Protein 2HAY (pdb70)

Foldseek 3Di:
DVVLVVQLVQLADAFQAFDQDADDPVQVVQLVVLLVPAAAVLQLPQKDKDKDPDLVLLVQQQVQFVFHNNLSVHFNIDIFIKGWWLPALPDVSVLVSCVVVPQDDCVRSVVVSVVRNCCCVPCPRPDRVVRQVRRLVSSVRSVPGRCSSVQKYKHKGPRGDFVSSQVSCVVVVVDPVVTMGTNTMGIHHHPDDDPDGDDDDDVVVVDDDD/DVVVVVLVVQLVQLADAFQAFAADADDPVQVVVLVVQLVPADAVLQLCQKDKDWPPDLVLLVQQQVFFVPRNNLSVHFNIDIWIKGWWPPALPDPSVLVSCVVVVQDPPCSSVVVSVVSNCCCVPCPRPDRVVRRVRRLVSSVSSVPTRCSSVQKYKHKGDRGDFVSSQVSCVVVVVDDSVTMGTSTMTIHHHPDDDDDRDDDDDVVVVDDDD/DVVVLVVQLVQLADAFQAFAQDADDPVQVVVLVVQLVPAAAVLQLCQKDKDWPPDLVLLVQFQVFFVPHNNLSVHFNIDIFIKGWFLPALPDPSNLVSCVVVPHDDCVRSVVVSVVSNCVPVPCPGPDRVVRQVRRLVSSVRSVVTRCSSVQKYKHKGDRGDFVSSQVSCCVVVVDVSVTMGTSTMTIHHHPDDDDDDDDDVVVVDDDD/DDVVVVVLVVQLVQLEDAFQAFAQDADDPVQVVVLVVQLVPFAAVLQLCQKDKDKPPDLVLLVQQQVFFPPHNNLSVHFNIDIWIKGWWLPALPDPSVLVSCVVVVNDDCVVSVVVSVVSNCCPVPCPRPPRVVVQVRRLVRSVSSVPTRQSSVQKYKHKGPRGDQVSSQVSCVVVVVDVSVTMGTSTMGIHHHPDDDPDGDDDDPPVVVDDDD

Structure (mmCIF, N/CA/C/O backbone):
data_2HAY
#
_entry.id   2HAY
#
_cell.length_a   60.205
_cell.length_b   91.874
_cell.length_c   175.693
_cell.angle_alpha   90.00
_cell.angle_beta   90.00
_cell.angle_gamma   90.00
#
_symmetry.space_group_name_H-M   'P 21 21 21'
#
loop_
_entity.id
_entity.type
_entity.pdbx_description
1 polymer 'Putative NAD(P)H-flavin oxidoreductase'
2 non-polymer 'SULFATE ION'
3 non-polymer 'FLAVIN MONONUCLEOTIDE'
4 water water
#
loop_
_atom_site.group_PDB
_atom_site.id
_atom_site.type_symbol
_atom_site.label_atom_id
_atom_site.label_alt_id
_atom_site.label_comp_id
_atom_site.label_asym_id
_atom_site.label_entity_id
_atom_site.label_seq_id
_atom_site.pdbx_PDB_ins_code
_atom_site.Cartn_x
_atom_site.Cartn_y
_atom_site.Cartn_z
_atom_site.occupancy
_atom_site.B_iso_or_equiv
_atom_site.auth_seq_id
_atom_site.auth_comp_id
_atom_site.auth_asym_id
_atom_site.auth_atom_id
_atom_site.pdbx_PDB_model_num
ATOM 1 N N . ILE A 1 8 ? 60.721 49.054 86.690 1.00 38.35 5 ILE A N 1
ATOM 2 C CA . ILE A 1 8 ? 60.011 48.198 85.681 1.00 38.68 5 ILE A CA 1
ATOM 3 C C . ILE A 1 8 ? 60.697 48.252 84.309 1.00 37.89 5 ILE A C 1
ATOM 4 O O . ILE A 1 8 ? 60.673 47.272 83.565 1.00 37.64 5 ILE A O 1
ATOM 9 N N . HIS A 1 9 ? 61.330 49.383 83.991 1.00 36.99 6 HIS A N 1
ATOM 10 C CA . HIS A 1 9 ? 62.065 49.535 82.733 1.00 36.48 6 HIS A CA 1
ATOM 11 C C . HIS A 1 9 ? 63.217 48.573 82.566 1.00 36.77 6 HIS A C 1
ATOM 12 O O . HIS A 1 9 ? 63.356 47.916 81.530 1.00 36.36 6 HIS A O 1
ATOM 19 N N . HIS A 1 10 ? 64.044 48.513 83.600 1.00 37.02 7 HIS A N 1
ATOM 20 C CA . HIS A 1 10 ? 65.216 47.682 83.616 1.00 37.87 7 HIS A CA 1
ATOM 21 C C . HIS A 1 10 ? 64.798 46.215 83.569 1.00 36.98 7 HIS A C 1
ATOM 22 O O . HIS A 1 10 ? 65.422 45.417 82.877 1.00 36.70 7 HIS A O 1
ATOM 29 N N . GLN A 1 11 ? 63.737 45.882 84.300 1.00 36.40 8 GLN A N 1
ATOM 30 C CA . GLN A 1 11 ? 63.152 44.541 84.298 1.00 35.93 8 GLN A CA 1
ATOM 31 C C . GLN A 1 11 ? 62.643 44.120 82.912 1.00 35.56 8 GLN A C 1
ATOM 32 O O . GLN A 1 11 ? 63.002 43.039 82.411 1.00 35.32 8 GLN A O 1
ATOM 38 N N . ILE A 1 12 ? 61.827 44.970 82.282 1.00 35.04 9 ILE A N 1
ATOM 39 C CA . ILE A 1 12 ? 61.359 44.694 80.922 1.00 34.38 9 ILE A CA 1
ATOM 40 C C . ILE A 1 12 ? 62.539 44.513 79.955 1.00 34.63 9 ILE A C 1
ATOM 41 O O . ILE A 1 12 ? 62.609 43.521 79.216 1.00 34.31 9 ILE A O 1
ATOM 46 N N . GLN A 1 13 ? 63.478 45.451 80.002 1.00 35.40 10 GLN A N 1
ATOM 47 C CA . GLN A 1 13 ? 64.671 45.429 79.154 1.00 36.91 10 GLN A CA 1
ATOM 48 C C . GLN A 1 13 ? 65.480 44.147 79.367 1.00 37.16 10 GLN A C 1
ATOM 49 O O . GLN A 1 13 ? 66.030 43.582 78.409 1.00 37.46 10 GLN A O 1
ATOM 55 N N . GLN A 1 14 ? 65.545 43.691 80.621 1.00 37.00 11 GLN A N 1
ATOM 56 C CA . GLN A 1 14 ? 66.200 42.444 80.954 1.00 37.60 11 GLN A CA 1
ATOM 57 C C . GLN A 1 14 ? 65.469 41.271 80.296 1.00 36.50 11 GLN A C 1
ATOM 58 O O . GLN A 1 14 ? 66.116 40.389 79.753 1.00 36.49 11 GLN A O 1
ATOM 64 N N . ALA A 1 15 ? 64.135 41.267 80.334 1.00 35.29 12 ALA A N 1
ATOM 65 C CA . ALA A 1 15 ? 63.355 40.203 79.700 1.00 34.97 12 ALA A CA 1
ATOM 66 C C . ALA A 1 15 ? 63.523 40.183 78.177 1.00 34.93 12 ALA A C 1
ATOM 67 O O . ALA A 1 15 ? 63.523 39.123 77.570 1.00 34.85 12 ALA A O 1
ATOM 69 N N . LEU A 1 16 ? 63.654 41.363 77.568 1.00 35.63 13 LEU A N 1
ATOM 70 C CA . LEU A 1 16 ? 63.760 41.488 76.104 1.00 35.92 13 LEU A CA 1
ATOM 71 C C . LEU A 1 16 ? 65.075 40.926 75.602 1.00 35.71 13 LEU A C 1
ATOM 72 O O . LEU A 1 16 ? 65.135 40.310 74.533 1.00 36.33 13 LEU A O 1
ATOM 77 N N . HIS A 1 17 ? 66.115 41.112 76.401 1.00 35.40 14 HIS A N 1
ATOM 78 C CA . HIS A 1 17 ? 67.445 40.603 76.074 1.00 35.92 14 HIS A CA 1
ATOM 79 C C . HIS A 1 17 ? 67.701 39.157 76.481 1.00 34.93 14 HIS A C 1
ATOM 80 O O . HIS A 1 17 ? 68.485 38.457 75.835 1.00 35.60 14 HIS A O 1
ATOM 87 N N . PHE A 1 18 ? 67.019 38.717 77.534 1.00 33.84 15 PHE A N 1
ATOM 88 C CA . PHE A 1 18 ? 66.982 37.307 77.930 1.00 32.09 15 PHE A CA 1
ATOM 89 C C . PHE A 1 18 ? 66.281 36.420 76.888 1.00 31.14 15 PHE A C 1
ATOM 90 O O . PHE A 1 18 ? 66.779 35.368 76.570 1.00 31.50 15 PHE A O 1
ATOM 98 N N . ARG A 1 19 ? 65.129 36.816 76.353 1.00 30.86 16 ARG A N 1
ATOM 99 C CA . ARG A 1 19 ? 64.447 35.928 75.407 1.00 30.43 16 ARG A CA 1
ATOM 100 C C . ARG A 1 19 ? 65.309 35.725 74.152 1.00 30.68 16 ARG A C 1
ATOM 101 O O . ARG A 1 19 ? 65.638 36.685 73.464 1.00 29.86 16 ARG A O 1
ATOM 109 N N . THR A 1 20 ? 65.656 34.468 73.884 1.00 30.48 17 THR A N 1
ATOM 110 C CA . THR A 1 20 ? 66.332 34.060 72.673 1.00 29.92 17 THR A CA 1
ATOM 111 C C . THR A 1 20 ? 65.674 32.753 72.181 1.00 29.50 17 THR A C 1
ATOM 112 O O . THR A 1 20 ? 65.009 32.042 72.957 1.00 28.65 17 THR A O 1
ATOM 116 N N . ALA A 1 21 ? 65.814 32.446 70.897 1.00 28.59 18 ALA A N 1
ATOM 117 C CA . ALA A 1 21 ? 65.275 31.192 70.382 1.00 29.17 18 ALA A CA 1
ATOM 118 C C . ALA A 1 21 ? 66.228 30.055 70.793 1.00 29.21 18 ALA A C 1
ATOM 119 O O . ALA A 1 21 ? 67.302 29.930 70.213 1.00 30.45 18 ALA A O 1
ATOM 121 N N . VAL A 1 22 ? 65.896 29.281 71.828 1.00 28.37 19 VAL A N 1
ATOM 122 C CA . VAL A 1 22 ? 66.804 28.203 72.219 1.00 27.73 19 VAL A CA 1
ATOM 123 C C . VAL A 1 22 ? 66.304 26.863 71.671 1.00 27.58 19 VAL A C 1
ATOM 124 O O . VAL A 1 22 ? 65.093 26.569 71.697 1.00 27.44 19 VAL A O 1
ATOM 128 N N A ARG A 1 23 ? 67.233 26.053 71.182 0.50 27.59 20 ARG A N 1
ATOM 129 N N B ARG A 1 23 ? 67.254 26.082 71.158 0.50 27.53 20 ARG A N 1
ATOM 130 C CA A ARG A 1 23 ? 66.869 24.787 70.556 0.50 27.55 20 ARG A CA 1
ATOM 131 C CA B ARG A 1 23 ? 66.992 24.788 70.523 0.50 27.49 20 ARG A CA 1
ATOM 132 C C A ARG A 1 23 ? 67.099 23.608 71.491 0.50 26.74 20 ARG A C 1
ATOM 133 C C B ARG A 1 23 ? 67.042 23.680 71.555 0.50 26.64 20 ARG A C 1
ATOM 134 O O A ARG A 1 23 ? 66.389 22.610 71.395 0.50 26.62 20 ARG A O 1
ATOM 135 O O B ARG A 1 23 ? 66.175 22.808 71.581 0.50 26.53 20 ARG A O 1
ATOM 150 N N . VAL A 1 24 ? 68.074 23.732 72.396 1.00 26.23 21 VAL A N 1
ATOM 151 C CA . VAL A 1 24 ? 68.419 22.651 73.318 1.00 25.62 21 VAL A CA 1
ATOM 152 C C . VAL A 1 24 ? 68.207 23.082 74.755 1.00 25.41 21 VAL A C 1
ATOM 153 O O . VAL A 1 24 ? 68.779 24.079 75.203 1.00 24.09 21 VAL A O 1
ATOM 157 N N . TYR A 1 25 ? 67.417 22.279 75.470 1.00 25.47 22 TYR A N 1
ATOM 158 C CA . TYR A 1 25 ? 67.032 22.532 76.854 1.00 25.18 22 TYR A CA 1
ATOM 159 C C . TYR A 1 25 ? 67.633 21.543 77.835 1.00 25.70 22 TYR A C 1
ATOM 160 O O . TYR A 1 25 ? 68.056 20.459 77.454 1.00 25.24 22 TYR A O 1
ATOM 169 N N . LYS A 1 26 ? 67.681 21.975 79.093 1.00 26.19 23 LYS A N 1
ATOM 170 C CA . LYS A 1 26 ? 67.933 21.156 80.266 1.00 26.96 23 LYS A CA 1
ATOM 171 C C . LYS A 1 26 ? 66.816 20.147 80.451 1.00 26.98 23 LYS A C 1
ATOM 172 O O . LYS A 1 26 ? 65.708 20.324 79.910 1.00 26.19 23 LYS A O 1
ATOM 178 N N . GLU A 1 27 ? 67.098 19.100 81.225 1.00 27.11 24 GLU A N 1
ATOM 179 C CA . GLU A 1 27 ? 66.069 18.143 81.628 1.00 29.11 24 GLU A CA 1
ATOM 180 C C . GLU A 1 27 ? 65.043 18.755 82.589 1.00 30.24 24 GLU A C 1
ATOM 181 O O . GLU A 1 27 ? 63.855 18.446 82.492 1.00 31.70 24 GLU A O 1
ATOM 187 N N . GLU A 1 28 ? 65.505 19.635 83.479 1.00 30.69 25 GLU A N 1
ATOM 188 C CA . GLU A 1 28 ? 64.656 20.425 84.395 1.00 31.43 25 GLU A CA 1
ATOM 189 C C . GLU A 1 28 ? 63.319 20.875 83.816 1.00 30.66 25 GLU A C 1
ATOM 190 O O . GLU A 1 28 ? 63.267 21.564 82.789 1.00 30.75 25 GLU A O 1
ATOM 196 N N A LYS A 1 29 ? 62.242 20.498 84.494 0.60 30.39 26 LYS A N 1
ATOM 197 N N B LYS A 1 29 ? 62.248 20.484 84.501 0.40 30.29 26 LYS A N 1
ATOM 198 C CA A LYS A 1 29 ? 60.897 20.796 84.041 0.60 29.93 26 LYS A CA 1
ATOM 199 C CA B LYS A 1 29 ? 60.885 20.792 84.099 0.40 29.72 26 LYS A CA 1
ATOM 200 C C A LYS A 1 29 ? 60.368 22.095 84.663 0.60 29.81 26 LYS A C 1
ATOM 201 C C B LYS A 1 29 ? 60.426 22.144 84.649 0.40 29.72 26 LYS A C 1
ATOM 202 O O A LYS A 1 29 ? 60.688 22.441 85.797 0.60 29.30 26 LYS A O 1
ATOM 203 O O B LYS A 1 29 ? 60.834 22.567 85.730 0.40 29.37 26 LYS A O 1
ATOM 214 N N . ILE A 1 30 ? 59.578 22.812 83.877 1.00 29.65 27 ILE A N 1
ATOM 215 C CA . ILE A 1 30 ? 58.899 24.020 84.297 1.00 29.92 27 ILE A CA 1
ATOM 216 C C . ILE A 1 30 ? 57.850 23.603 85.322 1.00 29.67 27 ILE A C 1
ATOM 217 O O . ILE A 1 30 ? 57.178 22.592 85.130 1.00 29.87 27 ILE A O 1
ATOM 222 N N . SER A 1 31 ? 57.712 24.360 86.403 1.00 29.53 28 SER A N 1
ATOM 223 C CA . SER A 1 31 ? 56.641 24.076 87.359 1.00 29.62 28 SER A CA 1
ATOM 224 C C . SER A 1 31 ? 55.264 24.228 86.725 1.00 30.22 28 SER A C 1
ATOM 225 O O . SER A 1 31 ? 55.083 24.982 85.772 1.00 30.15 28 SER A O 1
ATOM 228 N N . ASP A 1 32 ? 54.286 23.541 87.297 1.00 31.03 29 ASP A N 1
ATOM 229 C CA . ASP A 1 32 ? 52.882 23.613 86.888 1.00 31.09 29 ASP A CA 1
ATOM 230 C C . ASP A 1 32 ? 52.305 25.002 87.094 1.00 30.26 29 ASP A C 1
ATOM 231 O O . ASP A 1 32 ? 51.448 25.419 86.331 1.00 29.89 29 ASP A O 1
ATOM 236 N N A GLU A 1 33 ? 52.778 25.714 88.110 0.60 29.45 30 GLU A N 1
ATOM 237 N N B GLU A 1 33 ? 52.765 25.689 88.140 0.40 29.57 30 GLU A N 1
ATOM 238 C CA A GLU A 1 33 ? 52.302 27.074 88.362 0.60 29.22 30 GLU A CA 1
ATOM 239 C CA B GLU A 1 33 ? 52.380 27.077 88.414 0.40 29.26 30 GLU A CA 1
ATOM 240 C C A GLU A 1 33 ? 52.844 28.067 87.339 0.60 28.62 30 GLU A C 1
ATOM 241 C C B GLU A 1 33 ? 52.829 28.002 87.300 0.40 28.77 30 GLU A C 1
ATOM 242 O O A GLU A 1 33 ? 52.109 28.942 86.897 0.60 28.20 30 GLU A O 1
ATOM 243 O O B GLU A 1 33 ? 52.028 28.769 86.771 0.40 28.47 30 GLU A O 1
ATOM 254 N N . ASP A 1 34 ? 54.114 27.923 86.955 1.00 28.53 31 ASP A N 1
ATOM 255 C CA . ASP A 1 34 ? 54.695 28.770 85.909 1.00 28.26 31 ASP A CA 1
ATOM 256 C C . ASP A 1 34 ? 54.032 28.454 84.554 1.00 28.47 31 ASP A C 1
ATOM 257 O O . ASP A 1 34 ? 53.703 29.364 83.774 1.00 28.41 31 ASP A O 1
ATOM 262 N N . LEU A 1 35 ? 53.809 27.170 84.285 1.00 27.59 32 LEU A N 1
ATOM 263 C CA . LEU A 1 35 ? 53.158 26.763 83.043 1.00 28.07 32 LEU A CA 1
ATOM 264 C C . LEU A 1 35 ? 51.728 27.325 82.928 1.00 26.95 32 LEU A C 1
ATOM 265 O O . LEU A 1 35 ? 51.315 27.789 81.874 1.00 25.97 32 LEU A O 1
ATOM 270 N N . ALA A 1 36 ? 50.985 27.267 84.023 1.00 26.53 33 ALA A N 1
ATOM 271 C CA . ALA A 1 36 ? 49.623 27.805 84.079 1.00 26.31 33 ALA A CA 1
ATOM 272 C C . ALA A 1 36 ? 49.530 29.319 83.799 1.00 25.78 33 ALA A C 1
ATOM 273 O O . ALA A 1 36 ? 48.575 29.804 83.176 1.00 24.35 33 ALA A O 1
ATOM 275 N N . LEU A 1 37 ? 50.527 30.048 84.301 1.00 25.69 34 LEU A N 1
ATOM 276 C CA . LEU A 1 37 ? 50.638 31.484 84.109 1.00 24.76 34 LEU A CA 1
ATOM 277 C C . LEU A 1 37 ? 50.846 31.821 82.647 1.00 24.36 34 LEU A C 1
ATOM 278 O O . LEU A 1 37 ? 50.215 32.731 82.111 1.00 24.37 34 LEU A O 1
ATOM 283 N N . ILE A 1 38 ? 51.770 31.105 82.024 1.00 24.03 35 ILE A N 1
ATOM 284 C CA . ILE A 1 38 ? 52.045 31.217 80.604 1.00 24.69 35 ILE A CA 1
ATOM 285 C C . ILE A 1 38 ? 50.801 30.997 79.726 1.00 25.06 35 ILE A C 1
ATOM 286 O O . ILE A 1 38 ? 50.537 31.772 78.810 1.00 24.64 35 ILE A O 1
ATOM 291 N N . LEU A 1 39 ? 50.031 29.950 80.035 1.00 25.13 36 LEU A N 1
ATOM 292 C CA . LEU A 1 39 ? 48.797 29.616 79.295 1.00 25.33 36 LEU A CA 1
ATOM 293 C C . LEU A 1 39 ? 47.634 30.625 79.539 1.00 25.60 36 LEU A C 1
ATOM 294 O O . LEU A 1 39 ? 46.804 30.890 78.658 1.00 24.96 36 LEU A O 1
ATOM 299 N N . ASP A 1 40 ? 47.579 31.162 80.755 1.00 25.44 37 ASP A N 1
ATOM 300 C CA . ASP A 1 40 ? 46.692 32.275 81.082 1.00 26.69 37 ASP A CA 1
ATOM 301 C C . ASP A 1 40 ? 46.980 33.474 80.181 1.00 26.03 37 ASP A C 1
ATOM 302 O O . ASP A 1 40 ? 46.055 34.144 79.759 1.00 26.39 37 ASP A O 1
ATOM 307 N N . ALA A 1 41 ? 48.258 33.746 79.913 1.00 25.41 38 ALA A N 1
ATOM 308 C CA . ALA A 1 41 ? 48.619 34.853 79.036 1.00 25.70 38 ALA A CA 1
ATOM 309 C C . ALA A 1 41 ? 48.118 34.636 77.595 1.00 25.54 38 ALA A C 1
ATOM 310 O O . ALA A 1 41 ? 47.694 35.601 76.905 1.00 26.82 38 ALA A O 1
ATOM 312 N N . ALA A 1 42 ? 48.181 33.387 77.138 1.00 24.27 39 ALA A N 1
ATOM 313 C CA . ALA A 1 42 ? 47.591 32.998 75.863 1.00 23.75 39 ALA A CA 1
ATOM 314 C C . ALA A 1 42 ? 46.066 33.173 75.897 1.00 23.88 39 ALA A C 1
ATOM 315 O O . ALA A 1 42 ? 45.492 33.869 75.049 1.00 23.07 39 ALA A O 1
ATOM 317 N N . TRP A 1 43 ? 45.421 32.581 76.907 1.00 24.95 40 TRP A N 1
ATOM 318 C CA . TRP A 1 43 ? 43.950 32.568 77.010 1.00 25.62 40 TRP A CA 1
ATOM 319 C C . TRP A 1 43 ? 43.319 33.963 77.136 1.00 26.14 40 TRP A C 1
ATOM 320 O O . TRP A 1 43 ? 42.218 34.211 76.622 1.00 26.50 40 TRP A O 1
ATOM 331 N N . LEU A 1 44 ? 44.023 34.867 77.816 1.00 26.66 41 LEU A N 1
ATOM 332 C CA . LEU A 1 44 ? 43.540 36.241 78.034 1.00 26.23 41 LEU A CA 1
ATOM 333 C C . LEU A 1 44 ? 43.972 37.206 76.938 1.00 26.17 41 LEU A C 1
ATOM 334 O O . LEU A 1 44 ? 43.578 38.393 76.960 1.00 25.63 41 LEU A O 1
ATOM 339 N N . SER A 1 45 ? 44.729 36.702 75.965 1.00 25.13 42 SER A N 1
ATOM 340 C CA . SER A 1 45 ? 45.138 37.538 74.821 1.00 24.75 42 SER A CA 1
ATOM 341 C C . SER A 1 45 ? 43.922 38.045 74.086 1.00 24.41 42 SER A C 1
ATOM 342 O O . SER A 1 45 ? 42.880 37.382 74.079 1.00 25.70 42 SER A O 1
ATOM 345 N N . PRO A 1 46 ? 44.040 39.238 73.482 1.00 24.10 43 PRO A N 1
ATOM 346 C CA . PRO A 1 46 ? 42.955 39.762 72.679 1.00 23.81 43 PRO A CA 1
ATOM 347 C C . PRO A 1 46 ? 42.978 39.124 71.281 1.00 24.18 43 PRO A C 1
ATOM 348 O O . PRO A 1 46 ? 44.055 38.822 70.759 1.00 24.06 43 PRO A O 1
ATOM 352 N N . SER A 1 47 ? 41.801 38.872 70.703 1.00 23.90 44 SER A N 1
ATOM 353 C CA . SER A 1 47 ? 41.749 38.342 69.340 1.00 24.75 44 SER A CA 1
ATOM 354 C C . SER A 1 47 ? 40.800 39.259 68.595 1.00 24.90 44 SER A C 1
ATOM 355 O O . SER A 1 47 ? 39.887 39.835 69.212 1.00 24.14 44 SER A O 1
ATOM 358 N N . SER A 1 48 ? 41.051 39.449 67.296 1.00 24.42 45 SER A N 1
ATOM 359 C CA . SER A 1 48 ? 40.199 40.306 66.481 1.00 23.61 45 SER A CA 1
ATOM 360 C C . SER A 1 48 ? 38.747 39.844 66.594 1.00 23.78 45 SER A C 1
ATOM 361 O O . SER A 1 48 ? 38.465 38.650 66.525 1.00 21.45 45 SER A O 1
ATOM 364 N N . ILE A 1 49 ? 37.842 40.820 66.764 1.00 25.26 46 ILE A N 1
ATOM 365 C CA . ILE A 1 49 ? 36.386 40.644 67.002 1.00 24.98 46 ILE A CA 1
ATOM 366 C C . ILE A 1 49 ? 36.007 39.727 68.177 1.00 25.15 46 ILE A C 1
ATOM 367 O O . ILE A 1 49 ? 34.855 39.321 68.314 1.00 23.91 46 ILE A O 1
ATOM 372 N N . GLY A 1 50 ? 36.979 39.440 69.051 1.00 24.90 47 GLY A N 1
ATOM 373 C CA . GLY A 1 50 ? 36.764 38.553 70.204 1.00 25.02 47 GLY A CA 1
ATOM 374 C C . GLY A 1 50 ? 36.371 37.131 69.825 1.00 25.24 47 GLY A C 1
ATOM 375 O O . GLY A 1 50 ? 35.614 36.464 70.541 1.00 24.58 47 GLY A O 1
ATOM 376 N N . LEU A 1 51 ? 36.861 36.667 68.675 1.00 24.85 48 LEU A N 1
ATOM 377 C CA . LEU A 1 51 ? 36.433 35.382 68.131 1.00 24.51 48 LEU A CA 1
ATOM 378 C C . LEU A 1 51 ? 37.014 34.261 68.976 1.00 24.48 48 LEU A C 1
ATOM 379 O O . LEU A 1 51 ? 36.387 33.235 69.170 1.00 24.22 48 LEU A O 1
ATOM 384 N N . GLU A 1 52 ? 38.239 34.458 69.450 1.00 25.03 49 GLU A N 1
ATOM 385 C CA . GLU A 1 52 ? 38.972 33.414 70.173 1.00 26.67 49 GLU A CA 1
ATOM 386 C C . GLU A 1 52 ? 38.919 32.109 69.386 1.00 26.76 49 GLU A C 1
ATOM 387 O O . GLU A 1 52 ? 38.681 31.052 69.951 1.00 27.10 49 GLU A O 1
ATOM 393 N N . GLY A 1 53 ? 39.111 32.190 68.072 1.00 26.38 50 GLY A N 1
ATOM 394 C CA . GLY A 1 53 ? 39.160 30.988 67.255 1.00 26.21 50 GLY A CA 1
ATOM 395 C C . GLY A 1 53 ? 40.527 30.321 67.352 1.00 25.40 50 GLY A C 1
ATOM 396 O O . GLY A 1 53 ? 41.263 30.273 66.393 1.00 25.30 50 GLY A O 1
ATOM 397 N N . TRP A 1 54 ? 40.853 29.791 68.514 1.00 25.54 51 TRP A N 1
ATOM 398 C CA . TRP A 1 54 ? 42.195 29.300 68.739 1.00 25.64 51 TRP A CA 1
ATOM 399 C C . TRP A 1 54 ? 42.191 28.318 69.864 1.00 25.96 51 TRP A C 1
ATOM 400 O O . TRP A 1 54 ? 41.245 28.277 70.654 1.00 26.43 51 TRP A O 1
ATOM 411 N N . ARG A 1 55 ? 43.240 27.515 69.944 1.00 25.01 52 ARG A N 1
ATOM 412 C CA . ARG A 1 55 ? 43.363 26.593 71.057 1.00 25.58 52 ARG A CA 1
ATOM 413 C C . ARG A 1 55 ? 44.851 26.440 71.305 1.00 25.75 52 ARG A C 1
ATOM 414 O O . ARG A 1 55 ? 45.655 26.578 70.390 1.00 24.80 52 ARG A O 1
ATOM 422 N N . PHE A 1 56 ? 45.202 26.134 72.545 1.00 25.64 53 PHE A N 1
ATOM 423 C CA . PHE A 1 56 ? 46.600 25.998 72.922 1.00 25.72 53 PHE A CA 1
ATOM 424 C C . PHE A 1 56 ? 46.695 24.658 73.607 1.00 25.93 53 PHE A C 1
ATOM 425 O O . PHE A 1 56 ? 46.004 24.407 74.598 1.00 26.18 53 PHE A O 1
ATOM 433 N N . VAL A 1 57 ? 47.505 23.780 73.023 1.00 25.55 54 VAL A N 1
ATOM 434 C CA . VAL A 1 57 ? 47.535 22.387 73.433 1.00 26.11 54 VAL A CA 1
ATOM 435 C C . VAL A 1 57 ? 48.916 22.063 73.927 1.00 26.04 54 VAL A C 1
ATOM 436 O O . VAL A 1 57 ? 49.895 22.254 73.210 1.00 25.95 54 VAL A O 1
ATOM 440 N N . VAL A 1 58 ? 48.995 21.595 75.159 1.00 25.62 55 VAL A N 1
ATOM 441 C CA . VAL A 1 58 ? 50.237 21.104 75.716 1.00 25.98 55 VAL A CA 1
ATOM 442 C C . VAL A 1 58 ? 50.434 19.658 75.246 1.00 26.78 55 VAL A C 1
ATOM 443 O O . VAL A 1 58 ? 49.642 18.768 75.578 1.00 26.49 55 VAL A O 1
ATOM 447 N N . LEU A 1 59 ? 51.471 19.429 74.443 1.00 27.37 56 LEU A N 1
ATOM 448 C CA . LEU A 1 59 ? 51.721 18.106 73.906 1.00 27.96 56 LEU A CA 1
ATOM 449 C C . LEU A 1 59 ? 52.764 17.408 74.769 1.00 28.99 56 LEU A C 1
ATOM 450 O O . LEU A 1 59 ? 53.967 17.563 74.560 1.00 29.09 56 LEU A O 1
ATOM 455 N N . ASP A 1 60 ? 52.289 16.651 75.750 1.00 30.07 57 ASP A N 1
ATOM 456 C CA . ASP A 1 60 ? 53.182 15.856 76.594 1.00 31.81 57 ASP A CA 1
ATOM 457 C C . ASP A 1 60 ? 53.423 14.458 76.020 1.00 32.18 57 ASP A C 1
ATOM 458 O O . ASP A 1 60 ? 54.434 13.820 76.329 1.00 33.08 57 ASP A O 1
ATOM 463 N N . ASN A 1 61 ? 52.506 13.998 75.170 1.00 32.58 58 ASN A N 1
ATOM 464 C CA . ASN A 1 61 ? 52.570 12.666 74.595 1.00 32.78 58 ASN A CA 1
ATOM 465 C C . ASN A 1 61 ? 53.810 12.479 73.759 1.00 33.41 58 ASN A C 1
ATOM 466 O O . ASN A 1 61 ? 53.979 13.160 72.745 1.00 33.54 58 ASN A O 1
ATOM 471 N N . LYS A 1 62 ? 54.675 11.559 74.191 1.00 33.69 59 LYS A N 1
ATOM 472 C CA . LYS A 1 62 ? 55.987 11.367 73.564 1.00 33.95 59 LYS A CA 1
ATOM 473 C C . LYS A 1 62 ? 55.934 10.652 72.214 1.00 32.97 59 LYS A C 1
ATOM 474 O O . LYS A 1 62 ? 56.673 11.040 71.302 1.00 32.63 59 LYS A O 1
ATOM 480 N N . PRO A 1 63 ? 55.090 9.602 72.074 1.00 32.25 60 PRO A N 1
ATOM 481 C CA . PRO A 1 63 ? 54.947 9.035 70.727 1.00 31.94 60 PRO A CA 1
ATOM 482 C C . PRO A 1 63 ? 54.490 10.016 69.638 1.00 30.70 60 PRO A C 1
ATOM 483 O O . PRO A 1 63 ? 54.991 9.938 68.519 1.00 29.93 60 PRO A O 1
ATOM 487 N N . ILE A 1 64 ? 53.558 10.918 69.947 1.00 30.33 61 ILE A N 1
ATOM 488 C CA . ILE A 1 64 ? 53.109 11.902 68.954 1.00 30.44 61 ILE A CA 1
ATOM 489 C C . ILE A 1 64 ? 54.261 12.843 68.552 1.00 30.73 61 ILE A C 1
ATOM 490 O O . ILE A 1 64 ? 54.449 13.145 67.364 1.00 30.24 61 ILE A O 1
ATOM 495 N N . LYS A 1 65 ? 55.050 13.258 69.538 1.00 30.93 62 LYS A N 1
ATOM 496 C CA . LYS A 1 65 ? 56.238 14.054 69.291 1.00 32.36 62 LYS A CA 1
ATOM 497 C C . LYS A 1 65 ? 57.207 13.330 68.353 1.00 33.17 62 LYS A C 1
ATOM 498 O O . LYS A 1 65 ? 57.741 13.936 67.416 1.00 33.01 62 LYS A O 1
ATOM 504 N N . GLU A 1 66 ? 57.414 12.037 68.606 1.00 33.38 63 GLU A N 1
ATOM 505 C CA . GLU A 1 66 ? 58.260 11.209 67.756 1.00 34.64 63 GLU A CA 1
ATOM 506 C C . GLU A 1 66 ? 57.757 11.129 66.309 1.00 34.01 63 GLU A C 1
ATOM 507 O O . GLU A 1 66 ? 58.560 11.119 65.381 1.00 34.05 63 GLU A O 1
ATOM 513 N N . GLU A 1 67 ? 56.442 11.064 66.129 1.00 33.18 64 GLU A N 1
ATOM 514 C CA . GLU A 1 67 ? 55.843 11.034 64.801 1.00 33.06 64 GLU A CA 1
ATOM 515 C C . GLU A 1 67 ? 56.022 12.331 64.045 1.00 32.44 64 GLU A C 1
ATOM 516 O O . GLU A 1 67 ? 56.290 12.324 62.846 1.00 31.70 64 GLU A O 1
ATOM 522 N N . ILE A 1 68 ? 55.883 13.442 64.766 1.00 31.98 65 ILE A N 1
ATOM 523 C CA . ILE A 1 68 ? 56.029 14.776 64.202 1.00 31.67 65 ILE A CA 1
ATOM 524 C C . ILE A 1 68 ? 57.479 15.072 63.805 1.00 31.34 65 ILE A C 1
ATOM 525 O O . ILE A 1 68 ? 57.732 15.714 62.790 1.00 31.03 65 ILE A O 1
ATOM 530 N N . LYS A 1 69 ? 58.418 14.609 64.616 1.00 31.08 66 LYS A N 1
ATOM 531 C CA . LYS A 1 69 ? 59.833 14.915 64.416 1.00 31.39 66 LYS A CA 1
ATOM 532 C C . LYS A 1 69 ? 60.382 14.847 62.980 1.00 31.43 66 LYS A C 1
ATOM 533 O O . LYS A 1 69 ? 61.006 15.802 62.543 1.00 31.37 66 LYS A O 1
ATOM 539 N N . PRO A 1 70 ? 60.205 13.709 62.257 1.00 31.60 67 PRO A N 1
ATOM 540 C CA . PRO A 1 70 ? 60.779 13.714 60.913 1.00 31.40 67 PRO A CA 1
ATOM 541 C C . PRO A 1 70 ? 60.180 14.768 59.962 1.00 31.14 67 PRO A C 1
ATOM 542 O O . PRO A 1 70 ? 60.748 15.007 58.905 1.00 31.22 67 PRO A O 1
ATOM 546 N N . PHE A 1 71 ? 59.051 15.375 60.315 1.00 30.48 68 PHE A N 1
ATOM 547 C CA . PHE A 1 71 ? 58.452 16.385 59.438 1.00 30.75 68 PHE A CA 1
ATOM 548 C C . PHE A 1 71 ? 58.670 17.812 59.956 1.00 30.64 68 PHE A C 1
ATOM 549 O O . PHE A 1 71 ? 58.101 18.780 59.435 1.00 30.95 68 PHE A O 1
ATOM 557 N N . ALA A 1 72 ? 59.524 17.944 60.965 1.00 30.29 69 ALA A N 1
ATOM 558 C CA . ALA A 1 72 ? 59.669 19.204 61.687 1.00 29.57 69 ALA A CA 1
ATOM 559 C C . ALA A 1 72 ? 61.127 19.685 61.752 1.00 29.48 69 ALA A C 1
ATOM 560 O O . ALA A 1 72 ? 61.715 19.772 62.822 1.00 29.52 69 ALA A O 1
ATOM 562 N N . TRP A 1 73 ? 61.676 20.056 60.606 1.00 29.50 70 TRP A N 1
ATOM 563 C CA . TRP A 1 73 ? 63.073 20.520 60.506 1.00 29.64 70 TRP A CA 1
ATOM 564 C C . TRP A 1 73 ? 63.500 21.580 61.529 1.00 29.78 70 TRP A C 1
ATOM 565 O O . TRP A 1 73 ? 64.638 21.553 62.013 1.00 30.39 70 TRP A O 1
ATOM 576 N N . GLY A 1 74 ? 62.596 22.492 61.881 1.00 29.04 71 GLY A N 1
ATOM 577 C CA . GLY A 1 74 ? 62.933 23.553 62.800 1.00 28.47 71 GLY A CA 1
ATOM 578 C C . GLY A 1 74 ? 62.694 23.167 64.241 1.00 28.24 71 GLY A C 1
ATOM 579 O O . GLY A 1 74 ? 62.880 23.979 65.118 1.00 28.75 71 GLY A O 1
ATOM 580 N N . ALA A 1 75 ? 62.254 21.940 64.504 1.00 27.86 72 ALA A N 1
ATOM 581 C CA . ALA A 1 75 ? 61.884 21.584 65.878 1.00 27.39 72 ALA A CA 1
ATOM 582 C C . ALA A 1 75 ? 62.515 20.312 66.453 1.00 26.96 72 ALA A C 1
ATOM 583 O O . ALA A 1 75 ? 62.055 19.827 67.464 1.00 27.96 72 ALA A O 1
ATOM 585 N N A GLN A 1 76 ? 63.553 19.791 65.801 0.60 27.01 73 GLN A N 1
ATOM 586 N N B GLN A 1 76 ? 63.592 19.805 65.879 0.40 26.65 73 GLN A N 1
ATOM 587 C CA A GLN A 1 76 ? 64.153 18.507 66.206 0.60 27.11 73 GLN A CA 1
ATOM 588 C CA B GLN A 1 76 ? 64.047 18.468 66.291 0.40 26.28 73 GLN A CA 1
ATOM 589 C C A GLN A 1 76 ? 64.555 18.537 67.694 0.60 26.42 73 GLN A C 1
ATOM 590 C C B GLN A 1 76 ? 64.783 18.353 67.638 0.40 26.16 73 GLN A C 1
ATOM 591 O O A GLN A 1 76 ? 63.957 17.851 68.520 0.60 25.85 73 GLN A O 1
ATOM 592 O O B GLN A 1 76 ? 64.673 17.340 68.308 0.40 26.14 73 GLN A O 1
ATOM 603 N N . TYR A 1 77 ? 65.540 19.376 68.018 1.00 26.16 74 TYR A N 1
ATOM 604 C CA . TYR A 1 77 ? 66.133 19.427 69.361 1.00 25.60 74 TYR A CA 1
ATOM 605 C C . TYR A 1 77 ? 65.131 19.883 70.416 1.00 25.34 74 TYR A C 1
ATOM 606 O O . TYR A 1 77 ? 65.151 19.412 71.561 1.00 24.40 74 TYR A O 1
ATOM 615 N N A GLN A 1 78 ? 64.225 20.772 70.021 0.50 25.47 75 GLN A N 1
ATOM 616 N N B GLN A 1 78 ? 64.225 20.767 69.999 0.50 24.95 75 GLN A N 1
ATOM 617 C CA A GLN A 1 78 ? 63.196 21.245 70.932 0.50 26.06 75 GLN A CA 1
ATOM 618 C CA B GLN A 1 78 ? 63.180 21.285 70.868 0.50 24.97 75 GLN A CA 1
ATOM 619 C C A GLN A 1 78 ? 62.204 20.149 71.277 0.50 26.59 75 GLN A C 1
ATOM 620 C C B GLN A 1 78 ? 62.193 20.188 71.253 0.5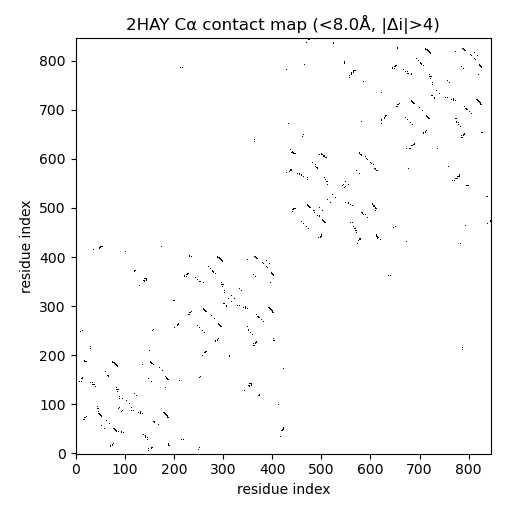0 26.01 75 GLN A C 1
ATOM 621 O O A GLN A 1 78 ? 61.870 19.978 72.449 0.50 26.70 75 GLN A O 1
ATOM 622 O O B GLN A 1 78 ? 61.856 20.056 72.429 0.50 26.13 75 GLN A O 1
ATOM 633 N N . LEU A 1 79 ? 61.756 19.390 70.274 1.00 26.57 76 LEU A N 1
ATOM 634 C CA . LEU A 1 79 ? 60.859 18.240 70.538 1.00 27.98 76 LEU A CA 1
ATOM 635 C C . LEU A 1 79 ? 61.527 17.201 71.437 1.00 28.43 76 LEU A C 1
ATOM 636 O O . LEU A 1 79 ? 60.882 16.638 72.323 1.00 29.67 76 LEU A O 1
ATOM 641 N N . GLU A 1 80 ? 62.823 16.992 71.228 1.00 28.52 77 GLU A N 1
ATOM 642 C CA . GLU A 1 80 ? 63.626 16.105 72.057 1.00 29.28 77 GLU A CA 1
ATOM 643 C C . GLU A 1 80 ? 63.771 16.564 73.523 1.00 28.69 77 GLU A C 1
ATOM 644 O O . GLU A 1 80 ? 63.619 15.762 74.428 1.00 28.44 77 GLU A O 1
ATOM 650 N N . THR A 1 81 ? 64.111 17.841 73.744 1.00 28.13 78 THR A N 1
ATOM 651 C CA . THR A 1 81 ? 64.630 18.294 75.049 1.00 26.83 78 THR A CA 1
ATOM 652 C C . THR A 1 81 ? 63.734 19.239 75.859 1.00 26.81 78 THR A C 1
ATOM 653 O O . THR A 1 81 ? 63.914 19.354 77.053 1.00 26.87 78 THR A O 1
ATOM 657 N N . ALA A 1 82 ? 62.780 19.906 75.223 1.00 25.94 79 ALA A N 1
ATOM 658 C CA . ALA A 1 82 ? 61.992 20.922 75.910 1.00 26.92 79 ALA A CA 1
ATOM 659 C C . ALA A 1 82 ? 61.177 20.351 77.058 1.00 26.85 79 ALA A C 1
ATOM 660 O O . ALA A 1 82 ? 60.591 19.271 76.932 1.00 27.19 79 ALA A O 1
ATOM 662 N N . SER A 1 83 ? 61.112 21.100 78.154 1.00 26.76 80 SER A N 1
ATOM 663 C CA . SER A 1 83 ? 60.239 20.759 79.261 1.00 26.78 80 SER A CA 1
ATOM 664 C C . SER A 1 83 ? 58.816 20.571 78.779 1.00 26.99 80 SER A C 1
ATOM 665 O O . SER A 1 83 ? 58.197 19.570 79.097 1.00 27.48 80 SER A O 1
ATOM 668 N N . HIS A 1 84 ? 58.300 21.544 78.027 1.00 27.04 81 HIS A N 1
ATOM 669 C CA . HIS A 1 84 ? 56.909 21.512 77.534 1.00 27.57 81 HIS A CA 1
ATOM 670 C C . HIS A 1 84 ? 56.856 22.025 76.102 1.00 27.21 81 HIS A C 1
ATOM 671 O O . HIS A 1 84 ? 57.671 22.856 75.695 1.00 25.98 81 HIS A O 1
ATOM 678 N N . PHE A 1 85 ? 55.878 21.525 75.365 1.00 26.76 82 PHE A N 1
ATOM 679 C CA . PHE A 1 85 ? 55.766 21.816 73.966 1.00 28.19 82 PHE A CA 1
ATOM 680 C C . PHE A 1 85 ? 54.328 22.178 73.698 1.00 28.48 82 PHE A C 1
ATOM 681 O O . PHE A 1 85 ? 53.416 21.425 74.020 1.00 28.91 82 PHE A O 1
ATOM 689 N N . ILE A 1 86 ? 54.112 23.370 73.166 1.00 28.14 83 ILE A N 1
ATOM 690 C CA . ILE A 1 86 ? 52.752 23.861 72.989 1.00 28.02 83 ILE A CA 1
ATOM 691 C C . ILE A 1 86 ? 52.416 23.957 71.510 1.00 28.05 83 ILE A C 1
ATOM 692 O O . ILE A 1 86 ? 53.209 24.476 70.718 1.00 27.98 83 ILE A O 1
ATOM 697 N N . LEU A 1 87 ? 51.252 23.432 71.134 1.00 27.78 84 LEU A N 1
ATOM 698 C CA . LEU A 1 87 ? 50.729 23.624 69.777 1.00 27.79 84 LEU A CA 1
ATOM 699 C C . LEU A 1 87 ? 49.691 24.743 69.752 1.00 27.62 84 LEU A C 1
ATOM 700 O O . LEU A 1 87 ? 48.797 24.783 70.587 1.00 28.76 84 LEU A O 1
ATOM 705 N N . LEU A 1 88 ? 49.818 25.645 68.786 1.00 27.64 85 LEU A N 1
ATOM 706 C CA . LEU A 1 88 ? 48.896 26.779 68.634 1.00 26.46 85 LEU A CA 1
ATOM 707 C C . LEU A 1 88 ? 48.004 26.467 67.439 1.00 26.45 85 LEU A C 1
ATOM 708 O O . LEU A 1 88 ? 48.476 26.333 66.321 1.00 26.86 85 LEU A O 1
ATOM 713 N N . ILE A 1 89 ? 46.717 26.312 67.707 1.00 26.13 86 ILE A N 1
ATOM 714 C CA . ILE A 1 89 ? 45.744 25.902 66.691 1.00 26.20 86 ILE A CA 1
ATOM 715 C C . ILE A 1 89 ? 44.806 27.084 66.403 1.00 25.79 86 ILE A C 1
ATOM 716 O O . ILE A 1 89 ? 44.448 27.828 67.319 1.00 25.14 86 ILE A O 1
ATOM 721 N N . ALA A 1 90 ? 44.472 27.280 65.129 1.00 25.19 87 ALA A N 1
ATOM 722 C CA . ALA A 1 90 ? 43.566 28.372 64.686 1.00 25.01 87 ALA A CA 1
ATOM 723 C C . ALA A 1 90 ? 42.406 27.773 63.944 1.00 25.01 87 ALA A C 1
ATOM 724 O O . ALA A 1 90 ? 42.579 26.741 63.289 1.00 24.66 87 ALA A O 1
ATOM 726 N N . GLU A 1 91 ? 41.235 28.409 64.035 1.00 25.59 88 GLU A N 1
ATOM 727 C CA . GLU A 1 91 ? 40.031 27.914 63.378 1.00 27.28 88 GLU A CA 1
ATOM 728 C C . GLU A 1 91 ? 40.033 28.148 61.882 1.00 26.62 88 GLU A C 1
ATOM 729 O O . GLU A 1 91 ? 40.455 29.201 61.422 1.00 26.89 88 GLU A O 1
ATOM 735 N N . LYS A 1 92 ? 39.526 27.172 61.125 1.00 26.93 89 LYS A N 1
ATOM 736 C CA . LYS A 1 92 ? 39.338 27.327 59.685 1.00 26.95 89 LYS A CA 1
ATOM 737 C C . LYS A 1 92 ? 37.962 27.887 59.419 1.00 26.60 89 LYS A C 1
ATOM 738 O O . LYS A 1 92 ? 37.087 27.813 60.283 1.00 26.50 89 LYS A O 1
ATOM 744 N N . HIS A 1 93 ? 37.786 28.446 58.222 1.00 26.68 90 HIS A N 1
ATOM 745 C CA . HIS A 1 93 ? 36.481 28.856 57.705 1.00 26.63 90 HIS A CA 1
ATOM 746 C C . HIS A 1 93 ? 35.702 29.754 58.654 1.00 26.62 90 HIS A C 1
ATOM 747 O O . HIS A 1 93 ? 34.477 29.628 58.749 1.00 26.45 90 HIS A O 1
ATOM 754 N N . ALA A 1 94 ? 36.393 30.660 59.344 1.00 26.48 91 ALA A N 1
ATOM 755 C CA . ALA A 1 94 ? 35.727 31.557 60.290 1.00 26.58 91 ALA A CA 1
ATOM 756 C C . ALA A 1 94 ? 35.161 32.736 59.523 1.00 26.91 91 ALA A C 1
ATOM 757 O O . ALA A 1 94 ? 35.610 33.877 59.668 1.00 27.31 91 ALA A O 1
ATOM 759 N N . ARG A 1 95 ? 34.186 32.425 58.677 1.00 26.25 92 ARG A N 1
ATOM 760 C CA . ARG A 1 95 ? 33.599 33.395 57.766 1.00 26.13 92 ARG A CA 1
ATOM 761 C C . ARG A 1 95 ? 32.479 34.091 58.527 1.00 26.15 92 ARG A C 1
ATOM 762 O O . ARG A 1 95 ? 31.938 33.527 59.490 1.00 25.95 92 ARG A O 1
ATOM 770 N N . TYR A 1 96 ? 32.134 35.308 58.109 1.00 25.91 93 TYR A N 1
ATOM 771 C CA . TYR A 1 96 ? 31.099 36.105 58.781 1.00 26.04 93 TYR A CA 1
ATOM 772 C C . TYR A 1 96 ? 29.775 35.380 59.037 1.00 26.66 93 TYR A C 1
ATOM 773 O O . TYR A 1 96 ? 29.077 35.707 59.994 1.00 26.68 93 TYR A O 1
ATOM 782 N N . ASP A 1 97 ? 29.432 34.424 58.175 1.00 26.94 94 ASP A N 1
ATOM 783 C CA . ASP A 1 97 ? 28.162 33.704 58.260 1.00 27.82 94 ASP A CA 1
ATOM 784 C C . ASP A 1 97 ? 28.344 32.329 58.920 1.00 28.43 94 ASP A C 1
ATOM 785 O O . ASP A 1 97 ? 27.480 31.450 58.809 1.00 27.88 94 ASP A O 1
ATOM 790 N N . SER A 1 98 ? 29.468 32.153 59.610 1.00 28.87 95 SER A N 1
ATOM 791 C CA . SER A 1 98 ? 29.765 30.881 60.280 1.00 29.55 95 SER A CA 1
ATOM 792 C C . SER A 1 98 ? 29.233 30.839 61.723 1.00 29.70 95 SER A C 1
ATOM 793 O O . SER A 1 98 ? 29.068 31.885 62.353 1.00 29.68 95 SER A O 1
ATOM 796 N N . PRO A 1 99 ? 28.935 29.624 62.238 1.00 29.99 96 PRO A N 1
ATOM 797 C CA . PRO A 1 99 ? 28.638 29.435 63.668 1.00 29.74 96 PRO A CA 1
ATOM 798 C C . PRO A 1 99 ? 29.717 30.035 64.588 1.00 29.45 96 PRO A C 1
ATOM 799 O O . PRO A 1 99 ? 29.393 30.712 65.543 1.00 29.31 96 PRO A O 1
ATOM 803 N N . ALA A 1 100 ? 30.989 29.814 64.294 1.00 29.33 97 ALA A N 1
ATOM 804 C CA . ALA A 1 100 ? 32.039 30.432 65.103 1.00 29.70 97 ALA A CA 1
ATOM 805 C C . ALA A 1 100 ? 31.763 31.909 65.371 1.00 29.52 97 ALA A C 1
ATOM 806 O O . ALA A 1 100 ? 31.746 32.351 66.522 1.00 29.82 97 ALA A O 1
ATOM 808 N N . ILE A 1 101 ? 31.543 32.669 64.305 1.00 29.21 98 ILE A N 1
ATOM 809 C CA . ILE A 1 101 ? 31.257 34.097 64.416 1.00 28.73 98 ILE A CA 1
ATOM 810 C C . ILE A 1 101 ? 29.905 34.339 65.093 1.00 28.60 98 ILE A C 1
ATOM 811 O O . ILE A 1 101 ? 29.774 35.204 65.960 1.00 28.06 98 ILE A O 1
ATOM 816 N N . LYS A 1 102 ? 28.915 33.555 64.708 1.00 29.22 99 LYS A N 1
ATOM 817 C CA . LYS A 1 102 ? 27.595 33.617 65.343 1.00 30.54 99 LYS A CA 1
ATOM 818 C C . LYS A 1 102 ? 27.758 33.488 66.866 1.00 30.92 99 LYS A C 1
ATOM 819 O O . LYS A 1 102 ? 27.233 34.295 67.629 1.00 31.49 99 LYS A O 1
ATOM 825 N N . ASN A 1 103 ? 28.527 32.487 67.283 1.00 31.38 100 ASN A N 1
ATOM 826 C CA . ASN A 1 103 ? 28.751 32.175 68.690 1.00 31.80 100 ASN A CA 1
ATOM 827 C C . ASN A 1 103 ? 29.561 33.210 69.476 1.00 32.11 100 ASN A C 1
ATOM 828 O O . ASN A 1 103 ? 29.331 33.375 70.672 1.00 32.17 100 ASN A O 1
ATOM 833 N N . SER A 1 104 ? 30.467 33.932 68.812 1.00 33.03 101 SER A N 1
ATOM 834 C CA . SER A 1 104 ? 31.250 34.993 69.478 1.00 33.97 101 SER A CA 1
ATOM 835 C C . SER A 1 104 ? 30.388 36.185 69.926 1.00 35.05 101 SER A C 1
ATOM 836 O O . SER A 1 104 ? 30.695 36.842 70.919 1.00 35.12 101 SER A O 1
ATOM 839 N N . LEU A 1 105 ? 29.319 36.456 69.186 1.00 36.71 102 LEU A N 1
ATOM 840 C CA . LEU A 1 105 ? 28.396 37.538 69.540 1.00 38.24 102 LEU A CA 1
ATOM 841 C C . LEU A 1 105 ? 27.565 37.207 70.789 1.00 39.51 102 LEU A C 1
ATOM 842 O O . LEU A 1 105 ? 27.577 37.971 71.764 1.00 40.05 102 LEU A O 1
ATOM 847 N N . LEU A 1 106 ? 26.861 36.072 70.757 1.00 40.87 103 LEU A N 1
ATOM 848 C CA . LEU A 1 106 ? 26.148 35.542 71.923 1.00 42.22 103 LEU A CA 1
ATOM 849 C C . LEU A 1 106 ? 27.029 35.569 73.190 1.00 43.20 103 LEU A C 1
ATOM 850 O O . LEU A 1 106 ? 26.717 36.278 74.142 1.00 43.68 103 LEU A O 1
ATOM 855 N N . ARG A 1 107 ? 28.137 34.827 73.185 1.00 44.22 104 ARG A N 1
ATOM 856 C CA . ARG A 1 107 ? 29.152 34.904 74.251 1.00 45.43 104 ARG A CA 1
ATOM 857 C C . ARG A 1 107 ? 29.323 36.296 74.896 1.00 46.37 104 ARG A C 1
ATOM 858 O O . ARG A 1 107 ? 29.438 36.409 76.120 1.00 46.45 104 ARG A O 1
ATOM 866 N N A ARG A 1 108 ? 29.350 37.323 74.047 0.60 46.82 105 ARG A N 1
ATOM 867 N N B ARG A 1 108 ? 29.357 37.342 74.071 0.40 46.77 105 ARG A N 1
ATOM 868 C CA A ARG A 1 108 ? 29.594 38.704 74.448 0.60 47.58 105 ARG A CA 1
ATOM 869 C CA B ARG A 1 108 ? 29.607 38.703 74.553 0.40 47.41 105 ARG A CA 1
ATOM 870 C C A ARG A 1 108 ? 28.324 39.439 74.905 0.60 47.97 105 ARG A C 1
ATOM 871 C C B ARG A 1 108 ? 28.329 39.405 75.037 0.40 47.89 105 ARG A C 1
ATOM 872 O O A ARG A 1 108 ? 28.386 40.609 75.289 0.60 48.02 105 ARG A O 1
ATOM 873 O O B ARG A 1 108 ? 28.387 40.517 75.567 0.40 47.97 105 ARG A O 1
ATOM 888 N N . GLY A 1 109 ? 27.183 38.748 74.862 1.00 48.43 106 GLY A N 1
ATOM 889 C CA . GLY A 1 109 ? 25.893 39.315 75.257 1.00 49.27 106 GLY A CA 1
ATOM 890 C C . GLY A 1 109 ? 25.149 40.090 74.177 1.00 50.61 106 GLY A C 1
ATOM 891 O O . GLY A 1 109 ? 24.349 40.978 74.493 1.00 50.86 106 GLY A O 1
ATOM 892 N N . ILE A 1 110 ? 25.407 39.754 72.909 1.00 51.45 107 ILE A N 1
ATOM 893 C CA . ILE A 1 110 ? 24.696 40.317 71.747 1.00 52.23 107 ILE A CA 1
ATOM 894 C C . ILE A 1 110 ? 23.629 39.306 71.287 1.00 52.88 107 ILE A C 1
ATOM 895 O O . ILE A 1 110 ? 23.870 38.099 71.316 1.00 53.15 107 ILE A O 1
ATOM 900 N N . LYS A 1 111 ? 22.461 39.786 70.855 1.00 53.69 108 LYS A N 1
ATOM 901 C CA . LYS A 1 111 ? 21.275 38.915 70.802 1.00 54.32 108 LYS A CA 1
ATOM 902 C C . LYS A 1 111 ? 20.362 38.993 69.560 1.00 54.66 108 LYS A C 1
ATOM 903 O O . LYS A 1 111 ? 20.440 38.143 68.673 1.00 54.27 108 LYS A O 1
ATOM 909 N N . GLU A 1 112 ? 19.484 40.002 69.536 1.00 55.48 109 GLU A N 1
ATOM 910 C CA . GLU A 1 112 ? 18.257 40.040 68.701 1.00 55.81 109 GLU A CA 1
ATOM 911 C C . GLU A 1 112 ? 18.341 39.410 67.308 1.00 55.79 109 GLU A C 1
ATOM 912 O O . GLU A 1 112 ? 17.539 38.531 66.950 1.00 55.84 109 GLU A O 1
ATOM 918 N N . GLY A 1 113 ? 19.336 39.868 66.547 1.00 55.84 110 GLY A N 1
ATOM 919 C CA . GLY A 1 113 ? 19.340 39.776 65.082 1.00 55.13 110 GLY A CA 1
ATOM 920 C C . GLY A 1 113 ? 19.086 41.153 64.481 1.00 54.52 110 GLY A C 1
ATOM 921 O O . GLY A 1 113 ? 18.817 41.288 63.291 1.00 54.44 110 GLY A O 1
ATOM 922 N N . ASP A 1 114 ? 19.146 42.170 65.336 1.00 54.16 111 ASP A N 1
ATOM 923 C CA . ASP A 1 114 ? 19.015 43.569 64.950 1.00 54.02 111 ASP A CA 1
ATOM 924 C C . ASP A 1 114 ? 20.117 44.334 65.669 1.00 53.32 111 ASP A C 1
ATOM 925 O O . ASP A 1 114 ? 20.470 45.457 65.298 1.00 53.30 111 ASP A O 1
ATOM 930 N N . GLY A 1 115 ? 20.642 43.701 66.715 1.00 52.60 112 GLY A N 1
ATOM 931 C CA . GLY A 1 115 ? 21.934 44.057 67.298 1.00 51.73 112 GLY A CA 1
ATOM 932 C C . GLY A 1 115 ? 22.986 43.026 66.898 1.00 50.93 112 GLY A C 1
ATOM 933 O O . GLY A 1 115 ? 24.174 43.351 66.815 1.00 50.67 112 GLY A O 1
ATOM 934 N N . LEU A 1 116 ? 22.533 41.791 66.645 1.00 49.99 113 LEU A N 1
ATOM 935 C CA . LEU A 1 116 ? 23.396 40.686 66.206 1.00 49.22 113 LEU A CA 1
ATOM 936 C C . LEU A 1 116 ? 23.514 40.603 64.686 1.00 48.73 113 LEU A C 1
ATOM 937 O O . LEU A 1 116 ? 24.626 40.515 64.165 1.00 48.72 113 LEU A O 1
ATOM 942 N N . ASN A 1 117 ? 22.383 40.606 63.980 1.00 47.84 114 ASN A N 1
ATOM 943 C CA . ASN A 1 117 ? 22.418 40.607 62.519 1.00 47.11 114 ASN A CA 1
ATOM 944 C C . ASN A 1 117 ? 22.958 41.927 61.983 1.00 46.20 114 ASN A C 1
ATOM 945 O O . ASN A 1 117 ? 23.463 41.985 60.856 1.00 46.12 114 ASN A O 1
ATOM 950 N N . SER A 1 118 ? 22.866 42.971 62.808 1.00 44.97 115 SER A N 1
ATOM 951 C CA . SER A 1 118 ? 23.501 44.251 62.517 1.00 43.83 115 SER A CA 1
ATOM 952 C C . SER A 1 118 ? 25.019 44.147 62.469 1.00 42.89 115 SER A C 1
ATOM 953 O O . SER A 1 118 ? 25.637 44.555 61.487 1.00 42.42 115 SER A O 1
ATOM 956 N N . ARG A 1 119 ? 25.621 43.621 63.538 1.00 41.73 116 ARG A N 1
ATOM 957 C CA . ARG A 1 119 ? 27.085 43.523 63.600 1.00 40.49 116 ARG A CA 1
ATOM 958 C C . ARG A 1 119 ? 27.610 42.467 62.624 1.00 38.57 116 ARG A C 1
ATOM 959 O O . ARG A 1 119 ? 28.725 42.578 62.129 1.00 37.25 116 ARG A O 1
ATOM 967 N N . LEU A 1 120 ? 26.786 41.455 62.354 1.00 37.04 117 LEU A N 1
ATOM 968 C CA . LEU A 1 120 ? 27.047 40.475 61.299 1.00 35.89 117 LEU A CA 1
ATOM 969 C C . LEU A 1 120 ? 27.118 41.121 59.913 1.00 35.28 117 LEU A C 1
ATOM 970 O O . LEU A 1 120 ? 27.853 40.665 59.043 1.00 34.78 117 LEU A O 1
ATOM 975 N N . LYS A 1 121 ? 26.342 42.184 59.720 1.00 34.86 118 LYS A N 1
ATOM 976 C CA . LYS A 1 121 ? 26.392 42.977 58.505 1.00 34.45 118 LYS A CA 1
ATOM 977 C C . LYS A 1 121 ? 27.769 43.639 58.419 1.00 33.32 118 LYS A C 1
ATOM 978 O O . LYS A 1 121 ? 28.415 43.580 57.382 1.00 33.16 118 LYS A O 1
ATOM 984 N N . LEU A 1 122 ? 28.220 44.241 59.520 1.00 32.38 119 LEU A N 1
ATOM 985 C CA . LEU A 1 122 ? 29.566 44.816 59.607 1.00 31.86 119 LEU A CA 1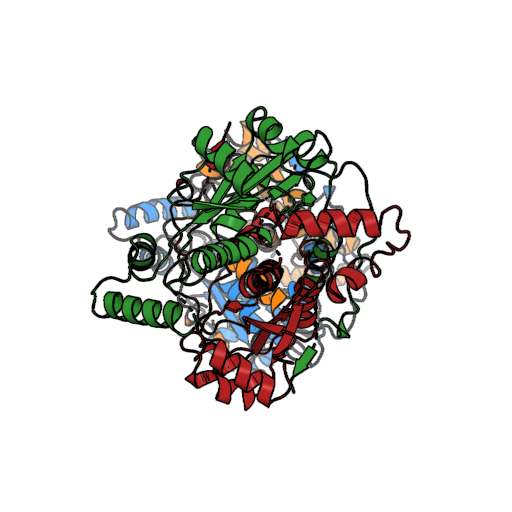
ATOM 986 C C . LEU A 1 122 ? 30.681 43.786 59.388 1.00 31.01 119 LEU A C 1
ATOM 987 O O . LEU A 1 122 ? 31.705 44.097 58.777 1.00 31.14 119 LEU A O 1
ATOM 992 N N . TYR A 1 123 ? 30.515 42.577 59.923 1.00 29.42 120 TYR A N 1
ATOM 993 C CA . TYR A 1 123 ? 31.564 41.566 59.787 1.00 28.55 120 TYR A CA 1
ATOM 994 C C . TYR A 1 123 ? 31.659 41.054 58.343 1.00 27.84 120 TYR A C 1
ATOM 995 O O . TYR A 1 123 ? 32.729 40.654 57.906 1.00 27.05 120 TYR A O 1
ATOM 1004 N N . GLU A 1 124 ? 30.538 41.098 57.619 1.00 27.51 121 GLU A N 1
ATOM 1005 C CA . GLU A 1 124 ? 30.471 40.698 56.215 1.00 27.60 121 GLU A CA 1
ATOM 1006 C C . GLU A 1 124 ? 31.254 41.702 55.359 1.00 27.24 121 GLU A C 1
ATOM 1007 O O . GLU A 1 124 ? 32.039 41.325 54.498 1.00 27.91 121 GLU A O 1
ATOM 1013 N N . SER A 1 125 ? 31.006 42.977 55.626 1.00 26.79 122 SER A N 1
ATOM 1014 C CA . SER A 1 125 ? 31.708 44.115 55.058 1.00 26.48 122 SER A CA 1
ATOM 1015 C C . SER A 1 125 ? 33.210 44.065 55.377 1.00 25.48 122 SER A C 1
ATOM 1016 O O . SER A 1 125 ? 34.054 44.323 54.527 1.00 25.14 122 SER A O 1
ATOM 1019 N N . PHE A 1 126 ? 33.519 43.725 56.625 1.00 24.93 123 PHE A N 1
ATOM 1020 C CA . PHE A 1 126 ? 34.898 43.600 57.132 1.00 24.40 123 PHE A CA 1
ATOM 1021 C C . PHE A 1 126 ? 35.730 42.543 56.395 1.00 24.14 123 PHE A C 1
ATOM 1022 O O . PHE A 1 126 ? 36.875 42.810 55.990 1.00 24.84 123 PHE A O 1
ATOM 1030 N N . GLN A 1 127 ? 35.159 41.355 56.221 1.00 23.41 124 GLN A N 1
ATOM 1031 C CA . GLN A 1 127 ? 35.790 40.278 55.455 1.00 22.72 124 GLN A CA 1
ATOM 1032 C C . GLN A 1 127 ? 35.699 40.432 53.935 1.00 23.59 124 GLN A C 1
ATOM 1033 O O . GLN A 1 127 ? 36.661 40.099 53.244 1.00 23.45 124 GLN A O 1
ATOM 1039 N N . LYS A 1 128 ? 34.552 40.891 53.405 1.00 23.70 125 LYS A N 1
ATOM 1040 C CA . LYS A 1 128 ? 34.439 41.093 51.954 1.00 25.06 125 LYS A CA 1
ATOM 1041 C C . LYS A 1 128 ? 35.301 42.253 51.417 1.00 25.88 125 LYS A C 1
ATOM 1042 O O . LYS A 1 128 ? 35.971 42.095 50.401 1.00 25.57 125 LYS A O 1
ATOM 1048 N N . GLU A 1 129 ? 35.288 43.396 52.106 1.00 26.33 126 GLU A N 1
ATOM 1049 C CA . GLU A 1 129 ? 35.877 44.636 51.568 1.00 27.87 126 GLU A CA 1
ATOM 1050 C C . GLU A 1 129 ? 37.145 45.026 52.297 1.00 27.06 126 GLU A C 1
ATOM 1051 O O . GLU A 1 129 ? 38.196 45.109 51.685 1.00 27.05 126 GLU A O 1
ATOM 1057 N N . ASP A 1 130 ? 37.035 45.261 53.607 1.00 27.67 127 ASP A N 1
ATOM 1058 C CA . ASP A 1 130 ? 38.134 45.757 54.433 1.00 28.16 127 ASP A CA 1
ATOM 1059 C C . ASP A 1 130 ? 39.390 44.891 54.354 1.00 29.12 127 ASP A C 1
ATOM 1060 O O . ASP A 1 130 ? 40.464 45.412 54.048 1.00 29.44 127 ASP A O 1
ATOM 1073 N N . ASP A 1 132 ? 39.386 41.770 52.537 1.00 29.20 129 ASP A N 1
ATOM 1074 C CA . ASP A 1 132 ? 39.407 41.178 51.203 1.00 29.40 129 ASP A CA 1
ATOM 1075 C C . ASP A 1 132 ? 39.751 39.672 51.291 1.00 29.13 129 ASP A C 1
ATOM 1076 O O . ASP A 1 132 ? 40.720 39.193 50.679 1.00 29.51 129 ASP A O 1
ATOM 1089 N N . ALA A 1 134 ? 36.927 37.090 52.451 1.00 26.60 131 ALA A N 1
ATOM 1090 C CA . ALA A 1 134 ? 35.719 36.313 52.761 1.00 26.48 131 ALA A CA 1
ATOM 1091 C C . ALA A 1 134 ? 35.576 35.045 51.933 1.00 27.02 131 ALA A C 1
ATOM 1092 O O . ALA A 1 134 ? 35.033 34.027 52.400 1.00 27.01 131 ALA A O 1
ATOM 1094 N N . ASP A 1 135 ? 36.055 35.127 50.694 1.00 27.33 132 ASP A N 1
ATOM 1095 C CA . ASP A 1 135 ? 35.855 34.091 49.684 1.00 27.69 132 ASP A CA 1
ATOM 1096 C C . ASP A 1 135 ? 37.165 33.364 49.354 1.00 27.50 132 ASP A C 1
ATOM 1097 O O . ASP A 1 135 ? 37.320 32.738 48.312 1.00 27.34 132 ASP A O 1
ATOM 1102 N N . ASN A 1 136 ? 38.082 33.437 50.313 1.00 27.93 133 ASN A N 1
ATOM 1103 C CA . ASN A 1 136 ? 39.416 32.884 50.226 1.00 28.15 133 ASN A CA 1
ATOM 1104 C C . ASN A 1 136 ? 39.712 32.154 51.561 1.00 28.33 133 ASN A C 1
ATOM 1105 O O . ASN A 1 136 ? 40.199 32.776 52.522 1.00 28.12 133 ASN A O 1
ATOM 1110 N N . PRO A 1 137 ? 39.404 30.839 51.634 1.00 28.34 134 PRO A N 1
ATOM 1111 C CA . PRO A 1 137 ? 39.613 30.033 52.848 1.00 28.44 134 PRO A CA 1
ATOM 1112 C C . PRO A 1 137 ? 41.040 30.058 53.416 1.00 27.97 134 PRO A C 1
ATOM 1113 O O . PRO A 1 137 ? 41.185 30.105 54.617 1.00 28.41 134 PRO A O 1
ATOM 1117 N N . ARG A 1 138 ? 42.062 30.042 52.564 1.00 27.54 135 ARG A N 1
ATOM 1118 C CA . ARG A 1 138 ? 43.456 30.190 53.007 1.00 28.39 135 ARG A CA 1
ATOM 1119 C C . ARG A 1 138 ? 43.652 31.539 53.749 1.00 27.89 135 ARG A C 1
ATOM 1120 O O . ARG A 1 138 ? 44.289 31.574 54.812 1.00 28.26 135 ARG A O 1
ATOM 1128 N N . ALA A 1 139 ? 43.089 32.619 53.205 1.00 26.93 136 ALA A N 1
ATOM 1129 C CA . ALA A 1 139 ? 43.177 33.940 53.842 1.00 26.07 136 ALA A CA 1
ATOM 1130 C C . ALA A 1 139 ? 42.384 34.039 55.153 1.00 25.75 136 ALA A C 1
ATOM 1131 O O . ALA A 1 139 ? 42.848 34.686 56.090 1.00 26.41 136 ALA A O 1
ATOM 1133 N N . LEU A 1 140 ? 41.205 33.414 55.208 1.00 25.14 137 LEU A N 1
ATOM 1134 C CA . LEU A 1 140 ? 40.457 33.256 56.458 1.00 25.31 137 LEU A CA 1
ATOM 1135 C C . LEU A 1 140 ? 41.220 32.453 57.498 1.00 25.14 137 LEU A C 1
ATOM 1136 O O . LEU A 1 140 ? 41.220 32.818 58.676 1.00 25.12 137 LEU A O 1
ATOM 1141 N N . PHE A 1 141 ? 41.858 31.356 57.075 1.00 25.30 138 PHE A N 1
ATOM 1142 C CA . PHE A 1 141 ? 42.719 30.614 57.989 1.00 25.15 138 PHE A CA 1
ATOM 1143 C C . PHE A 1 141 ? 43.912 31.446 58.431 1.00 25.13 138 PHE A C 1
ATOM 1144 O O . PHE A 1 141 ? 44.270 31.460 59.611 1.00 25.88 138 PHE A O 1
ATOM 1152 N N . ASP A 1 142 ? 44.565 32.121 57.490 1.00 25.45 139 ASP A N 1
ATOM 1153 C CA . ASP A 1 142 ? 45.730 32.949 57.832 1.00 24.51 139 ASP A CA 1
ATOM 1154 C C . ASP A 1 142 ? 45.362 34.099 58.796 1.00 24.97 139 ASP A C 1
ATOM 1155 O O . ASP A 1 142 ? 46.179 34.478 59.617 1.00 25.22 139 ASP A O 1
ATOM 1160 N N . TRP A 1 143 ? 44.125 34.618 58.705 1.00 24.17 140 TRP A N 1
ATOM 1161 C CA . TRP A 1 143 ? 43.597 35.609 59.639 1.00 23.57 140 TRP A CA 1
ATOM 1162 C C . TRP A 1 143 ? 43.417 35.108 61.086 1.00 24.21 140 TRP A C 1
ATOM 1163 O O . TRP A 1 143 ? 43.823 35.784 62.037 1.00 24.56 140 TRP A O 1
ATOM 1174 N N . THR A 1 144 ? 42.789 33.945 61.275 1.00 24.68 141 THR A N 1
ATOM 1175 C CA . THR A 1 144 ? 42.741 33.352 62.623 1.00 23.75 141 THR A CA 1
ATOM 1176 C C . THR A 1 144 ? 44.122 32.964 63.109 1.00 24.02 141 THR A C 1
ATOM 1177 O O . THR A 1 144 ? 44.444 33.152 64.287 1.00 24.87 141 THR A O 1
ATOM 1181 N N . ALA A 1 145 ? 44.960 32.460 62.210 1.00 23.28 142 ALA A N 1
ATOM 1182 C CA . ALA A 1 145 ? 46.332 32.142 62.564 1.00 23.61 142 ALA A CA 1
ATOM 1183 C C . ALA A 1 145 ? 47.143 33.359 63.090 1.00 24.66 142 ALA A C 1
ATOM 1184 O O . ALA A 1 145 ? 47.935 33.215 64.027 1.00 25.97 142 ALA A O 1
ATOM 1186 N N . LYS A 1 146 ? 46.957 34.531 62.491 1.00 24.72 143 LYS A N 1
ATOM 1187 C CA . LYS A 1 146 ? 47.607 35.784 62.931 1.00 23.84 143 LYS A CA 1
ATOM 1188 C C . LYS A 1 146 ? 47.247 36.095 64.375 1.00 23.73 143 LYS A C 1
ATOM 1189 O O . LYS A 1 146 ? 48.097 36.563 65.120 1.00 23.62 143 LYS A O 1
ATOM 1195 N N . GLN A 1 147 ? 46.000 35.849 64.789 1.00 23.81 144 GLN A N 1
ATOM 1196 C CA . GLN A 1 147 ? 45.633 36.157 66.187 1.00 23.50 144 GLN A CA 1
ATOM 1197 C C . GLN A 1 147 ? 46.449 35.314 67.163 1.00 23.50 144 GLN A C 1
ATOM 1198 O O . GLN A 1 147 ? 46.794 35.782 68.248 1.00 24.18 144 GLN A O 1
ATOM 1204 N N . THR A 1 148 ? 46.768 34.082 66.783 1.00 23.46 145 THR A N 1
ATOM 1205 C CA . THR A 1 148 ? 47.559 33.205 67.655 1.00 23.45 145 THR A CA 1
ATOM 1206 C C . THR A 1 148 ? 49.008 33.709 67.878 1.00 23.31 145 THR A C 1
ATOM 1207 O O . THR A 1 148 ? 49.587 33.443 68.927 1.00 23.50 145 THR A O 1
ATOM 1211 N N . TYR A 1 149 ? 49.559 34.458 66.918 1.00 23.43 146 TYR A N 1
ATOM 1212 C CA . TYR A 1 149 ? 50.871 35.072 67.070 1.00 23.62 146 TYR A CA 1
ATOM 1213 C C . TYR A 1 149 ? 50.882 36.143 68.165 1.00 23.78 146 TYR A C 1
ATOM 1214 O O . TYR A 1 149 ? 51.930 36.413 68.743 1.00 24.56 146 TYR A O 1
ATOM 1223 N N . ILE A 1 150 ? 49.723 36.743 68.457 1.00 23.30 147 ILE A N 1
ATOM 1224 C CA . ILE A 1 150 ? 49.583 37.626 69.608 1.00 22.63 147 ILE A CA 1
ATOM 1225 C C . ILE A 1 150 ? 49.785 36.853 70.920 1.00 22.78 147 ILE A C 1
ATOM 1226 O O . ILE A 1 150 ? 50.513 37.303 71.812 1.00 22.37 147 ILE A O 1
ATOM 1231 N N . ALA A 1 151 ? 49.109 35.711 71.041 1.00 23.14 148 ALA A N 1
ATOM 1232 C CA . ALA A 1 151 ? 49.229 34.796 72.199 1.00 23.49 148 ALA A CA 1
ATOM 1233 C C . ALA A 1 151 ? 50.632 34.224 72.264 1.00 24.56 148 ALA A C 1
ATOM 1234 O O . ALA A 1 151 ? 51.207 34.055 73.342 1.00 25.06 148 ALA A O 1
ATOM 1236 N N . LEU A 1 152 ? 51.190 33.920 71.100 1.00 24.47 149 LEU A N 1
ATOM 1237 C CA . LEU A 1 152 ? 52.555 33.465 71.031 1.00 25.59 149 LEU A CA 1
ATOM 1238 C C . LEU A 1 152 ? 53.537 34.479 71.655 1.00 26.27 149 LEU A C 1
ATOM 1239 O O . LEU A 1 152 ? 54.375 34.095 72.461 1.00 26.12 149 LEU A O 1
ATOM 1244 N N . GLY A 1 153 ? 53.403 35.764 71.310 1.00 26.76 150 GLY A N 1
ATOM 1245 C CA . GLY A 1 153 ? 54.236 36.838 71.898 1.00 26.72 150 GLY A CA 1
ATOM 1246 C C . GLY A 1 153 ? 53.976 37.020 73.393 1.00 26.83 150 GLY A C 1
ATOM 1247 O O . GLY A 1 153 ? 54.923 37.134 74.181 1.00 26.63 150 GLY A O 1
ATOM 1248 N N . ASN A 1 154 ? 52.704 37.041 73.795 1.00 26.74 151 ASN A N 1
ATOM 1249 C CA . ASN A 1 154 ? 52.332 37.075 75.232 1.00 27.30 151 ASN A CA 1
ATOM 1250 C C . ASN A 1 154 ? 52.904 35.902 76.073 1.00 27.37 151 ASN A C 1
ATOM 1251 O O . ASN A 1 154 ? 53.356 36.109 77.177 1.00 27.48 151 ASN A O 1
ATOM 1280 N N . THR A 1 158 ? 55.827 36.492 79.000 1.00 25.36 155 THR A N 1
ATOM 1281 C CA . THR A 1 158 ? 55.532 35.937 80.324 1.00 24.68 155 THR A CA 1
ATOM 1282 C C . THR A 1 158 ? 56.653 34.960 80.739 1.00 24.24 155 THR A C 1
ATOM 1283 O O . THR A 1 158 ? 57.218 35.098 81.812 1.00 23.16 155 THR A O 1
ATOM 1287 N N . ALA A 1 159 ? 56.953 33.994 79.864 1.00 23.95 156 ALA A N 1
ATOM 1288 C CA . ALA A 1 159 ? 58.048 33.052 80.053 1.00 23.84 156 ALA A CA 1
ATOM 1289 C C . ALA A 1 159 ? 59.333 33.792 80.426 1.00 23.48 156 ALA A C 1
ATOM 1290 O O . ALA A 1 159 ? 59.899 33.524 81.471 1.00 24.59 156 ALA A O 1
ATOM 1292 N N . ALA A 1 160 ? 59.759 34.741 79.593 1.00 23.48 157 ALA A N 1
ATOM 1293 C CA . ALA A 1 160 ? 60.998 35.498 79.809 1.00 23.28 157 ALA A CA 1
ATOM 1294 C C . ALA A 1 160 ? 61.020 36.215 81.144 1.00 23.75 157 ALA A C 1
ATOM 1295 O O . ALA A 1 160 ? 62.042 36.201 81.833 1.00 25.20 157 ALA A O 1
ATOM 1297 N N . LEU A 1 161 ? 59.915 36.865 81.498 1.00 23.61 158 LEU A N 1
ATOM 1298 C CA . LEU A 1 161 ? 59.778 37.509 82.812 1.00 23.30 158 LEU A CA 1
ATOM 1299 C C . LEU A 1 161 ? 59.897 36.515 83.981 1.00 23.28 158 LEU A C 1
ATOM 1300 O O . LEU A 1 161 ? 60.278 36.896 85.078 1.00 23.41 158 LEU A O 1
ATOM 1305 N N . LEU A 1 162 ? 59.584 35.245 83.736 1.00 22.67 159 LEU A N 1
ATOM 1306 C CA . LEU A 1 162 ? 59.812 34.198 84.717 1.00 23.10 159 LEU A CA 1
ATOM 1307 C C . LEU A 1 162 ? 61.192 33.529 84.600 1.00 24.01 159 LEU A C 1
ATOM 1308 O O . LEU A 1 162 ? 61.516 32.631 85.390 1.00 24.46 159 LEU A O 1
ATOM 1313 N N . GLY A 1 163 ? 62.018 33.969 83.653 1.00 23.64 160 GLY A N 1
ATOM 1314 C CA . GLY A 1 163 ? 63.333 33.335 83.482 1.00 24.55 160 GLY A CA 1
ATOM 1315 C C . GLY A 1 163 ? 63.204 31.994 82.764 1.00 24.36 160 GLY A C 1
ATOM 1316 O O . GLY A 1 163 ? 64.082 31.150 82.855 1.00 25.45 160 GLY A O 1
ATOM 1317 N N . ILE A 1 164 ? 62.123 31.814 82.021 1.00 23.78 161 ILE A N 1
ATOM 1318 C CA . ILE A 1 164 ? 61.918 30.586 81.265 1.00 23.81 161 ILE A CA 1
ATOM 1319 C C . ILE A 1 164 ? 62.181 30.813 79.805 1.00 23.48 161 ILE A C 1
ATOM 1320 O O . ILE A 1 164 ? 61.719 31.783 79.236 1.00 23.94 161 ILE A O 1
ATOM 1325 N N . ASP A 1 165 ? 62.938 29.905 79.198 1.00 24.47 162 ASP A N 1
ATOM 1326 C CA . ASP A 1 165 ? 63.290 30.008 77.781 1.00 24.30 162 ASP A CA 1
ATOM 1327 C C . ASP A 1 165 ? 62.249 29.427 76.842 1.00 24.33 162 ASP A C 1
ATOM 1328 O O . ASP A 1 165 ? 61.504 28.544 77.202 1.00 23.08 162 ASP A O 1
ATOM 1333 N N . THR A 1 166 ? 62.216 29.927 75.622 1.00 24.26 163 THR A N 1
ATOM 1334 C CA . THR A 1 166 ? 61.238 29.477 74.660 1.00 25.59 163 THR A CA 1
ATOM 1335 C C . THR A 1 166 ? 61.863 29.436 73.266 1.00 24.50 163 THR A C 1
ATOM 1336 O O . THR A 1 166 ? 62.975 29.898 73.059 1.00 23.63 163 THR A O 1
ATOM 1340 N N . CYS A 1 167 ? 61.126 28.874 72.334 1.00 25.08 164 CYS A N 1
ATOM 1341 C CA . CYS A 1 167 ? 61.446 28.987 70.917 1.00 25.29 164 CYS A CA 1
ATOM 1342 C C . CYS A 1 167 ? 60.138 28.951 70.156 1.00 24.97 164 CYS A C 1
ATOM 1343 O O . CYS A 1 167 ? 59.398 27.974 70.264 1.00 25.64 164 CYS A O 1
ATOM 1346 N N . PRO A 1 168 ? 59.856 29.998 69.357 1.00 25.19 165 PRO A N 1
ATOM 1347 C CA . PRO A 1 168 ? 58.670 29.953 68.488 1.00 24.87 165 PRO A CA 1
ATOM 1348 C C . PRO A 1 168 ? 58.992 29.157 67.218 1.00 25.65 165 PRO A C 1
ATOM 1349 O O . PRO A 1 168 ? 60.067 29.333 66.640 1.00 25.02 165 PRO A O 1
ATOM 1353 N N . ILE A 1 169 ? 58.087 28.299 66.766 1.00 25.22 166 ILE A N 1
ATOM 1354 C CA . ILE A 1 169 ? 58.455 27.392 65.693 1.00 25.79 166 ILE A CA 1
ATOM 1355 C C . ILE A 1 169 ? 57.442 27.366 64.536 1.00 26.07 166 ILE A C 1
ATOM 1356 O O . ILE A 1 169 ? 56.281 27.100 64.778 1.00 26.18 166 ILE A O 1
ATOM 1361 N N . GLU A 1 170 ? 57.893 27.602 63.301 1.00 25.90 167 GLU A N 1
ATOM 1362 C CA . GLU A 1 170 ? 57.068 27.376 62.114 1.00 26.28 167 GLU A CA 1
ATOM 1363 C C . GLU A 1 170 ? 57.707 26.290 61.241 1.00 26.61 167 GLU A C 1
ATOM 1364 O O . GLU A 1 170 ? 57.110 25.858 60.249 1.00 27.14 167 GLU A O 1
ATOM 1370 N N . GLY A 1 171 ? 58.926 25.873 61.578 1.00 25.60 168 GLY A N 1
ATOM 1371 C CA . GLY A 1 171 ? 59.709 25.004 60.693 1.00 24.77 168 GLY A CA 1
ATOM 1372 C C . GLY A 1 171 ? 59.282 23.553 60.651 1.00 25.09 168 GLY A C 1
ATOM 1373 O O . GLY A 1 171 ? 60.019 22.660 61.129 1.00 24.67 168 GLY A O 1
ATOM 1374 N N . PHE A 1 172 ? 58.099 23.315 60.089 1.00 24.28 169 PHE A N 1
ATOM 1375 C CA . PHE A 1 172 ? 57.558 21.961 59.927 1.00 24.89 169 PHE A CA 1
ATOM 1376 C C . PHE A 1 172 ? 56.634 21.881 58.705 1.00 24.75 169 PHE A C 1
ATOM 1377 O O . PHE A 1 172 ? 56.186 22.901 58.186 1.00 25.03 169 PHE A O 1
ATOM 1385 N N . HIS A 1 173 ? 56.352 20.679 58.245 1.00 25.14 170 HIS A N 1
ATOM 1386 C CA . HIS A 1 173 ? 55.435 20.513 57.124 1.00 26.09 170 HIS A CA 1
ATOM 1387 C C . HIS A 1 173 ? 54.022 20.535 57.645 1.00 26.12 170 HIS A C 1
ATOM 1388 O O . HIS A 1 173 ? 53.594 19.591 58.322 1.00 25.78 170 HIS A O 1
ATOM 1395 N N . TYR A 1 174 ? 53.302 21.613 57.327 1.00 26.39 171 TYR A N 1
ATOM 1396 C CA . TYR A 1 174 ? 51.981 21.876 57.917 1.00 26.91 171 TYR A CA 1
ATOM 1397 C C . TYR A 1 174 ? 50.934 20.789 57.666 1.00 27.62 171 TYR A C 1
ATOM 1398 O O . TYR A 1 174 ? 50.215 20.379 58.585 1.00 27.95 171 TYR A O 1
ATOM 1407 N N A ASP A 1 175 ? 50.855 20.318 56.429 0.70 27.93 172 ASP A N 1
ATOM 1408 N N B ASP A 1 175 ? 50.852 20.336 56.414 0.30 27.38 172 ASP A N 1
ATOM 1409 C CA A ASP A 1 175 ? 49.857 19.328 56.048 0.70 28.23 172 ASP A CA 1
ATOM 1410 C CA B ASP A 1 175 ? 49.903 19.298 56.001 0.30 27.23 172 ASP A CA 1
ATOM 1411 C C A ASP A 1 175 ? 50.134 17.963 56.692 0.70 27.45 172 ASP A C 1
ATOM 1412 C C B ASP A 1 175 ? 50.143 17.987 56.727 0.30 26.98 172 ASP A C 1
ATOM 1413 O O A ASP A 1 175 ? 49.210 17.303 57.152 0.70 27.30 172 ASP A O 1
ATOM 1414 O O B ASP A 1 175 ? 49.211 17.383 57.254 0.30 26.91 172 ASP A O 1
ATOM 1423 N N . LYS A 1 176 ? 51.399 17.553 56.746 1.00 26.87 173 LYS A N 1
ATOM 1424 C CA . LYS A 1 176 ? 51.758 16.280 57.371 1.00 26.67 173 LYS A CA 1
ATOM 1425 C C . LYS A 1 176 ? 51.591 16.309 58.875 1.00 26.54 173 LYS A C 1
ATOM 1426 O O . LYS A 1 176 ? 51.191 15.307 59.459 1.00 26.33 173 LYS A O 1
ATOM 1432 N N . VAL A 1 177 ? 51.894 17.457 59.501 1.00 26.31 174 VAL A N 1
ATOM 1433 C CA . VAL A 1 177 ? 51.669 17.613 60.937 1.00 25.32 174 VAL A CA 1
ATOM 1434 C C . VAL A 1 177 ? 50.183 17.659 61.226 1.00 25.47 174 VAL A C 1
ATOM 1435 O O . VAL A 1 177 ? 49.736 17.023 62.170 1.00 24.96 174 VAL A O 1
ATOM 1439 N N . ASN A 1 178 ? 49.416 18.414 60.433 1.00 25.74 175 ASN A N 1
ATOM 1440 C CA . ASN A 1 178 ? 47.965 18.412 60.611 1.00 26.94 175 ASN A CA 1
ATOM 1441 C C . ASN A 1 178 ? 47.351 17.003 60.561 1.00 27.34 175 ASN A C 1
ATOM 1442 O O . ASN A 1 178 ? 46.529 16.670 61.398 1.00 28.13 175 ASN A O 1
ATOM 1447 N N A HIS A 1 179 ? 47.752 16.185 59.594 0.60 27.72 176 HIS A N 1
ATOM 1448 N N B HIS A 1 179 ? 47.765 16.185 59.588 0.40 27.93 176 HIS A N 1
ATOM 1449 C CA A HIS A 1 179 ? 47.189 14.836 59.479 0.60 27.74 176 HIS A CA 1
ATOM 1450 C CA B HIS A 1 179 ? 47.191 14.834 59.460 0.40 28.24 176 HIS A CA 1
ATOM 1451 C C A HIS A 1 179 ? 47.576 13.895 60.624 0.60 27.64 176 HIS A C 1
ATOM 1452 C C B HIS A 1 179 ? 47.623 13.821 60.539 0.40 27.90 176 HIS A C 1
ATOM 1453 O O A HIS A 1 179 ? 46.752 13.094 61.072 0.60 27.70 176 HIS A O 1
ATOM 1454 O O B HIS A 1 179 ? 46.865 12.905 60.862 0.40 28.06 176 HIS A O 1
ATOM 1467 N N . ILE A 1 180 ? 48.808 14.016 61.121 1.00 27.55 177 ILE A N 1
ATOM 1468 C CA . ILE A 1 180 ? 49.230 13.266 62.325 1.00 26.90 177 ILE A CA 1
ATOM 1469 C C . ILE A 1 180 ? 48.359 13.693 63.506 1.00 26.53 177 ILE A C 1
ATOM 1470 O O . ILE A 1 180 ? 47.887 12.865 64.273 1.00 26.26 177 ILE A O 1
ATOM 1475 N N . LEU A 1 181 ? 48.153 15.003 63.656 1.00 26.10 178 LEU A N 1
ATOM 1476 C CA . LEU A 1 181 ? 47.326 15.513 64.751 1.00 25.76 178 LEU A CA 1
ATOM 1477 C C . LEU A 1 181 ? 45.873 15.057 64.620 1.00 25.88 178 LEU A C 1
ATOM 1478 O O . LEU A 1 181 ? 45.269 14.686 65.609 1.00 25.60 178 LEU A O 1
ATOM 1483 N N . ALA A 1 182 ? 45.348 15.044 63.393 1.00 26.30 179 ALA A N 1
ATOM 1484 C CA . ALA A 1 182 ? 43.968 14.615 63.144 1.00 27.15 179 ALA A CA 1
ATOM 1485 C C . ALA A 1 182 ? 43.761 13.127 63.406 1.00 27.65 179 ALA A C 1
ATOM 1486 O O . ALA A 1 182 ? 42.711 12.708 63.923 1.00 27.24 179 ALA A O 1
ATOM 1488 N N . LYS A 1 183 ? 44.762 12.326 63.062 1.00 28.33 180 LYS A N 1
ATOM 1489 C CA . LYS A 1 183 ? 44.654 10.900 63.274 1.00 29.19 180 LYS A CA 1
ATOM 1490 C C . LYS A 1 183 ? 44.710 10.494 64.758 1.00 28.99 180 LYS A C 1
ATOM 1491 O O . LYS A 1 183 ? 44.162 9.463 65.155 1.00 28.18 180 LYS A O 1
ATOM 1497 N N . HIS A 1 184 ? 45.355 11.324 65.573 1.00 28.81 181 HIS A N 1
ATOM 1498 C CA . HIS A 1 184 ? 45.348 11.118 67.007 1.00 28.59 181 HIS A CA 1
ATOM 1499 C C . HIS A 1 184 ? 44.200 11.858 67.694 1.00 28.73 181 HIS A C 1
ATOM 1500 O O . HIS A 1 184 ? 44.138 11.895 68.916 1.00 28.54 181 HIS A O 1
ATOM 1507 N N . ASN A 1 185 ? 43.291 12.416 66.898 1.00 28.78 182 ASN A N 1
ATOM 1508 C CA . ASN A 1 185 ? 42.173 13.222 67.381 1.00 29.53 182 ASN A CA 1
ATOM 1509 C C . ASN A 1 185 ? 42.620 14.370 68.282 1.00 29.43 182 ASN A C 1
ATOM 1510 O O . ASN A 1 185 ? 41.928 14.731 69.229 1.00 30.20 182 ASN A O 1
ATOM 1515 N N . VAL A 1 186 ? 43.785 14.940 67.997 1.00 29.30 183 VAL A N 1
ATOM 1516 C CA . VAL A 1 186 ? 44.253 16.106 68.738 1.00 28.73 183 VAL A CA 1
ATOM 1517 C C . VAL A 1 186 ? 43.556 17.344 68.166 1.00 29.16 183 VAL A C 1
ATOM 1518 O O . VAL A 1 186 ? 43.213 18.270 68.893 1.00 29.28 183 VAL A O 1
ATOM 1522 N N . ILE A 1 187 ? 43.348 17.336 66.852 1.00 29.05 184 ILE A N 1
ATOM 1523 C CA . ILE A 1 187 ? 42.570 18.354 66.175 1.00 28.89 184 ILE A CA 1
ATOM 1524 C C . ILE A 1 187 ? 41.479 17.709 65.342 1.00 30.21 184 ILE A C 1
ATOM 1525 O O . ILE A 1 187 ? 41.531 16.514 65.060 1.00 29.99 184 ILE A O 1
ATOM 1530 N N . ASP A 1 188 ? 40.492 18.518 64.963 1.00 31.58 185 ASP A N 1
ATOM 1531 C CA . ASP A 1 188 ? 39.538 18.164 63.931 1.00 33.06 185 ASP A CA 1
ATOM 1532 C C . ASP A 1 188 ? 39.890 18.985 62.684 1.00 33.57 185 ASP A C 1
ATOM 1533 O O . ASP A 1 188 ? 39.570 20.172 62.616 1.00 33.31 185 ASP A O 1
ATOM 1538 N N . LEU A 1 189 ? 40.515 18.327 61.699 1.00 34.30 186 LEU A N 1
ATOM 1539 C CA . LEU A 1 189 ? 40.969 18.953 60.464 1.00 34.59 186 LEU A CA 1
ATOM 1540 C C . LEU A 1 189 ? 39.905 19.656 59.636 1.00 34.67 186 LEU A C 1
ATOM 1541 O O . LEU A 1 189 ? 40.230 20.498 58.811 1.00 34.67 186 LEU A O 1
ATOM 1546 N N . GLU A 1 190 ? 38.643 19.302 59.818 1.00 34.76 187 GLU A N 1
ATOM 1547 C CA . GLU A 1 190 ? 37.588 20.059 59.166 1.00 34.92 187 GLU A CA 1
ATOM 1548 C C . GLU A 1 190 ? 37.500 21.465 59.762 1.00 33.81 187 GLU A C 1
ATOM 1549 O O . GLU A 1 190 ? 37.265 22.418 59.045 1.00 33.81 187 GLU A O 1
ATOM 1555 N N . LYS A 1 191 ? 37.710 21.583 61.071 1.00 32.58 188 LYS A N 1
ATOM 1556 C CA . LYS A 1 191 ? 37.373 22.807 61.804 1.00 31.46 188 LYS A CA 1
ATOM 1557 C C . LYS A 1 191 ? 38.556 23.722 62.078 1.00 29.82 188 LYS A C 1
ATOM 1558 O O . LYS A 1 191 ? 38.364 24.883 62.441 1.00 28.11 188 LYS A O 1
ATOM 1564 N N . GLU A 1 192 ? 39.771 23.188 61.952 1.00 28.89 189 GLU A N 1
ATOM 1565 C CA . GLU A 1 192 ? 40.964 23.844 62.503 1.00 28.75 189 GLU A CA 1
ATOM 1566 C C . GLU A 1 192 ? 42.254 23.235 61.951 1.00 28.54 189 GLU A C 1
ATOM 1567 O O . GLU A 1 192 ? 42.251 22.170 61.355 1.00 28.21 189 GLU A O 1
ATOM 1573 N N . GLY A 1 193 ? 43.356 23.926 62.176 1.00 28.04 190 GLY A N 1
ATOM 1574 C CA . GLY A 1 193 ? 44.643 23.441 61.759 1.00 28.16 190 GLY A CA 1
ATOM 1575 C C . GLY A 1 193 ? 45.702 24.152 62.571 1.00 27.95 190 GLY A C 1
ATOM 1576 O O . GLY A 1 193 ? 45.459 25.227 63.145 1.00 27.27 190 GLY A O 1
ATOM 1577 N N . ILE A 1 194 ? 46.892 23.563 62.598 1.00 27.99 191 ILE A N 1
ATOM 1578 C CA . ILE A 1 194 ? 47.996 24.137 63.353 1.00 27.71 191 ILE A CA 1
ATOM 1579 C C . ILE A 1 194 ? 48.517 25.445 62.736 1.00 27.85 191 ILE A C 1
ATOM 1580 O O . ILE A 1 194 ? 48.628 25.584 61.506 1.00 27.43 191 ILE A O 1
ATOM 1585 N N . ALA A 1 195 ? 48.826 26.398 63.616 1.00 27.09 192 ALA A N 1
ATOM 1586 C CA . ALA A 1 195 ? 49.348 27.700 63.227 1.00 27.29 192 ALA A CA 1
ATOM 1587 C C . ALA A 1 195 ? 50.854 27.793 63.480 1.00 26.92 192 ALA A C 1
ATOM 1588 O O . ALA A 1 195 ? 51.598 28.365 62.677 1.00 27.66 192 ALA A O 1
ATOM 1590 N N . SER A 1 196 ? 51.287 27.235 64.604 1.00 26.68 193 SER A N 1
ATOM 1591 C CA . SER A 1 196 ? 52.676 27.265 65.005 1.00 26.96 193 SER A CA 1
ATOM 1592 C C . SER A 1 196 ? 52.877 26.395 66.227 1.00 26.46 193 SER A C 1
ATOM 1593 O O . SER A 1 196 ? 51.920 25.830 66.763 1.00 25.81 193 SER A O 1
ATOM 1604 N N . LEU A 1 198 ? 55.368 26.119 70.005 1.00 24.81 195 LEU A N 1
ATOM 1605 C CA . LEU A 1 198 ? 56.206 26.853 70.952 1.00 24.98 195 LEU A CA 1
ATOM 1606 C C . LEU A 1 198 ? 56.838 25.851 71.917 1.00 25.77 195 LEU A C 1
ATOM 1607 O O . LEU A 1 198 ? 56.121 25.065 72.550 1.00 26.45 195 LEU A O 1
ATOM 1612 N N . SER A 1 199 ? 58.163 25.843 72.010 1.00 24.95 196 SER A N 1
ATOM 1613 C CA . SER A 1 199 ? 58.796 25.026 73.045 1.00 25.72 196 SER A CA 1
ATOM 1614 C C . SER A 1 199 ? 59.122 25.918 74.251 1.00 26.12 196 SER A C 1
ATOM 1615 O O . SER A 1 199 ? 59.343 27.146 74.091 1.00 25.02 196 SER A O 1
ATOM 1618 N N . LEU A 1 200 ? 59.123 25.303 75.444 1.00 26.18 197 LEU A N 1
ATOM 1619 C CA . LEU A 1 200 ? 59.401 25.993 76.699 1.00 27.03 197 LEU A CA 1
ATOM 1620 C C . LEU A 1 200 ? 60.330 25.099 77.543 1.00 27.32 197 LEU A C 1
ATOM 1621 O O . LEU A 1 200 ? 60.217 23.864 77.526 1.00 26.22 197 LEU A O 1
ATOM 1626 N N . GLY A 1 201 ? 61.269 25.719 78.267 1.00 26.79 198 GLY A N 1
ATOM 1627 C CA . GLY A 1 201 ? 62.185 24.970 79.136 1.00 26.37 198 GLY A CA 1
ATOM 1628 C C . GLY A 1 201 ? 63.247 25.880 79.710 1.00 25.89 198 GLY A C 1
ATOM 1629 O O . GLY A 1 201 ? 63.050 27.085 79.768 1.00 25.86 198 GLY A O 1
ATOM 1630 N N . TYR A 1 202 ? 64.378 25.296 80.097 1.00 25.26 199 TYR A N 1
ATOM 1631 C CA . TYR A 1 202 ? 65.532 26.041 80.535 1.00 25.33 199 TYR A CA 1
ATOM 1632 C C . TYR A 1 202 ? 66.698 25.713 79.617 1.00 25.73 199 TYR A C 1
ATOM 1633 O O . TYR A 1 202 ? 67.007 24.550 79.414 1.00 25.16 199 TYR A O 1
ATOM 1642 N N . ARG A 1 203 ? 67.342 26.735 79.065 1.00 25.73 200 ARG A N 1
ATOM 1643 C CA . ARG A 1 203 ? 68.378 26.517 78.087 1.00 27.16 200 ARG A CA 1
ATOM 1644 C C . ARG A 1 203 ? 69.505 25.663 78.665 1.00 27.57 200 ARG A C 1
ATOM 1645 O O . ARG A 1 203 ? 69.949 25.873 79.804 1.00 27.82 200 ARG A O 1
ATOM 1653 N N . LEU A 1 204 ? 69.970 24.694 77.880 1.00 28.62 201 LEU A N 1
ATOM 1654 C CA . LEU A 1 204 ? 71.075 23.868 78.320 1.00 29.24 201 LEU A CA 1
ATOM 1655 C C . LEU A 1 204 ? 72.293 24.740 78.498 1.00 30.45 201 LEU A C 1
ATOM 1656 O O . LEU A 1 204 ? 73.045 24.595 79.463 1.00 29.82 201 LEU A O 1
ATOM 1661 N N . ARG A 1 205 ? 72.498 25.647 77.551 1.00 32.49 202 ARG A N 1
ATOM 1662 C CA . ARG A 1 205 ? 73.628 26.552 77.626 1.00 35.16 202 ARG A CA 1
ATOM 1663 C C . ARG A 1 205 ? 73.316 27.913 76.998 1.00 36.78 202 ARG A C 1
ATOM 1664 O O . ARG A 1 205 ? 72.315 28.080 76.287 1.00 36.71 202 ARG A O 1
ATOM 1672 N N . ASP A 1 206 ? 74.189 28.873 77.279 1.00 39.15 203 ASP A N 1
ATOM 1673 C CA . ASP A 1 206 ? 74.139 30.198 76.682 1.00 41.27 203 ASP A CA 1
ATOM 1674 C C . ASP A 1 206 ? 74.337 30.119 75.194 1.00 41.82 203 ASP A C 1
ATOM 1675 O O . ASP A 1 206 ? 75.206 29.374 74.722 1.00 41.39 203 ASP A O 1
ATOM 1680 N N . PRO A 1 207 ? 73.516 30.877 74.451 1.00 42.88 204 PRO A N 1
ATOM 1681 C CA . PRO A 1 207 ? 73.593 30.952 73.002 1.00 43.46 204 PRO A CA 1
ATOM 1682 C C . PRO A 1 207 ? 75.005 31.232 72.495 1.00 43.85 204 PRO A C 1
ATOM 1683 O O . PRO A 1 207 ? 75.796 31.943 73.131 1.00 43.89 204 PRO A O 1
ATOM 1687 N N . LYS A 1 208 ? 75.290 30.615 71.357 1.00 44.24 205 LYS A N 1
ATOM 1688 C CA . LYS A 1 208 ? 76.568 30.661 70.659 1.00 44.28 205 LYS A CA 1
ATOM 1689 C C . LYS A 1 208 ? 76.835 32.087 70.138 1.00 43.80 205 LYS A C 1
ATOM 1690 O O . LYS A 1 208 ? 77.893 32.677 70.408 1.00 43.49 205 LYS A O 1
ATOM 1696 N N A HIS A 1 209 ? 75.858 32.630 69.399 0.60 43.52 206 HIS A N 1
ATOM 1697 N N B HIS A 1 209 ? 75.852 32.623 69.425 0.40 43.27 206 HIS A N 1
ATOM 1698 C CA A HIS A 1 209 ? 75.924 33.971 68.781 0.60 42.99 206 HIS A CA 1
ATOM 1699 C CA B HIS A 1 209 ? 75.899 33.981 68.914 0.40 42.61 206 HIS A CA 1
ATOM 1700 C C A HIS A 1 209 ? 74.996 34.970 69.491 0.60 42.27 206 HIS A C 1
ATOM 1701 C C B HIS A 1 209 ? 75.382 34.980 69.944 0.40 42.07 206 HIS A C 1
ATOM 1702 O O A HIS A 1 209 ? 73.916 34.584 69.945 0.60 42.12 206 HIS A O 1
ATOM 1703 O O B HIS A 1 209 ? 75.009 34.621 71.064 0.40 41.96 206 HIS A O 1
ATOM 1716 N N . ALA A 1 210 ? 75.403 36.245 69.554 1.00 41.55 207 ALA A N 1
ATOM 1717 C CA . ALA A 1 210 ? 74.628 37.292 70.233 1.00 40.73 207 ALA A CA 1
ATOM 1718 C C . ALA A 1 210 ? 73.353 37.590 69.438 1.00 39.87 207 ALA A C 1
ATOM 1719 O O . ALA A 1 210 ? 73.200 37.134 68.301 1.00 40.00 207 ALA A O 1
ATOM 1721 N N . GLN A 1 211 ? 72.425 38.323 70.052 1.00 38.82 208 GLN A N 1
ATOM 1722 C CA . GLN A 1 211 ? 71.178 38.746 69.399 1.00 37.31 208 GLN A CA 1
ATOM 1723 C C . GLN A 1 211 ? 71.514 39.671 68.226 1.00 35.67 208 GLN A C 1
ATOM 1724 O O . GLN A 1 211 ? 72.329 40.600 68.372 1.00 35.55 208 GLN A O 1
ATOM 1730 N N . VAL A 1 212 ? 70.928 39.377 67.060 1.00 33.48 209 VAL A N 1
ATOM 1731 C CA . VAL A 1 212 ? 71.081 40.201 65.851 1.00 31.38 209 VAL A CA 1
ATOM 1732 C C . VAL A 1 212 ? 69.740 40.744 65.375 1.00 29.59 209 VAL A C 1
ATOM 1733 O O . VAL A 1 212 ? 68.777 39.990 65.189 1.00 29.33 209 VAL A O 1
ATOM 1737 N N . ARG A 1 213 ? 69.698 42.054 65.163 1.00 27.92 210 ARG A N 1
ATOM 1738 C CA . ARG A 1 213 ? 68.526 42.732 64.599 1.00 25.74 210 ARG A CA 1
ATOM 1739 C C . ARG A 1 213 ? 69.014 43.739 63.572 1.00 24.68 210 ARG A C 1
ATOM 1740 O O . ARG A 1 213 ? 70.163 44.186 63.620 1.00 22.83 210 ARG A O 1
ATOM 1748 N N . LYS A 1 214 ? 68.144 44.110 62.641 1.00 23.98 211 LYS A N 1
ATOM 1749 C CA . LYS A 1 214 ? 68.394 45.296 61.830 1.00 24.15 211 LYS A CA 1
ATOM 1750 C C . LYS A 1 214 ? 68.682 46.517 62.740 1.00 24.95 211 LYS A C 1
ATOM 1751 O O . LYS A 1 214 ? 68.186 46.561 63.871 1.00 24.66 211 LYS A O 1
ATOM 1757 N N . PRO A 1 215 ? 69.449 47.516 62.243 1.00 25.10 212 PRO A N 1
ATOM 1758 C CA . PRO A 1 215 ? 69.610 48.765 62.998 1.00 26.38 212 PRO A CA 1
ATOM 1759 C C . PRO A 1 215 ? 68.216 49.307 63.309 1.00 27.32 212 PRO A C 1
ATOM 1760 O O . PRO A 1 215 ? 67.348 49.273 62.436 1.00 26.94 212 PRO A O 1
ATOM 1764 N N . LYS A 1 216 ? 67.973 49.774 64.528 1.00 28.39 213 LYS A N 1
ATOM 1765 C CA . LYS A 1 216 ? 66.587 50.103 64.888 1.00 29.64 213 LYS A CA 1
ATOM 1766 C C . LYS A 1 216 ? 65.919 51.161 63.997 1.00 29.51 213 LYS A C 1
ATOM 1767 O O . LYS A 1 216 ? 64.714 51.117 63.819 1.00 29.36 213 LYS A O 1
ATOM 1773 N N . GLU A 1 217 ? 66.703 52.045 63.375 1.00 30.38 214 GLU A N 1
ATOM 1774 C CA . GLU A 1 217 ? 66.189 53.045 62.416 1.00 31.06 214 GLU A CA 1
ATOM 1775 C C . GLU A 1 217 ? 65.556 52.490 61.135 1.00 31.44 214 GLU A C 1
ATOM 1776 O O . GLU A 1 217 ? 64.817 53.220 60.442 1.00 30.78 214 GLU A O 1
ATOM 1782 N N . GLU A 1 218 ? 65.875 51.237 60.787 1.00 31.18 215 GLU A N 1
ATOM 1783 C CA . GLU A 1 218 ? 65.310 50.598 59.591 1.00 31.64 215 GLU A CA 1
ATOM 1784 C C . GLU A 1 218 ? 63.998 49.903 59.925 1.00 30.70 215 GLU A C 1
ATOM 1785 O O . GLU A 1 218 ? 63.367 49.266 59.071 1.00 31.14 215 GLU A O 1
ATOM 1791 N N . VAL A 1 219 ? 63.625 49.972 61.198 1.00 29.84 216 VAL A N 1
ATOM 1792 C CA . VAL A 1 219 ? 62.493 49.250 61.697 1.00 28.30 216 VAL A CA 1
ATOM 1793 C C . VAL A 1 219 ? 61.483 50.223 62.309 1.00 29.11 216 VAL A C 1
ATOM 1794 O O . VAL A 1 219 ? 60.284 50.135 62.046 1.00 29.17 216 VAL A O 1
ATOM 1806 N N . SER A 1 221 ? 60.231 54.301 63.246 1.00 28.11 218 SER A N 1
ATOM 1807 C CA . SER A 1 221 ? 60.244 55.673 62.781 1.00 27.67 218 SER A CA 1
ATOM 1808 C C . SER A 1 221 ? 59.011 56.426 63.286 1.00 27.51 218 SER A C 1
ATOM 1809 O O . SER A 1 221 ? 58.041 55.826 63.784 1.00 26.77 218 SER A O 1
ATOM 1812 N N . VAL A 1 222 ? 59.066 57.746 63.143 1.00 27.36 219 VAL A N 1
ATOM 1813 C CA . VAL A 1 222 ? 57.983 58.646 63.548 1.00 28.03 219 VAL A CA 1
ATOM 1814 C C . VAL A 1 222 ? 57.541 59.441 62.340 1.00 27.73 219 VAL A C 1
ATOM 1815 O O . VAL A 1 222 ? 58.370 59.954 61.621 1.00 28.40 219 VAL A O 1
ATOM 1819 N N . VAL A 1 223 ? 56.241 59.544 62.118 1.00 28.25 220 VAL A N 1
ATOM 1820 C CA . VAL A 1 223 ? 55.712 60.492 61.135 1.00 28.44 220 VAL A CA 1
ATOM 1821 C C . VAL A 1 223 ? 55.044 61.630 61.887 1.00 29.41 220 VAL A C 1
ATOM 1822 O O . VAL A 1 223 ? 53.958 61.449 62.447 1.00 29.15 220 VAL A O 1
ATOM 1826 N N . LYS A 1 224 ? 55.701 62.793 61.890 1.00 30.75 221 LYS A N 1
ATOM 1827 C CA . LYS A 1 224 ? 55.312 63.957 62.708 1.00 32.49 221 LYS A CA 1
ATOM 1828 C C . LYS A 1 224 ? 54.129 64.736 62.123 1.00 33.04 221 LYS A C 1
ATOM 1829 O O . LYS A 1 224 ? 54.029 64.898 60.906 1.00 33.67 221 LYS A O 1
ATOM 1843 N N A ASP B 1 5 ? 58.081 32.249 92.237 0.70 36.28 2 ASP B N 1
ATOM 1844 N N B ASP B 1 5 ? 58.118 32.242 92.233 0.30 36.19 2 ASP B N 1
ATOM 1845 C CA A ASP B 1 5 ? 58.517 33.609 92.545 0.70 35.12 2 ASP B CA 1
ATOM 1846 C CA B ASP B 1 5 ? 58.499 33.630 92.536 0.30 34.77 2 ASP B CA 1
ATOM 1847 C C A ASP B 1 5 ? 57.316 34.565 92.576 0.70 33.93 2 ASP B C 1
ATOM 1848 C C B ASP B 1 5 ? 57.271 34.525 92.555 0.30 33.89 2 ASP B C 1
ATOM 1849 O O A ASP B 1 5 ? 57.011 35.254 91.610 0.70 33.34 2 ASP B O 1
ATOM 1850 O O B ASP B 1 5 ? 56.892 35.130 91.553 0.30 33.63 2 ASP B O 1
ATOM 1859 N N . GLN B 1 6 ? 56.669 34.597 93.733 1.00 32.78 3 GLN B N 1
ATOM 1860 C CA . GLN B 1 6 ? 55.352 35.144 93.905 1.00 31.97 3 GLN B CA 1
ATOM 1861 C C . GLN B 1 6 ? 55.162 36.610 93.475 1.00 30.47 3 GLN B C 1
ATOM 1862 O O . GLN B 1 6 ? 54.134 36.971 92.912 1.00 29.64 3 GLN B O 1
ATOM 1868 N N . THR B 1 7 ? 56.174 37.429 93.714 1.00 29.32 4 THR B N 1
ATOM 1869 C CA . THR B 1 7 ? 56.132 38.825 93.325 1.00 29.13 4 THR B CA 1
ATOM 1870 C C . THR B 1 7 ? 56.025 39.001 91.811 1.00 27.85 4 THR B C 1
ATOM 1871 O O . THR B 1 7 ? 55.286 39.850 91.334 1.00 26.67 4 THR B O 1
ATOM 1875 N N . ILE B 1 8 ? 56.752 38.178 91.066 1.00 27.02 5 ILE B N 1
ATOM 1876 C CA . ILE B 1 8 ? 56.685 38.241 89.624 1.00 27.47 5 ILE B CA 1
ATOM 1877 C C . ILE B 1 8 ? 55.348 37.709 89.115 1.00 25.92 5 ILE B C 1
ATOM 1878 O O . ILE B 1 8 ? 54.790 38.256 88.180 1.00 26.14 5 ILE B O 1
ATOM 1883 N N . HIS B 1 9 ? 54.840 36.651 89.738 1.00 25.55 6 HIS B N 1
ATOM 1884 C CA . HIS B 1 9 ? 53.523 36.123 89.373 1.00 25.22 6 HIS B CA 1
ATOM 1885 C C . HIS B 1 9 ? 52.429 37.171 89.505 1.00 24.49 6 HIS B C 1
ATOM 1886 O O . HIS B 1 9 ? 51.601 37.312 88.628 1.00 24.35 6 HIS B O 1
ATOM 1893 N N . HIS B 1 10 ? 52.457 37.903 90.617 1.00 24.28 7 HIS B N 1
ATOM 1894 C CA . HIS B 1 10 ? 51.508 38.964 90.888 1.00 23.73 7 HIS B CA 1
ATOM 1895 C C . HIS B 1 10 ? 51.580 40.087 89.849 1.00 24.13 7 HIS B C 1
ATOM 1896 O O . HIS B 1 10 ? 50.561 40.555 89.357 1.00 24.63 7 HIS B O 1
ATOM 1903 N N . GLN B 1 11 ? 52.791 40.497 89.504 1.00 24.38 8 GLN B N 1
ATOM 1904 C CA . GLN B 1 11 ? 52.996 41.553 88.535 1.00 25.30 8 GLN B CA 1
ATOM 1905 C C . GLN B 1 11 ? 52.470 41.190 87.136 1.00 25.59 8 GLN B C 1
ATOM 1906 O O . GLN B 1 11 ? 51.783 41.995 86.480 1.00 24.90 8 GLN B O 1
ATOM 1912 N N . ILE B 1 12 ? 52.767 39.969 86.705 1.00 25.92 9 ILE B N 1
ATOM 1913 C CA . ILE B 1 12 ? 52.252 39.451 85.431 1.00 26.21 9 ILE B CA 1
ATOM 1914 C C . ILE B 1 12 ? 50.741 39.288 85.510 1.00 26.46 9 ILE B C 1
ATOM 1915 O O . ILE B 1 12 ? 50.026 39.706 84.610 1.00 26.96 9 ILE B O 1
ATOM 1920 N N . GLN B 1 13 ? 50.251 38.716 86.604 1.00 27.40 10 GLN B N 1
ATOM 1921 C CA . GLN B 1 13 ? 48.819 38.537 86.738 1.00 28.04 10 GLN B CA 1
ATOM 1922 C C . GLN B 1 13 ? 48.092 39.889 86.765 1.00 27.48 10 GLN B C 1
ATOM 1923 O O . GLN B 1 13 ? 46.994 40.012 86.214 1.00 26.83 10 GLN B O 1
ATOM 1929 N N . GLN B 1 14 ? 48.705 40.917 87.362 1.00 26.63 11 GLN B N 1
ATOM 1930 C CA . GLN B 1 14 ? 48.088 42.263 87.328 1.00 27.35 11 GLN B CA 1
ATOM 1931 C C . GLN B 1 14 ? 47.972 42.806 85.915 1.00 26.80 11 GLN B C 1
ATOM 1932 O O . GLN B 1 14 ? 46.928 43.368 85.547 1.00 26.52 11 GLN B O 1
ATOM 1938 N N . ALA B 1 15 ? 49.026 42.611 85.134 1.00 25.85 12 ALA B N 1
ATOM 1939 C CA . ALA B 1 15 ? 49.080 43.113 83.759 1.00 27.21 12 ALA B CA 1
ATOM 1940 C C . ALA B 1 15 ? 48.094 42.404 82.820 1.00 28.05 12 ALA B C 1
ATOM 1941 O O . ALA B 1 15 ? 47.456 43.049 81.996 1.00 28.19 12 ALA B O 1
ATOM 1943 N N . LEU B 1 16 ? 47.955 41.093 82.981 1.00 29.94 13 LEU B N 1
ATOM 1944 C CA . LEU B 1 16 ? 47.004 40.303 82.184 1.00 31.70 13 LEU B CA 1
ATOM 1945 C C . LEU B 1 16 ? 45.564 40.734 82.433 1.00 32.77 13 LEU B C 1
ATOM 1946 O O . LEU B 1 16 ? 44.770 40.780 81.510 1.00 33.95 13 LEU B O 1
ATOM 1951 N N . HIS B 1 17 ? 45.229 41.056 83.677 1.00 33.49 14 HIS B N 1
ATOM 1952 C CA . HIS B 1 17 ? 43.883 41.483 83.974 1.00 34.39 14 HIS B CA 1
ATOM 1953 C C . HIS B 1 17 ? 43.645 42.985 83.779 1.00 33.92 14 HIS B C 1
ATOM 1954 O O . HIS B 1 17 ? 42.517 43.395 83.521 1.00 34.82 14 HIS B O 1
ATOM 1961 N N . PHE B 1 18 ? 44.710 43.788 83.849 1.00 33.36 15 PHE B N 1
ATOM 1962 C CA . PHE B 1 18 ? 44.664 45.213 83.487 1.00 32.16 15 PHE B CA 1
ATOM 1963 C C . PHE B 1 18 ? 44.351 45.455 81.999 1.00 32.24 15 PHE B C 1
ATOM 1964 O O . PHE B 1 18 ? 43.472 46.279 81.671 1.00 32.06 15 PHE B O 1
ATOM 1972 N N . ARG B 1 19 ? 45.085 44.781 81.110 1.00 31.08 16 ARG B N 1
ATOM 1973 C CA . ARG B 1 19 ? 44.905 44.974 79.660 1.00 30.64 16 ARG B CA 1
ATOM 1974 C C . ARG B 1 19 ? 43.477 44.713 79.216 1.00 30.81 16 ARG B C 1
ATOM 1975 O O . ARG B 1 19 ? 42.927 43.633 79.427 1.00 30.85 16 ARG B O 1
ATOM 1983 N N . THR B 1 20 ? 42.872 45.727 78.621 1.00 31.12 17 THR B N 1
ATOM 1984 C CA . THR B 1 20 ? 41.567 45.600 77.995 1.00 30.99 17 THR B CA 1
ATOM 1985 C C . THR B 1 20 ? 41.621 46.464 76.743 1.00 30.63 17 THR B C 1
ATOM 1986 O O . THR B 1 20 ? 42.504 47.322 76.628 1.00 29.93 17 THR B O 1
ATOM 1990 N N . ALA B 1 21 ? 40.738 46.210 75.782 1.00 29.71 18 ALA B N 1
ATOM 1991 C CA . ALA B 1 21 ? 40.804 46.948 74.521 1.00 30.18 18 ALA B CA 1
ATOM 1992 C C . ALA B 1 21 ? 40.134 48.300 74.742 1.00 29.78 18 ALA B C 1
ATOM 1993 O O . ALA B 1 21 ? 38.922 48.388 74.922 1.00 31.15 18 ALA B O 1
ATOM 1995 N N . VAL B 1 22 ? 40.945 49.346 74.793 1.00 29.77 19 VAL B N 1
ATOM 1996 C CA . VAL B 1 22 ? 40.469 50.656 75.224 1.00 29.63 19 VAL B CA 1
ATOM 1997 C C . VAL B 1 22 ? 40.165 51.536 73.997 1.00 30.19 19 VAL B C 1
ATOM 1998 O O . VAL B 1 22 ? 41.027 51.749 73.147 1.00 29.61 19 VAL B O 1
ATOM 2002 N N . ARG B 1 23 ? 38.935 52.023 73.908 1.00 30.61 20 ARG B N 1
ATOM 2003 C CA . ARG B 1 23 ? 38.529 52.860 72.770 1.00 31.95 20 ARG B CA 1
ATOM 2004 C C . ARG B 1 23 ? 38.705 54.349 73.005 1.00 30.99 20 ARG B C 1
ATOM 2005 O O . ARG B 1 23 ? 39.082 55.081 72.082 1.00 31.21 20 ARG B O 1
ATOM 2013 N N . VAL B 1 24 ? 38.432 54.799 74.226 1.00 30.40 21 VAL B N 1
ATOM 2014 C CA . VAL B 1 24 ? 38.499 56.223 74.553 1.00 30.36 21 VAL B CA 1
ATOM 2015 C C . VAL B 1 24 ? 39.573 56.520 75.605 1.00 30.09 21 VAL B C 1
ATOM 2016 O O . VAL B 1 24 ? 39.561 55.953 76.709 1.00 29.83 21 VAL B O 1
ATOM 2020 N N . TYR B 1 25 ? 40.501 57.402 75.230 1.00 29.73 22 TYR B N 1
ATOM 2021 C CA . TYR B 1 25 ? 41.641 57.756 76.066 1.00 29.30 22 TYR B CA 1
ATOM 2022 C C . TYR B 1 25 ? 41.496 59.180 76.556 1.00 29.93 22 TYR B C 1
ATOM 2023 O O . TYR B 1 25 ? 40.828 60.007 75.925 1.00 28.98 22 TYR B O 1
ATOM 2032 N N . LYS B 1 26 ? 42.125 59.462 77.690 1.00 30.33 23 LYS B N 1
ATOM 2033 C CA . LYS B 1 26 ? 42.254 60.830 78.122 1.00 31.14 23 LYS B CA 1
ATOM 2034 C C . LYS B 1 26 ? 43.429 61.507 77.428 1.00 31.51 23 LYS B C 1
ATOM 2035 O O . LYS B 1 26 ? 44.116 60.898 76.610 1.00 29.86 23 LYS B O 1
ATOM 2041 N N . GLU B 1 27 ? 43.620 62.784 77.741 1.00 32.19 24 GLU B N 1
ATOM 2042 C CA . GLU B 1 27 ? 44.537 63.638 77.012 1.00 33.75 24 GLU B CA 1
ATOM 2043 C C . GLU B 1 27 ? 46.011 63.414 77.363 1.00 33.88 24 GLU B C 1
ATOM 2044 O O . GLU B 1 27 ? 46.897 63.750 76.580 1.00 34.53 24 GLU B O 1
ATOM 2050 N N A GLU B 1 28 ? 46.191 62.884 78.572 0.70 34.48 25 GLU B N 1
ATOM 2051 N N B GLU B 1 28 ? 46.321 62.826 78.514 0.30 33.46 25 GLU B N 1
ATOM 2052 C CA A GLU B 1 28 ? 47.471 62.466 79.138 0.70 34.81 25 GLU B CA 1
ATOM 2053 C CA B GLU B 1 28 ? 47.738 62.644 78.922 0.30 32.91 25 GLU B CA 1
ATOM 2054 C C A GLU B 1 28 ? 48.332 61.624 78.177 0.70 33.90 25 GLU B C 1
ATOM 2055 C C B GLU B 1 28 ? 48.638 61.902 77.900 0.30 32.34 25 GLU B C 1
ATOM 2056 O O A GLU B 1 28 ? 47.939 60.546 77.699 0.70 34.14 25 GLU B O 1
ATOM 2057 O O B GLU B 1 28 ? 48.248 60.861 77.374 0.30 32.45 25 GLU B O 1
ATOM 2068 N N A LYS B 1 29 ? 49.532 62.141 77.921 0.50 32.92 26 LYS B N 1
ATOM 2069 N N B LYS B 1 29 ? 49.843 62.418 77.638 0.50 31.77 26 LYS B N 1
ATOM 2070 C CA A LYS B 1 29 ? 50.462 61.554 76.963 0.50 32.52 26 LYS B CA 1
ATOM 2071 C CA B LYS B 1 29 ? 50.736 61.748 76.695 0.50 31.74 26 LYS B CA 1
ATOM 2072 C C A LYS B 1 29 ? 51.472 60.597 77.586 0.50 31.71 26 LYS B C 1
ATOM 2073 C C B LYS B 1 29 ? 51.721 60.816 77.399 0.50 31.23 26 LYS B C 1
ATOM 2074 O O A LYS B 1 29 ? 51.798 60.700 78.772 0.50 31.71 26 LYS B O 1
ATOM 2075 O O B LYS B 1 29 ? 52.205 61.110 78.492 0.50 31.36 26 LYS B O 1
ATOM 2086 N N . ILE B 1 30 ? 51.970 59.674 76.764 1.00 31.04 27 ILE B N 1
ATOM 2087 C CA . ILE B 1 30 ? 52.962 58.686 77.197 1.00 30.03 27 ILE B CA 1
ATOM 2088 C C . ILE B 1 30 ? 54.330 59.353 77.157 1.00 29.34 27 ILE B C 1
ATOM 2089 O O . ILE B 1 30 ? 54.604 60.117 76.252 1.00 28.35 27 ILE B O 1
ATOM 2094 N N . SER B 1 31 ? 55.188 59.059 78.129 1.00 29.70 28 SER B N 1
ATOM 2095 C CA . SER B 1 31 ? 56.531 59.649 78.136 1.00 30.24 28 SER B CA 1
ATOM 2096 C C . SER B 1 31 ? 57.372 59.078 76.998 1.00 30.28 28 SER B C 1
ATOM 2097 O O . SER B 1 31 ? 57.076 57.993 76.480 1.00 29.54 28 SER B O 1
ATOM 2100 N N . ASP B 1 32 ? 58.417 59.819 76.629 1.00 30.83 29 ASP B N 1
ATOM 2101 C CA . ASP B 1 32 ? 59.417 59.365 75.666 1.00 31.55 29 ASP B CA 1
ATOM 2102 C C . ASP B 1 32 ? 60.055 58.030 76.061 1.00 30.86 29 ASP B C 1
ATOM 2103 O O . ASP B 1 32 ? 60.284 57.173 75.198 1.00 31.05 29 ASP B O 1
ATOM 2108 N N A GLU B 1 33 ? 60.342 57.862 77.342 0.60 30.44 30 GLU B N 1
ATOM 2109 N N B GLU B 1 33 ? 60.360 57.870 77.352 0.40 30.28 30 GLU B N 1
ATOM 2110 C CA A GLU B 1 33 ? 60.970 56.638 77.832 0.60 30.66 30 GLU B CA 1
ATOM 2111 C CA B GLU B 1 33 ? 60.980 56.635 77.861 0.40 30.07 30 GLU B CA 1
ATOM 2112 C C A GLU B 1 33 ? 60.043 55.422 77.707 0.60 30.05 30 GLU B C 1
ATOM 2113 C C B GLU B 1 33 ? 60.054 55.411 77.763 0.40 29.78 30 GLU B C 1
ATOM 2114 O O A GLU B 1 33 ? 60.482 54.338 77.334 0.60 29.99 30 GLU B O 1
ATOM 2115 O O B GLU B 1 33 ? 60.509 54.309 77.459 0.40 29.79 30 GLU B O 1
ATOM 2126 N N . ASP B 1 34 ? 58.761 55.615 78.002 1.00 29.56 31 ASP B N 1
ATOM 2127 C CA . ASP B 1 34 ? 57.797 54.536 77.915 1.00 29.01 31 ASP B CA 1
ATOM 2128 C C . ASP B 1 34 ? 57.537 54.137 76.463 1.00 28.80 31 ASP B C 1
ATOM 2129 O O . ASP B 1 34 ? 57.491 52.954 76.181 1.00 28.55 31 ASP B O 1
ATOM 2134 N N . LEU B 1 35 ? 57.385 55.111 75.559 1.00 27.71 32 LEU B N 1
ATOM 2135 C CA . LEU B 1 35 ? 57.215 54.815 74.147 1.00 27.60 32 LEU B CA 1
ATOM 2136 C C . LEU B 1 35 ? 58.442 54.077 73.573 1.00 26.71 32 LEU B C 1
ATOM 2137 O O . LEU B 1 35 ? 58.299 53.117 72.830 1.00 26.43 32 LEU B O 1
ATOM 2142 N N . ALA B 1 36 ? 59.640 54.546 73.921 1.00 26.07 33 ALA B N 1
ATOM 2143 C CA . ALA B 1 36 ? 60.870 53.912 73.478 1.00 26.46 33 ALA B CA 1
ATOM 2144 C C . ALA B 1 36 ? 60.958 52.426 73.904 1.00 26.65 33 ALA B C 1
ATOM 2145 O O . ALA B 1 36 ? 61.300 51.563 73.094 1.00 27.58 33 ALA B O 1
ATOM 2147 N N . LEU B 1 37 ? 60.643 52.129 75.160 1.00 26.60 34 LEU B N 1
ATOM 2148 C CA . LEU B 1 37 ? 60.625 50.750 75.644 1.00 25.92 34 LEU B CA 1
ATOM 2149 C C . LEU B 1 37 ? 59.613 49.905 74.890 1.00 25.52 34 LEU B C 1
ATOM 2150 O O . LEU B 1 37 ? 59.929 48.778 74.522 1.00 26.75 34 LEU B O 1
ATOM 2155 N N . ILE B 1 38 ? 58.429 50.446 74.641 1.00 24.54 35 ILE B N 1
ATOM 2156 C CA . ILE B 1 38 ? 57.403 49.730 73.894 1.00 24.83 35 ILE B CA 1
ATOM 2157 C C . ILE B 1 38 ? 57.861 49.391 72.464 1.00 25.33 35 ILE B C 1
ATOM 2158 O O . ILE B 1 38 ? 57.643 48.269 71.974 1.00 24.68 35 ILE B O 1
ATOM 2163 N N . LEU B 1 39 ? 58.522 50.353 71.818 1.00 25.39 36 LEU B N 1
ATOM 2164 C CA . LEU B 1 39 ? 59.037 50.155 70.483 1.00 25.42 36 LEU B CA 1
ATOM 2165 C C . LEU B 1 39 ? 60.218 49.174 70.466 1.00 25.58 36 LEU B C 1
ATOM 2166 O O . LEU B 1 39 ? 60.377 48.405 69.521 1.00 25.95 36 LEU B O 1
ATOM 2171 N N . ASP B 1 40 ? 61.041 49.214 71.511 1.00 26.47 37 ASP B N 1
ATOM 2172 C CA . ASP B 1 40 ? 62.122 48.237 71.712 1.00 26.53 37 ASP B CA 1
ATOM 2173 C C . ASP B 1 40 ? 61.565 46.819 71.819 1.00 26.18 37 ASP B C 1
ATOM 2174 O O . ASP B 1 40 ? 62.187 45.892 71.326 1.00 26.46 37 ASP B O 1
ATOM 2179 N N . ALA B 1 41 ? 60.370 46.675 72.403 1.00 25.25 38 ALA B N 1
ATOM 2180 C CA . ALA B 1 41 ? 59.691 45.379 72.508 1.00 25.88 38 ALA B CA 1
ATOM 2181 C C . ALA B 1 41 ? 59.332 44.803 71.131 1.00 25.61 38 ALA B C 1
ATOM 2182 O O . ALA B 1 41 ? 59.489 43.604 70.888 1.00 25.78 38 ALA B O 1
ATOM 2184 N N . ALA B 1 42 ? 58.863 45.667 70.228 1.00 26.01 39 ALA B N 1
ATOM 2185 C CA . ALA B 1 42 ? 58.586 45.282 68.833 1.00 25.23 39 ALA B CA 1
ATOM 2186 C C . ALA B 1 42 ? 59.884 44.958 68.093 1.00 25.57 39 ALA B C 1
ATOM 2187 O O . ALA B 1 42 ? 60.029 43.916 67.458 1.00 25.43 39 ALA B O 1
ATOM 2189 N N . TRP B 1 43 ? 60.851 45.858 68.183 1.00 26.51 40 TRP B N 1
ATOM 2190 C CA . TRP B 1 43 ? 62.109 45.694 67.473 1.00 25.89 40 TRP B CA 1
ATOM 2191 C C . TRP B 1 43 ? 62.827 44.398 67.846 1.00 25.93 40 TRP B C 1
ATOM 2192 O O . TRP B 1 43 ? 63.413 43.747 66.985 1.00 26.46 40 TRP B O 1
ATOM 2203 N N . LEU B 1 44 ? 62.816 44.066 69.138 1.00 26.33 41 LEU B N 1
ATOM 2204 C CA . LEU B 1 44 ? 63.509 42.891 69.708 1.00 25.01 41 LEU B CA 1
ATOM 2205 C C . LEU B 1 44 ? 62.728 41.590 69.638 1.00 24.84 41 LEU B C 1
ATOM 2206 O O . LEU B 1 44 ? 63.262 40.532 70.006 1.00 23.76 41 LEU B O 1
ATOM 2211 N N . SER B 1 45 ? 61.481 41.675 69.174 1.00 24.18 42 SER B N 1
ATOM 2212 C CA . SER B 1 45 ? 60.653 40.496 68.926 1.00 25.12 42 SER B CA 1
ATOM 2213 C C . SER B 1 45 ? 61.265 39.521 67.922 1.00 24.41 42 SER B C 1
ATOM 2214 O O . SER B 1 45 ? 61.914 39.936 66.971 1.00 24.88 42 SER B O 1
ATOM 2217 N N . PRO B 1 46 ? 61.022 38.214 68.120 1.00 24.53 43 PRO B N 1
ATOM 2218 C CA . PRO B 1 46 ? 61.464 37.269 67.111 1.00 24.36 43 PRO B CA 1
ATOM 2219 C C . PRO B 1 46 ? 60.562 37.275 65.881 1.00 24.43 43 PRO B C 1
ATOM 2220 O O . PRO B 1 46 ? 59.356 37.540 65.965 1.00 24.85 43 PRO B O 1
ATOM 2224 N N . SER B 1 47 ? 61.144 36.980 64.731 1.00 24.61 44 SER B N 1
ATOM 2225 C CA . SER B 1 47 ? 60.353 36.795 63.543 1.00 24.81 44 SER B CA 1
ATOM 2226 C C . SER B 1 47 ? 60.865 35.529 62.895 1.00 25.24 44 SER B C 1
ATOM 2227 O O . SER B 1 47 ? 62.037 35.170 63.049 1.00 25.59 44 SER B O 1
ATOM 2230 N N . SER B 1 48 ? 59.984 34.839 62.181 1.00 25.64 45 SER B N 1
ATOM 2231 C CA . SER B 1 48 ? 60.360 33.624 61.474 1.00 25.73 45 SER B CA 1
ATOM 2232 C C . SER B 1 48 ? 61.582 33.844 60.585 1.00 26.13 45 SER B C 1
ATOM 2233 O O . SER B 1 48 ? 61.676 34.834 59.837 1.00 26.69 45 SER B O 1
ATOM 2236 N N . ILE B 1 49 ? 62.516 32.915 60.702 1.00 26.84 46 ILE B N 1
ATOM 2237 C CA . ILE B 1 49 ? 63.816 32.951 60.054 1.00 27.06 46 ILE B CA 1
ATOM 2238 C C . ILE B 1 49 ? 64.610 34.261 60.237 1.00 26.77 46 ILE B C 1
ATOM 2239 O O . ILE B 1 49 ? 65.510 34.547 59.463 1.00 27.01 46 ILE B O 1
ATOM 2244 N N . GLY B 1 50 ? 64.288 35.049 61.254 1.00 27.08 47 GLY B N 1
ATOM 2245 C CA . GLY B 1 50 ? 65.051 36.287 61.525 1.00 26.92 47 GLY B CA 1
ATOM 2246 C C . GLY B 1 50 ? 64.912 37.353 60.433 1.00 26.91 47 GLY B C 1
ATOM 2247 O O . GLY B 1 50 ? 65.776 38.212 60.279 1.00 26.49 47 GLY B O 1
ATOM 2248 N N . LEU B 1 51 ? 63.836 37.277 59.661 1.00 26.21 48 LEU B N 1
ATOM 2249 C CA . LEU B 1 51 ? 63.642 38.150 58.513 1.00 26.07 48 LEU B CA 1
ATOM 2250 C C . LEU B 1 51 ? 63.428 39.613 58.929 1.00 26.18 48 LEU B C 1
ATOM 2251 O O . LEU B 1 51 ? 63.928 40.512 58.267 1.00 26.27 48 LEU B O 1
ATOM 2256 N N . GLU B 1 52 ? 62.655 39.839 59.998 1.00 25.28 49 GLU B N 1
ATOM 2257 C CA . GLU B 1 52 ? 62.334 41.206 60.439 1.00 25.10 49 GLU B CA 1
ATOM 2258 C C . GLU B 1 52 ? 61.771 42.033 59.270 1.00 24.41 49 GLU B C 1
ATOM 2259 O O . GLU B 1 52 ? 62.148 43.206 59.075 1.00 23.89 49 GLU B O 1
ATOM 2265 N N . GLY B 1 53 ? 60.870 41.420 58.507 1.00 23.61 50 GLY B N 1
ATOM 2266 C CA . GLY B 1 53 ? 60.212 42.089 57.391 1.00 23.22 50 GLY B CA 1
ATOM 2267 C C . GLY B 1 53 ? 59.069 42.933 57.899 1.00 23.82 50 GLY B C 1
ATOM 2268 O O . GLY B 1 53 ? 57.889 42.678 57.616 1.00 23.06 50 GLY B O 1
ATOM 2269 N N . TRP B 1 54 ? 59.406 43.943 58.689 1.00 23.86 51 TRP B N 1
ATOM 2270 C CA . TRP B 1 54 ? 58.365 44.723 59.368 1.00 23.40 51 TRP B CA 1
ATOM 2271 C C . TRP B 1 54 ? 58.907 46.095 59.698 1.00 23.97 51 TRP B C 1
ATOM 2272 O O . TRP B 1 54 ? 60.149 46.295 59.734 1.00 24.26 51 TRP B O 1
ATOM 2283 N N . ARG B 1 55 ? 57.991 47.040 59.911 1.00 23.84 52 ARG B N 1
ATOM 2284 C CA . ARG B 1 55 ? 58.335 48.352 60.421 1.00 24.84 52 ARG B CA 1
ATOM 2285 C C . ARG B 1 55 ? 57.260 48.778 61.371 1.00 25.54 52 ARG B C 1
ATOM 2286 O O . ARG B 1 55 ? 56.094 48.395 61.208 1.00 25.02 52 ARG B O 1
ATOM 2294 N N . PHE B 1 56 ? 57.649 49.596 62.342 1.00 25.44 53 PHE B N 1
ATOM 2295 C CA . PHE B 1 56 ? 56.701 50.090 63.302 1.00 27.38 53 PHE B CA 1
ATOM 2296 C C . PHE B 1 56 ? 56.754 51.593 63.256 1.00 27.95 53 PHE B C 1
ATOM 2297 O O . PHE B 1 56 ? 57.808 52.189 63.501 1.00 29.11 53 PHE B O 1
ATOM 2305 N N . VAL B 1 57 ? 55.645 52.205 62.860 1.00 28.01 54 VAL B N 1
ATOM 2306 C CA . VAL B 1 57 ? 55.665 53.655 62.695 1.00 27.76 54 VAL B CA 1
ATOM 2307 C C . VAL B 1 57 ? 54.736 54.415 63.624 1.00 27.58 54 VAL B C 1
ATOM 2308 O O . VAL B 1 57 ? 53.547 54.122 63.721 1.00 26.60 54 VAL B O 1
ATOM 2312 N N . VAL B 1 58 ? 55.334 55.369 64.331 1.00 27.17 55 VAL B N 1
ATOM 2313 C CA . VAL B 1 58 ? 54.578 56.235 65.215 1.00 27.81 55 VAL B CA 1
ATOM 2314 C C . VAL B 1 58 ? 53.928 57.312 64.376 1.00 27.81 55 VAL B C 1
ATOM 2315 O O . VAL B 1 58 ? 54.609 58.180 63.821 1.00 28.35 55 VAL B O 1
ATOM 2319 N N . LEU B 1 59 ? 52.610 57.222 64.259 1.00 28.13 56 LEU B N 1
ATOM 2320 C CA . LEU B 1 59 ? 51.845 58.162 63.447 1.00 29.20 56 LEU B CA 1
ATOM 2321 C C . LEU B 1 59 ? 51.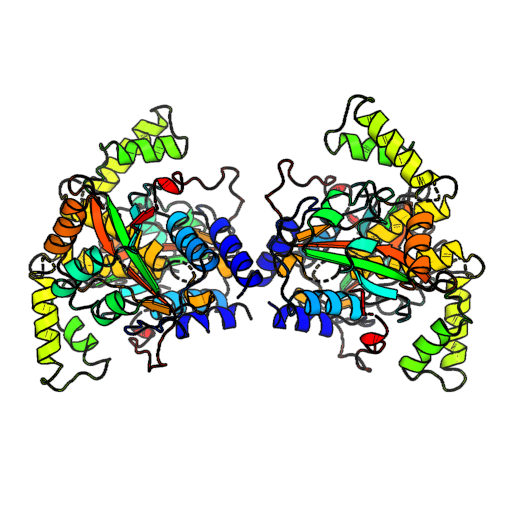359 59.310 64.339 1.00 29.82 56 LEU B C 1
ATOM 2322 O O . LEU B 1 59 ? 50.316 59.208 64.976 1.00 29.81 56 LEU B O 1
ATOM 2327 N N . ASP B 1 60 ? 52.151 60.376 64.388 1.00 30.80 57 ASP B N 1
ATOM 2328 C CA . ASP B 1 60 ? 51.839 61.572 65.158 1.00 32.36 57 ASP B CA 1
ATOM 2329 C C . ASP B 1 60 ? 51.049 62.597 64.316 1.00 32.19 57 ASP B C 1
ATOM 2330 O O . ASP B 1 60 ? 50.319 63.427 64.854 1.00 32.47 57 ASP B O 1
ATOM 2335 N N . ASN B 1 61 ? 51.189 62.509 62.993 1.00 32.53 58 ASN B N 1
ATOM 2336 C CA . ASN B 1 61 ? 50.605 63.469 62.069 1.00 32.47 58 ASN B CA 1
ATOM 2337 C C . ASN B 1 61 ? 49.078 63.469 62.105 1.00 32.94 58 ASN B C 1
ATOM 2338 O O . ASN B 1 61 ? 48.432 62.481 61.718 1.00 32.69 58 ASN B O 1
ATOM 2343 N N . LYS B 1 62 ? 48.508 64.582 62.580 1.00 33.03 59 LYS B N 1
ATOM 2344 C CA . LYS B 1 62 ? 47.045 64.701 62.764 1.00 33.20 59 LYS B CA 1
ATOM 2345 C C . LYS B 1 62 ? 46.253 64.689 61.442 1.00 32.16 59 LYS B C 1
ATOM 2346 O O . LYS B 1 62 ? 45.248 63.988 61.343 1.00 31.67 59 LYS B O 1
ATOM 2352 N N . PRO B 1 63 ? 46.697 65.451 60.422 1.00 32.27 60 PRO B N 1
ATOM 2353 C CA . PRO B 1 63 ? 46.025 65.341 59.116 1.00 31.90 60 PRO B CA 1
ATOM 2354 C C . PRO B 1 63 ? 45.876 63.909 58.571 1.00 32.34 60 PRO B C 1
ATOM 2355 O O . PRO B 1 63 ? 44.820 63.569 58.016 1.00 32.06 60 PRO B O 1
ATOM 2359 N N . ILE B 1 64 ? 46.910 63.076 58.740 1.00 32.56 61 ILE B N 1
ATOM 2360 C CA . ILE B 1 64 ? 46.895 61.720 58.194 1.00 32.43 61 ILE B CA 1
ATOM 2361 C C . ILE B 1 64 ? 45.909 60.870 58.986 1.00 32.54 61 ILE B C 1
ATOM 2362 O O . ILE B 1 64 ? 45.121 60.126 58.391 1.00 31.87 61 ILE B O 1
ATOM 2367 N N . LYS B 1 65 ? 45.916 61.032 60.312 1.00 32.85 62 LYS B N 1
ATOM 2368 C CA . LYS B 1 65 ? 44.896 60.423 61.165 1.00 33.18 62 LYS B CA 1
ATOM 2369 C C . LYS B 1 65 ? 43.464 60.804 60.720 1.00 33.25 62 LYS B C 1
ATOM 2370 O O . LYS B 1 65 ? 42.597 59.918 60.602 1.00 33.54 62 LYS B O 1
ATOM 2376 N N A GLU B 1 66 ? 43.244 62.097 60.466 0.50 33.04 63 GLU B N 1
ATOM 2377 N N B GLU B 1 66 ? 43.220 62.090 60.465 0.50 32.60 63 GLU B N 1
ATOM 2378 C CA A GLU B 1 66 ? 41.947 62.621 60.026 0.50 33.47 63 GLU B CA 1
ATOM 2379 C CA B GLU B 1 66 ? 41.899 62.539 60.023 0.50 32.50 63 GLU B CA 1
ATOM 2380 C C A GLU B 1 66 ? 41.490 61.982 58.699 0.50 33.00 63 GLU B C 1
ATOM 2381 C C B GLU B 1 66 ? 41.488 61.890 58.706 0.50 32.49 63 GLU B C 1
ATOM 2382 O O A GLU B 1 66 ? 40.321 61.624 58.541 0.50 32.96 63 GLU B O 1
ATOM 2383 O O B GLU B 1 66 ? 40.345 61.454 58.553 0.50 32.37 63 GLU B O 1
ATOM 2394 N N . GLU B 1 67 ? 42.422 61.827 57.763 1.00 32.47 64 GLU B N 1
ATOM 2395 C CA . GLU B 1 67 ? 42.171 61.148 56.492 1.00 32.88 64 GLU B CA 1
ATOM 2396 C C . GLU B 1 67 ? 41.869 59.649 56.608 1.00 32.28 64 GLU B C 1
ATOM 2397 O O . GLU B 1 67 ? 41.061 59.123 55.851 1.00 32.02 64 GLU B O 1
ATOM 2403 N N . ILE B 1 68 ? 42.510 58.965 57.554 1.00 32.73 65 ILE B N 1
ATOM 2404 C CA . ILE B 1 68 ? 42.281 57.531 57.774 1.00 32.69 65 ILE B CA 1
ATOM 2405 C C . ILE B 1 68 ? 40.882 57.289 58.352 1.00 32.82 65 ILE B C 1
ATOM 2406 O O . ILE B 1 68 ? 40.194 56.342 57.979 1.00 32.61 65 ILE B O 1
ATOM 2411 N N . LYS B 1 69 ? 40.455 58.202 59.220 1.00 33.26 66 LYS B N 1
ATOM 2412 C CA . LYS B 1 69 ? 39.261 58.040 60.066 1.00 33.73 66 LYS B CA 1
ATOM 2413 C C . LYS B 1 69 ? 37.926 57.567 59.405 1.00 33.14 66 LYS B C 1
ATOM 2414 O O . LYS B 1 69 ? 37.283 56.666 59.949 1.00 32.47 66 LYS B O 1
ATOM 2420 N N . PRO B 1 70 ? 37.499 58.165 58.259 1.00 32.93 67 PRO B N 1
ATOM 2421 C CA . PRO B 1 70 ? 36.266 57.681 57.607 1.00 32.97 67 PRO B CA 1
ATOM 2422 C C . PRO B 1 70 ? 36.300 56.223 57.130 1.00 32.93 67 PRO B C 1
ATOM 2423 O O . PRO B 1 70 ? 35.244 55.651 56.843 1.00 33.39 67 PRO B O 1
ATOM 2427 N N . PHE B 1 71 ? 37.486 55.637 57.011 1.00 32.02 68 PHE B N 1
ATOM 2428 C CA . PHE B 1 71 ? 37.576 54.271 56.513 1.00 31.54 68 PHE B CA 1
ATOM 2429 C C . PHE B 1 71 ? 37.996 53.311 57.591 1.00 30.87 68 PHE B C 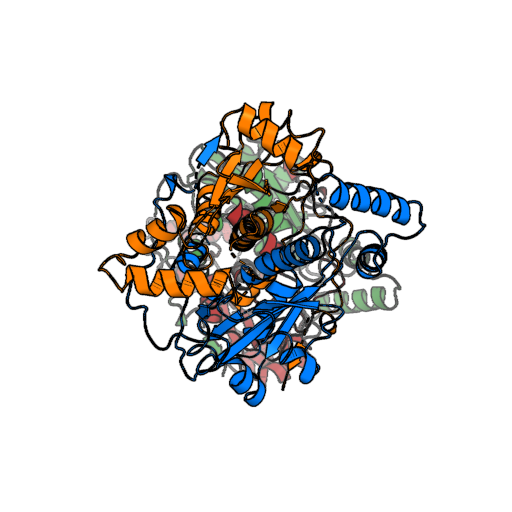1
ATOM 2430 O O . PHE B 1 71 ? 38.313 52.170 57.298 1.00 30.73 68 PHE B O 1
ATOM 2438 N N . ALA B 1 72 ? 37.991 53.789 58.833 1.00 29.48 69 ALA B N 1
ATOM 2439 C CA . ALA B 1 72 ? 38.465 53.027 59.966 1.00 29.10 69 ALA B CA 1
ATOM 2440 C C . ALA B 1 72 ? 37.355 52.883 61.013 1.00 29.29 69 ALA B C 1
ATOM 2441 O O . ALA B 1 72 ? 37.464 53.440 62.104 1.00 29.62 69 ALA B O 1
ATOM 2443 N N . TRP B 1 73 ? 36.306 52.127 60.675 1.00 29.19 70 TRP B N 1
ATOM 2444 C CA . TRP B 1 73 ? 35.191 51.851 61.591 1.00 30.06 70 TRP B CA 1
ATOM 2445 C C . TRP B 1 73 ? 35.573 51.375 62.988 1.00 30.14 70 TRP B C 1
ATOM 2446 O O . TRP B 1 73 ? 34.839 51.622 63.931 1.00 30.82 70 TRP B O 1
ATOM 2457 N N . GLY B 1 74 ? 36.706 50.697 63.137 1.00 29.66 71 GLY B N 1
ATOM 2458 C CA . GLY B 1 74 ? 37.108 50.234 64.448 1.00 29.55 71 GLY B CA 1
ATOM 2459 C C . GLY B 1 74 ? 38.043 51.140 65.234 1.00 29.62 71 GLY B C 1
ATOM 2460 O O . GLY B 1 74 ? 38.479 50.773 66.321 1.00 30.36 71 GLY B O 1
ATOM 2461 N N . ALA B 1 75 ? 38.355 52.322 64.709 1.00 29.54 72 ALA B N 1
ATOM 2462 C CA . ALA B 1 75 ? 39.423 53.142 65.293 1.00 28.93 72 ALA B CA 1
ATOM 2463 C C . ALA B 1 75 ? 39.040 54.606 65.494 1.00 28.69 72 ALA B C 1
ATOM 2464 O O . ALA B 1 75 ? 39.907 55.444 65.735 1.00 27.95 72 ALA B O 1
ATOM 2466 N N . GLN B 1 76 ? 37.742 54.892 65.418 1.00 29.21 73 GLN B N 1
ATOM 2467 C CA . GLN B 1 76 ? 37.215 56.257 65.405 1.00 30.52 73 GLN B CA 1
ATOM 2468 C C . GLN B 1 76 ? 37.619 57.069 66.651 1.00 29.95 73 GLN B C 1
ATOM 2469 O O . GLN B 1 76 ? 38.177 58.161 66.541 1.00 29.51 73 GLN B O 1
ATOM 2475 N N . TYR B 1 77 ? 37.315 56.536 67.837 1.00 28.81 74 TYR B N 1
ATOM 2476 C CA . TYR B 1 77 ? 37.652 57.233 69.069 1.00 28.09 74 TYR B CA 1
ATOM 2477 C C . TYR B 1 77 ? 39.132 57.076 69.402 1.00 27.87 74 TYR B C 1
ATOM 2478 O O . TYR B 1 77 ? 39.730 57.960 70.002 1.00 28.11 74 TYR B O 1
ATOM 2487 N N . GLN B 1 78 ? 39.736 55.984 68.948 1.00 27.25 75 GLN B N 1
ATOM 2488 C CA . GLN B 1 78 ? 41.163 55.758 69.188 1.00 27.49 75 GLN B CA 1
ATOM 2489 C C . GLN B 1 78 ? 42.037 56.798 68.468 1.00 28.44 75 GLN B C 1
ATOM 2490 O O . GLN B 1 78 ? 42.903 57.410 69.089 1.00 27.99 75 GLN B O 1
ATOM 2496 N N . LEU B 1 79 ? 41.786 57.005 67.164 1.00 29.38 76 LEU B N 1
ATOM 2497 C CA . LEU B 1 79 ? 42.408 58.089 66.397 1.00 30.14 76 LEU B CA 1
ATOM 2498 C C . LEU B 1 79 ? 42.131 59.487 66.992 1.00 30.98 76 LEU B C 1
ATOM 2499 O O . LEU B 1 79 ? 43.013 60.355 66.968 1.00 31.73 76 LEU B O 1
ATOM 2504 N N . GLU B 1 80 ? 40.927 59.712 67.525 1.00 30.92 77 GLU B N 1
ATOM 2505 C CA . GLU B 1 80 ? 40.614 60.978 68.174 1.00 31.40 77 GLU B CA 1
ATOM 2506 C C . GLU B 1 80 ? 41.429 61.238 69.442 1.00 31.10 77 GLU B C 1
ATOM 2507 O O . GLU B 1 80 ? 41.902 62.362 69.655 1.00 31.65 77 GLU B O 1
ATOM 2513 N N . THR B 1 81 ? 41.556 60.224 70.299 1.00 29.63 78 THR B N 1
ATOM 2514 C CA . THR B 1 81 ? 41.887 60.470 71.709 1.00 28.12 78 THR B CA 1
ATOM 2515 C C . THR B 1 81 ? 43.186 59.838 72.200 1.00 28.17 78 THR B C 1
ATOM 2516 O O . THR B 1 81 ? 43.705 60.223 73.260 1.00 27.22 78 THR B O 1
ATOM 2520 N N . ALA B 1 82 ? 43.725 58.887 71.436 1.00 27.03 79 ALA B N 1
ATOM 2521 C CA . ALA B 1 82 ? 44.896 58.140 71.888 1.00 27.43 79 ALA B CA 1
ATOM 2522 C C . ALA B 1 82 ? 46.102 59.055 71.982 1.00 27.51 79 ALA B C 1
ATOM 2523 O O . ALA B 1 82 ? 46.214 60.018 71.240 1.00 26.84 79 ALA B O 1
ATOM 2525 N N . SER B 1 83 ? 46.974 58.783 72.944 1.00 27.80 80 SER B N 1
ATOM 2526 C CA . SER B 1 83 ? 48.234 59.503 73.068 1.00 27.84 80 SER B CA 1
ATOM 2527 C C . SER B 1 83 ? 49.156 59.231 71.860 1.00 28.44 80 SER B C 1
ATOM 2528 O O . SER B 1 83 ? 49.675 60.158 71.239 1.00 28.16 80 SER B O 1
ATOM 2531 N N . HIS B 1 84 ? 49.384 57.949 71.554 1.00 29.64 81 HIS B N 1
ATOM 2532 C CA . HIS B 1 84 ? 50.177 57.567 70.385 1.00 30.24 81 HIS B CA 1
ATOM 2533 C C . HIS B 1 84 ? 49.458 56.515 69.580 1.00 30.37 81 HIS B C 1
ATOM 2534 O O . HIS B 1 84 ? 48.649 55.743 70.101 1.00 30.84 81 HIS B O 1
ATOM 2541 N N . PHE B 1 85 ? 49.781 56.479 68.298 1.00 30.45 82 PHE B N 1
ATOM 2542 C CA . PHE B 1 85 ? 49.152 55.567 67.373 1.00 29.88 82 PHE B CA 1
ATOM 2543 C C . PHE B 1 85 ? 50.258 54.952 66.553 1.00 29.65 82 PHE B C 1
ATOM 2544 O O . PHE B 1 85 ? 51.063 55.676 65.961 1.00 29.67 82 PHE B O 1
ATOM 2552 N N . ILE B 1 86 ? 50.321 53.623 66.536 1.00 28.65 83 ILE B N 1
ATOM 2553 C CA . ILE B 1 86 ? 51.420 52.919 65.859 1.00 28.99 83 ILE B CA 1
ATOM 2554 C C . ILE B 1 86 ? 50.910 52.077 64.709 1.00 28.55 83 ILE B C 1
ATOM 2555 O O . ILE B 1 86 ? 49.979 51.295 64.879 1.00 28.95 83 ILE B O 1
ATOM 2560 N N . LEU B 1 87 ? 51.532 52.238 63.543 1.00 27.81 84 LEU B N 1
ATOM 2561 C CA . LEU B 1 87 ? 51.210 51.434 62.371 1.00 27.30 84 LEU B CA 1
ATOM 2562 C C . LEU B 1 87 ? 52.179 50.285 62.277 1.00 26.34 84 LEU B C 1
ATOM 2563 O O . LEU B 1 87 ? 53.384 50.511 62.293 1.00 26.53 84 LEU B O 1
ATOM 2568 N N . LEU B 1 88 ? 51.647 49.066 62.171 1.00 25.93 85 LEU B N 1
ATOM 2569 C CA . LEU B 1 88 ? 52.480 47.853 62.017 1.00 26.09 85 LEU B CA 1
ATOM 2570 C C . LEU B 1 88 ? 52.492 47.514 60.537 1.00 25.80 85 LEU B C 1
ATOM 2571 O O . LEU B 1 88 ? 51.443 47.267 59.934 1.00 25.74 85 LEU B O 1
ATOM 2576 N N . ILE B 1 89 ? 53.677 47.588 59.937 1.00 26.36 86 ILE B N 1
ATOM 2577 C CA . ILE B 1 89 ? 53.847 47.437 58.485 1.00 25.77 86 ILE B CA 1
ATOM 2578 C C . ILE B 1 89 ? 54.584 46.133 58.205 1.00 26.14 86 ILE B C 1
ATOM 2579 O O . ILE B 1 89 ? 55.600 45.838 58.875 1.00 26.07 86 ILE B O 1
ATOM 2584 N N . ALA B 1 90 ? 54.077 45.332 57.258 1.00 25.70 87 ALA B N 1
ATOM 2585 C CA . ALA B 1 90 ? 54.785 44.099 56.855 1.00 25.34 87 ALA B CA 1
ATOM 2586 C C . ALA B 1 90 ? 55.333 44.144 55.407 1.00 26.02 87 ALA B C 1
ATOM 2587 O O . ALA B 1 90 ? 54.718 44.764 54.522 1.00 24.53 87 ALA B O 1
ATOM 2589 N N . GLU B 1 91 ? 56.464 43.464 55.171 1.00 26.06 88 GLU B N 1
ATOM 2590 C CA . GLU B 1 91 ? 57.096 43.398 53.832 1.00 27.99 88 GLU B CA 1
ATOM 2591 C C . GLU B 1 91 ? 56.315 42.503 52.860 1.00 26.47 88 GLU B C 1
ATOM 2592 O O . GLU B 1 91 ? 55.831 41.440 53.257 1.00 26.22 88 GLU B O 1
ATOM 2598 N N . LYS B 1 92 ? 56.221 42.925 51.602 1.00 24.65 89 LYS B N 1
ATOM 2599 C CA . LYS B 1 92 ? 55.650 42.093 50.537 1.00 25.00 89 LYS B CA 1
ATOM 2600 C C . LYS B 1 92 ? 56.753 41.327 49.852 1.00 24.69 89 LYS B C 1
ATOM 2601 O O . LYS B 1 92 ? 57.928 41.692 49.942 1.00 23.89 89 LYS B O 1
ATOM 2607 N N . HIS B 1 93 ? 56.379 40.267 49.163 1.00 25.28 90 HIS B N 1
ATOM 2608 C CA . HIS B 1 93 ? 57.326 39.573 48.287 1.00 26.26 90 HIS B CA 1
ATOM 2609 C C . HIS B 1 93 ? 58.568 38.992 48.963 1.00 25.94 90 HIS B C 1
ATOM 2610 O O . HIS B 1 93 ? 59.656 38.937 48.382 1.00 25.21 90 HIS B O 1
ATOM 2617 N N . ALA B 1 94 ? 58.394 38.531 50.195 1.00 26.87 91 ALA B N 1
ATOM 2618 C CA . ALA B 1 94 ? 59.518 37.931 50.917 1.00 27.00 91 ALA B CA 1
ATOM 2619 C C . ALA B 1 94 ? 59.672 36.465 50.522 1.00 26.81 91 ALA B C 1
ATOM 2620 O O . ALA B 1 94 ? 59.600 35.582 51.371 1.00 27.13 91 ALA B O 1
ATOM 2622 N N . ARG B 1 95 ? 59.902 36.221 49.224 1.00 26.54 92 ARG B N 1
ATOM 2623 C CA . ARG B 1 95 ? 60.074 34.884 48.677 1.00 26.12 92 ARG B CA 1
ATOM 2624 C C . ARG B 1 95 ? 61.482 34.394 49.031 1.00 27.02 92 ARG B C 1
ATOM 2625 O O . ARG B 1 95 ? 62.381 35.201 49.249 1.00 26.62 92 ARG B O 1
ATOM 2633 N N . TYR B 1 96 ? 61.681 33.079 49.065 1.00 27.04 93 TYR B N 1
ATOM 2634 C CA . TYR B 1 96 ? 62.973 32.502 49.447 1.00 27.80 93 TYR B CA 1
ATOM 2635 C C . TYR B 1 96 ? 64.173 33.095 48.685 1.00 28.20 93 TYR B C 1
ATOM 2636 O O . TYR B 1 96 ? 65.268 33.177 49.245 1.00 27.87 93 TYR B O 1
ATOM 2645 N N . ASP B 1 97 ? 63.967 33.527 47.430 1.00 28.52 94 ASP B N 1
ATOM 2646 C CA . ASP B 1 97 ? 65.079 34.050 46.633 1.00 28.63 94 ASP B CA 1
ATOM 2647 C C . ASP B 1 97 ? 65.154 35.576 46.567 1.00 29.32 94 ASP B C 1
ATOM 2648 O O . ASP B 1 97 ? 65.914 36.123 45.771 1.00 29.76 94 ASP B O 1
ATOM 2653 N N . SER B 1 98 ? 64.360 36.252 47.401 1.00 29.69 95 SER B N 1
ATOM 2654 C CA . SER B 1 98 ? 64.306 37.719 47.458 1.00 30.39 95 SER B CA 1
ATOM 2655 C C . SER B 1 98 ? 65.542 38.311 48.143 1.00 30.64 95 SER B C 1
ATOM 2656 O O . SER B 1 98 ? 66.230 37.613 48.898 1.00 31.15 95 SER B O 1
ATOM 2659 N N . PRO B 1 99 ? 65.836 39.592 47.864 1.00 31.02 96 PRO B N 1
ATOM 2660 C CA . PRO B 1 99 ? 66.929 40.311 48.541 1.00 30.86 96 PRO B CA 1
ATOM 2661 C C . PRO B 1 99 ? 66.714 40.377 50.054 1.00 30.41 96 PRO B C 1
ATOM 2662 O O . PRO B 1 99 ? 67.667 40.185 50.805 1.00 30.64 96 PRO B O 1
ATOM 2666 N N . ALA B 1 100 ? 65.476 40.609 50.504 1.00 29.66 97 ALA B N 1
ATOM 2667 C CA . ALA B 1 100 ? 65.185 40.584 51.958 1.00 28.96 97 ALA B CA 1
ATOM 2668 C C . ALA B 1 100 ? 65.629 39.287 52.670 1.00 28.66 97 ALA B C 1
ATOM 2669 O O . ALA B 1 100 ? 66.277 39.349 53.725 1.00 28.34 97 ALA B O 1
ATOM 2671 N N . ILE B 1 101 ? 65.289 38.126 52.102 1.00 28.36 98 ILE B N 1
ATOM 2672 C CA . ILE B 1 101 ? 65.663 36.841 52.725 1.00 28.63 98 ILE B CA 1
ATOM 2673 C C . ILE B 1 101 ? 67.189 36.679 52.744 1.00 28.95 98 ILE B C 1
ATOM 2674 O O . ILE B 1 101 ? 67.759 36.215 53.726 1.00 29.59 98 ILE B O 1
ATOM 2679 N N . LYS B 1 102 ? 67.836 37.092 51.661 1.00 29.77 99 LYS B N 1
ATOM 2680 C CA . LYS B 1 102 ? 69.302 37.061 51.551 1.00 30.21 99 LYS B CA 1
ATOM 2681 C C . LYS B 1 102 ? 69.977 37.973 52.586 1.00 30.46 99 LYS B C 1
ATOM 2682 O O . LYS B 1 102 ? 70.975 37.611 53.198 1.00 30.08 99 LYS B O 1
ATOM 2688 N N . ASN B 1 103 ? 69.411 39.153 52.792 1.00 31.12 100 ASN B N 1
ATOM 2689 C CA . ASN B 1 103 ? 69.975 40.090 53.743 1.00 31.87 100 ASN B CA 1
ATOM 2690 C C . ASN B 1 103 ? 69.855 39.615 55.185 1.00 31.70 100 ASN B C 1
ATOM 2691 O O . ASN B 1 103 ? 70.680 39.954 56.021 1.00 32.23 100 ASN B O 1
ATOM 2696 N N . SER B 1 104 ? 68.839 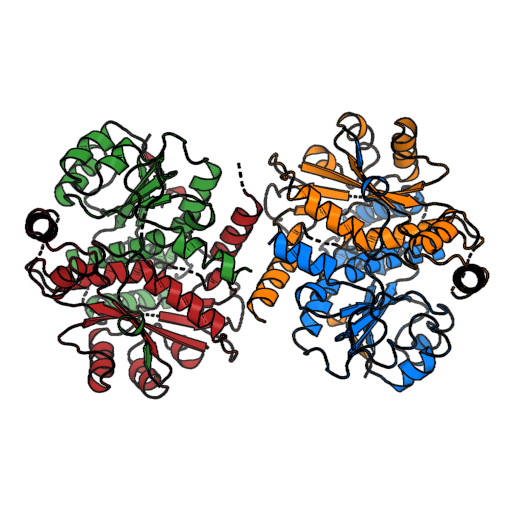38.800 55.458 1.00 32.30 101 SER B N 1
ATOM 2697 C CA . SER B 1 104 ? 68.571 38.320 56.807 1.00 32.73 101 SER B CA 1
ATOM 2698 C C . SER B 1 104 ? 69.615 37.262 57.205 1.00 32.82 101 SER B C 1
ATOM 2699 O O . SER B 1 104 ? 69.913 37.074 58.383 1.00 33.26 101 SER B O 1
ATOM 2702 N N . LEU B 1 105 ? 70.172 36.599 56.199 1.00 32.74 102 LEU B N 1
ATOM 2703 C CA . LEU B 1 105 ? 71.248 35.657 56.386 1.00 32.97 102 LEU B CA 1
ATOM 2704 C C . LEU B 1 105 ? 72.579 36.392 56.512 1.00 32.94 102 LEU B C 1
ATOM 2705 O O . LEU B 1 105 ? 73.354 36.114 57.419 1.00 32.68 102 LEU B O 1
ATOM 2710 N N . LEU B 1 106 ? 72.833 37.341 55.614 1.00 33.39 103 LEU B N 1
ATOM 2711 C CA . LEU B 1 106 ? 74.036 38.167 55.675 1.00 34.05 103 LEU B CA 1
ATOM 2712 C C . LEU B 1 106 ? 74.198 38.893 57.011 1.00 35.15 103 LEU B C 1
ATOM 2713 O O . LEU B 1 106 ? 75.295 38.921 57.556 1.00 35.31 103 LEU B O 1
ATOM 2718 N N . ARG B 1 107 ? 73.102 39.460 57.519 1.00 36.41 104 ARG B N 1
ATOM 2719 C CA . ARG B 1 107 ? 73.034 40.116 58.826 1.00 37.85 104 ARG B CA 1
ATOM 2720 C C . ARG B 1 107 ? 73.611 39.264 59.929 1.00 38.80 104 ARG B C 1
ATOM 2721 O O . ARG B 1 107 ? 74.180 39.782 60.881 1.00 38.75 104 ARG B O 1
ATOM 2729 N N . ARG B 1 108 ? 73.401 37.960 59.804 1.00 40.80 105 ARG B N 1
ATOM 2730 C CA . ARG B 1 108 ? 73.839 36.967 60.771 1.00 42.73 105 ARG B CA 1
ATOM 2731 C C . ARG B 1 108 ? 75.198 36.354 60.399 1.00 43.48 105 ARG B C 1
ATOM 2732 O O . ARG B 1 108 ? 75.637 35.382 61.007 1.00 43.80 105 ARG B O 1
ATOM 2740 N N . GLY B 1 109 ? 75.866 36.926 59.405 1.00 44.58 106 GLY B N 1
ATOM 2741 C CA . GLY B 1 109 ? 77.192 36.454 59.002 1.00 46.27 106 GLY B CA 1
ATOM 2742 C C . GLY B 1 109 ? 77.208 35.173 58.175 1.00 47.48 106 GLY B C 1
ATOM 2743 O O . GLY B 1 109 ? 78.256 34.530 58.032 1.00 47.39 106 GLY B O 1
ATOM 2744 N N . ILE B 1 110 ? 76.048 34.802 57.638 1.00 48.61 107 ILE B N 1
ATOM 2745 C CA . ILE B 1 110 ? 75.919 33.646 56.749 1.00 49.99 107 ILE B CA 1
ATOM 2746 C C . ILE B 1 110 ? 76.015 34.094 55.276 1.00 51.30 107 ILE B C 1
ATOM 2747 O O . ILE B 1 110 ? 75.189 34.875 54.784 1.00 51.52 107 ILE B O 1
ATOM 2752 N N . LYS B 1 111 ? 77.044 33.610 54.589 1.00 53.04 108 LYS B N 1
ATOM 2753 C CA . LYS B 1 111 ? 77.352 34.043 53.216 1.00 54.61 108 LYS B CA 1
ATOM 2754 C C . LYS B 1 111 ? 78.201 33.021 52.478 1.00 55.26 108 LYS B C 1
ATOM 2755 O O . LYS B 1 111 ? 78.132 32.919 51.249 1.00 55.43 108 LYS B O 1
ATOM 2761 N N . GLU B 1 112 ? 78.983 32.269 53.257 1.00 56.57 109 GLU B N 1
ATOM 2762 C CA . GLU B 1 112 ? 80.187 31.529 52.792 1.00 57.49 109 GLU B CA 1
ATOM 2763 C C . GLU B 1 112 ? 79.921 30.396 51.799 1.00 57.52 109 GLU B C 1
ATOM 2764 O O . GLU B 1 112 ? 80.248 29.232 52.060 1.00 57.68 109 GLU B O 1
ATOM 2770 N N . GLY B 1 113 ? 79.351 30.751 50.652 1.00 57.58 110 GLY B N 1
ATOM 2771 C CA . GLY B 1 113 ? 78.904 29.759 49.686 1.00 57.81 110 GLY B CA 1
ATOM 2772 C C . GLY B 1 113 ? 77.724 28.950 50.209 1.00 57.68 110 GLY B C 1
ATOM 2773 O O . GLY B 1 113 ? 76.606 29.453 50.302 1.00 57.98 110 GLY B O 1
ATOM 2774 N N . ASP B 1 114 ? 77.983 27.701 50.580 1.00 57.25 111 ASP B N 1
ATOM 2775 C CA . ASP B 1 114 ? 76.916 26.754 50.861 1.00 56.71 111 ASP B CA 1
ATOM 2776 C C . ASP B 1 114 ? 76.612 26.645 52.335 1.00 55.63 111 ASP B C 1
ATOM 2777 O O . ASP B 1 114 ? 76.171 25.602 52.815 1.00 55.93 111 ASP B O 1
ATOM 2782 N N . GLY B 1 115 ? 76.893 27.725 53.055 1.00 54.39 112 GLY B N 1
ATOM 2783 C CA . GLY B 1 115 ? 76.201 28.020 54.310 1.00 52.33 112 GLY B CA 1
ATOM 2784 C C . GLY B 1 115 ? 74.971 28.828 53.934 1.00 50.52 112 GLY B C 1
ATOM 2785 O O . GLY B 1 115 ? 73.858 28.506 54.334 1.00 50.63 112 GLY B O 1
ATOM 2786 N N . LEU B 1 116 ? 75.190 29.868 53.135 1.00 48.95 113 LEU B N 1
ATOM 2787 C CA . LEU B 1 116 ? 74.130 30.724 52.626 1.00 47.84 113 LEU B CA 1
ATOM 2788 C C . LEU B 1 116 ? 73.185 29.964 51.698 1.00 46.88 113 LEU B C 1
ATOM 2789 O O . LEU B 1 116 ? 71.976 29.946 51.913 1.00 46.40 113 LEU B O 1
ATOM 2794 N N . ASN B 1 117 ? 73.759 29.346 50.669 1.00 46.03 114 ASN B N 1
ATOM 2795 C CA . ASN B 1 117 ? 73.013 28.602 49.653 1.00 45.12 114 ASN B CA 1
ATOM 2796 C C . ASN B 1 117 ? 72.250 27.416 50.217 1.00 44.22 114 ASN B C 1
ATOM 2797 O O . ASN B 1 117 ? 71.103 27.158 49.814 1.00 43.79 114 ASN B O 1
ATOM 2802 N N . SER B 1 118 ? 72.880 26.705 51.155 1.00 42.75 115 SER B N 1
ATOM 2803 C CA . SER B 1 118 ? 72.215 25.606 51.839 1.00 41.50 115 SER B CA 1
ATOM 2804 C C . SER B 1 118 ? 71.001 26.074 52.658 1.00 40.68 115 SER B C 1
ATOM 2805 O O . SER B 1 118 ? 69.987 25.374 52.699 1.00 40.33 115 SER B O 1
ATOM 2808 N N . ARG B 1 119 ? 71.110 27.226 53.330 1.00 39.39 116 ARG B N 1
ATOM 2809 C CA . ARG B 1 119 ? 69.940 27.777 54.023 1.00 38.93 116 ARG B CA 1
ATOM 2810 C C . ARG B 1 119 ? 68.862 28.180 53.029 1.00 36.93 116 ARG B C 1
ATOM 2811 O O . ARG B 1 119 ? 67.691 27.881 53.238 1.00 36.00 116 ARG B O 1
ATOM 2819 N N . LEU B 1 120 ? 69.270 28.802 51.924 1.00 35.84 117 LEU B N 1
ATOM 2820 C CA . LEU B 1 120 ? 68.316 29.207 50.885 1.00 34.76 117 LEU B CA 1
ATOM 2821 C C . LEU B 1 120 ? 67.496 28.016 50.383 1.00 33.92 117 LEU B C 1
ATOM 2822 O O . LEU B 1 120 ? 66.293 28.147 50.104 1.00 32.98 117 LEU B O 1
ATOM 2827 N N . LYS B 1 121 ? 68.149 26.860 50.319 1.00 32.65 118 LYS B N 1
ATOM 2828 C CA . LYS B 1 121 ? 67.519 25.617 49.901 1.00 32.87 118 LYS B CA 1
ATOM 2829 C C . LYS B 1 121 ? 66.469 25.131 50.901 1.00 31.69 118 LYS B C 1
ATOM 2830 O O . LYS B 1 121 ? 65.427 24.629 50.498 1.00 31.19 118 LYS B O 1
ATOM 2836 N N . LEU B 1 122 ? 66.754 25.267 52.193 1.00 31.16 119 LEU B N 1
ATOM 2837 C CA . LEU B 1 122 ? 65.755 25.007 53.227 1.00 31.17 119 LEU B CA 1
ATOM 2838 C C . LEU B 1 122 ? 64.597 26.003 53.172 1.00 30.16 119 LEU B C 1
ATOM 2839 O O . LEU B 1 122 ? 63.422 25.640 53.341 1.00 29.25 119 LEU B O 1
ATOM 2844 N N . TYR B 1 123 ? 64.930 27.270 52.977 1.00 28.98 120 TYR B N 1
ATOM 2845 C CA . TYR B 1 123 ? 63.881 28.301 52.942 1.00 28.37 120 TYR B CA 1
ATOM 2846 C C . TYR B 1 123 ? 63.002 28.070 51.730 1.00 27.00 120 TYR B C 1
ATOM 2847 O O . TYR B 1 123 ? 61.814 28.316 51.784 1.00 26.20 120 TYR B O 1
ATOM 2856 N N . GLU B 1 124 ? 63.595 27.552 50.662 1.00 26.58 121 GLU B N 1
ATOM 2857 C CA . GLU B 1 124 ? 62.852 27.200 49.454 1.00 26.61 121 GLU B CA 1
ATOM 2858 C C . GLU B 1 124 ? 61.811 26.102 49.714 1.00 26.46 121 GLU B C 1
ATOM 2859 O O . GLU B 1 124 ? 60.640 26.274 49.403 1.00 25.58 121 GLU B O 1
ATOM 2865 N N . SER B 1 125 ? 62.241 24.968 50.270 1.00 26.68 122 SER B N 1
ATOM 2866 C CA . SER B 1 125 ? 61.290 23.890 50.550 1.00 27.19 122 SER B CA 1
ATOM 2867 C C . SER B 1 125 ? 60.295 24.314 51.608 1.00 26.56 122 SER B C 1
ATOM 2868 O O . SER B 1 125 ? 59.141 23.901 51.559 1.00 26.52 122 SER B O 1
ATOM 2871 N N . PHE B 1 126 ? 60.745 25.142 52.548 1.00 26.33 123 PHE B N 1
ATOM 2872 C CA . PHE B 1 126 ? 59.870 25.708 53.570 1.00 26.05 123 PHE B CA 1
ATOM 2873 C C . PHE B 1 126 ? 58.708 26.493 52.938 1.00 26.13 123 PHE B C 1
ATOM 2874 O O . PHE B 1 126 ? 57.555 26.305 53.321 1.00 26.59 123 PHE B O 1
ATOM 2882 N N . GLN B 1 127 ? 59.000 27.357 51.969 1.00 26.19 124 GLN B N 1
ATOM 2883 C CA . GLN B 1 127 ? 57.939 28.140 51.311 1.00 26.91 124 GLN B CA 1
ATOM 2884 C C . GLN B 1 127 ? 57.126 27.360 50.278 1.00 27.19 124 GLN B C 1
ATOM 2885 O O . GLN B 1 127 ? 55.951 27.632 50.088 1.00 27.38 124 GLN B O 1
ATOM 2891 N N . LYS B 1 128 ? 57.747 26.399 49.606 1.00 27.97 125 LYS B N 1
ATOM 2892 C CA . LYS B 1 128 ? 57.068 25.642 48.562 1.00 28.47 125 LYS B CA 1
ATOM 2893 C C . LYS B 1 128 ? 56.268 24.466 49.128 1.00 29.41 125 LYS B C 1
ATOM 2894 O O . LYS B 1 128 ? 55.155 24.203 48.674 1.00 30.16 125 LYS B O 1
ATOM 2900 N N A GLU B 1 129 ? 56.819 23.803 50.144 0.50 29.47 126 GLU B N 1
ATOM 2901 N N B GLU B 1 129 ? 56.833 23.729 50.082 0.50 29.64 126 GLU B N 1
ATOM 2902 C CA A GLU B 1 129 ? 56.261 22.539 50.627 0.50 29.66 126 GLU B CA 1
ATOM 2903 C CA B GLU B 1 129 ? 56.107 22.584 50.642 0.50 30.05 126 GLU B CA 1
ATOM 2904 C C A GLU B 1 129 ? 55.651 22.599 52.037 0.50 29.68 126 GLU B C 1
ATOM 2905 C C B GLU B 1 129 ? 55.528 22.838 52.030 0.50 29.76 126 GLU B C 1
ATOM 2906 O O A GLU B 1 129 ? 54.520 22.161 52.227 0.50 29.68 126 GLU B O 1
ATOM 2907 O O B GLU B 1 129 ? 54.311 22.767 52.205 0.50 29.33 126 GLU B O 1
ATOM 2918 N N . ASP B 1 130 ? 56.378 23.163 53.002 1.00 29.65 127 ASP B N 1
ATOM 2919 C CA . ASP B 1 130 ? 55.900 23.284 54.403 1.00 29.93 127 ASP B CA 1
ATOM 2920 C C . ASP B 1 130 ? 54.720 24.229 54.550 1.00 30.93 127 ASP B C 1
ATOM 2921 O O . ASP B 1 130 ? 53.731 23.874 55.166 1.00 30.83 127 ASP B O 1
ATOM 2934 N N . ASP B 1 132 ? 53.427 26.128 51.685 1.00 33.27 129 ASP B N 1
ATOM 2935 C CA . ASP B 1 132 ? 52.712 26.231 50.400 1.00 33.55 129 ASP B CA 1
ATOM 2936 C C . ASP B 1 132 ? 52.398 27.690 50.012 1.00 32.70 129 ASP B C 1
ATOM 2937 O O . ASP B 1 132 ? 51.233 28.072 49.866 1.00 32.94 129 ASP B O 1
ATOM 2950 N N . ALA B 1 134 ? 55.342 29.917 48.349 1.00 28.26 131 ALA B N 1
ATOM 2951 C CA . ALA B 1 134 ? 56.377 30.482 47.495 1.00 27.78 131 ALA B CA 1
ATOM 2952 C C . ALA B 1 134 ? 55.816 31.284 46.323 1.00 28.11 131 ALA B C 1
ATOM 2953 O O . ALA B 1 134 ? 56.394 32.294 45.954 1.00 27.61 131 ALA B O 1
ATOM 2955 N N . ASP B 1 135 ? 54.710 30.825 45.727 1.00 27.60 132 ASP B N 1
ATOM 2956 C CA . ASP B 1 135 ? 54.258 31.417 44.459 1.00 28.03 132 ASP B CA 1
ATOM 2957 C C . ASP B 1 135 ? 52.932 32.155 44.609 1.00 27.59 132 ASP B C 1
ATOM 2958 O O . ASP B 1 135 ? 52.190 32.360 43.647 1.00 27.59 132 ASP B O 1
ATOM 2963 N N . ASN B 1 136 ? 52.679 32.577 45.839 1.00 26.77 133 ASN B N 1
ATOM 2964 C CA . ASN B 1 136 ? 51.403 33.114 46.243 1.00 27.30 133 ASN B CA 1
ATOM 2965 C C . ASN B 1 136 ? 51.609 34.402 47.043 1.00 27.41 133 ASN B C 1
ATOM 2966 O O . ASN B 1 136 ? 51.652 34.362 48.265 1.00 27.62 133 ASN B O 1
ATOM 2971 N N . PRO B 1 137 ? 51.774 35.546 46.353 1.00 27.56 134 PRO B N 1
ATOM 2972 C CA . PRO B 1 137 ? 52.142 36.818 47.020 1.00 27.29 134 PRO B CA 1
ATOM 2973 C C . PRO B 1 137 ? 51.244 37.247 48.202 1.00 28.11 134 PRO B C 1
ATOM 2974 O O . PRO B 1 137 ? 51.749 37.825 49.162 1.00 27.20 134 PRO B O 1
ATOM 2978 N N . ARG B 1 138 ? 49.945 36.960 48.127 1.00 28.34 135 ARG B N 1
ATOM 2979 C CA . ARG B 1 138 ? 49.005 37.244 49.230 1.00 29.34 135 ARG B CA 1
ATOM 2980 C C . ARG B 1 138 ? 49.351 36.430 50.483 1.00 28.62 135 ARG B C 1
ATOM 2981 O O . ARG B 1 138 ? 49.366 36.968 51.607 1.00 27.37 135 ARG B O 1
ATOM 2989 N N . ALA B 1 139 ? 49.621 35.139 50.278 1.00 27.52 136 ALA B N 1
ATOM 2990 C CA . ALA B 1 139 ? 50.037 34.246 51.368 1.00 27.25 136 ALA B CA 1
ATOM 2991 C C . ALA B 1 139 ? 51.375 34.697 51.971 1.00 26.57 136 ALA B C 1
ATOM 2992 O O . ALA B 1 139 ? 51.575 34.650 53.166 1.00 26.73 136 ALA B O 1
ATOM 2994 N N . LEU B 1 140 ? 52.282 35.143 51.123 1.00 26.77 137 LEU B N 1
ATOM 2995 C CA . LEU B 1 140 ? 53.603 35.576 51.561 1.00 26.35 137 LEU B CA 1
ATOM 2996 C C . LEU B 1 140 ? 53.505 36.822 52.410 1.00 26.42 137 LEU B C 1
ATOM 2997 O O . LEU B 1 140 ? 54.225 36.978 53.397 1.00 25.97 137 LEU B O 1
ATOM 3002 N N . PHE B 1 141 ? 52.625 37.729 51.998 1.00 26.86 138 PHE B N 1
ATOM 3003 C CA . PHE B 1 141 ? 52.369 38.937 52.750 1.00 26.90 138 PHE B CA 1
ATOM 3004 C C . PHE B 1 141 ? 51.744 38.592 54.081 1.00 27.01 138 PHE B C 1
ATOM 3005 O O . PHE B 1 141 ? 52.128 39.158 55.125 1.00 27.34 138 PHE B O 1
ATOM 3013 N N . ASP B 1 142 ? 50.755 37.691 54.057 1.00 26.80 139 ASP B N 1
ATOM 3014 C CA . ASP B 1 142 ? 50.056 37.303 55.283 1.00 25.90 139 ASP B CA 1
ATOM 3015 C C . ASP B 1 142 ? 51.044 36.619 56.234 1.00 26.37 139 ASP B C 1
ATOM 3016 O O . ASP B 1 142 ? 50.961 36.787 57.448 1.00 26.83 139 ASP B O 1
ATOM 3021 N N . TRP B 1 143 ? 52.038 35.926 55.676 1.00 25.04 140 TRP B N 1
ATOM 3022 C CA . TRP B 1 143 ? 53.093 35.369 56.490 1.00 24.29 140 TRP B CA 1
ATOM 3023 C C . TRP B 1 143 ? 53.969 36.397 57.207 1.00 24.89 140 TRP B C 1
ATOM 3024 O O . TRP B 1 143 ? 54.226 36.261 58.416 1.00 25.89 140 TRP B O 1
ATOM 3035 N N . THR B 1 144 ? 54.438 37.427 56.505 1.00 23.97 141 THR B N 1
ATOM 3036 C CA . THR B 1 144 ? 55.145 38.494 57.217 1.00 23.65 141 THR B CA 1
ATOM 3037 C C . THR B 1 144 ? 54.238 39.273 58.166 1.00 24.03 141 THR B C 1
ATOM 3038 O O . THR B 1 144 ? 54.677 39.683 59.272 1.00 22.75 141 THR B O 1
ATOM 3042 N N . ALA B 1 145 ? 52.985 39.497 57.735 1.00 25.34 142 ALA B N 1
ATOM 3043 C CA . ALA B 1 145 ? 51.993 40.145 58.594 1.00 25.59 142 ALA B CA 1
ATOM 3044 C C . ALA B 1 145 ? 51.812 39.361 59.911 1.00 26.98 142 ALA B C 1
ATOM 3045 O O . ALA B 1 145 ? 51.726 39.981 60.996 1.00 28.43 142 ALA B O 1
ATOM 3047 N N . LYS B 1 146 ? 51.826 38.021 59.845 1.00 27.44 143 LYS B N 1
ATOM 3048 C CA . LYS B 1 146 ? 51.744 37.190 61.071 1.00 26.83 143 LYS B CA 1
ATOM 3049 C C . LYS B 1 146 ? 52.834 37.530 62.054 1.00 27.32 143 LYS B C 1
ATOM 3050 O O . LYS B 1 146 ? 52.568 37.611 63.266 1.00 27.35 143 LYS B O 1
ATOM 3056 N N . GLN B 1 147 ? 54.069 37.703 61.559 1.00 26.95 144 GLN B N 1
ATOM 3057 C CA . GLN B 1 147 ? 55.188 38.035 62.461 1.00 26.35 144 GLN B CA 1
ATOM 3058 C C . GLN B 1 147 ? 54.921 39.313 63.272 1.00 25.66 144 GLN B C 1
ATOM 3059 O O . GLN B 1 147 ? 55.275 39.408 64.457 1.00 25.33 144 GLN B O 1
ATOM 3065 N N . THR B 1 148 ? 54.294 40.296 62.638 1.00 26.11 145 THR B N 1
ATOM 3066 C CA . THR B 1 148 ? 54.032 41.596 63.298 1.00 25.78 145 THR B CA 1
ATOM 3067 C C . THR B 1 148 ? 53.079 41.452 64.456 1.00 25.61 145 THR B C 1
ATOM 3068 O O . THR B 1 148 ? 53.146 42.248 65.403 1.00 26.25 145 THR B O 1
ATOM 3072 N N . TYR B 1 149 ? 52.193 40.451 64.395 1.00 25.45 146 TYR B N 1
ATOM 3073 C CA . TYR B 1 149 ? 51.298 40.128 65.541 1.00 25.39 146 TYR B CA 1
ATOM 3074 C C . TYR B 1 149 ? 52.078 39.672 66.796 1.00 24.70 146 TYR B C 1
ATOM 3075 O O . TYR B 1 149 ? 51.618 39.900 67.901 1.00 25.47 146 TYR B O 1
ATOM 3084 N N . ILE B 1 150 ? 53.236 39.028 66.634 1.00 24.92 147 ILE B N 1
ATOM 3085 C CA . ILE B 1 150 ? 54.141 38.764 67.788 1.00 25.15 147 ILE B CA 1
ATOM 3086 C C . ILE B 1 150 ? 54.560 40.088 68.486 1.00 26.99 147 ILE B C 1
ATOM 3087 O O . ILE B 1 150 ? 54.505 40.218 69.742 1.00 26.93 147 ILE B O 1
ATOM 3092 N N . ALA B 1 151 ? 54.979 41.051 67.660 1.00 25.92 148 ALA B N 1
ATOM 3093 C CA . ALA B 1 151 ? 55.380 42.387 68.092 1.00 26.63 148 ALA B CA 1
ATOM 3094 C C . ALA B 1 151 ? 54.190 43.099 68.698 1.00 26.64 148 ALA B C 1
ATOM 3095 O O . ALA B 1 151 ? 54.317 43.727 69.735 1.00 27.07 148 ALA B O 1
ATOM 3097 N N . LEU B 1 152 ? 53.030 42.974 68.065 1.00 26.58 149 LEU B N 1
ATOM 3098 C CA . LEU B 1 152 ? 51.818 43.523 68.634 1.00 27.08 149 LEU B CA 1
ATOM 3099 C C . LEU B 1 152 ? 51.630 43.059 70.075 1.00 27.83 149 LEU B C 1
ATOM 3100 O O . LEU B 1 152 ? 51.363 43.870 70.979 1.00 28.51 149 LEU B O 1
ATOM 3105 N N . GLY B 1 153 ? 51.753 41.751 70.276 1.00 27.93 150 GLY B N 1
ATOM 3106 C CA . GLY B 1 153 ? 51.674 41.145 71.585 1.00 28.41 150 GLY B CA 1
ATOM 3107 C C . GLY B 1 153 ? 52.709 41.686 72.562 1.00 28.71 150 GLY B C 1
ATOM 3108 O O . GLY B 1 153 ? 52.371 42.025 73.700 1.00 28.03 150 GLY B O 1
ATOM 3109 N N . ASN B 1 154 ? 53.970 41.749 72.124 1.00 28.55 151 ASN B N 1
ATOM 3110 C CA . ASN B 1 154 ? 55.031 42.230 73.002 1.00 28.48 151 ASN B CA 1
ATOM 3111 C C . ASN B 1 154 ? 54.856 43.687 73.371 1.00 27.36 151 ASN B C 1
ATOM 3112 O O . ASN B 1 154 ? 55.096 44.063 74.506 1.00 27.19 151 ASN B O 1
ATOM 3149 N N . THR B 1 158 ? 54.213 44.928 77.291 1.00 27.40 155 THR B N 1
ATOM 3150 C CA . THR B 1 158 ? 55.086 45.998 77.763 1.00 26.62 155 THR B CA 1
ATOM 3151 C C . THR B 1 158 ? 54.265 47.219 78.199 1.00 26.13 155 THR B C 1
ATOM 3152 O O . THR B 1 158 ? 54.426 47.668 79.310 1.00 25.88 155 THR B O 1
ATOM 3156 N N . ALA B 1 159 ? 53.354 47.714 77.344 1.00 25.66 156 ALA B N 1
ATOM 3157 C CA . ALA B 1 159 ? 52.414 48.762 77.748 1.00 25.14 156 ALA B CA 1
ATOM 3158 C C . ALA B 1 159 ? 51.651 48.416 79.034 1.00 24.51 156 ALA B C 1
ATOM 3159 O O . ALA B 1 159 ? 51.563 49.231 79.927 1.00 24.87 156 ALA B O 1
ATOM 3161 N N . ALA B 1 160 ? 51.125 47.196 79.131 1.00 25.24 157 ALA B N 1
ATOM 3162 C CA . ALA B 1 160 ? 50.323 46.801 80.277 1.00 25.42 157 ALA B CA 1
ATOM 3163 C C . ALA B 1 160 ? 51.128 46.854 81.585 1.00 25.98 157 ALA B C 1
ATOM 3164 O O . ALA B 1 160 ? 50.646 47.378 82.576 1.00 26.73 157 ALA B O 1
ATOM 3166 N N . LEU B 1 161 ? 52.360 46.342 81.548 1.00 25.63 158 LEU B N 1
ATOM 3167 C CA . LEU B 1 161 ? 53.299 46.367 82.675 1.00 25.51 158 LEU B CA 1
ATOM 3168 C C . LEU B 1 161 ? 53.661 47.796 83.101 1.00 25.99 158 LEU B C 1
ATOM 3169 O O . LEU B 1 161 ? 53.994 48.054 84.262 1.00 25.66 158 LEU B O 1
ATOM 3174 N N . LEU B 1 162 ? 53.545 48.712 82.148 1.00 26.58 159 LEU B N 1
ATOM 3175 C CA . LEU B 1 162 ? 53.797 50.112 82.365 1.00 26.88 159 LEU B CA 1
ATOM 3176 C C . LEU B 1 162 ? 52.535 50.876 82.807 1.00 26.67 159 LEU B C 1
ATOM 3177 O O . LEU B 1 162 ? 52.617 52.036 83.192 1.00 27.38 159 LEU B O 1
ATOM 3182 N N . GLY B 1 163 ? 51.379 50.223 82.773 1.00 26.05 160 GLY B N 1
ATOM 3183 C CA . GLY B 1 163 ? 50.109 50.896 83.083 1.00 24.70 160 GLY B CA 1
ATOM 3184 C C . GLY B 1 163 ? 49.526 51.665 81.920 1.00 25.36 160 GLY B C 1
ATOM 3185 O O . GLY B 1 163 ? 48.620 52.460 82.093 1.00 24.87 160 GLY B O 1
ATOM 3186 N N . ILE B 1 164 ? 50.050 51.410 80.718 1.00 26.03 161 ILE B N 1
ATOM 3187 C CA . ILE B 1 164 ? 49.624 52.090 79.513 1.00 25.93 161 ILE B CA 1
ATOM 3188 C C . ILE B 1 164 ? 48.551 51.220 78.855 1.00 26.37 161 ILE B C 1
ATOM 3189 O O . ILE B 1 164 ? 48.748 50.023 78.652 1.00 25.07 161 ILE B O 1
ATOM 3194 N N . ASP B 1 165 ? 47.407 51.840 78.586 1.00 26.45 162 ASP B N 1
ATOM 3195 C CA . ASP B 1 165 ? 46.336 51.214 77.858 1.00 27.31 162 ASP B CA 1
ATOM 3196 C C . ASP B 1 165 ? 46.567 51.183 76.337 1.00 27.84 162 ASP B C 1
ATOM 3197 O O . ASP B 1 165 ? 47.261 52.017 75.747 1.00 27.42 162 ASP B O 1
ATOM 3202 N N . THR B 1 166 ? 45.914 50.222 75.713 1.00 28.43 163 THR B N 1
ATOM 3203 C CA . THR B 1 166 ? 46.246 49.861 74.382 1.00 29.48 163 THR B CA 1
ATOM 3204 C C . THR B 1 166 ? 44.958 49.426 73.690 1.00 29.09 163 THR B C 1
ATOM 3205 O O . THR B 1 166 ? 43.939 49.193 74.366 1.00 29.46 163 THR B O 1
ATOM 3209 N N . CYS B 1 167 ? 44.982 49.373 72.356 1.00 28.96 164 CYS B N 1
ATOM 3210 C CA . CYS B 1 167 ? 43.933 48.717 71.560 1.00 28.24 164 CYS B CA 1
ATOM 3211 C C . CYS B 1 167 ? 44.507 48.223 70.225 1.00 28.03 164 CYS B C 1
ATOM 3212 O O . CYS B 1 167 ? 45.041 49.023 69.440 1.00 27.15 164 CYS B O 1
ATOM 3215 N N . PRO B 1 168 ? 44.384 46.908 69.951 1.00 27.53 165 PRO B N 1
ATOM 3216 C CA . PRO B 1 168 ? 44.880 46.396 68.675 1.00 27.36 165 PRO B CA 1
ATOM 3217 C C . PRO B 1 168 ? 43.769 46.593 67.644 1.00 27.57 165 PRO B C 1
ATOM 3218 O O . PRO B 1 168 ? 42.615 46.343 67.967 1.00 28.11 165 PRO B O 1
ATOM 3222 N N . ILE B 1 169 ? 44.096 47.085 66.450 1.00 26.98 166 ILE B N 1
ATOM 3223 C CA . ILE B 1 169 ? 43.075 47.488 65.486 1.00 26.94 166 ILE B CA 1
ATOM 3224 C C . ILE B 1 169 ? 43.252 46.819 64.094 1.00 26.69 166 ILE B C 1
ATOM 3225 O O . ILE B 1 169 ? 44.330 46.896 63.498 1.00 26.49 166 ILE B O 1
ATOM 3230 N N . GLU B 1 170 ? 42.193 46.152 63.623 1.00 26.27 167 GLU B N 1
ATOM 3231 C CA . GLU B 1 170 ? 42.098 45.637 62.251 1.00 26.13 167 GLU B CA 1
ATOM 3232 C C . GLU B 1 170 ? 40.899 46.206 61.508 1.00 26.40 167 GLU B C 1
ATOM 3233 O O . GLU B 1 170 ? 40.730 45.911 60.328 1.00 26.59 167 GLU B O 1
ATOM 3239 N N . GLY B 1 171 ? 40.068 46.995 62.202 1.00 25.68 168 GLY B N 1
ATOM 3240 C CA . GLY B 1 171 ? 38.786 47.460 61.701 1.00 24.29 168 GLY B CA 1
ATOM 3241 C C . GLY B 1 171 ? 38.939 48.699 60.835 1.00 24.78 168 GLY B C 1
ATOM 3242 O O . GLY B 1 171 ? 38.568 49.799 61.240 1.00 24.54 168 GLY B O 1
ATOM 3243 N N . PHE B 1 172 ? 39.499 48.509 59.644 1.00 24.45 169 PHE B N 1
ATOM 3244 C CA . PHE B 1 172 ? 39.666 49.583 58.670 1.00 24.26 169 PHE B CA 1
ATOM 3245 C C . PHE B 1 172 ? 39.810 48.972 57.288 1.00 24.60 169 PHE B C 1
ATOM 3246 O O . PHE B 1 172 ? 40.091 47.768 57.170 1.00 23.41 169 PHE B O 1
ATOM 3254 N N . HIS B 1 173 ? 39.575 49.793 56.251 1.00 24.34 170 HIS B N 1
ATOM 3255 C CA . HIS B 1 173 ? 39.706 49.342 54.868 1.00 24.12 170 HIS B CA 1
ATOM 3256 C C . HIS B 1 173 ? 41.177 49.367 54.502 1.00 24.03 170 HIS B C 1
ATOM 3257 O O . HIS B 1 173 ? 41.763 50.436 54.279 1.00 23.52 170 HIS B O 1
ATOM 3264 N N . TYR B 1 174 ? 41.771 48.178 54.440 1.00 24.60 171 TYR B N 1
ATOM 3265 C CA . TYR B 1 174 ? 43.214 48.046 54.217 1.00 24.88 171 TYR B CA 1
ATOM 3266 C C . TYR B 1 174 ? 43.666 48.732 52.925 1.00 25.82 171 TYR B C 1
ATOM 3267 O O . TYR B 1 174 ? 44.582 49.542 52.951 1.00 25.86 171 TYR B O 1
ATOM 3276 N N . ASP B 1 175 ? 43.001 48.457 51.800 1.00 26.53 172 ASP B N 1
ATOM 3277 C CA . ASP B 1 175 ? 43.397 49.058 50.528 1.00 27.48 172 ASP B CA 1
ATOM 3278 C C . ASP B 1 175 ? 43.378 50.593 50.591 1.00 27.40 172 ASP B C 1
ATOM 3279 O O . ASP B 1 175 ? 44.349 51.259 50.191 1.00 26.34 172 ASP B O 1
ATOM 3284 N N . LYS B 1 176 ? 42.270 51.146 51.085 1.00 27.08 173 LYS B N 1
ATOM 3285 C CA . LYS B 1 176 ? 42.130 52.576 51.229 1.00 28.22 173 LYS B CA 1
ATOM 3286 C C . LYS B 1 176 ? 43.184 53.211 52.150 1.00 27.84 173 LYS B C 1
ATOM 3287 O O . LYS B 1 176 ? 43.726 54.258 51.832 1.00 28.11 173 LYS B O 1
ATOM 3293 N N . VAL B 1 177 ? 43.482 52.560 53.274 1.00 27.83 174 VAL B N 1
ATOM 3294 C CA . VAL B 1 177 ? 44.465 53.073 54.238 1.00 27.34 174 VAL B CA 1
ATOM 3295 C C . VAL B 1 177 ? 45.871 52.970 53.680 1.00 27.47 174 VAL B C 1
ATOM 3296 O O . VAL B 1 177 ? 46.667 53.910 53.822 1.00 27.39 174 VAL B O 1
ATOM 3300 N N . ASN B 1 178 ? 46.167 51.835 53.038 1.00 26.49 175 ASN B N 1
ATOM 3301 C CA . ASN B 1 178 ? 47.379 51.686 52.240 1.00 26.38 175 ASN B CA 1
ATOM 3302 C C . ASN B 1 178 ? 47.542 52.797 51.213 1.00 25.75 175 ASN B C 1
ATOM 3303 O O . ASN B 1 178 ? 48.625 53.329 51.038 1.00 25.18 175 ASN B O 1
ATOM 3308 N N . HIS B 1 179 ? 46.465 53.149 50.530 1.00 25.40 176 HIS B N 1
ATOM 3309 C CA . HIS B 1 179 ? 46.596 54.206 49.561 1.00 26.18 176 HIS B CA 1
ATOM 3310 C C . HIS B 1 179 ? 46.798 55.576 50.176 1.00 25.94 176 HIS B C 1
ATOM 3311 O O . HIS B 1 179 ? 47.497 56.404 49.588 1.00 26.09 176 HIS B O 1
ATOM 3318 N N . ILE B 1 180 ? 46.241 55.803 51.363 1.00 25.47 177 ILE B N 1
ATOM 3319 C CA . ILE B 1 180 ? 46.455 57.075 52.056 1.00 25.71 177 ILE B CA 1
ATOM 3320 C C . ILE B 1 180 ? 47.905 57.151 52.503 1.00 25.28 177 ILE B C 1
ATOM 3321 O O . ILE B 1 180 ? 48.538 58.185 52.358 1.00 25.29 177 ILE B O 1
ATOM 3326 N N . LEU B 1 181 ? 48.431 56.034 53.004 1.00 25.32 178 LEU B N 1
ATOM 3327 C CA . LEU B 1 181 ? 49.799 55.971 53.508 1.00 25.98 178 LEU B CA 1
ATOM 3328 C C . LEU B 1 181 ? 50.826 56.107 52.401 1.00 26.30 178 LEU B C 1
ATOM 3329 O O . LEU B 1 181 ? 51.815 56.811 52.565 1.00 26.07 178 LEU B O 1
ATOM 3334 N N . ALA B 1 182 ? 50.594 55.431 51.283 1.00 26.65 179 ALA B N 1
ATOM 3335 C CA . ALA B 1 182 ? 51.464 55.608 50.110 1.00 27.73 179 ALA B CA 1
ATOM 3336 C C . ALA B 1 182 ? 51.410 57.045 49.577 1.00 28.48 179 ALA B C 1
ATOM 3337 O O . ALA B 1 182 ? 52.437 57.621 49.231 1.00 28.68 179 ALA B O 1
ATOM 3339 N N . LYS B 1 183 ? 50.210 57.622 49.543 1.00 29.30 180 LYS B N 1
ATOM 3340 C CA . LYS B 1 183 ? 50.018 58.975 49.035 1.00 30.06 180 LYS B CA 1
ATOM 3341 C C . LYS B 1 183 ? 50.888 59.958 49.849 1.00 30.04 180 LYS B C 1
ATOM 3342 O O . LYS B 1 183 ? 51.499 60.867 49.293 1.00 29.01 180 LYS B O 1
ATOM 3348 N N . HIS B 1 184 ? 50.999 59.720 51.156 1.00 30.18 181 HIS B N 1
ATOM 3349 C CA . HIS B 1 184 ? 51.844 60.562 51.999 1.00 31.01 181 HIS B CA 1
ATOM 3350 C C . HIS B 1 184 ? 53.309 60.109 52.132 1.00 31.11 181 HIS B C 1
ATOM 3351 O O . HIS B 1 184 ? 54.044 60.663 52.941 1.00 31.27 181 HIS B O 1
ATOM 3358 N N . ASN B 1 185 ? 53.727 59.129 51.332 1.00 31.10 182 ASN B N 1
ATOM 3359 C CA . ASN B 1 185 ? 55.092 58.582 51.405 1.00 32.28 182 ASN B CA 1
ATOM 3360 C C . ASN B 1 185 ? 55.412 57.961 52.761 1.00 31.79 182 ASN B C 1
ATOM 3361 O O . ASN B 1 185 ? 56.554 58.026 53.218 1.00 32.26 182 ASN B O 1
ATOM 3366 N N . VAL B 1 186 ? 54.402 57.395 53.420 1.00 31.54 183 VAL B N 1
ATOM 3367 C CA . VAL B 1 186 ? 54.609 56.746 54.712 1.00 31.07 183 VAL B CA 1
ATOM 3368 C C . VAL B 1 186 ? 55.104 55.311 54.456 1.00 30.98 183 VAL B C 1
ATOM 3369 O O . VAL B 1 186 ? 55.963 54.785 55.176 1.00 30.50 183 VAL B O 1
ATOM 3373 N N . ILE B 1 187 ? 54.570 54.700 53.402 1.00 30.73 184 ILE B N 1
ATOM 3374 C CA . ILE B 1 187 ? 54.982 53.372 52.991 1.00 29.90 184 ILE B CA 1
ATOM 3375 C C . ILE B 1 187 ? 55.286 53.369 51.504 1.00 30.44 184 ILE B C 1
ATOM 3376 O O . ILE B 1 187 ? 54.857 54.263 50.764 1.00 29.73 184 ILE B O 1
ATOM 3381 N N . ASP B 1 188 ? 56.076 52.389 51.068 1.00 30.86 185 ASP B N 1
ATOM 3382 C CA . ASP B 1 188 ? 56.178 52.092 49.637 1.00 31.08 185 ASP B CA 1
ATOM 3383 C C . ASP B 1 188 ? 55.245 50.906 49.343 1.00 30.41 185 ASP B C 1
ATOM 3384 O O . ASP B 1 188 ? 55.594 49.769 49.621 1.00 30.54 185 ASP B O 1
ATOM 3389 N N . LEU B 1 189 ? 54.068 51.190 48.787 1.00 29.62 186 LEU B N 1
ATOM 3390 C CA . LEU B 1 189 ? 53.039 50.173 48.543 1.00 30.26 186 LEU B CA 1
ATOM 3391 C C . LEU B 1 189 ? 53.486 48.997 47.657 1.00 29.46 186 LEU B C 1
ATOM 3392 O O . LEU B 1 189 ? 52.899 47.905 47.684 1.00 28.72 186 LEU B O 1
ATOM 3397 N N . GLU B 1 190 ? 54.506 49.209 46.850 1.00 29.19 187 GLU B N 1
ATOM 3398 C CA . GLU B 1 190 ? 55.013 48.100 46.039 1.00 29.21 187 GLU B CA 1
ATOM 3399 C C . GLU B 1 190 ? 55.876 47.127 46.866 1.00 29.18 187 GLU B C 1
ATOM 3400 O O . GLU B 1 190 ? 56.075 45.990 46.460 1.00 30.28 187 GLU B O 1
ATOM 3406 N N A LYS B 1 191 ? 56.357 47.578 48.028 0.50 28.76 188 LYS B N 1
ATOM 3407 N N B LYS B 1 191 ? 56.360 47.556 48.032 0.50 28.96 188 LYS B N 1
ATOM 3408 C CA A LYS B 1 191 ? 57.282 46.787 48.848 0.50 28.40 188 LYS B CA 1
ATOM 3409 C CA B LYS B 1 191 ? 57.252 46.699 48.818 0.50 28.66 188 LYS B CA 1
ATOM 3410 C C A LYS B 1 191 ? 56.692 46.293 50.172 0.50 27.65 188 LYS B C 1
ATOM 3411 C C B LYS B 1 191 ? 56.733 46.344 50.215 0.50 27.86 188 LYS B C 1
ATOM 3412 O O A LYS B 1 191 ? 57.251 45.397 50.784 0.50 27.30 188 LYS B O 1
ATOM 3413 O O B LYS B 1 191 ? 57.390 45.598 50.930 0.50 27.40 188 LYS B O 1
ATOM 3424 N N . GLU B 1 192 ? 55.575 46.888 50.593 1.00 27.17 189 GLU B N 1
ATOM 3425 C CA . GLU B 1 192 ? 55.032 46.742 51.947 1.00 27.14 189 GLU B CA 1
ATOM 3426 C C . GLU B 1 192 ? 53.561 47.167 52.022 1.00 26.92 189 GLU B C 1
ATOM 3427 O O . GLU B 1 192 ? 53.032 47.846 51.120 1.00 26.39 189 GLU B O 1
ATOM 3433 N N . GLY B 1 193 ? 52.904 46.706 53.081 1.00 26.38 190 GLY B N 1
ATOM 3434 C CA . GLY B 1 193 ? 51.493 46.992 53.333 1.00 26.50 190 GLY B CA 1
ATOM 3435 C C . GLY B 1 193 ? 51.222 46.983 54.837 1.00 26.64 190 GLY B C 1
ATOM 3436 O O . GLY B 1 193 ? 51.936 46.352 55.626 1.00 26.70 190 GLY B O 1
ATOM 3437 N N . ILE B 1 194 ? 50.206 47.712 55.245 1.00 26.67 191 ILE B N 1
ATOM 3438 C CA . ILE B 1 194 ? 49.862 47.740 56.646 1.00 26.81 191 ILE B CA 1
ATOM 3439 C C . ILE B 1 194 ? 49.305 46.367 57.087 1.00 27.26 191 ILE B C 1
ATOM 3440 O O . ILE B 1 194 ? 48.563 45.727 56.334 1.00 27.27 191 ILE B O 1
ATOM 3445 N N . ALA B 1 195 ? 49.693 45.934 58.292 1.00 27.06 192 ALA B N 1
ATOM 3446 C CA . ALA B 1 195 ? 49.213 44.703 58.904 1.00 27.03 192 ALA B CA 1
ATOM 3447 C C . ALA B 1 195 ? 48.102 45.007 59.920 1.00 26.88 192 ALA B C 1
ATOM 3448 O O . ALA B 1 195 ? 47.058 44.318 59.973 1.00 26.47 192 ALA B O 1
ATOM 3450 N N . SER B 1 196 ? 48.331 46.041 60.719 1.00 26.12 193 SER B N 1
ATOM 3451 C CA . SER B 1 196 ? 47.382 46.447 61.749 1.00 27.08 193 SER B CA 1
ATOM 3452 C C . SER B 1 196 ? 47.775 47.829 62.329 1.00 26.86 193 SER B C 1
ATOM 3453 O O . SER B 1 196 ? 48.787 48.424 61.929 1.00 26.76 193 SER B O 1
ATOM 3464 N N . LEU B 1 198 ? 47.878 50.038 66.317 1.00 27.60 195 LEU B N 1
ATOM 3465 C CA . LEU B 1 198 ? 47.797 49.917 67.763 1.00 27.63 195 LEU B CA 1
ATOM 3466 C C . LEU B 1 198 ? 47.660 51.325 68.349 1.00 27.64 195 LEU B C 1
ATOM 3467 O O . LEU B 1 198 ? 48.535 52.152 68.153 1.00 27.37 195 LEU B O 1
ATOM 3472 N N . SER B 1 199 ? 46.570 51.612 69.049 1.00 27.67 196 SER B N 1
ATOM 3473 C CA . SER B 1 199 ? 46.506 52.862 69.819 1.00 27.49 196 SER B CA 1
ATOM 3474 C C . SER B 1 199 ? 47.053 52.647 71.223 1.00 27.37 196 SER B C 1
ATOM 3475 O O . SER B 1 199 ? 46.909 51.577 71.786 1.00 27.07 196 SER B O 1
ATOM 3478 N N . LEU B 1 200 ? 47.693 53.673 71.771 1.00 27.36 197 LEU B N 1
ATOM 3479 C CA . LEU B 1 200 ? 48.221 53.616 73.120 1.00 27.37 197 LEU B CA 1
ATOM 3480 C C . LEU B 1 200 ? 47.860 54.913 73.878 1.00 27.35 197 LEU B C 1
ATOM 3481 O O . LEU B 1 200 ? 47.708 55.979 73.267 1.00 26.55 197 LEU B O 1
ATOM 3486 N N . GLY B 1 201 ? 47.703 54.798 75.196 1.00 27.37 198 GLY B N 1
ATOM 3487 C CA . GLY B 1 201 ? 47.338 55.954 76.037 1.00 27.63 198 GLY B CA 1
ATOM 3488 C C . GLY B 1 201 ? 46.859 55.507 77.396 1.00 27.09 198 GLY B C 1
ATOM 3489 O O . GLY B 1 201 ? 47.180 54.429 77.839 1.00 27.92 198 GLY B O 1
ATOM 3490 N N . TYR B 1 202 ? 46.089 56.345 78.065 1.00 27.32 199 TYR B N 1
ATOM 3491 C CA . TYR B 1 202 ? 45.5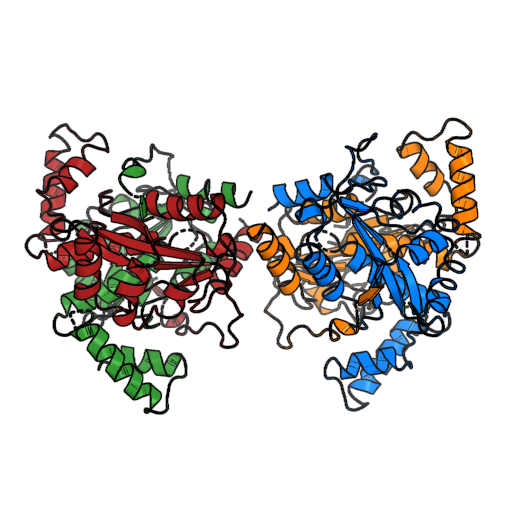37 56.021 79.364 1.00 26.48 199 TYR B CA 1
ATOM 3492 C C . TYR B 1 202 ? 44.036 56.091 79.261 1.00 27.06 199 TYR B C 1
ATOM 3493 O O . TYR B 1 202 ? 43.488 57.070 78.746 1.00 25.90 199 TYR B O 1
ATOM 3502 N N . ARG B 1 203 ? 43.375 55.040 79.748 1.00 27.78 200 ARG B N 1
ATOM 3503 C CA . ARG B 1 203 ? 41.936 54.965 79.644 1.00 29.23 200 ARG B CA 1
ATOM 3504 C C . ARG B 1 203 ? 41.306 56.191 80.315 1.00 31.02 200 ARG B C 1
ATOM 3505 O O . ARG B 1 203 ? 41.764 56.640 81.368 1.00 30.60 200 ARG B O 1
ATOM 3513 N N . LEU B 1 204 ? 40.270 56.726 79.680 1.00 33.30 201 LEU B N 1
ATOM 3514 C CA . LEU B 1 204 ? 39.427 57.744 80.288 1.00 35.66 201 LEU B CA 1
ATOM 3515 C C . LEU B 1 204 ? 38.813 57.190 81.576 1.00 37.52 201 LEU B C 1
ATOM 3516 O O . LEU B 1 204 ? 38.868 57.841 82.616 1.00 37.17 201 LEU B O 1
ATOM 3521 N N . ARG B 1 205 ? 38.243 55.985 81.494 1.00 40.13 202 ARG B N 1
ATOM 3522 C CA . ARG B 1 205 ? 37.737 55.248 82.663 1.00 43.16 202 ARG B CA 1
ATOM 3523 C C . ARG B 1 205 ? 37.717 53.726 82.414 1.00 44.49 202 ARG B C 1
ATOM 3524 O O . ARG B 1 205 ? 37.864 53.282 81.270 1.00 44.12 202 ARG B O 1
ATOM 3532 N N . ASP B 1 206 ? 37.537 52.934 83.477 1.00 46.22 203 ASP B N 1
ATOM 3533 C CA . ASP B 1 206 ? 37.409 51.475 83.339 1.00 47.96 203 ASP B CA 1
ATOM 3534 C C . ASP B 1 206 ? 36.068 51.153 82.648 1.00 49.09 203 ASP B C 1
ATOM 3535 O O . ASP B 1 206 ? 35.131 51.947 82.728 1.00 49.14 203 ASP B O 1
ATOM 3540 N N . PRO B 1 207 ? 36.090 50.063 81.931 1.00 50.30 204 PRO B N 1
ATOM 3541 C CA . PRO B 1 207 ? 34.993 49.633 81.099 1.00 51.35 204 PRO B CA 1
ATOM 3542 C C . PRO B 1 207 ? 33.901 49.300 82.008 1.00 52.61 204 PRO B C 1
ATOM 3543 O O . PRO B 1 207 ? 34.148 49.024 83.160 1.00 52.66 204 PRO B O 1
ATOM 3547 N N . LYS B 1 208 ? 32.702 49.345 81.486 1.00 54.25 205 LYS B N 1
ATOM 3548 C CA . LYS B 1 208 ? 31.529 48.897 82.185 1.00 55.12 205 LYS B CA 1
ATOM 3549 C C . LYS B 1 208 ? 31.474 47.387 82.156 1.00 55.30 205 LYS B C 1
ATOM 3550 O O . LYS B 1 208 ? 31.413 46.743 83.183 1.00 55.72 205 LYS B O 1
ATOM 3556 N N . HIS B 1 209 ? 31.482 46.836 80.951 1.00 55.19 206 HIS B N 1
ATOM 3557 C CA . HIS B 1 209 ? 31.325 45.395 80.719 1.00 54.78 206 HIS B CA 1
ATOM 3558 C C . HIS B 1 209 ? 32.660 44.667 80.889 1.00 53.64 206 HIS B C 1
ATOM 3559 O O . HIS B 1 209 ? 33.521 44.739 80.003 1.00 53.85 206 HIS B O 1
ATOM 3566 N N . ALA B 1 210 ? 32.816 43.969 82.018 1.00 51.88 207 ALA B N 1
ATOM 3567 C CA . ALA B 1 210 ? 34.015 43.168 82.304 1.00 50.39 207 ALA B CA 1
ATOM 3568 C C . ALA B 1 210 ? 34.427 42.201 81.166 1.00 49.10 207 ALA B C 1
ATOM 3569 O O . ALA B 1 210 ? 33.600 41.736 80.369 1.00 48.93 207 ALA B O 1
ATOM 3571 N N . GLN B 1 211 ? 35.725 41.939 81.101 1.00 47.58 208 GLN B N 1
ATOM 3572 C CA . GLN B 1 211 ? 36.338 41.048 80.112 1.00 45.99 208 GLN B CA 1
ATOM 3573 C C . GLN B 1 211 ? 35.616 39.697 79.941 1.00 44.31 208 GLN B C 1
ATOM 3574 O O . GLN B 1 211 ? 35.351 38.994 80.919 1.00 44.72 208 GLN B O 1
ATOM 3580 N N . VAL B 1 212 ? 35.292 39.352 78.700 1.00 42.02 209 VAL B N 1
ATOM 3581 C CA . VAL B 1 212 ? 34.704 38.058 78.380 1.00 40.11 209 VAL B CA 1
ATOM 3582 C C . VAL B 1 212 ? 35.652 37.153 77.568 1.00 38.44 209 VAL B C 1
ATOM 3583 O O . VAL B 1 212 ? 36.273 37.588 76.579 1.00 37.17 209 VAL B O 1
ATOM 3587 N N . ARG B 1 213 ? 35.749 35.894 78.010 1.00 36.23 210 ARG B N 1
ATOM 3588 C CA . ARG B 1 213 ? 36.509 34.866 77.316 1.00 34.43 210 ARG B CA 1
ATOM 3589 C C . ARG B 1 213 ? 35.695 33.584 77.289 1.00 33.46 210 ARG B C 1
ATOM 3590 O O . ARG B 1 213 ? 34.765 33.437 78.080 1.00 33.39 210 ARG B O 1
ATOM 3598 N N . LYS B 1 214 ? 36.016 32.683 76.359 1.00 31.95 211 LYS B N 1
ATOM 3599 C CA . LYS B 1 214 ? 35.503 31.302 76.371 1.00 31.05 211 LYS B CA 1
ATOM 3600 C C . LYS B 1 214 ? 35.981 30.620 77.652 1.00 31.07 211 LYS B C 1
ATOM 3601 O O . LYS B 1 214 ? 37.050 30.973 78.166 1.00 30.70 211 LYS B O 1
ATOM 3607 N N . PRO B 1 215 ? 35.210 29.639 78.165 1.00 31.17 212 PRO B N 1
ATOM 3608 C CA . PRO B 1 215 ? 35.708 28.838 79.295 1.00 31.93 212 PRO B CA 1
ATOM 3609 C C . PRO B 1 215 ? 37.083 28.285 78.946 1.00 32.77 212 PRO B C 1
ATOM 3610 O O . PRO B 1 215 ? 37.309 27.886 77.781 1.00 32.92 212 PRO B O 1
ATOM 3614 N N . LYS B 1 216 ? 38.006 28.274 79.910 1.00 33.49 213 LYS B N 1
ATOM 3615 C CA . LYS B 1 216 ? 39.382 27.898 79.578 1.00 34.61 213 LYS B CA 1
ATOM 3616 C C . LYS B 1 216 ? 39.554 26.456 79.071 1.00 33.87 213 LYS B C 1
ATOM 3617 O O . LYS B 1 216 ? 40.480 26.187 78.329 1.00 33.93 213 LYS B O 1
ATOM 3623 N N . GLU B 1 217 ? 38.631 25.558 79.409 1.00 33.87 214 GLU B N 1
ATOM 3624 C CA . GLU B 1 217 ? 38.648 24.193 78.875 1.00 34.42 214 GLU B CA 1
ATOM 3625 C C . GLU B 1 217 ? 38.415 24.155 77.363 1.00 33.70 214 GLU B C 1
ATOM 3626 O O . GLU B 1 217 ? 38.824 23.206 76.689 1.00 33.86 214 GLU B O 1
ATOM 3632 N N . GLU B 1 218 ? 37.748 25.175 76.836 1.00 33.06 215 GLU B N 1
ATOM 3633 C CA . GLU B 1 218 ? 37.464 25.245 75.407 1.00 33.12 215 GLU B CA 1
ATOM 3634 C C . GLU B 1 218 ? 38.642 25.783 74.603 1.00 31.88 215 GLU B C 1
ATOM 3635 O O . GLU B 1 218 ? 38.632 25.718 73.373 1.00 32.09 215 GLU B O 1
ATOM 3641 N N . VAL B 1 219 ? 39.649 26.317 75.298 1.00 31.06 216 VAL B N 1
ATOM 3642 C CA . VAL B 1 219 ? 40.815 26.941 74.658 1.00 29.84 216 VAL B CA 1
ATOM 3643 C C . VAL B 1 219 ? 42.127 26.170 74.934 1.00 29.48 216 VAL B C 1
ATOM 3644 O O . VAL B 1 219 ? 42.883 25.890 74.028 1.00 28.52 216 VAL B O 1
ATOM 3664 N N . SER B 1 221 ? 44.313 22.791 76.692 1.00 28.61 218 SER B N 1
ATOM 3665 C CA . SER B 1 221 ? 44.214 21.373 77.000 1.00 28.15 218 SER B CA 1
ATOM 3666 C C . SER B 1 221 ? 45.587 20.706 77.000 1.00 27.97 218 SER B C 1
ATOM 3667 O O . SER B 1 221 ? 46.575 21.294 76.562 1.00 27.14 218 SER B O 1
ATOM 3670 N N . VAL B 1 222 ? 45.626 19.479 77.510 1.00 27.25 219 VAL B N 1
ATOM 3671 C CA . VAL B 1 222 ? 46.843 18.691 77.589 1.00 27.39 219 VAL B CA 1
ATOM 3672 C C . VAL B 1 222 ? 46.604 17.379 76.854 1.00 27.66 219 VAL B C 1
ATOM 3673 O O . VAL B 1 222 ? 45.608 16.703 77.104 1.00 27.48 219 VAL B O 1
ATOM 3677 N N . VAL B 1 223 ? 47.508 17.045 75.936 1.00 27.95 220 VAL B N 1
ATOM 3678 C CA . VAL B 1 223 ? 47.554 15.725 75.330 1.00 28.37 220 VAL B CA 1
ATOM 3679 C C . VAL B 1 223 ? 48.623 14.896 76.062 1.00 29.54 220 VAL B C 1
ATOM 3680 O O . VAL B 1 223 ? 49.828 15.123 75.901 1.00 29.43 220 VAL B O 1
ATOM 3684 N N . LYS B 1 224 ? 48.123 13.981 76.899 1.00 30.23 221 LYS B N 1
ATOM 3685 C CA . LYS B 1 224 ? 48.857 12.942 77.662 1.00 31.82 221 LYS B CA 1
ATOM 3686 C C . LYS B 1 224 ? 49.188 13.300 79.098 1.00 32.52 221 LYS B C 1
ATOM 3687 O O . LYS B 1 224 ? 48.637 12.688 80.004 1.00 34.04 221 LYS B O 1
ATOM 3693 N N . THR C 1 7 ? 64.435 43.587 91.623 1.00 38.98 4 THR C N 1
ATOM 3694 C CA . THR C 1 7 ? 64.167 44.957 91.063 1.00 38.71 4 THR C CA 1
ATOM 3695 C C . THR C 1 7 ? 63.145 45.695 91.929 1.00 37.95 4 THR C C 1
ATOM 3696 O O . THR C 1 7 ? 63.421 46.773 92.442 1.00 37.59 4 THR C O 1
ATOM 3700 N N . ILE C 1 8 ? 61.971 45.098 92.102 1.00 37.69 5 ILE C N 1
ATOM 3701 C CA . ILE C 1 8 ? 60.955 45.672 92.981 1.00 37.42 5 ILE C CA 1
ATOM 3702 C C . ILE C 1 8 ? 61.436 45.738 94.441 1.00 36.72 5 ILE C C 1
ATOM 3703 O O . ILE C 1 8 ? 61.027 46.610 95.198 1.00 36.26 5 ILE C O 1
ATOM 3708 N N . HIS C 1 9 ? 62.336 44.828 94.806 1.00 36.25 6 HIS C N 1
ATOM 3709 C CA . HIS C 1 9 ? 62.982 44.850 96.108 1.00 36.10 6 HIS C CA 1
ATOM 3710 C C . HIS C 1 9 ? 63.888 46.048 96.245 1.00 35.46 6 HIS C C 1
ATOM 3711 O O . HIS C 1 9 ? 63.868 46.720 97.275 1.00 34.50 6 HIS C O 1
ATOM 3718 N N . HIS C 1 10 ? 64.677 46.297 95.196 1.00 34.46 7 HIS C N 1
ATOM 3719 C CA . HIS C 1 10 ? 65.581 47.435 95.132 1.00 34.33 7 HIS C CA 1
ATOM 3720 C C . HIS C 1 10 ? 64.816 48.756 95.130 1.00 32.96 7 HIS C C 1
ATOM 3721 O O . HIS C 1 10 ? 65.255 49.725 95.752 1.00 32.54 7 HIS C O 1
ATOM 3728 N N . GLN C 1 11 ? 63.675 48.782 94.444 1.00 31.45 8 GLN C N 1
ATOM 3729 C CA . GLN C 1 11 ? 62.805 49.954 94.428 1.00 31.10 8 GLN C CA 1
ATOM 3730 C C . GLN C 1 11 ? 62.279 50.342 95.808 1.00 30.56 8 GLN C C 1
ATOM 3731 O O . GLN C 1 11 ? 62.393 51.494 96.214 1.00 30.76 8 GLN C O 1
ATOM 3737 N N . ILE C 1 12 ? 61.701 49.387 96.524 1.00 30.22 9 ILE C N 1
ATOM 3738 C CA . ILE C 1 12 ? 61.236 49.621 97.878 1.00 29.70 9 ILE C CA 1
ATOM 3739 C C . ILE C 1 12 ? 62.400 49.983 98.798 1.00 29.68 9 ILE C C 1
ATOM 3740 O O . ILE C 1 12 ? 62.289 50.917 99.576 1.00 29.13 9 ILE C O 1
ATOM 3745 N N A GLN C 1 13 ? 63.509 49.254 98.697 0.50 30.07 10 GLN C N 1
ATOM 3746 N N B GLN C 1 13 ? 63.498 49.227 98.706 0.50 30.01 10 GLN C N 1
ATOM 3747 C CA A GLN C 1 13 ? 64.692 49.519 99.519 0.50 30.76 10 GLN C CA 1
ATOM 3748 C CA B GLN C 1 13 ? 64.724 49.502 99.462 0.50 30.64 10 GLN C CA 1
ATOM 3749 C C A GLN C 1 13 ? 65.216 50.940 99.249 0.50 31.07 10 GLN C C 1
ATOM 3750 C C B GLN C 1 13 ? 65.122 50.959 99.248 0.50 31.00 10 GLN C C 1
ATOM 3751 O O A GLN C 1 13 ? 65.555 51.669 100.178 0.50 31.20 10 GLN C O 1
ATOM 3752 O O B GLN C 1 13 ? 65.288 51.721 100.201 0.50 31.07 10 GLN C O 1
ATOM 3763 N N . GLN C 1 14 ? 65.237 51.337 97.979 1.00 31.13 11 GLN C N 1
ATOM 3764 C CA . GLN C 1 14 ? 65.549 52.713 97.594 1.00 32.54 11 GLN C CA 1
ATOM 3765 C C . GLN C 1 14 ? 64.584 53.683 98.274 1.00 31.40 11 GLN C C 1
ATOM 3766 O O . GLN C 1 14 ? 65.021 54.684 98.844 1.00 31.07 11 GLN C O 1
ATOM 3772 N N . ALA C 1 15 ? 63.288 53.351 98.255 1.00 30.86 12 ALA C N 1
ATOM 3773 C CA . ALA C 1 15 ? 62.252 54.210 98.856 1.00 30.06 12 ALA C CA 1
ATOM 3774 C C . ALA C 1 15 ? 62.359 54.316 100.350 1.00 30.16 12 ALA C C 1
ATOM 3775 O O . ALA C 1 15 ? 62.081 55.369 100.905 1.00 30.88 12 ALA C O 1
ATOM 3777 N N . LEU C 1 16 ? 62.730 53.229 101.018 1.00 30.97 13 LEU C N 1
ATOM 3778 C CA . LEU C 1 16 ? 62.850 53.243 102.487 1.00 32.01 13 LEU C CA 1
ATOM 3779 C C . LEU C 1 16 ? 64.014 54.128 102.950 1.00 32.54 13 LEU C C 1
ATOM 3780 O O . LEU C 1 16 ? 63.932 54.789 103.976 1.00 33.14 13 LEU C O 1
ATOM 3785 N N . HIS C 1 17 ? 65.078 54.161 102.169 1.00 33.21 14 HIS C N 1
ATOM 3786 C CA . HIS C 1 17 ? 66.226 54.981 102.497 1.00 34.77 14 HIS C CA 1
ATOM 3787 C C . HIS C 1 17 ? 66.094 56.426 102.044 1.00 35.02 14 HIS C C 1
ATOM 3788 O O . HIS C 1 17 ? 66.583 57.322 102.734 1.00 35.35 14 HIS C O 1
ATOM 3795 N N . PHE C 1 18 ? 65.408 56.649 100.917 1.00 34.76 15 PHE C N 1
ATOM 3796 C CA . PHE C 1 18 ? 65.061 57.995 100.441 1.00 34.17 15 PHE C CA 1
ATOM 3797 C C . PHE C 1 18 ? 64.304 58.794 101.508 1.00 34.63 15 PHE C C 1
ATOM 3798 O O . PHE C 1 18 ? 64.650 59.955 101.764 1.00 34.55 15 PHE C O 1
ATOM 3806 N N . ARG C 1 19 ? 63.275 58.175 102.105 1.00 34.63 16 ARG C N 1
ATOM 3807 C CA . ARG C 1 19 ? 62.411 58.841 103.084 1.00 34.78 16 ARG C CA 1
ATOM 3808 C C . ARG C 1 19 ? 63.205 59.315 104.308 1.00 35.02 16 ARG C C 1
ATOM 3809 O O . ARG C 1 19 ? 63.855 58.515 104.996 1.00 35.05 16 ARG C O 1
ATOM 3817 N N . THR C 1 20 ? 63.124 60.625 104.547 1.00 34.41 17 THR C N 1
ATOM 3818 C CA . THR C 1 20 ? 63.831 61.322 105.591 1.00 34.12 17 THR C CA 1
ATOM 3819 C C . THR C 1 20 ? 62.839 62.324 106.164 1.00 33.10 17 THR C C 1
ATOM 3820 O O . THR C 1 20 ? 61.933 62.760 105.457 1.00 32.66 17 THR C O 1
ATOM 3824 N N . ALA C 1 21 ? 62.962 62.661 107.446 1.00 31.74 18 ALA C N 1
ATOM 3825 C CA . ALA C 1 21 ? 62.180 63.764 107.978 1.00 32.01 18 ALA C CA 1
ATOM 3826 C C . ALA C 1 21 ? 62.829 65.067 107.460 1.00 31.57 18 ALA C C 1
ATOM 3827 O O . ALA C 1 21 ? 63.887 65.472 107.960 1.00 32.89 18 ALA C O 1
ATOM 3829 N N . VAL C 1 22 ? 62.246 65.695 106.435 1.00 30.40 19 VAL C N 1
ATOM 3830 C CA . VAL C 1 22 ? 62.844 66.943 105.926 1.00 29.24 19 VAL C CA 1
ATOM 3831 C C . VAL C 1 22 ? 62.149 68.176 106.493 1.00 29.05 19 VAL C C 1
ATOM 3832 O O . VAL C 1 22 ? 60.911 68.217 106.592 1.00 28.48 19 VAL C O 1
ATOM 3836 N N A ARG C 1 23 ? 62.956 69.159 106.884 0.50 28.53 20 ARG C N 1
ATOM 3837 N N B ARG C 1 23 ? 62.959 69.148 106.912 0.50 28.86 20 ARG C N 1
ATOM 3838 C CA A ARG C 1 23 ? 62.443 70.344 107.550 0.50 28.38 20 ARG C CA 1
ATOM 3839 C CA B ARG C 1 23 ? 62.468 70.376 107.529 0.50 29.16 20 ARG C CA 1
ATOM 3840 C C A ARG C 1 23 ? 62.373 71.541 106.595 0.50 27.89 20 ARG C C 1
ATOM 3841 C C B ARG C 1 23 ? 62.267 71.444 106.469 0.50 28.31 20 ARG C C 1
ATOM 3842 O O A ARG C 1 23 ? 61.507 72.403 106.754 0.50 28.05 20 ARG C O 1
ATOM 3843 O O B ARG C 1 23 ? 61.237 72.123 106.438 0.50 28.64 20 ARG C O 1
ATOM 3858 N N . VAL C 1 24 ? 63.267 71.580 105.604 1.00 27.55 21 VAL C N 1
ATOM 3859 C CA . VAL C 1 24 ? 63.362 72.709 104.667 1.00 26.15 21 VAL C CA 1
ATOM 3860 C C . VAL C 1 24 ? 63.179 72.230 103.222 1.00 25.86 21 VAL C C 1
ATOM 3861 O O . VAL C 1 24 ? 63.924 71.372 102.733 1.00 24.60 21 VAL C O 1
ATOM 3865 N N . TYR C 1 25 ? 62.194 72.819 102.548 1.00 25.74 22 TYR C N 1
ATOM 3866 C CA . TYR C 1 25 ? 61.812 72.426 101.211 1.00 26.09 22 TYR C CA 1
ATOM 3867 C C . TYR C 1 25 ? 62.161 73.510 100.208 1.00 26.83 22 TYR C C 1
ATOM 3868 O O . TYR C 1 25 ? 62.362 74.654 100.598 1.00 26.11 22 TYR C O 1
ATOM 3877 N N . LYS C 1 26 ? 62.261 73.121 98.932 1.00 27.36 23 LYS C N 1
ATOM 3878 C CA . LYS C 1 26 ? 62.360 74.042 97.802 1.00 28.27 23 LYS C CA 1
ATOM 3879 C C . LYS C 1 26 ? 61.021 74.725 97.617 1.00 28.99 23 LYS C C 1
ATOM 3880 O O . LYS C 1 26 ? 60.007 74.261 98.140 1.00 29.20 23 LYS C O 1
ATOM 3886 N N . GLU C 1 27 ? 61.016 75.802 96.839 1.00 29.40 24 GLU C N 1
ATOM 3887 C CA . GLU C 1 27 ? 59.778 76.481 96.442 1.00 30.82 24 GLU C CA 1
ATOM 3888 C C . GLU C 1 27 ? 58.941 75.669 95.443 1.00 31.18 24 GLU C C 1
ATOM 3889 O O . GLU C 1 27 ? 57.714 75.836 95.383 1.00 30.49 24 GLU C O 1
ATOM 3895 N N . GLU C 1 28 ? 59.615 74.820 94.661 1.00 32.17 25 GLU C N 1
ATOM 3896 C CA . GLU C 1 28 ? 58.957 73.924 93.697 1.00 33.71 25 GLU C CA 1
ATOM 3897 C C . GLU C 1 28 ? 57.745 73.190 94.276 1.00 33.27 25 GLU C C 1
ATOM 3898 O O . GLU C 1 28 ? 57.847 72.509 95.294 1.00 33.06 25 GLU C O 1
ATOM 3904 N N . LYS C 1 29 ? 56.602 73.342 93.612 1.00 33.60 26 LYS C N 1
ATOM 3905 C CA . LYS C 1 29 ? 55.360 72.745 94.078 1.00 33.79 26 LYS C CA 1
ATOM 3906 C C . LYS C 1 29 ? 55.113 71.350 93.527 1.00 33.31 26 LYS C C 1
ATOM 3907 O O . LYS C 1 29 ? 55.392 71.061 92.365 1.00 33.69 26 LYS C O 1
ATOM 3913 N N . ILE C 1 30 ? 54.590 70.476 94.373 1.00 32.48 27 ILE C N 1
ATOM 3914 C CA . ILE C 1 30 ? 54.213 69.130 93.944 1.00 32.00 27 ILE C CA 1
ATOM 3915 C C . ILE C 1 30 ? 53.059 69.252 92.960 1.00 31.04 27 ILE C C 1
ATOM 3916 O O . ILE C 1 30 ? 52.152 70.065 93.163 1.00 30.14 27 ILE C O 1
ATOM 3921 N N . SER C 1 31 ? 53.097 68.464 91.892 1.00 30.81 28 SER C N 1
ATOM 3922 C CA . SER C 1 31 ? 52.002 68.465 90.920 1.00 31.70 28 SER C CA 1
ATOM 3923 C C . SER C 1 31 ? 50.662 68.021 91.537 1.00 32.52 28 SER C C 1
ATOM 3924 O O . SER C 1 31 ? 50.618 67.213 92.488 1.00 33.19 28 SER C O 1
ATOM 3927 N N . ASP C 1 32 ? 49.568 68.537 90.996 1.00 32.87 29 ASP C N 1
ATOM 3928 C CA . ASP C 1 32 ? 48.242 68.106 91.427 1.00 33.68 29 ASP C CA 1
ATOM 3929 C C . ASP C 1 32 ? 48.045 66.577 91.364 1.00 32.80 29 ASP C C 1
ATOM 3930 O O . ASP C 1 32 ? 47.513 65.961 92.303 1.00 32.41 29 ASP C O 1
ATOM 3935 N N . GLU C 1 33 ? 48.484 65.975 90.266 1.00 32.33 30 GLU C N 1
ATOM 3936 C CA . GLU C 1 33 ? 48.351 64.531 90.111 1.00 32.35 30 GLU C CA 1
ATOM 3937 C C . GLU C 1 33 ? 49.156 63.705 91.131 1.00 30.21 30 GLU C C 1
ATOM 3938 O O . GLU C 1 33 ? 48.647 62.711 91.618 1.00 29.62 30 GLU C O 1
ATOM 3944 N N . ASP C 1 34 ? 50.369 64.125 91.480 1.00 29.04 31 ASP C N 1
ATOM 3945 C CA . ASP C 1 34 ? 51.115 63.475 92.570 1.00 28.50 31 ASP C CA 1
ATOM 3946 C C . ASP C 1 34 ? 50.401 63.663 93.935 1.00 28.29 31 ASP C C 1
ATOM 3947 O O . ASP C 1 34 ? 50.261 62.719 94.727 1.00 27.78 31 ASP C O 1
ATOM 3952 N N . LEU C 1 35 ? 49.927 64.883 94.197 1.00 28.14 32 LEU C N 1
ATOM 3953 C CA . LEU C 1 35 ? 49.224 65.165 95.435 1.00 26.99 32 LEU C CA 1
ATOM 3954 C C . LEU C 1 35 ? 47.973 64.286 95.540 1.00 27.06 32 LEU C C 1
ATOM 3955 O O . LEU C 1 35 ? 47.689 63.742 96.606 1.00 26.51 32 LEU C O 1
ATOM 3960 N N . ALA C 1 36 ? 47.228 64.164 94.439 1.00 26.48 33 ALA C N 1
ATOM 3961 C CA . ALA C 1 36 ? 45.982 63.403 94.433 1.00 26.39 33 ALA C CA 1
ATOM 3962 C C . ALA C 1 36 ? 46.237 61.923 94.757 1.00 26.70 33 ALA C C 1
ATOM 3963 O O . ALA C 1 36 ? 45.470 61.305 95.461 1.00 25.12 33 ALA C O 1
ATOM 3965 N N . LEU C 1 37 ? 47.357 61.389 94.267 1.00 27.34 34 LEU C N 1
ATOM 3966 C CA . LEU C 1 37 ? 47.749 60.004 94.526 1.00 26.82 34 LEU C CA 1
ATOM 3967 C C . LEU C 1 37 ? 48.094 59.774 95.998 1.00 26.95 34 LEU C C 1
ATOM 3968 O O . LEU C 1 37 ? 47.666 58.789 96.594 1.00 27.32 34 LEU C O 1
ATOM 3973 N N . ILE C 1 38 ? 48.868 60.691 96.568 1.00 27.04 35 ILE C N 1
ATOM 3974 C CA . ILE C 1 38 ? 49.175 60.695 97.983 1.00 27.09 35 ILE C CA 1
ATOM 3975 C C . ILE C 1 38 ? 47.917 60.702 98.866 1.00 27.78 35 ILE C C 1
ATOM 3976 O O . ILE C 1 38 ? 47.827 59.941 99.834 1.00 28.15 35 ILE C O 1
ATOM 3981 N N . LEU C 1 39 ? 46.936 61.531 98.512 1.00 27.78 36 LEU C N 1
ATOM 3982 C CA . LEU C 1 39 ? 45.647 61.557 99.210 1.00 27.86 36 LEU C CA 1
ATOM 3983 C C . LEU C 1 39 ? 44.779 60.310 99.003 1.00 28.14 36 LEU C C 1
ATOM 3984 O O . LEU C 1 39 ? 44.092 59.885 99.921 1.00 28.33 36 LEU C O 1
ATOM 3989 N N . ASP C 1 40 ? 44.781 59.748 97.790 1.00 27.81 37 ASP C N 1
ATOM 3990 C CA . ASP C 1 40 ? 44.228 58.417 97.560 1.00 27.86 37 ASP C CA 1
ATOM 3991 C C . ASP C 1 40 ? 44.805 57.395 98.538 1.00 26.45 37 ASP C C 1
ATOM 3992 O O . ASP C 1 40 ? 44.085 56.554 99.067 1.00 27.01 37 ASP C O 1
ATOM 3997 N N . ALA C 1 41 ? 46.112 57.441 98.750 1.00 25.59 38 ALA C N 1
ATOM 3998 C CA . ALA C 1 41 ? 46.732 56.490 99.645 1.00 25.97 38 ALA C CA 1
ATOM 3999 C C . ALA C 1 41 ? 46.156 56.596 101.072 1.00 26.16 38 ALA C C 1
ATOM 4000 O O . ALA C 1 41 ? 46.013 55.584 101.761 1.00 26.40 38 ALA C O 1
ATOM 4002 N N . ALA C 1 42 ? 45.833 57.814 101.506 1.00 26.15 39 ALA C N 1
ATOM 4003 C CA . ALA C 1 42 ? 45.207 58.034 102.822 1.00 26.34 39 ALA C CA 1
ATOM 4004 C C . ALA C 1 42 ? 43.766 57.498 102.812 1.00 26.16 39 ALA C C 1
ATOM 4005 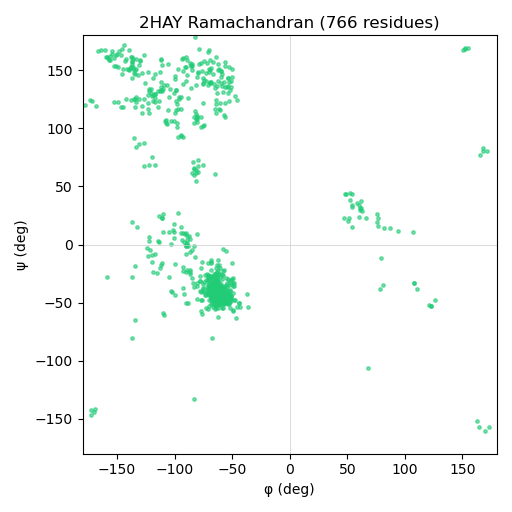O O . ALA C 1 42 ? 43.373 56.700 103.654 1.00 25.66 39 ALA C O 1
ATOM 4007 N N . TRP C 1 43 ? 43.000 57.940 101.831 1.00 27.23 40 TRP C N 1
ATOM 4008 C CA . TRP C 1 43 ? 41.577 57.602 101.699 1.00 27.16 40 TRP C CA 1
ATOM 4009 C C . TRP C 1 43 ? 41.319 56.100 101.607 1.00 27.69 40 TRP C C 1
ATOM 4010 O O . TRP C 1 43 ? 40.379 55.567 102.210 1.00 28.38 40 TRP C O 1
ATOM 4021 N N . LEU C 1 44 ? 42.198 55.412 100.889 1.00 28.05 41 LEU C N 1
ATOM 4022 C CA . LEU C 1 44 ? 42.092 53.972 100.710 1.00 26.85 41 LEU C CA 1
ATOM 4023 C C . LEU C 1 44 ? 42.753 53.155 101.814 1.00 26.36 41 LEU C C 1
ATOM 4024 O O . LEU C 1 44 ? 42.782 51.918 101.747 1.00 26.05 41 LEU C O 1
ATOM 4029 N N . SER C 1 45 ? 43.250 53.823 102.848 1.00 25.92 42 SER C N 1
ATOM 4030 C CA . SER C 1 45 ? 43.857 53.100 103.951 1.00 25.41 42 SER C CA 1
ATOM 4031 C C . SER C 1 45 ? 42.801 52.309 104.721 1.00 25.39 42 SER C C 1
ATOM 4032 O O . SER C 1 45 ? 41.609 52.691 104.769 1.00 25.01 42 SER C O 1
ATOM 4035 N N . PRO C 1 46 ? 43.225 51.199 105.346 1.00 24.75 43 PRO C N 1
ATOM 4036 C CA . PRO C 1 46 ? 42.287 50.485 106.212 1.00 23.99 43 PRO C CA 1
ATOM 4037 C C . PRO C 1 46 ? 42.175 51.180 107.574 1.00 24.32 43 PRO C C 1
ATOM 4038 O O . PRO C 1 46 ? 43.136 51.772 108.063 1.00 23.87 43 PRO C O 1
ATOM 4042 N N . SER C 1 47 ? 40.999 51.111 108.176 1.00 23.91 44 SER C N 1
ATOM 4043 C CA . SER C 1 47 ? 40.800 51.601 109.525 1.00 24.15 44 SER C CA 1
ATOM 4044 C C . SER C 1 47 ? 40.077 50.504 110.272 1.00 24.16 44 SER C C 1
ATOM 4045 O O . SER C 1 47 ? 39.273 49.733 109.682 1.00 24.61 44 SER C O 1
ATOM 4048 N N . SER C 1 48 ? 40.402 50.405 111.551 1.00 23.41 45 SER C N 1
ATOM 4049 C CA . SER C 1 48 ? 39.780 49.445 112.435 1.00 23.93 45 SER C CA 1
ATOM 4050 C C . SER C 1 48 ? 38.271 49.560 112.304 1.00 24.80 45 SER C C 1
ATOM 4051 O O . SER C 1 48 ? 37.734 50.676 112.324 1.00 24.17 45 SER C O 1
ATOM 4054 N N . ILE C 1 49 ? 37.621 48.394 112.215 1.00 25.37 46 ILE C N 1
ATOM 4055 C CA . ILE C 1 49 ? 36.202 48.227 111.889 1.00 26.83 46 ILE C CA 1
ATOM 4056 C C . ILE C 1 49 ? 35.673 49.042 110.667 1.00 26.87 46 ILE C C 1
ATOM 4057 O O . ILE C 1 49 ? 34.477 49.281 110.559 1.00 27.57 46 ILE C O 1
ATOM 4062 N N . GLY C 1 50 ? 36.552 49.450 109.748 1.00 26.27 47 GLY C N 1
ATOM 4063 C CA . GLY C 1 50 ? 36.136 50.309 108.617 1.00 25.92 47 GLY C CA 1
ATOM 4064 C C . GLY C 1 50 ? 35.409 51.582 109.023 1.00 26.65 47 GLY C C 1
ATOM 4065 O O . GLY C 1 50 ? 34.531 52.067 108.301 1.00 25.25 47 GLY C O 1
ATOM 4066 N N . LEU C 1 51 ? 35.780 52.136 110.180 1.00 26.86 48 LEU C N 1
ATOM 4067 C CA . LEU C 1 51 ? 35.151 53.379 110.698 1.00 27.39 48 LEU C CA 1
ATOM 4068 C C . LEU C 1 51 ? 35.412 54.593 109.787 1.00 26.82 48 LEU C C 1
ATOM 4069 O O . LEU C 1 51 ? 34.519 55.438 109.598 1.00 27.98 48 LEU C O 1
ATOM 4074 N N . GLU C 1 52 ? 36.631 54.694 109.272 1.00 26.31 49 GLU C N 1
ATOM 4075 C CA . GLU C 1 52 ? 37.075 55.867 108.504 1.00 26.41 49 GLU C CA 1
ATOM 4076 C C . GLU C 1 52 ? 36.712 57.149 109.262 1.00 26.16 49 GLU C C 1
ATOM 4077 O O . GLU C 1 52 ? 36.158 58.093 108.679 1.00 26.52 49 GLU C O 1
ATOM 4083 N N . GLY C 1 53 ? 36.955 57.136 110.575 1.00 25.65 50 GLY C N 1
ATOM 4084 C CA . GLY C 1 53 ? 36.716 58.278 111.433 1.00 25.12 50 GLY C CA 1
ATOM 4085 C C . GLY C 1 53 ? 37.899 59.230 111.320 1.00 25.50 50 GLY C C 1
ATOM 4086 O O . GLY C 1 53 ? 38.599 59.478 112.294 1.00 25.33 50 GLY C O 1
ATOM 4087 N N . TRP C 1 54 ? 38.122 59.741 110.112 1.00 24.81 51 TRP C N 1
ATOM 4088 C CA . TRP C 1 54 ? 39.282 60.549 109.815 1.00 24.99 51 TRP C CA 1
ATOM 4089 C C . TRP C 1 54 ? 39.030 61.523 108.671 1.00 25.55 51 TRP C C 1
ATOM 4090 O O . TRP C 1 54 ? 38.086 61.343 107.883 1.00 25.70 51 TRP C O 1
ATOM 4101 N N . ARG C 1 55 ? 39.864 62.557 108.597 1.00 25.44 52 ARG C N 1
ATOM 4102 C CA . ARG C 1 55 ? 39.831 63.505 107.500 1.00 26.30 52 ARG C CA 1
ATOM 4103 C C . ARG C 1 55 ? 41.240 63.967 107.211 1.00 26.72 52 ARG C C 1
ATOM 4104 O O . ARG C 1 55 ? 42.045 64.075 108.127 1.00 26.95 52 ARG C O 1
ATOM 4112 N N . PHE C 1 56 ? 41.509 64.231 105.930 1.00 27.16 53 PHE C N 1
ATOM 4113 C CA . PHE C 1 56 ? 42.810 64.684 105.460 1.00 27.47 53 PHE C CA 1
ATOM 4114 C C . PHE C 1 56 ? 42.604 66.023 104.754 1.00 27.46 53 PHE C C 1
ATOM 4115 O O . PHE C 1 56 ? 41.917 66.106 103.728 1.00 27.50 53 PHE C O 1
ATOM 4123 N N . VAL C 1 57 ? 43.160 67.072 105.361 1.00 26.84 54 VAL C N 1
ATOM 4124 C CA . VAL C 1 57 ? 42.949 68.452 104.914 1.00 27.39 54 VAL C CA 1
ATOM 4125 C C . VAL C 1 57 ? 44.235 69.069 104.403 1.00 27.63 54 VAL C C 1
ATOM 4126 O O . VAL C 1 57 ? 45.218 69.208 105.149 1.00 27.85 54 VAL C O 1
ATOM 4130 N N . VAL C 1 58 ? 44.222 69.433 103.129 1.00 27.73 55 VAL C N 1
ATOM 4131 C CA . VAL C 1 58 ? 45.297 70.184 102.523 1.00 28.39 55 VAL C CA 1
ATOM 4132 C C . VAL C 1 58 ? 45.157 71.637 102.974 1.00 29.13 55 VAL C C 1
ATOM 4133 O O . VAL C 1 58 ? 44.213 72.335 102.572 1.00 29.31 55 VAL C O 1
ATOM 4137 N N . LEU C 1 59 ? 46.089 72.085 103.819 1.00 29.46 56 LEU C N 1
ATOM 4138 C CA . LEU C 1 59 ? 46.045 73.452 104.339 1.00 30.26 56 LEU C CA 1
ATOM 4139 C C . LEU C 1 59 ? 46.909 74.353 103.490 1.00 30.48 56 LEU C C 1
ATOM 4140 O O . LEU C 1 59 ? 48.117 74.440 103.698 1.00 29.90 56 LEU C O 1
ATOM 4145 N N . ASP C 1 60 ? 46.269 74.995 102.517 1.00 31.72 57 ASP C N 1
ATOM 4146 C CA . ASP C 1 60 ? 46.929 75.917 101.592 1.00 32.15 57 ASP C CA 1
ATOM 4147 C C . ASP C 1 60 ? 46.843 77.351 102.109 1.00 32.32 57 ASP C C 1
ATOM 4148 O O . ASP C 1 60 ? 47.607 78.231 101.691 1.00 32.58 57 ASP C O 1
ATOM 4153 N N . ASN C 1 61 ? 45.903 77.583 103.017 1.00 32.09 58 ASN C N 1
ATOM 4154 C CA . ASN C 1 61 ? 45.689 78.922 103.578 1.00 31.98 58 ASN C CA 1
ATOM 4155 C C . ASN C 1 61 ? 46.863 79.407 104.445 1.00 31.30 58 ASN C C 1
ATOM 4156 O O . ASN C 1 61 ? 47.109 78.871 105.515 1.00 30.62 58 ASN C O 1
ATOM 4161 N N A LYS C 1 62 ? 47.570 80.427 103.958 0.50 31.28 59 LYS C N 1
ATOM 4162 N N B LYS C 1 62 ? 47.571 80.425 103.961 0.50 31.28 59 LYS C N 1
ATOM 4163 C CA A LYS C 1 62 ? 48.786 80.920 104.603 0.50 31.05 59 LYS C CA 1
ATOM 4164 C CA B LYS C 1 62 ? 48.790 80.905 104.610 0.50 31.03 59 LYS C CA 1
ATOM 4165 C C A LYS C 1 62 ? 48.567 81.667 105.921 0.50 30.89 59 LYS C C 1
ATOM 4166 C C B LYS C 1 62 ? 48.582 81.686 105.915 0.50 30.90 59 LYS C C 1
ATOM 4167 O O A LYS C 1 62 ? 49.368 81.497 106.839 0.50 30.86 59 LYS C O 1
ATOM 4168 O O B LYS C 1 62 ? 49.406 81.553 106.820 0.50 30.84 59 LYS C O 1
ATOM 4179 N N . PRO C 1 63 ? 47.509 82.515 106.017 1.00 30.90 60 PRO C N 1
ATOM 4180 C CA . PRO C 1 63 ? 47.204 83.151 107.323 1.00 30.58 60 PRO C CA 1
ATOM 4181 C C . PRO C 1 63 ? 46.948 82.148 108.473 1.00 31.01 60 PRO C C 1
ATOM 4182 O O . PRO C 1 63 ? 47.425 82.374 109.592 1.00 30.42 60 PRO C O 1
ATOM 4186 N N . ILE C 1 64 ? 46.251 81.041 108.188 1.00 30.59 61 ILE C N 1
ATOM 4187 C CA . ILE C 1 64 ? 46.037 80.009 109.183 1.00 31.21 61 ILE C CA 1
ATOM 4188 C C . ILE C 1 64 ? 47.343 79.267 109.517 1.00 31.10 61 ILE C C 1
ATOM 4189 O O . ILE C 1 64 ? 47.637 79.038 110.687 1.00 31.12 61 ILE C O 1
ATOM 4194 N N . LYS C 1 65 ? 48.128 78.921 108.507 1.00 31.05 62 LYS C N 1
ATOM 4195 C CA . LYS C 1 65 ? 49.483 78.397 108.742 1.00 31.71 62 LYS C CA 1
ATOM 4196 C C . LYS C 1 65 ? 50.343 79.307 109.639 1.00 31.90 62 LYS C C 1
ATOM 4197 O O . LYS C 1 65 ? 51.014 78.821 110.544 1.00 30.44 62 LYS C O 1
ATOM 4203 N N . GLU C 1 66 ? 50.330 80.622 109.383 1.00 32.72 63 GLU C N 1
ATOM 4204 C CA . GLU C 1 66 ? 51.121 81.554 110.187 1.00 33.43 63 GLU C CA 1
ATOM 4205 C C . GLU C 1 66 ? 50.578 81.717 111.603 1.00 33.17 63 GLU C C 1
ATOM 4206 O O . GLU C 1 66 ? 51.333 82.026 112.517 1.00 32.93 63 GLU C O 1
ATOM 4212 N N . GLU C 1 67 ? 49.270 81.522 111.776 1.00 33.34 64 GLU C N 1
ATOM 4213 C CA . GLU C 1 67 ? 48.635 81.547 113.103 1.00 34.10 64 GLU C CA 1
ATOM 4214 C C . GLU C 1 67 ? 49.054 80.345 113.954 1.00 33.24 64 GLU C C 1
ATOM 4215 O O . GLU C 1 67 ? 49.227 80.453 115.164 1.00 33.19 64 GLU C O 1
ATOM 4221 N N . ILE C 1 68 ? 49.197 79.200 113.295 1.00 32.34 65 ILE C N 1
ATOM 4222 C CA . ILE C 1 68 ? 49.628 77.954 113.913 1.00 31.36 65 ILE C CA 1
ATOM 4223 C C . ILE C 1 68 ? 51.116 77.979 114.296 1.00 30.90 65 ILE C C 1
ATOM 4224 O O . ILE C 1 68 ? 51.504 77.455 115.344 1.00 30.83 65 ILE C O 1
ATOM 4229 N N . LYS C 1 69 ? 51.932 78.588 113.437 1.00 30.10 66 LYS C N 1
ATOM 4230 C CA . LYS C 1 69 ? 53.387 78.544 113.535 1.00 30.59 66 LYS C CA 1
ATOM 4231 C C . LYS C 1 69 ? 53.951 78.829 114.930 1.00 30.59 66 LYS C C 1
ATOM 4232 O O . LYS C 1 69 ? 54.821 78.088 115.379 1.00 30.99 66 LYS C O 1
ATOM 4238 N N . PRO C 1 70 ? 53.480 79.900 115.616 1.00 30.89 67 PRO C N 1
ATOM 4239 C CA . PRO C 1 70 ? 54.023 80.136 116.974 1.00 30.73 67 PRO C CA 1
ATOM 4240 C C . PRO C 1 70 ? 53.773 79.002 117.985 1.00 30.70 67 PRO C C 1
ATOM 4241 O O . PRO C 1 70 ? 54.486 78.901 118.977 1.00 30.69 67 PRO C O 1
ATOM 4245 N N . PHE C 1 71 ? 52.790 78.153 117.717 1.00 30.30 68 PHE C N 1
ATOM 4246 C CA . PHE C 1 71 ? 52.433 77.065 118.607 1.00 30.71 68 PHE C CA 1
ATOM 4247 C C . PHE C 1 71 ? 52.950 75.701 118.128 1.00 30.76 68 PHE C C 1
ATOM 4248 O O . PHE C 1 71 ? 52.729 74.693 118.793 1.00 30.75 68 PHE C O 1
ATOM 4256 N N . ALA C 1 72 ? 53.655 75.693 116.992 1.00 30.65 69 ALA C N 1
ATOM 4257 C CA . ALA C 1 72 ? 54.148 74.471 116.355 1.00 30.95 69 ALA C CA 1
ATOM 4258 C C . ALA C 1 72 ? 55.663 74.429 116.287 1.00 31.31 69 ALA C C 1
ATOM 4259 O O . ALA C 1 72 ? 56.210 74.492 115.204 1.00 31.52 69 ALA C O 1
ATOM 4261 N N . TRP C 1 73 ? 56.318 74.297 117.440 1.00 31.55 70 TRP C N 1
ATOM 4262 C CA . TRP C 1 73 ? 57.794 74.187 117.538 1.00 32.74 70 TRP C CA 1
ATOM 4263 C C . TRP C 1 73 ? 58.474 73.177 116.587 1.00 32.27 70 TRP C C 1
ATOM 4264 O O . TRP C 1 73 ? 59.600 73.408 116.143 1.00 32.63 70 TRP C O 1
ATOM 4275 N N . GLY C 1 74 ? 57.808 72.076 116.275 1.00 31.43 71 GLY C N 1
ATOM 4276 C CA . GLY C 1 74 ? 58.424 71.081 115.392 1.00 31.34 71 GLY C CA 1
ATOM 4277 C C . GLY C 1 74 ? 58.209 71.302 113.906 1.00 30.68 71 GLY C C 1
ATOM 4278 O O . GLY C 1 74 ? 58.583 70.457 113.088 1.00 31.22 71 GLY C O 1
ATOM 4279 N N . ALA C 1 75 ? 57.617 72.438 113.547 1.00 30.46 72 ALA C N 1
ATOM 4280 C CA . ALA C 1 75 ? 57.076 72.622 112.202 1.00 30.08 72 ALA C CA 1
ATOM 4281 C C . ALA C 1 75 ? 57.374 73.976 111.573 1.00 30.25 72 ALA C C 1
ATOM 4282 O O . ALA C 1 75 ? 56.693 74.352 110.617 1.00 29.59 72 ALA C O 1
ATOM 4284 N N . GLN C 1 76 ? 58.391 74.684 112.091 1.00 30.12 73 GLN C N 1
ATOM 4285 C CA . GLN C 1 76 ? 58.670 76.085 111.709 1.00 31.30 73 GLN C CA 1
ATOM 4286 C C . GLN C 1 76 ? 59.015 76.199 110.231 1.00 30.21 73 GLN C C 1
ATOM 4287 O O . GLN C 1 76 ? 58.312 76.845 109.474 1.00 29.80 73 GLN C O 1
ATOM 4293 N N . TYR C 1 77 ? 60.108 75.552 109.843 1.00 30.01 74 TYR C N 1
ATOM 4294 C CA . TYR C 1 77 ? 60.582 75.585 108.475 1.00 30.46 74 TYR C CA 1
ATOM 4295 C C . TYR C 1 77 ? 59.617 74.880 107.535 1.00 29.81 74 TYR C C 1
ATOM 4296 O O . TYR C 1 77 ? 59.528 75.243 106.379 1.00 29.37 74 TYR C O 1
ATOM 4305 N N . GLN C 1 78 ? 58.888 73.880 108.046 1.00 28.82 75 GLN C N 1
ATOM 4306 C CA . GLN C 1 78 ? 57.962 73.115 107.230 1.00 28.38 75 GLN C CA 1
ATOM 4307 C C . GLN C 1 78 ? 56.781 73.967 106.812 1.00 28.99 75 GLN C C 1
ATOM 4308 O O . GLN C 1 78 ? 56.418 73.970 105.642 1.00 29.93 75 GLN C O 1
ATOM 4314 N N . LEU C 1 79 ? 56.173 74.683 107.757 1.00 29.32 76 LEU C N 1
ATOM 4315 C CA . LEU C 1 79 ? 55.037 75.551 107.445 1.00 29.63 76 LEU C CA 1
ATOM 4316 C C . LEU C 1 79 ? 55.386 76.672 106.459 1.00 30.35 76 LEU C C 1
ATOM 4317 O O . LEU C 1 79 ? 54.538 77.062 105.645 1.00 31.49 76 LEU C O 1
ATOM 4322 N N . GLU C 1 80 ? 56.610 77.203 106.532 1.00 29.79 77 GLU C N 1
ATOM 4323 C CA . GLU C 1 80 ? 57.004 78.276 105.620 1.00 29.63 77 GLU C CA 1
ATOM 4324 C C . GLU C 1 80 ? 57.574 77.855 104.235 1.00 28.84 77 GLU C C 1
ATOM 4325 O O . GLU C 1 80 ? 57.501 78.640 103.284 1.00 28.19 77 GLU C O 1
ATOM 4331 N N . THR C 1 81 ? 58.076 76.622 104.114 1.00 27.57 78 THR C N 1
ATOM 4332 C CA . THR C 1 81 ? 58.690 76.158 102.860 1.00 26.82 78 THR C CA 1
ATOM 4333 C C . THR C 1 81 ? 57.999 74.996 102.109 1.00 26.64 78 THR C C 1
ATOM 4334 O O . THR C 1 81 ? 58.196 74.828 100.885 1.00 26.35 78 THR C O 1
ATOM 4338 N N . ALA C 1 82 ? 57.224 74.169 102.821 1.00 26.78 79 ALA C N 1
ATOM 4339 C CA . ALA C 1 82 ? 56.652 72.957 102.221 1.00 26.22 79 ALA C CA 1
ATOM 4340 C C . ALA C 1 82 ? 55.765 73.303 101.041 1.00 26.26 79 ALA C C 1
ATOM 4341 O O . ALA C 1 82 ? 55.009 74.276 101.081 1.00 26.71 79 ALA C O 1
ATOM 4343 N N . SER C 1 83 ? 55.850 72.528 99.977 1.00 26.19 80 SER C N 1
ATOM 4344 C CA . SER C 1 83 ? 54.862 72.646 98.906 1.00 26.96 80 SER C CA 1
ATOM 4345 C C . SER C 1 83 ? 53.425 72.524 99.424 1.00 26.95 80 SER C C 1
ATOM 4346 O O . SER C 1 83 ? 52.558 73.360 99.125 1.00 26.82 80 SER C O 1
ATOM 4349 N N . HIS C 1 84 ? 53.183 71.462 100.179 1.00 27.16 81 HIS C N 1
ATOM 4350 C CA . HIS C 1 84 ? 51.861 71.176 100.701 1.00 28.04 81 HIS C CA 1
ATOM 4351 C C . HIS C 1 84 ? 51.933 70.762 102.150 1.00 28.20 81 HIS C C 1
ATOM 4352 O O . HIS C 1 84 ? 52.919 70.197 102.618 1.00 28.34 81 HIS C O 1
ATOM 4359 N N . PHE C 1 85 ? 50.853 71.052 102.851 1.00 29.03 82 PHE C N 1
ATOM 4360 C CA . PHE C 1 85 ? 50.768 70.784 104.255 1.00 29.54 82 PHE C CA 1
ATOM 4361 C C . PHE C 1 85 ? 49.427 70.139 104.537 1.00 29.96 82 PHE C C 1
ATOM 4362 O O . PHE C 1 85 ? 48.374 70.768 104.290 1.00 30.88 82 PHE C O 1
ATOM 4370 N N . ILE C 1 86 ? 49.469 68.900 105.046 1.00 29.63 83 ILE C N 1
ATOM 4371 C CA . ILE C 1 86 ? 48.260 68.095 105.315 1.00 30.01 83 ILE C CA 1
ATOM 4372 C C . ILE C 1 86 ? 48.001 68.025 106.840 1.00 29.84 83 ILE C C 1
ATOM 4373 O O . ILE C 1 86 ? 48.931 67.839 107.641 1.00 30.13 83 ILE C O 1
ATOM 4378 N N . LEU C 1 87 ? 46.738 68.179 107.213 1.00 28.73 84 LEU C N 1
ATOM 4379 C CA . LEU C 1 87 ? 46.284 68.019 108.584 1.00 28.39 84 LEU C CA 1
ATOM 4380 C C . LEU C 1 87 ? 45.563 66.671 108.628 1.00 28.61 84 LEU C C 1
ATOM 4381 O O . LEU C 1 87 ? 44.662 66.409 107.808 1.00 28.08 84 LEU C O 1
ATOM 4386 N N . LEU C 1 88 ? 45.970 65.823 109.565 1.00 27.98 85 LEU C N 1
ATOM 4387 C CA . LEU C 1 88 ? 45.322 64.529 109.790 1.00 27.85 85 LEU C CA 1
ATOM 4388 C C . LEU C 1 88 ? 44.387 64.649 110.967 1.00 27.54 85 LEU C C 1
ATOM 4389 O O . LEU C 1 88 ? 44.823 64.870 112.102 1.00 27.72 85 LEU C O 1
ATOM 4394 N N . ILE C 1 89 ? 43.095 64.540 110.677 1.00 27.56 86 ILE C N 1
ATOM 4395 C CA . ILE C 1 89 ? 42.072 64.785 111.670 1.00 26.60 86 ILE C CA 1
ATOM 4396 C C . ILE C 1 89 ? 41.396 63.480 112.080 1.00 26.63 86 ILE C C 1
ATOM 4397 O O . ILE C 1 89 ? 41.033 62.665 111.228 1.00 26.19 86 ILE C O 1
ATOM 4402 N N . ALA C 1 90 ? 41.162 63.311 113.377 1.00 26.53 87 ALA C N 1
ATOM 4403 C CA . ALA C 1 90 ? 40.481 62.105 113.878 1.00 26.54 87 ALA C CA 1
ATOM 4404 C C . ALA C 1 90 ? 39.177 62.426 114.592 1.00 26.97 87 ALA C C 1
ATOM 4405 O O . ALA C 1 90 ? 39.078 63.452 115.306 1.00 25.66 87 ALA C O 1
ATOM 4407 N N . GLU C 1 91 ? 38.180 61.554 114.415 1.00 26.95 88 GLU C N 1
ATOM 4408 C CA . GLU C 1 91 ? 36.880 61.725 115.080 1.00 28.79 88 GLU C CA 1
ATOM 4409 C C . GLU C 1 91 ? 36.935 61.504 116.591 1.00 27.93 88 GLU C C 1
ATOM 4410 O O . GLU C 1 91 ? 37.584 60.565 117.079 1.00 28.38 88 GLU C O 1
ATOM 4416 N N . LYS C 1 92 ? 36.224 62.362 117.315 1.00 26.67 89 LYS C N 1
ATOM 4417 C CA . LYS C 1 92 ? 36.089 62.246 118.749 1.00 26.30 89 LYS C CA 1
ATOM 4418 C C . LYS C 1 92 ? 34.859 61.419 119.056 1.00 26.50 89 LYS C C 1
ATOM 4419 O O . LYS C 1 92 ? 33.931 61.397 118.251 1.00 25.47 89 LYS C O 1
ATOM 4425 N N . HIS C 1 93 ? 34.856 60.740 120.210 1.00 25.99 90 HIS C N 1
ATOM 4426 C CA . HIS C 1 93 ? 33.637 60.087 120.719 1.00 26.24 90 HIS C CA 1
ATOM 4427 C C . HIS C 1 93 ? 33.084 58.986 119.815 1.00 26.35 90 HIS C C 1
ATOM 4428 O O . HIS C 1 93 ? 31.867 58.808 119.713 1.00 26.36 90 HIS C O 1
ATOM 4435 N N . ALA C 1 94 ? 33.986 58.221 119.196 1.00 26.08 91 ALA C N 1
ATOM 4436 C CA . ALA C 1 94 ? 33.599 57.153 118.306 1.00 25.95 91 ALA C CA 1
ATOM 4437 C C . ALA C 1 94 ? 33.278 55.885 119.114 1.00 26.22 91 ALA C C 1
ATOM 4438 O O . ALA C 1 94 ? 33.946 54.841 119.002 1.00 24.83 91 ALA C O 1
ATOM 4440 N N . ARG C 1 95 ? 32.223 56.006 119.921 1.00 26.79 92 ARG C N 1
ATOM 4441 C CA . ARG C 1 95 ? 31.859 54.997 120.907 1.00 26.98 92 ARG C CA 1
ATOM 4442 C C . ARG C 1 95 ? 30.918 53.997 120.229 1.00 27.19 92 ARG C C 1
ATOM 4443 O O . ARG C 1 95 ? 30.274 54.322 119.231 1.00 27.59 92 ARG C O 1
ATOM 4451 N N . TYR C 1 96 ? 30.818 52.794 120.784 1.00 26.88 93 TYR C N 1
ATOM 4452 C CA . TYR C 1 96 ? 30.079 51.707 120.149 1.00 25.92 93 TYR C CA 1
ATOM 4453 C C . TYR C 1 96 ? 28.628 52.052 119.820 1.00 25.91 93 TYR C C 1
ATOM 4454 O O . TYR C 1 96 ? 28.038 51.472 118.893 1.00 25.24 93 TYR C O 1
ATOM 4463 N N . ASP C 1 97 ? 28.044 52.955 120.605 1.00 25.82 94 ASP C N 1
ATOM 4464 C CA . ASP C 1 97 ? 26.631 53.320 120.446 1.00 26.16 94 ASP C CA 1
ATOM 4465 C C . ASP C 1 97 ? 26.456 54.666 119.709 1.00 26.98 94 ASP C C 1
ATOM 4466 O O . ASP C 1 97 ? 25.352 55.216 119.671 1.00 27.29 94 ASP C O 1
ATOM 4471 N N . SER C 1 98 ? 27.536 55.168 119.106 1.00 27.23 95 SER C N 1
ATOM 4472 C CA . SER C 1 98 ? 27.511 56.433 118.365 1.00 28.17 95 SER C CA 1
ATOM 4473 C C . SER C 1 98 ? 27.056 56.249 116.896 1.00 28.67 95 SER C C 1
ATOM 4474 O O . SER C 1 98 ? 27.191 55.148 116.348 1.00 28.93 95 SER C O 1
ATOM 4477 N N . PRO C 1 99 ? 26.481 57.309 116.277 1.00 29.35 96 PRO C N 1
ATOM 4478 C CA . PRO C 1 99 ? 26.125 57.313 114.840 1.00 29.60 96 PRO C CA 1
ATOM 4479 C C . PRO C 1 99 ? 27.253 56.887 113.886 1.00 30.26 96 PRO C C 1
ATOM 4480 O O . PRO C 1 99 ? 27.010 56.098 112.952 1.00 30.07 96 PRO C O 1
ATOM 4484 N N . ALA C 1 100 ? 28.460 57.404 114.121 1.00 29.81 97 ALA C N 1
ATOM 4485 C CA . ALA C 1 100 ? 29.614 57.061 113.303 1.00 30.13 97 ALA C CA 1
ATOM 4486 C C . ALA C 1 100 ? 29.787 55.547 113.157 1.00 30.46 97 ALA C C 1
ATOM 4487 O O . ALA C 1 100 ? 29.994 55.056 112.065 1.00 31.33 97 ALA C O 1
ATOM 4489 N N . ILE C 1 101 ? 29.671 54.818 114.264 1.00 30.94 98 ILE C N 1
ATOM 4490 C CA . ILE C 1 101 ? 29.843 53.362 114.281 1.00 30.77 98 ILE C CA 1
ATOM 4491 C C . ILE C 1 101 ? 28.710 52.629 113.545 1.00 30.99 98 ILE C C 1
ATOM 4492 O O . ILE C 1 101 ? 28.963 51.726 112.739 1.00 31.13 98 ILE C O 1
ATOM 4497 N N . LYS C 1 102 ? 27.475 53.031 113.801 1.00 31.01 99 LYS C N 1
ATOM 4498 C CA . LYS C 1 102 ? 26.324 52.417 113.128 1.00 31.81 99 LYS C CA 1
ATOM 4499 C C . LYS C 1 102 ? 26.428 52.629 111.604 1.00 31.77 99 LYS C C 1
ATOM 4500 O O . LYS C 1 102 ? 26.295 51.670 110.817 1.00 32.02 99 LYS C O 1
ATOM 4506 N N . ASN C 1 103 ? 26.698 53.875 111.209 1.00 31.82 100 ASN C N 1
ATOM 4507 C CA . ASN C 1 103 ? 27.001 54.235 109.803 1.00 31.88 100 ASN C CA 1
ATOM 4508 C C . ASN C 1 103 ? 28.120 53.444 109.141 1.00 31.68 100 ASN C C 1
ATOM 4509 O O . ASN C 1 103 ? 28.108 53.275 107.930 1.00 32.42 100 ASN C O 1
ATOM 4514 N N . SER C 1 104 ? 29.088 52.978 109.918 1.00 31.44 101 SER C N 1
ATOM 4515 C CA . SER C 1 104 ? 30.190 52.222 109.339 1.00 31.78 101 SER C CA 1
ATOM 4516 C C . SER C 1 104 ? 29.728 50.831 108.907 1.00 32.01 101 SER C C 1
ATOM 4517 O O . SER C 1 104 ? 30.263 50.261 107.947 1.00 32.67 101 SER C O 1
ATOM 4520 N N . LEU C 1 105 ? 28.739 50.296 109.616 1.00 31.85 102 LEU C N 1
ATOM 4521 C CA . LEU C 1 105 ? 28.113 49.030 109.261 1.00 32.14 102 LEU C CA 1
ATOM 4522 C C . LEU C 1 105 ? 27.126 49.171 108.100 1.00 32.44 102 LEU C C 1
ATOM 4523 O O . LEU C 1 105 ? 27.151 48.373 107.171 1.00 31.78 102 LEU C O 1
ATOM 4528 N N . LEU C 1 106 ? 26.247 50.168 108.170 1.00 33.08 103 LEU C N 1
ATOM 4529 C CA . LEU C 1 106 ? 25.385 50.521 107.036 1.00 34.08 103 LEU C CA 1
ATOM 4530 C C . LEU C 1 106 ? 26.192 50.725 105.739 1.00 35.13 103 LEU C C 1
ATOM 4531 O O . LEU C 1 106 ? 25.805 50.221 104.686 1.00 34.73 103 LEU C O 1
ATOM 4536 N N . ARG C 1 107 ? 27.318 51.440 105.838 1.00 36.34 104 ARG C N 1
ATOM 4537 C CA . ARG C 1 107 ? 28.228 51.645 104.709 1.00 38.18 104 ARG C CA 1
ATOM 4538 C C . ARG C 1 107 ? 28.616 50.323 104.045 1.00 40.25 104 ARG C C 1
ATOM 4539 O O . ARG C 1 107 ? 28.436 50.180 102.833 1.00 40.81 104 ARG C O 1
ATOM 4547 N N . ARG C 1 108 ? 29.146 49.364 104.811 1.00 42.05 105 ARG C N 1
ATOM 4548 C CA . ARG C 1 108 ? 29.566 48.101 104.184 1.00 43.99 105 ARG C CA 1
ATOM 4549 C C . ARG C 1 108 ? 28.443 47.098 103.924 1.00 44.20 105 ARG C C 1
ATOM 4550 O O . ARG C 1 108 ? 28.709 45.959 103.533 1.00 44.75 105 ARG C O 1
ATOM 4558 N N . GLY C 1 109 ? 27.194 47.525 104.101 1.00 44.39 106 GLY C N 1
ATOM 4559 C CA . GLY C 1 109 ? 26.050 46.739 103.648 1.00 44.41 106 GLY C CA 1
ATOM 4560 C C . GLY C 1 109 ? 25.439 45.830 104.695 1.00 44.97 106 GLY C C 1
ATOM 4561 O O . GLY C 1 109 ? 24.594 44.974 104.374 1.00 44.87 106 GLY C O 1
ATOM 4562 N N . ILE C 1 110 ? 25.848 46.029 105.948 1.00 44.88 107 ILE C N 1
ATOM 4563 C CA . ILE C 1 110 ? 25.329 45.279 107.091 1.00 45.20 107 ILE C CA 1
ATOM 4564 C C . ILE C 1 110 ? 24.087 45.974 107.651 1.00 45.46 107 ILE C C 1
ATOM 4565 O O . ILE C 1 110 ? 24.125 47.162 107.989 1.00 45.50 107 ILE C O 1
ATOM 4570 N N . LYS C 1 111 ? 22.995 45.217 107.754 1.00 45.80 108 LYS C N 1
ATOM 4571 C CA . LYS C 1 111 ? 21.660 45.793 107.934 1.00 45.99 108 LYS C CA 1
ATOM 4572 C C . LYS C 1 111 ? 20.749 45.168 109.001 1.00 45.68 108 LYS C C 1
ATOM 4573 O O . LYS C 1 111 ? 20.403 45.832 109.984 1.00 45.50 108 LYS C O 1
ATOM 4579 N N . GLU C 1 112 ? 20.364 43.904 108.796 1.00 45.73 109 GLU C N 1
ATOM 4580 C CA . GLU C 1 112 ? 19.117 43.317 109.379 1.00 44.90 109 GLU C CA 1
ATOM 4581 C C . GLU C 1 112 ? 18.872 43.488 110.878 1.00 44.42 109 GLU C C 1
ATOM 4582 O O . GLU C 1 112 ? 17.753 43.298 111.331 1.00 44.27 109 GLU C O 1
ATOM 4588 N N . GLY C 1 113 ? 19.914 43.848 111.637 1.00 44.11 110 GLY C N 1
ATOM 4589 C CA . GLY C 1 113 ? 19.820 43.997 113.099 1.00 42.97 110 GLY C CA 1
ATOM 4590 C C . GLY C 1 113 ? 19.869 42.657 113.783 1.00 41.98 110 GLY C C 1
ATOM 4591 O O . GLY C 1 113 ? 19.959 42.550 114.978 1.00 41.98 110 GLY C O 1
ATOM 4592 N N . ASP C 1 114 ? 19.750 41.609 113.008 1.00 41.88 111 ASP C N 1
ATOM 4593 C CA . ASP C 1 114 ? 20.218 40.366 113.490 1.00 41.74 111 ASP C CA 1
ATOM 4594 C C . ASP C 1 114 ? 21.669 40.725 113.496 1.00 41.06 111 ASP C C 1
ATOM 4595 O O . ASP C 1 114 ? 22.188 41.152 114.531 1.00 40.53 111 ASP C O 1
ATOM 4600 N N . GLY C 1 115 ? 22.279 40.642 112.303 1.00 40.29 112 GLY C N 1
ATOM 4601 C CA . GLY C 1 115 ? 23.706 40.885 112.088 1.00 38.64 112 GLY C CA 1
ATOM 4602 C C . GLY C 1 115 ? 24.234 42.279 112.382 1.00 37.38 112 GLY C C 1
ATOM 4603 O O . GLY C 1 115 ? 25.417 42.424 112.687 1.00 37.33 112 GLY C O 1
ATOM 4604 N N . LEU C 1 116 ? 23.384 43.302 112.256 1.00 36.22 113 LEU C N 1
ATOM 4605 C CA . LEU C 1 116 ? 23.775 44.664 112.624 1.00 35.33 113 LEU C CA 1
ATOM 4606 C C . LEU C 1 116 ? 23.877 44.847 114.145 1.00 34.21 113 LEU C C 1
ATOM 4607 O O . LEU C 1 116 ? 24.907 45.294 114.649 1.00 34.06 113 LEU C O 1
ATOM 4612 N N . ASN C 1 117 ? 22.806 44.522 114.856 1.00 32.63 114 ASN C N 1
ATOM 4613 C CA . ASN C 1 117 ? 22.791 44.598 116.311 1.00 32.12 114 ASN C CA 1
ATOM 4614 C C . ASN C 1 117 ? 23.740 43.591 116.935 1.00 31.18 114 ASN C C 1
ATOM 4615 O O . ASN C 1 117 ? 24.304 43.835 117.994 1.00 30.94 114 ASN C O 1
ATOM 4620 N N . SER C 1 118 ? 23.914 42.462 116.258 1.00 30.53 115 SER C N 1
ATOM 4621 C CA . SER C 1 118 ? 24.896 41.453 116.629 1.00 30.11 115 SER C CA 1
ATOM 4622 C C . SER C 1 118 ? 26.306 42.014 116.637 1.00 29.46 115 SER C C 1
ATOM 4623 O O . SER C 1 118 ? 27.077 41.715 117.539 1.00 28.52 115 SER C O 1
ATOM 4626 N N . ARG C 1 119 ? 26.624 42.793 115.601 1.00 28.49 116 ARG C N 1
ATOM 4627 C CA . ARG C 1 119 ? 27.927 43.394 115.431 1.00 29.44 116 ARG C CA 1
ATOM 4628 C C . ARG C 1 119 ? 28.128 44.549 116.409 1.00 28.29 116 ARG C C 1
ATOM 4629 O O . ARG C 1 119 ? 29.185 44.666 116.975 1.00 27.97 116 ARG C O 1
ATOM 4637 N N . LEU C 1 120 ? 27.110 45.394 116.576 1.00 27.57 117 LEU C N 1
ATOM 4638 C CA . LEU C 1 120 ? 27.118 46.443 117.586 1.00 26.92 117 LEU C CA 1
ATOM 4639 C C . LEU C 1 120 ? 27.393 45.915 118.997 1.00 27.30 117 LEU C C 1
ATOM 4640 O O . LEU C 1 120 ? 28.155 46.533 119.754 1.00 26.66 117 LEU C O 1
ATOM 4645 N N . LYS C 1 121 ? 26.784 44.773 119.338 1.00 27.35 118 LYS C N 1
ATOM 4646 C CA . LYS C 1 121 ? 27.057 44.074 120.607 1.00 28.02 118 LYS C CA 1
ATOM 4647 C C . LYS C 1 121 ? 28.524 43.674 120.727 1.00 27.54 118 LYS C C 1
ATOM 4648 O O . LYS C 1 121 ? 29.114 43.781 121.799 1.00 26.81 118 LYS C O 1
ATOM 4654 N N . LEU C 1 122 ? 29.103 43.224 119.621 1.00 26.89 119 LEU C N 1
ATOM 4655 C CA . LEU C 1 122 ? 30.511 42.874 119.572 1.00 26.82 119 LEU C CA 1
ATOM 4656 C C . LEU C 1 122 ? 31.398 44.111 119.699 1.00 26.54 119 LEU C C 1
ATOM 4657 O O . LEU C 1 122 ? 32.415 44.074 120.388 1.00 25.63 119 LEU C O 1
ATOM 4662 N N . TYR C 1 123 ? 31.032 45.190 119.004 1.00 25.93 120 TYR C N 1
ATOM 4663 C CA . TYR C 1 123 ? 31.787 46.440 119.077 1.00 26.33 120 TYR C CA 1
ATOM 4664 C C . TYR C 1 123 ? 31.761 47.036 120.498 1.00 25.85 120 TYR C C 1
ATOM 4665 O O . TYR C 1 123 ? 32.703 47.725 120.903 1.00 25.05 120 TYR C O 1
ATOM 4674 N N . GLU C 1 124 ? 30.687 46.757 121.231 1.00 24.98 121 GLU C N 1
ATOM 4675 C CA . GLU C 1 124 ? 30.537 47.199 122.611 1.00 25.26 121 GLU C CA 1
ATOM 4676 C C . GLU C 1 124 ? 31.529 46.477 123.525 1.00 24.56 121 GLU C C 1
ATOM 4677 O O . GLU C 1 124 ? 32.268 47.120 124.272 1.00 23.86 121 GLU C O 1
ATOM 4683 N N . SER C 1 125 ? 31.565 45.148 123.436 1.00 24.16 122 SER C N 1
ATOM 4684 C CA . SER C 1 125 ? 32.550 44.362 124.178 1.00 24.41 122 SER C CA 1
ATOM 4685 C C . SER C 1 125 ? 33.977 44.673 123.722 1.00 24.39 122 SER C C 1
ATOM 4686 O O . SER C 1 125 ? 34.898 44.664 124.537 1.00 24.50 122 SER C O 1
ATOM 4689 N N . PHE C 1 126 ? 34.154 44.982 122.431 1.00 23.43 123 PHE C N 1
ATOM 4690 C CA . PHE C 1 126 ? 35.464 45.342 121.908 1.00 23.69 123 PHE C CA 1
ATOM 4691 C C . PHE C 1 126 ? 36.002 46.610 122.620 1.00 23.73 123 PHE C C 1
ATOM 4692 O O . PHE C 1 126 ? 37.161 46.665 123.077 1.00 23.09 123 PHE C O 1
ATOM 4700 N N . GLN C 1 127 ? 35.139 47.612 122.728 1.00 23.15 124 GLN C N 1
ATOM 4701 C CA . GLN C 1 127 ? 35.515 48.877 123.327 1.00 23.98 124 GLN C CA 1
ATOM 4702 C C . GLN C 1 127 ? 35.572 48.856 124.851 1.00 23.86 124 GLN C C 1
ATOM 4703 O O . GLN C 1 127 ? 36.496 49.428 125.441 1.00 24.06 124 GLN C O 1
ATOM 4709 N N . LYS C 1 128 ? 34.611 48.188 125.469 1.00 23.55 125 LYS C N 1
ATOM 4710 C CA . LYS C 1 128 ? 34.547 48.084 126.934 1.00 25.15 125 LYS C CA 1
ATOM 4711 C C . LYS C 1 128 ? 35.559 47.103 127.541 1.00 26.32 125 LYS C C 1
ATOM 4712 O O . LYS C 1 128 ? 36.131 47.382 128.593 1.00 26.88 125 LYS C O 1
ATOM 4718 N N . GLU C 1 129 ? 35.788 45.973 126.874 1.00 26.84 126 GLU C N 1
ATOM 4719 C CA . GLU C 1 129 ? 36.622 44.904 127.425 1.00 27.70 126 GLU C CA 1
ATOM 4720 C C . GLU C 1 129 ? 37.957 44.744 126.699 1.00 27.78 126 GLU C C 1
ATOM 4721 O O . GLU C 1 129 ? 39.020 44.889 127.321 1.00 27.88 126 GLU C O 1
ATOM 4727 N N . ASP C 1 130 ? 37.905 44.473 125.383 1.00 27.58 127 ASP C N 1
ATOM 4728 C CA . ASP C 1 130 ? 39.098 44.185 124.584 1.00 27.26 127 ASP C CA 1
ATOM 4729 C C . ASP C 1 130 ? 40.103 45.315 124.641 1.00 27.99 127 ASP C C 1
ATOM 4730 O O . ASP C 1 130 ? 41.292 45.071 124.896 1.00 26.97 127 ASP C O 1
ATOM 4743 N N . ASP C 1 132 ? 39.406 48.341 126.389 1.00 29.53 129 ASP C N 1
ATOM 4744 C CA . ASP C 1 132 ? 39.194 49.025 127.663 1.00 29.86 129 ASP C CA 1
ATOM 4745 C C . ASP C 1 132 ? 39.200 50.564 127.519 1.00 29.13 129 ASP C C 1
ATOM 4746 O O . ASP C 1 132 ? 39.931 51.290 128.194 1.00 29.52 129 ASP C O 1
ATOM 4759 N N . ALA C 1 134 ? 35.956 52.401 126.386 1.00 26.63 131 ALA C N 1
ATOM 4760 C CA . ALA C 1 134 ? 34.612 52.896 126.069 1.00 26.71 131 ALA C CA 1
ATOM 4761 C C . ALA C 1 134 ? 34.179 54.115 126.882 1.00 27.15 131 ALA C C 1
ATOM 4762 O O . ALA C 1 134 ? 33.411 54.946 126.391 1.00 27.07 131 ALA C O 1
ATOM 4764 N N . ASP C 1 135 ? 34.633 54.194 128.135 1.00 27.56 132 ASP C N 1
ATOM 4765 C CA . ASP C 1 135 ? 34.233 55.284 129.037 1.00 27.66 132 ASP C CA 1
ATOM 4766 C C . ASP C 1 135 ? 35.401 56.231 129.333 1.00 27.33 132 ASP C C 1
ATOM 4767 O O . ASP C 1 135 ? 35.394 56.974 130.314 1.00 26.41 132 ASP C O 1
ATOM 4772 N N . ASN C 1 136 ? 36.361 56.215 128.411 1.00 27.56 133 ASN C N 1
ATOM 4773 C CA . ASN C 1 136 ? 37.550 57.059 128.431 1.00 27.70 133 ASN C CA 1
ATOM 4774 C C . ASN C 1 136 ? 37.643 57.793 127.081 1.00 27.29 133 ASN C C 1
ATOM 4775 O O . ASN C 1 136 ? 38.284 57.302 126.137 1.00 26.40 133 ASN C O 1
ATOM 4780 N N . PRO C 1 137 ? 36.991 58.968 126.977 1.00 27.40 134 PRO C N 1
ATOM 4781 C CA . PRO C 1 137 ? 36.933 59.748 125.731 1.00 27.50 134 PRO C CA 1
ATOM 4782 C C . PRO C 1 137 ? 38.299 60.074 125.146 1.00 27.99 134 PRO C C 1
ATOM 4783 O O . PRO C 1 137 ? 38.446 60.105 123.928 1.00 28.62 134 PRO C O 1
ATOM 4787 N N . ARG C 1 138 ? 39.294 60.311 125.993 1.00 27.95 135 ARG C N 1
ATOM 4788 C CA . ARG C 1 138 ? 40.665 60.524 125.532 1.00 28.19 135 ARG C CA 1
ATOM 4789 C C . ARG C 1 138 ? 41.248 59.257 124.868 1.00 27.80 135 ARG C C 1
ATOM 4790 O O . ARG C 1 138 ? 41.956 59.349 123.843 1.00 28.28 135 ARG C O 1
ATOM 4798 N N . ALA C 1 139 ? 40.947 58.092 125.446 1.00 26.51 136 ALA C N 1
ATOM 4799 C CA . ALA C 1 139 ? 41.314 56.806 124.843 1.00 25.56 136 ALA C CA 1
ATOM 4800 C C . ALA C 1 139 ? 40.584 56.537 123.519 1.00 24.66 136 ALA C C 1
ATOM 4801 O O . ALA C 1 139 ? 41.170 56.021 122.597 1.00 24.15 136 ALA C O 1
ATOM 4803 N N . LEU C 1 140 ? 39.309 56.896 123.447 1.00 24.91 137 LEU C N 1
ATOM 4804 C CA . LEU C 1 140 ? 38.518 56.714 122.248 1.00 25.20 137 LEU C CA 1
ATOM 4805 C C . LEU C 1 140 ? 39.033 57.622 121.174 1.00 25.47 137 LEU C C 1
ATOM 4806 O O . LEU C 1 140 ? 39.047 57.225 120.002 1.00 25.79 137 LEU C O 1
ATOM 4811 N N . PHE C 1 141 ? 39.452 58.836 121.560 1.00 24.91 138 PHE C N 1
ATOM 4812 C CA . PHE C 1 141 ? 40.095 59.727 120.595 1.00 25.32 138 PHE C CA 1
ATOM 4813 C C . PHE C 1 141 ? 41.451 59.185 120.126 1.00 24.99 138 PHE C C 1
ATOM 4814 O O . PHE C 1 141 ? 41.751 59.206 118.938 1.00 24.41 138 PHE C O 1
ATOM 4822 N N . ASP C 1 142 ? 42.275 58.721 121.067 1.00 25.84 139 ASP C N 1
ATOM 4823 C CA . ASP C 1 142 ? 43.569 58.176 120.703 1.00 26.02 139 ASP C CA 1
ATOM 4824 C C . ASP C 1 142 ? 43.464 56.976 119.785 1.00 25.88 139 ASP C C 1
ATOM 4825 O O . ASP C 1 142 ? 44.368 56.729 119.000 1.00 26.40 139 ASP C O 1
ATOM 4830 N N . TRP C 1 143 ? 42.358 56.245 119.891 1.00 25.34 140 TRP C N 1
ATOM 4831 C CA . TRP C 1 143 ? 42.095 55.085 119.073 1.00 24.88 140 TRP C CA 1
ATOM 4832 C C . TRP C 1 143 ? 41.811 55.474 117.613 1.00 26.00 140 TRP C C 1
ATOM 4833 O O . TRP C 1 143 ? 42.417 54.908 116.701 1.00 26.79 140 TRP C O 1
ATOM 4844 N N . THR C 1 144 ? 40.936 56.458 117.366 1.00 25.28 141 THR C N 1
ATOM 4845 C CA . THR C 1 144 ? 40.749 56.919 115.989 1.00 24.55 141 THR C CA 1
ATOM 4846 C C . THR C 1 144 ? 42.053 57.586 115.485 1.00 24.67 141 THR C C 1
ATOM 4847 O O . THR C 1 144 ? 42.460 57.404 114.320 1.00 24.99 141 THR C O 1
ATOM 4851 N N . ALA C 1 145 ? 42.725 58.316 116.365 1.00 23.92 142 ALA C N 1
ATOM 4852 C CA . ALA C 1 145 ? 44.002 58.944 116.016 1.00 24.27 142 ALA C CA 1
ATOM 4853 C C . ALA C 1 145 ? 45.007 57.908 115.550 1.00 25.14 142 ALA C C 1
ATOM 4854 O O . ALA C 1 145 ? 45.692 58.146 114.551 1.00 25.96 142 ALA C O 1
ATOM 4856 N N . LYS C 1 146 ? 45.072 56.756 116.231 1.00 25.08 143 LYS C N 1
ATOM 4857 C CA . LYS C 1 146 ? 45.932 55.644 115.802 1.00 25.56 143 LYS C CA 1
ATOM 4858 C C . LYS C 1 146 ? 45.735 55.253 114.338 1.00 25.70 143 LYS C C 1
ATOM 4859 O O . LYS C 1 146 ? 46.706 54.924 113.638 1.00 25.21 143 LYS C O 1
ATOM 4865 N N . GLN C 1 147 ? 44.495 55.271 113.876 1.00 24.90 144 GLN C N 1
ATOM 4866 C CA . GLN C 1 147 ? 44.211 54.809 112.513 1.00 24.77 144 GLN C CA 1
ATOM 4867 C C . GLN C 1 147 ? 44.755 55.809 111.514 1.00 24.79 144 GLN C C 1
ATOM 4868 O O . GLN C 1 147 ? 45.167 55.431 110.424 1.00 26.88 144 GLN C O 1
ATOM 4874 N N . THR C 1 148 ? 44.790 57.082 111.877 1.00 25.22 145 THR C N 1
ATOM 4875 C CA . THR C 1 148 ? 45.389 58.095 110.990 1.00 24.88 145 THR C CA 1
ATOM 4876 C C . THR C 1 148 ? 46.884 57.854 110.797 1.00 24.67 145 THR C C 1
ATOM 4877 O O . THR C 1 148 ? 47.464 58.263 109.785 1.00 24.92 145 THR C O 1
ATOM 4881 N N . TYR C 1 149 ? 47.506 57.187 111.755 1.00 24.10 146 TYR C N 1
ATOM 4882 C CA . TYR C 1 149 ? 48.925 56.868 111.625 1.00 24.60 146 TYR C CA 1
ATOM 4883 C C . TYR C 1 149 ? 49.186 55.818 110.527 1.00 24.87 146 TYR C C 1
ATOM 4884 O O . TYR C 1 149 ? 50.213 55.840 109.893 1.00 26.31 146 TYR C O 1
ATOM 4893 N N . ILE C 1 150 ? 48.254 54.911 110.297 1.00 24.98 147 ILE C N 1
ATOM 4894 C CA . ILE C 1 150 ? 48.353 54.041 109.126 1.00 25.01 147 ILE C CA 1
ATOM 4895 C C . ILE C 1 150 ? 48.405 54.871 107.834 1.00 25.16 147 ILE C C 1
ATOM 4896 O O . ILE C 1 150 ? 49.263 54.627 106.974 1.00 23.44 147 ILE C O 1
ATOM 4901 N N . ALA C 1 151 ? 47.467 55.817 107.712 1.00 24.48 148 ALA C N 1
ATOM 4902 C CA . ALA C 1 151 ? 47.342 56.638 106.517 1.00 26.07 148 ALA C CA 1
ATOM 4903 C C . ALA C 1 151 ? 48.567 57.541 106.370 1.00 26.94 148 ALA C C 1
ATOM 4904 O O . ALA C 1 151 ? 49.011 57.800 105.259 1.00 28.14 148 ALA C O 1
ATOM 4906 N N . LEU C 1 152 ? 49.104 57.991 107.502 1.00 27.29 149 LEU C N 1
ATOM 4907 C CA . LEU C 1 152 ? 50.366 58.718 107.555 1.00 28.20 149 LEU C CA 1
ATOM 4908 C C . LEU C 1 152 ? 51.523 57.937 106.963 1.00 28.36 149 LEU C C 1
ATOM 4909 O O . LEU C 1 152 ? 52.319 58.506 106.192 1.00 28.12 149 LEU C O 1
ATOM 4914 N N . GLY C 1 153 ? 51.638 56.664 107.353 1.00 28.41 150 GLY C N 1
ATOM 4915 C CA . GLY C 1 153 ? 52.641 55.744 106.775 1.00 29.00 150 GLY C CA 1
ATOM 4916 C C . GLY C 1 153 ? 52.440 55.567 105.264 1.00 29.12 150 GLY C C 1
ATOM 4917 O O . GLY C 1 153 ? 53.358 55.716 104.477 1.00 28.02 150 GLY C O 1
ATOM 4918 N N . ASN C 1 154 ? 51.213 55.250 104.874 1.00 29.88 151 ASN C N 1
ATOM 4919 C CA . ASN C 1 154 ? 50.836 55.114 103.460 1.00 29.63 151 ASN C CA 1
ATOM 4920 C C . ASN C 1 154 ? 51.101 56.324 102.580 1.00 29.02 151 ASN C C 1
ATOM 4921 O O . ASN C 1 154 ? 51.522 56.137 101.431 1.00 28.25 151 ASN C O 1
ATOM 4958 N N . THR C 1 158 ? 54.058 56.286 99.679 1.00 27.72 155 THR C N 1
ATOM 4959 C CA . THR C 1 158 ? 53.598 56.744 98.354 1.00 27.14 155 THR C CA 1
ATOM 4960 C C . THR C 1 158 ? 54.441 57.942 97.867 1.00 26.73 155 THR C C 1
ATOM 4961 O O . THR C 1 158 ? 55.021 57.892 96.783 1.00 26.45 155 THR C O 1
ATOM 4965 N N . ALA C 1 159 ? 54.538 58.977 98.711 1.00 25.89 156 ALA C N 1
ATOM 4966 C CA . ALA C 1 159 ? 55.358 60.137 98.447 1.00 24.84 156 ALA C CA 1
ATOM 4967 C C . ALA C 1 159 ? 56.778 59.695 98.112 1.00 25.12 156 ALA C C 1
ATOM 4968 O O . ALA C 1 159 ? 57.307 60.084 97.083 1.00 24.85 156 ALA C O 1
ATOM 4970 N N . ALA C 1 160 ? 57.372 58.853 98.961 1.00 24.90 157 ALA C N 1
ATOM 4971 C CA . ALA C 1 160 ? 58.737 58.381 98.760 1.00 25.38 157 ALA C CA 1
ATOM 4972 C C . ALA C 1 160 ? 58.954 57.631 97.434 1.00 25.83 157 ALA C C 1
ATOM 4973 O O . ALA C 1 160 ? 59.974 57.838 96.764 1.00 25.61 157 ALA C O 1
ATOM 4975 N N . LEU C 1 161 ? 58.037 56.732 97.066 1.00 25.59 158 LEU C N 1
ATOM 4976 C CA . LEU C 1 161 ? 58.109 56.059 95.761 1.00 25.73 158 LEU C CA 1
ATOM 4977 C C . LEU C 1 161 ? 58.092 57.038 94.554 1.00 25.70 158 LEU C C 1
ATOM 4978 O O . LEU C 1 161 ? 58.615 56.736 93.485 1.00 26.17 158 LEU C O 1
ATOM 4983 N N . LEU C 1 162 ? 57.493 58.202 94.762 1.00 25.77 159 LEU C N 1
ATOM 4984 C CA . LEU C 1 162 ? 57.386 59.269 93.787 1.00 26.10 159 LEU C CA 1
ATOM 4985 C C . LEU C 1 162 ? 58.559 60.258 93.829 1.00 26.29 159 LEU C C 1
ATOM 4986 O O . LEU C 1 162 ? 58.625 61.186 93.019 1.00 27.03 159 LEU C O 1
ATOM 4991 N N . GLY C 1 163 ? 59.504 60.045 94.731 1.00 26.08 160 GLY C N 1
ATOM 4992 C CA . GLY C 1 163 ? 60.616 60.983 94.858 1.00 26.17 160 GLY C CA 1
ATOM 4993 C C . GLY C 1 163 ? 60.160 62.247 95.575 1.00 26.29 160 GLY C C 1
ATOM 4994 O O . GLY C 1 163 ? 60.799 63.275 95.460 1.00 26.12 160 GLY C O 1
ATOM 4995 N N . ILE C 1 164 ? 59.036 62.174 96.304 1.00 25.91 161 ILE C N 1
ATOM 4996 C CA . ILE C 1 164 ? 58.565 63.330 97.078 1.00 26.12 161 ILE C CA 1
ATOM 4997 C C . ILE C 1 164 ? 58.937 63.244 98.559 1.00 26.47 161 ILE C C 1
ATOM 4998 O O . ILE C 1 164 ? 58.761 62.208 99.190 1.00 26.97 161 ILE C O 1
ATOM 5003 N N . ASP C 1 165 ? 59.466 64.343 99.101 1.00 27.10 162 ASP C N 1
ATOM 5004 C CA . ASP C 1 165 ? 59.870 64.412 100.509 1.00 26.30 162 ASP C CA 1
ATOM 5005 C C . ASP C 1 165 ? 58.734 64.761 101.441 1.00 26.21 162 ASP C C 1
ATOM 5006 O O . ASP C 1 165 ? 57.791 65.453 101.051 1.00 26.46 162 ASP C O 1
ATOM 5011 N N . THR C 1 166 ? 58.810 64.261 102.677 1.00 26.10 163 THR C N 1
ATOM 5012 C CA . THR C 1 166 ? 57.753 64.488 103.655 1.00 26.48 163 THR C CA 1
ATOM 5013 C C . THR C 1 166 ? 58.345 64.750 105.024 1.00 26.29 163 THR C C 1
ATOM 5014 O O . THR C 1 166 ? 59.533 64.531 105.233 1.00 24.98 163 THR C O 1
ATOM 5018 N N . CYS C 1 167 ? 57.507 65.228 105.949 1.00 27.10 164 CYS C N 1
ATOM 5019 C CA . CYS C 1 167 ? 57.849 65.220 107.390 1.00 27.15 164 CYS C CA 1
ATOM 5020 C C . CYS C 1 167 ? 56.591 64.969 108.218 1.00 27.69 164 CYS C C 1
ATOM 5021 O O . CYS C 1 167 ? 55.632 65.752 108.168 1.00 26.89 164 CYS C O 1
ATOM 5024 N N . PRO C 1 168 ? 56.582 63.869 108.975 1.00 28.27 165 PRO C N 1
ATOM 5025 C CA . PRO C 1 168 ? 55.480 63.646 109.912 1.00 28.67 165 PRO C CA 1
ATOM 5026 C C . PRO C 1 168 ? 55.663 64.575 111.124 1.00 29.22 165 PRO C C 1
ATOM 5027 O O . PRO C 1 168 ? 56.785 64.767 111.586 1.00 28.43 165 PRO C O 1
ATOM 5031 N N . ILE C 1 169 ? 54.584 65.179 111.620 1.00 29.35 166 ILE C N 1
ATOM 5032 C CA . ILE C 1 169 ? 54.725 66.229 112.640 1.00 29.98 166 ILE C CA 1
ATOM 5033 C C . ILE C 1 169 ? 53.737 66.065 113.788 1.00 29.88 166 ILE C C 1
ATOM 5034 O O . ILE C 1 169 ? 52.528 65.992 113.552 1.00 30.90 166 ILE C O 1
ATOM 5039 N N . GLU C 1 170 ? 54.274 66.013 115.009 1.00 29.24 167 GLU C N 1
ATOM 5040 C CA . GLU C 1 170 ? 53.492 66.058 116.246 1.00 29.41 167 GLU C CA 1
ATOM 5041 C C . GLU C 1 170 ? 53.862 67.259 117.108 1.00 29.41 167 GLU C C 1
ATOM 5042 O O . GLU C 1 170 ? 53.195 67.522 118.101 1.00 28.36 167 GLU C O 1
ATOM 5048 N N . GLY C 1 171 ? 54.941 67.968 116.737 1.00 29.01 168 GLY C N 1
ATOM 5049 C CA . GLY C 1 171 ? 55.560 68.937 117.634 1.00 28.11 168 GLY C CA 1
ATOM 5050 C C . GLY C 1 171 ? 54.801 70.237 117.637 1.00 28.30 168 GLY C C 1
ATOM 5051 O O . GLY C 1 171 ? 55.261 71.236 117.085 1.00 28.13 168 GLY C O 1
ATOM 5052 N N . PHE C 1 172 ? 53.626 70.226 118.255 1.00 27.68 169 PHE C N 1
ATOM 5053 C CA . PHE C 1 172 ? 52.791 71.434 118.330 1.00 26.76 169 PHE C CA 1
ATOM 5054 C C . PHE C 1 172 ? 51.854 71.350 119.533 1.00 26.81 169 PHE C C 1
ATOM 5055 O O . PHE C 1 172 ? 51.645 70.255 120.070 1.00 26.33 169 PHE C O 1
ATOM 5063 N N . HIS C 1 173 ? 51.301 72.489 119.949 1.00 26.21 170 HIS C N 1
ATOM 5064 C CA . HIS C 1 173 ? 50.346 72.507 121.038 1.00 26.63 170 HIS C CA 1
ATOM 5065 C C . HIS C 1 173 ? 48.982 72.098 120.494 1.00 26.84 170 HIS C C 1
ATOM 5066 O O . HIS C 1 173 ? 48.371 72.847 119.733 1.00 26.59 170 HIS C O 1
ATOM 5073 N N . TYR C 1 174 ? 48.500 70.913 120.880 1.00 26.65 171 TYR C N 1
ATOM 5074 C CA . TYR C 1 174 ? 47.276 70.369 120.281 1.00 27.04 171 TYR C CA 1
ATOM 5075 C C . TYR C 1 174 ? 46.032 71.182 120.622 1.00 27.68 171 TYR C C 1
ATOM 5076 O O . TYR C 1 174 ? 45.227 71.483 119.742 1.00 27.41 171 TYR C O 1
ATOM 5085 N N . ASP C 1 175 ? 45.885 71.542 121.894 1.00 29.08 172 ASP C N 1
ATOM 5086 C CA . ASP C 1 175 ? 44.724 72.314 122.328 1.00 30.54 172 ASP C CA 1
ATOM 5087 C C . ASP C 1 175 ? 44.656 73.665 121.601 1.00 29.69 172 ASP C C 1
ATOM 5088 O O . ASP C 1 175 ? 43.629 73.991 121.005 1.00 29.84 172 ASP C O 1
ATOM 5093 N N . LYS C 1 176 ? 45.760 74.404 121.590 1.00 28.97 173 LYS C N 1
ATOM 5094 C CA . LYS C 1 176 ? 45.814 75.684 120.868 1.00 29.24 173 LYS C CA 1
ATOM 5095 C C . LYS C 1 176 ? 45.584 75.547 119.353 1.00 28.45 173 LYS C C 1
ATOM 5096 O O . LYS C 1 176 ? 44.779 76.288 118.770 1.00 27.74 173 LYS C O 1
ATOM 5102 N N . VAL C 1 177 ? 46.259 74.588 118.720 1.00 27.84 174 VAL C N 1
ATOM 5103 C CA . VAL C 1 177 ? 46.077 74.363 117.287 1.00 27.16 174 VAL C CA 1
ATOM 5104 C C . VAL C 1 177 ? 44.638 73.957 116.993 1.00 27.07 174 VAL C C 1
ATOM 5105 O O . VAL C 1 177 ? 44.039 74.473 116.073 1.00 28.04 174 VAL C O 1
ATOM 5109 N N . ASN C 1 178 ? 44.078 73.039 117.777 1.00 27.67 175 ASN C N 1
ATOM 5110 C CA . ASN C 1 178 ? 42.655 72.705 117.665 1.00 27.37 175 ASN C CA 1
ATOM 5111 C C . ASN C 1 178 ? 41.704 73.926 117.738 1.00 28.04 175 ASN C C 1
ATOM 5112 O O . ASN C 1 178 ? 40.732 74.002 116.996 1.00 28.44 175 ASN C O 1
ATOM 5117 N N . HIS C 1 179 ? 41.966 74.865 118.640 1.00 28.71 176 HIS C N 1
ATOM 5118 C CA . HIS C 1 179 ? 41.122 76.072 118.745 1.00 29.51 176 HIS C CA 1
ATOM 5119 C C . HIS C 1 179 ? 41.296 77.034 117.569 1.00 29.27 176 HIS C C 1
ATOM 5120 O O . HIS C 1 179 ? 40.343 77.646 117.123 1.00 29.48 176 HIS C O 1
ATOM 5127 N N . ILE C 1 180 ? 42.498 77.129 117.024 1.00 29.96 177 ILE C N 1
ATOM 5128 C CA . ILE C 1 180 ? 42.705 77.911 115.802 1.00 30.46 177 ILE C CA 1
ATOM 5129 C C . ILE C 1 180 ? 41.903 77.317 114.632 1.00 30.99 177 ILE C C 1
ATOM 5130 O O . ILE C 1 180 ? 41.236 78.054 113.885 1.00 31.41 177 ILE C O 1
ATOM 5135 N N . LEU C 1 181 ? 41.922 75.989 114.507 1.00 31.15 178 LEU C N 1
ATOM 5136 C CA . LEU C 1 181 ? 41.217 75.317 113.400 1.00 30.70 178 LEU C CA 1
ATOM 5137 C C . LEU C 1 181 ? 39.695 75.397 113.588 1.00 30.54 178 LEU C C 1
ATOM 5138 O O . LEU C 1 181 ? 38.958 75.587 112.617 1.00 30.20 178 LEU C O 1
ATOM 5143 N N . ALA C 1 182 ? 39.246 75.273 114.842 1.00 30.39 179 ALA C N 1
ATOM 5144 C CA . ALA C 1 182 ? 37.838 75.444 115.201 1.00 30.98 179 ALA C CA 1
ATOM 5145 C C . ALA C 1 182 ? 37.355 76.858 114.862 1.00 31.22 179 ALA C C 1
ATOM 5146 O O . ALA C 1 182 ? 36.325 77.016 114.191 1.00 30.88 179 ALA C O 1
ATOM 5148 N N . LYS C 1 183 ? 38.124 77.862 115.301 1.00 31.48 180 LYS C N 1
ATOM 5149 C CA . LYS C 1 183 ? 37.865 79.292 115.023 1.00 32.32 180 LYS C CA 1
ATOM 5150 C C . LYS C 1 183 ? 37.615 79.551 113.545 1.00 31.89 180 LYS C C 1
ATOM 5151 O O . LYS C 1 183 ? 36.737 80.352 113.182 1.00 30.95 180 LYS C O 1
ATOM 5157 N N . HIS C 1 184 ? 38.422 78.898 112.708 1.00 31.40 181 HIS C N 1
ATOM 5158 C CA . HIS C 1 184 ? 38.378 79.111 111.256 1.00 31.60 181 HIS C CA 1
ATOM 5159 C C . HIS C 1 184 ? 37.459 78.137 110.537 1.00 31.80 181 HIS C C 1
ATOM 5160 O O . HIS C 1 184 ? 37.470 78.066 109.304 1.00 31.87 181 HIS C O 1
ATOM 5167 N N . ASN C 1 185 ? 36.679 77.378 111.306 1.00 32.41 182 ASN C N 1
ATOM 5168 C CA . ASN C 1 185 ? 35.756 76.384 110.742 1.00 33.24 182 ASN C CA 1
ATOM 5169 C C . ASN C 1 185 ? 36.391 75.278 109.904 1.00 32.16 182 ASN C C 1
ATOM 5170 O O . ASN C 1 185 ? 35.730 74.704 109.047 1.00 32.48 182 ASN C O 1
ATOM 5175 N N . VAL C 1 186 ? 37.667 75.017 110.133 1.00 31.23 183 VAL C N 1
ATOM 5176 C CA . VAL C 1 186 ? 38.380 73.934 109.460 1.00 30.66 183 VAL C CA 1
ATOM 5177 C C . VAL C 1 186 ? 37.968 72.574 110.068 1.00 30.52 183 VAL C C 1
ATOM 5178 O O . VAL C 1 186 ? 37.894 71.564 109.373 1.00 30.66 183 VAL C O 1
ATOM 5182 N N . ILE C 1 187 ? 37.705 72.580 111.372 1.00 30.36 184 ILE C N 1
ATOM 5183 C CA . ILE C 1 187 ? 37.244 71.416 112.101 1.00 30.35 184 ILE C CA 1
ATOM 5184 C C . ILE C 1 187 ? 36.068 71.819 112.984 1.00 31.19 184 ILE C C 1
ATOM 5185 O O . ILE C 1 187 ? 35.870 72.996 113.306 1.00 30.55 184 ILE C O 1
ATOM 5190 N N . ASP C 1 188 ? 35.288 70.819 113.369 1.00 32.39 185 ASP C N 1
ATOM 5191 C CA . ASP C 1 188 ? 34.224 71.000 114.336 1.00 33.10 185 ASP C CA 1
ATOM 5192 C C . ASP C 1 188 ? 34.746 70.316 115.587 1.00 32.91 185 ASP C C 1
ATOM 5193 O O . ASP C 1 188 ? 34.750 69.089 115.666 1.00 32.42 185 ASP C O 1
ATOM 5198 N N . LEU C 1 189 ? 35.186 71.112 116.564 1.00 32.94 186 LEU C N 1
ATOM 5199 C CA . LEU C 1 189 ? 35.906 70.576 117.714 1.00 33.20 186 LEU C CA 1
ATOM 5200 C C . LEU C 1 189 ? 35.037 69.711 118.641 1.00 32.98 186 LEU C C 1
ATOM 5201 O O . LEU C 1 189 ? 35.561 68.964 119.473 1.00 31.09 186 LEU C O 1
ATOM 5206 N N . GLU C 1 190 ? 33.713 69.792 118.498 1.00 32.95 187 GLU C N 1
ATOM 5207 C CA . GLU C 1 190 ? 32.862 68.862 119.255 1.00 34.24 187 GLU C CA 1
ATOM 5208 C C . GLU C 1 190 ? 32.941 67.428 118.714 1.00 33.51 187 GLU C C 1
ATOM 5209 O O . GLU C 1 190 ? 32.683 66.487 119.456 1.00 34.31 187 GLU C O 1
ATOM 5215 N N . LYS C 1 191 ? 33.279 67.279 117.431 1.00 32.47 188 LYS C N 1
ATOM 5216 C CA . LYS C 1 191 ? 33.174 66.001 116.714 1.00 31.82 188 LYS C CA 1
ATOM 5217 C C . LYS C 1 191 ? 34.525 65.388 116.323 1.00 30.87 188 LYS C C 1
ATOM 5218 O O . LYS C 1 191 ? 34.591 64.206 116.026 1.00 30.30 188 LYS C O 1
ATOM 5224 N N . GLU C 1 192 ? 35.591 66.184 116.332 1.00 30.04 189 GLU C N 1
ATOM 5225 C CA . GLU C 1 192 ? 36.889 65.733 115.822 1.00 29.81 189 GLU C CA 1
ATOM 5226 C C . GLU C 1 192 ? 37.993 66.613 116.380 1.00 29.30 189 GLU C C 1
ATOM 5227 O O . GLU C 1 192 ? 37.732 67.675 116.947 1.00 29.76 189 GLU C O 1
ATOM 5233 N N . GLY C 1 193 ? 39.233 66.181 116.228 1.00 29.17 190 GLY C N 1
ATOM 5234 C CA . GLY C 1 193 ? 40.375 66.964 116.680 1.00 28.59 190 GLY C CA 1
ATOM 5235 C C . GLY C 1 193 ? 41.568 66.552 115.842 1.00 28.98 190 GLY C C 1
ATOM 5236 O O . GLY C 1 193 ? 41.532 65.511 115.190 1.00 28.84 190 GLY C O 1
ATOM 5237 N N . ILE C 1 194 ? 42.624 67.358 115.864 1.00 28.64 191 ILE C N 1
ATOM 5238 C CA . ILE C 1 194 ? 43.831 67.046 115.122 1.00 29.11 191 ILE C CA 1
ATOM 5239 C C . ILE C 1 194 ? 44.654 65.863 115.712 1.00 28.75 191 ILE C C 1
ATOM 5240 O O . ILE C 1 194 ? 44.847 65.730 116.920 1.00 27.59 191 ILE C O 1
ATOM 5245 N N . ALA C 1 195 ? 45.130 65.002 114.828 1.00 28.52 192 ALA C N 1
ATOM 5246 C CA . ALA C 1 195 ? 45.967 63.885 115.250 1.00 28.07 192 ALA C CA 1
ATOM 5247 C C . ALA C 1 195 ? 47.445 64.168 114.953 1.00 27.60 192 ALA C C 1
ATOM 5248 O O . ALA C 1 195 ? 48.320 63.879 115.765 1.00 27.73 192 ALA C O 1
ATOM 5250 N N . SER C 1 196 ? 47.717 64.761 113.796 1.00 27.83 193 SER C N 1
ATOM 5251 C CA . SER C 1 196 ? 49.073 65.103 113.387 1.00 27.81 193 SER C CA 1
ATOM 5252 C C . SER C 1 196 ? 49.058 65.979 112.133 1.00 28.39 193 SER C C 1
ATOM 5253 O O . SER C 1 196 ? 47.988 66.289 111.582 1.00 27.71 193 SER C O 1
ATOM 5264 N N . LEU C 1 198 ? 51.390 66.655 108.348 1.00 26.86 195 LEU C N 1
ATOM 5265 C CA . LEU C 1 198 ? 52.356 66.114 107.408 1.00 26.71 195 LEU C CA 1
ATOM 5266 C C . LEU C 1 198 ? 52.727 67.192 106.385 1.00 26.19 195 LEU C C 1
ATOM 5267 O O . LEU C 1 198 ? 51.858 67.758 105.723 1.00 26.66 195 LEU C O 1
ATOM 5272 N N . SER C 1 199 ? 54.011 67.477 106.263 1.00 26.26 196 SER C N 1
ATOM 5273 C CA . SER C 1 199 ? 54.462 68.400 105.253 1.00 26.56 196 SER C CA 1
ATOM 5274 C C . SER C 1 199 ? 55.006 67.610 104.052 1.00 27.20 196 SER C C 1
ATOM 5275 O O . SER C 1 199 ? 55.586 66.530 104.221 1.00 26.48 196 SER C O 1
ATOM 5278 N N . LEU C 1 200 ? 54.800 68.141 102.839 1.00 27.07 197 LEU C N 1
ATOM 5279 C CA . LEU C 1 200 ? 55.264 67.463 101.624 1.00 27.93 197 LEU C CA 1
ATOM 5280 C C . LEU C 1 200 ? 55.952 68.457 100.700 1.00 27.05 197 LEU C C 1
ATOM 5281 O O . LEU C 1 200 ? 55.562 69.621 100.616 1.00 26.73 197 LEU C O 1
ATOM 5286 N N . GLY C 1 201 ? 56.953 67.994 99.972 1.00 27.48 198 GLY C N 1
ATOM 5287 C CA . GLY C 1 201 ? 57.652 68.883 99.035 1.00 27.34 198 GLY C CA 1
ATOM 5288 C C . GLY C 1 201 ? 58.901 68.223 98.513 1.00 27.38 198 GLY C C 1
ATOM 5289 O O . GLY C 1 201 ? 59.039 67.025 98.573 1.00 26.07 198 GLY C O 1
ATOM 5290 N N . TYR C 1 202 ? 59.808 69.030 97.989 1.00 28.44 199 TYR C N 1
ATOM 5291 C CA . TYR C 1 202 ? 61.093 68.550 97.500 1.00 29.61 199 TYR C CA 1
ATOM 5292 C C . TYR C 1 202 ? 62.177 69.132 98.413 1.00 29.21 199 TYR C C 1
ATOM 5293 O O . TYR C 1 202 ? 62.253 70.346 98.579 1.00 29.14 199 TYR C O 1
ATOM 5302 N N . ARG C 1 203 ? 63.000 68.279 99.017 1.00 29.12 200 ARG C N 1
ATOM 5303 C CA . ARG C 1 203 ? 64.009 68.769 99.958 1.00 29.57 200 ARG C CA 1
ATOM 5304 C C . ARG C 1 203 ? 64.876 69.868 99.320 1.00 29.24 200 ARG C C 1
ATOM 5305 O O . ARG C 1 203 ? 65.192 69.808 98.127 1.00 28.23 200 ARG C O 1
ATOM 5313 N N . LEU C 1 204 ? 65.261 70.866 100.108 1.00 29.67 201 LEU C N 1
ATOM 5314 C CA . LEU C 1 204 ? 66.189 71.866 99.616 1.00 30.34 201 LEU C CA 1
ATOM 5315 C C . LEU C 1 204 ? 67.602 71.288 99.483 1.00 32.04 201 LEU C C 1
ATOM 5316 O O . LEU C 1 204 ? 68.299 71.560 98.499 1.00 32.03 201 LEU C O 1
ATOM 5321 N N . ARG C 1 205 ? 68.017 70.497 100.471 1.00 33.97 202 ARG C N 1
ATOM 5322 C CA . ARG C 1 205 ? 69.382 69.943 100.535 1.00 36.10 202 ARG C CA 1
ATOM 5323 C C . ARG C 1 205 ? 69.361 68.492 100.978 1.00 37.93 202 ARG C C 1
ATOM 5324 O O . ARG C 1 205 ? 68.479 68.092 101.735 1.00 37.31 202 ARG C O 1
ATOM 5332 N N . ASP C 1 206 ? 70.359 67.715 100.562 1.00 40.53 203 ASP C N 1
ATOM 5333 C CA . ASP C 1 206 ? 70.451 66.335 101.054 1.00 43.33 203 ASP C CA 1
ATOM 5334 C C . ASP C 1 206 ? 70.849 66.302 102.528 1.00 44.28 203 ASP C C 1
ATOM 5335 O O . ASP C 1 206 ? 71.237 67.332 103.098 1.00 44.53 203 ASP C O 1
ATOM 5340 N N . PRO C 1 207 ? 70.717 65.130 103.173 1.00 45.19 204 PRO C N 1
ATOM 5341 C CA . PRO C 1 207 ? 71.168 65.068 104.562 1.00 45.38 204 PRO C CA 1
ATOM 5342 C C . PRO C 1 207 ? 72.683 64.826 104.656 1.00 45.36 204 PRO C C 1
ATOM 5343 O O . PRO C 1 207 ? 73.286 64.255 103.734 1.00 45.00 204 PRO C O 1
ATOM 5347 N N . ALA C 1 210 ? 72.384 61.469 107.839 1.00 44.44 207 ALA C N 1
ATOM 5348 C CA . ALA C 1 210 ? 72.569 60.019 107.956 1.00 44.22 207 ALA C CA 1
ATOM 5349 C C . ALA C 1 210 ? 71.522 59.384 108.890 1.00 43.71 207 ALA C C 1
ATOM 5350 O O . ALA C 1 210 ? 71.350 59.806 110.039 1.00 44.24 207 ALA C O 1
ATOM 5352 N N . GLN C 1 211 ? 70.809 58.385 108.370 1.00 42.81 208 GLN C N 1
ATOM 5353 C CA . GLN C 1 211 ? 69.643 57.801 109.049 1.00 42.00 208 GLN C CA 1
ATOM 5354 C C . GLN C 1 211 ? 70.112 56.904 110.187 1.00 40.12 208 GLN C C 1
ATOM 5355 O O . GLN C 1 211 ? 70.897 55.977 109.971 1.00 39.84 208 GLN C O 1
ATOM 5361 N N . VAL C 1 212 ? 69.669 57.199 111.406 1.00 38.08 209 VAL C N 1
ATOM 5362 C CA . VAL C 1 212 ? 69.994 56.309 112.529 1.00 36.08 209 VAL C CA 1
ATOM 5363 C C . VAL C 1 212 ? 68.794 55.548 113.108 1.00 34.33 209 VAL C C 1
ATOM 5364 O O . VAL C 1 212 ? 67.696 56.092 113.289 1.00 33.72 209 VAL C O 1
ATOM 5368 N N . ARG C 1 213 ? 69.015 54.265 113.349 1.00 32.19 210 ARG C N 1
ATOM 5369 C CA . ARG C 1 213 ? 68.011 53.434 113.983 1.00 31.03 210 ARG C CA 1
ATOM 5370 C C . ARG C 1 213 ? 68.697 52.557 115.029 1.00 30.24 210 ARG C C 1
ATOM 5371 O O . ARG C 1 213 ? 69.930 52.384 114.999 1.00 28.92 210 ARG C O 1
ATOM 5379 N N . LYS C 1 214 ? 67.898 52.018 115.954 1.00 29.37 211 LYS C N 1
ATOM 5380 C CA . LYS C 1 214 ? 68.366 50.997 116.868 1.00 29.23 211 LYS C CA 1
ATOM 5381 C C . LYS C 1 214 ? 68.926 49.826 116.048 1.00 29.67 211 LYS C C 1
ATOM 5382 O O . LYS C 1 214 ? 68.495 49.611 114.915 1.00 29.94 211 LYS C O 1
ATOM 5388 N N . PRO C 1 215 ? 69.857 49.050 116.618 1.00 29.95 212 PRO C N 1
ATOM 5389 C CA . PRO C 1 215 ? 70.275 47.800 115.958 1.00 30.54 212 PRO C CA 1
ATOM 5390 C C . PRO C 1 215 ? 69.034 46.944 115.669 1.00 31.23 212 PRO C C 1
ATOM 5391 O O . PRO C 1 215 ? 68.092 46.958 116.480 1.00 31.03 212 PRO C O 1
ATOM 5395 N N . LYS C 1 216 ? 68.990 46.232 114.541 1.00 31.67 213 LYS C N 1
ATOM 5396 C CA . LYS C 1 216 ? 67.728 45.548 114.184 1.00 33.03 213 LYS C CA 1
ATOM 5397 C C . LYS C 1 216 ? 67.328 44.422 115.144 1.00 32.66 213 LYS C C 1
ATOM 5398 O O . LYS C 1 216 ? 66.143 44.285 115.462 1.00 32.82 213 LYS C O 1
ATOM 5404 N N . GLU C 1 217 ? 68.316 43.698 115.667 1.00 32.66 214 GLU C N 1
ATOM 5405 C CA . GLU C 1 217 ? 68.103 42.736 116.755 1.00 33.35 214 GLU C CA 1
ATOM 5406 C C . GLU C 1 217 ? 67.300 43.306 117.926 1.00 32.17 214 GLU C C 1
ATOM 5407 O O . GLU C 1 217 ? 66.556 42.570 118.560 1.00 31.86 214 GLU C O 1
ATOM 5413 N N . GLU C 1 218 ? 67.447 44.606 118.209 1.00 31.37 215 GLU C N 1
ATOM 5414 C CA . GLU C 1 218 ? 66.721 45.257 119.317 1.00 31.13 215 GLU C CA 1
ATOM 5415 C C . GLU C 1 218 ? 65.267 45.517 118.960 1.00 29.54 215 GLU C C 1
ATOM 5416 O O . GLU C 1 218 ? 64.457 45.818 119.821 1.00 29.01 215 GLU C O 1
ATOM 5422 N N . VAL C 1 219 ? 64.946 45.422 117.674 1.00 29.38 216 VAL C N 1
ATOM 5423 C CA . VAL C 1 219 ? 63.631 45.814 117.191 1.00 28.61 216 VAL C CA 1
ATOM 5424 C C . VAL C 1 219 ? 62.779 44.654 116.643 1.00 28.39 216 VAL C C 1
ATOM 5425 O O . VAL C 1 219 ? 61.603 44.568 116.943 1.00 28.20 216 VAL C O 1
ATOM 5445 N N . SER C 1 221 ? 62.307 40.357 115.827 1.00 28.60 218 SER C N 1
ATOM 5446 C CA . SER C 1 221 ? 62.649 39.018 116.293 1.00 28.42 218 SER C CA 1
ATOM 5447 C C . SER C 1 221 ? 61.586 38.024 115.870 1.00 28.31 218 SER C C 1
ATOM 5448 O O . SER C 1 221 ? 60.500 38.393 115.376 1.00 27.56 218 SER C O 1
ATOM 5451 N N . VAL C 1 222 ? 61.930 36.761 116.057 1.00 28.23 219 VAL C N 1
ATOM 5452 C CA . VAL C 1 222 ? 61.078 35.656 115.703 1.00 28.81 219 VAL C CA 1
ATOM 5453 C C . VAL C 1 222 ? 60.919 34.820 116.935 1.00 29.31 219 VAL C C 1
ATOM 5454 O O . VAL C 1 222 ? 61.875 34.601 117.661 1.00 29.54 219 VAL C O 1
ATOM 5458 N N . VAL C 1 223 ? 59.702 34.349 117.158 1.00 30.67 220 VAL C N 1
ATOM 5459 C CA . VAL C 1 223 ? 59.410 33.391 118.209 1.00 31.10 220 VAL C CA 1
ATOM 5460 C C . VAL C 1 223 ? 59.108 32.059 117.538 1.00 32.29 220 VAL C C 1
ATOM 5461 O O . VAL C 1 223 ? 58.061 31.914 116.900 1.00 31.01 220 VAL C O 1
ATOM 5465 N N . LYS C 1 224 ? 60.080 31.141 117.661 1.00 33.91 221 LYS C N 1
ATOM 5466 C CA . LYS C 1 224 ? 60.014 29.692 117.315 1.00 36.39 221 LYS C CA 1
ATOM 5467 C C . LYS C 1 224 ? 61.314 29.192 116.634 1.00 36.78 221 LYS C C 1
ATOM 5468 O O . LYS C 1 224 ? 61.797 29.776 115.641 1.00 37.54 221 LYS C O 1
ATOM 5474 N N . ALA D 1 3 ? 57.667 66.207 86.007 1.00 35.16 0 ALA D N 1
ATOM 5475 C CA . ALA D 1 3 ? 56.695 65.395 85.207 1.00 34.97 0 ALA D CA 1
ATOM 5476 C C . ALA D 1 3 ? 56.159 64.193 85.998 1.00 34.85 0 ALA D C 1
ATOM 5477 O O . ALA D 1 3 ? 56.908 63.532 86.740 1.00 34.97 0 ALA D O 1
ATOM 5487 N N A ASP D 1 5 ? 55.132 60.531 86.659 0.70 30.45 2 ASP D N 1
ATOM 5488 N N B ASP D 1 5 ? 55.141 60.536 86.664 0.30 30.30 2 ASP D N 1
ATOM 5489 C CA A ASP D 1 5 ? 55.692 59.281 86.167 0.70 29.67 2 ASP D CA 1
ATOM 5490 C CA B ASP D 1 5 ? 55.685 59.265 86.197 0.30 29.04 2 ASP D CA 1
ATOM 5491 C C A ASP D 1 5 ? 54.606 58.210 86.221 0.70 28.63 2 ASP D C 1
ATOM 5492 C C B ASP D 1 5 ? 54.582 58.219 86.236 0.30 28.37 2 ASP D C 1
ATOM 5493 O O A ASP D 1 5 ? 54.406 57.565 87.245 0.70 27.65 2 ASP D O 1
ATOM 5494 O O B ASP D 1 5 ? 54.346 57.590 87.269 0.30 27.93 2 ASP D O 1
ATOM 5503 N N . GLN D 1 6 ? 53.901 58.056 85.106 1.00 27.54 3 GLN D N 1
ATOM 5504 C CA . GLN D 1 6 ? 52.692 57.228 85.037 1.00 26.68 3 GLN D CA 1
ATOM 5505 C C . GLN D 1 6 ? 52.858 55.759 85.426 1.00 25.07 3 GLN D C 1
ATOM 5506 O O . GLN D 1 6 ? 51.940 55.168 85.993 1.00 24.36 3 GLN D O 1
ATOM 5512 N N . THR D 1 7 ? 54.016 55.172 85.143 1.00 24.21 4 THR D N 1
ATOM 5513 C CA . THR D 1 7 ? 54.224 53.771 85.543 1.00 25.02 4 THR D CA 1
ATOM 5514 C C . THR D 1 7 ? 54.244 53.589 87.052 1.00 24.16 4 THR D C 1
ATOM 5515 O O . THR D 1 7 ? 53.713 52.618 87.550 1.00 24.23 4 THR D O 1
ATOM 5519 N N . ILE D 1 8 ? 54.835 54.538 87.770 1.00 23.95 5 ILE D N 1
ATOM 5520 C CA . ILE D 1 8 ? 54.813 54.499 89.221 1.00 23.50 5 ILE D CA 1
ATOM 5521 C C . ILE D 1 8 ? 53.414 54.765 89.767 1.00 23.32 5 ILE D C 1
ATOM 5522 O O . ILE D 1 8 ? 53.003 54.118 90.717 1.00 24.07 5 ILE D O 1
ATOM 5527 N N . HIS D 1 9 ? 52.673 55.692 89.162 1.00 22.88 6 HIS D N 1
ATOM 5528 C CA . HIS D 1 9 ? 51.306 55.930 89.592 1.00 23.49 6 HIS D CA 1
ATOM 5529 C C . HIS D 1 9 ? 50.490 54.663 89.510 1.00 23.11 6 HIS D C 1
ATOM 5530 O O . HIS D 1 9 ? 49.778 54.332 90.431 1.00 23.10 6 HIS D O 1
ATOM 5537 N N . HIS D 1 10 ? 50.614 53.973 88.377 1.00 23.30 7 HIS D N 1
ATOM 5538 C CA . HIS D 1 10 ? 49.956 52.701 88.116 1.00 22.95 7 HIS D CA 1
ATOM 5539 C C . HIS D 1 10 ? 50.299 51.653 89.145 1.00 22.63 7 HIS D C 1
ATOM 5540 O O . HIS D 1 10 ? 49.422 51.015 89.668 1.00 21.25 7 HIS D O 1
ATOM 5547 N N . GLN D 1 11 ? 51.584 51.452 89.394 1.00 23.70 8 GLN D N 1
ATOM 5548 C CA . GLN D 1 11 ? 52.039 50.488 90.394 1.00 25.26 8 GLN D CA 1
ATOM 5549 C C . GLN D 1 11 ? 51.439 50.746 91.794 1.00 25.74 8 GLN D C 1
ATOM 5550 O O . GLN D 1 11 ? 51.064 49.815 92.500 1.00 27.90 8 GLN D O 1
ATOM 5556 N N . ILE D 1 12 ? 51.319 52.012 92.173 1.00 26.15 9 ILE D N 1
ATOM 5557 C CA . ILE D 1 12 ? 50.810 52.407 93.490 1.00 24.57 9 ILE D CA 1
ATOM 5558 C C . ILE D 1 12 ? 49.310 52.241 93.534 1.00 25.31 9 ILE D C 1
ATOM 5559 O O . ILE D 1 12 ? 48.786 51.647 94.486 1.00 24.31 9 ILE D O 1
ATOM 5564 N N . GLN D 1 13 ? 48.616 52.735 92.509 1.00 26.12 10 GLN D N 1
ATOM 5565 C CA . GLN D 1 13 ? 47.180 52.541 92.445 1.00 28.38 10 GLN D CA 1
ATOM 5566 C C . GLN D 1 13 ? 46.821 51.056 92.460 1.00 28.12 10 GLN D C 1
ATOM 5567 O O . GLN D 1 13 ? 45.828 50.666 93.073 1.00 28.44 10 GLN D O 1
ATOM 5573 N N . GLN D 1 14 ? 47.625 50.237 91.784 1.00 27.55 11 GLN D N 1
ATOM 5574 C CA . GLN D 1 14 ? 47.387 48.818 91.767 1.00 27.55 11 GLN D CA 1
ATOM 5575 C C . GLN D 1 14 ? 47.529 48.246 93.159 1.00 26.44 11 GLN D C 1
ATOM 5576 O O . GLN D 1 14 ? 46.675 47.492 93.562 1.00 26.33 11 GLN D O 1
ATOM 5582 N N . ALA D 1 15 ? 48.561 48.656 93.892 1.00 25.20 12 ALA D N 1
ATOM 5583 C CA . ALA D 1 15 ? 48.784 48.176 95.273 1.00 25.56 12 ALA D CA 1
ATOM 5584 C C . ALA D 1 15 ? 47.687 48.634 96.215 1.00 25.44 12 ALA D C 1
ATOM 5585 O O . ALA D 1 15 ? 47.265 47.859 97.070 1.00 24.65 12 ALA D O 1
ATOM 5587 N N . LEU D 1 16 ? 47.207 49.876 96.012 1.00 26.76 13 LEU D N 1
ATOM 5588 C CA . LEU D 1 16 ? 46.183 50.496 96.871 1.00 28.09 13 LEU D CA 1
ATOM 5589 C C . LEU D 1 16 ? 44.845 49.783 96.718 1.00 28.88 13 LEU D C 1
ATOM 5590 O O . LEU D 1 16 ? 44.110 49.641 97.691 1.00 29.92 13 LEU D O 1
ATOM 5595 N N . HIS D 1 17 ? 44.568 49.306 95.500 1.00 30.20 14 HIS D N 1
ATOM 5596 C CA . HIS D 1 17 ? 43.362 48.549 95.168 1.00 30.97 14 HIS D CA 1
ATOM 5597 C C . HIS D 1 17 ? 43.482 47.033 95.420 1.00 30.98 14 HIS D C 1
ATOM 5598 O O . HIS D 1 17 ? 42.479 46.361 95.678 1.00 31.94 14 HIS D O 1
ATOM 5605 N N . PHE D 1 18 ? 44.708 46.511 95.384 1.00 30.51 15 PHE D N 1
ATOM 5606 C CA . PHE D 1 18 ? 44.971 45.109 95.676 1.00 30.07 15 PHE D CA 1
ATOM 5607 C C . PHE D 1 18 ? 44.819 44.825 97.178 1.00 30.91 15 PHE D C 1
ATOM 5608 O O . PHE D 1 18 ? 44.212 43.816 97.570 1.00 31.06 15 PHE D O 1
ATOM 5616 N N . ARG D 1 19 ? 45.344 45.717 98.013 1.00 30.18 16 ARG D N 1
ATOM 5617 C CA . ARG D 1 19 ? 45.312 45.506 99.455 1.00 30.60 16 ARG D CA 1
ATOM 5618 C C . ARG D 1 19 ? 43.883 45.484 99.986 1.00 30.18 16 ARG D C 1
ATOM 5619 O O . ARG D 1 19 ? 43.129 46.426 99.790 1.00 30.49 16 ARG D O 1
ATOM 5627 N N . THR D 1 20 ? 43.540 44.399 100.661 1.00 29.80 17 THR D N 1
ATOM 5628 C CA . THR D 1 20 ? 42.242 44.231 101.293 1.00 29.65 17 THR D CA 1
ATOM 5629 C C . THR D 1 20 ? 42.531 43.474 102.584 1.00 29.12 17 THR D C 1
ATOM 5630 O O . THR D 1 20 ? 43.590 42.830 102.699 1.00 27.75 17 THR D O 1
ATOM 5634 N N . ALA D 1 21 ? 41.628 43.575 103.555 1.00 28.48 18 ALA D N 1
ATOM 5635 C CA . ALA D 1 21 ? 41.778 42.828 104.810 1.00 29.52 18 ALA D CA 1
ATOM 5636 C C . ALA D 1 21 ? 41.439 41.363 104.553 1.00 29.56 18 ALA D C 1
ATOM 5637 O O . ALA D 1 21 ? 40.275 41.004 104.406 1.00 31.33 18 ALA D O 1
ATOM 5639 N N . VAL D 1 22 ? 42.459 40.521 104.452 1.00 29.33 19 VAL D N 1
ATOM 5640 C CA . VAL D 1 22 ? 42.233 39.114 104.058 1.00 28.61 19 VAL D CA 1
ATOM 5641 C C . VAL D 1 22 ? 42.203 38.245 105.318 1.00 27.99 19 VAL D C 1
ATOM 5642 O O . VAL D 1 22 ? 43.101 38.340 106.166 1.00 27.83 19 VAL D O 1
ATOM 5646 N N A ARG D 1 23 ? 41.159 37.428 105.448 0.60 28.18 20 ARG D N 1
ATOM 5647 N N B ARG D 1 23 ? 41.192 37.395 105.440 0.40 27.50 20 ARG D N 1
ATOM 5648 C CA A ARG D 1 23 ? 41.014 36.536 106.608 0.60 28.02 20 ARG D CA 1
ATOM 5649 C CA B ARG D 1 23 ? 41.083 36.532 106.614 0.40 26.75 20 ARG D CA 1
ATOM 5650 C C A ARG D 1 23 ? 41.580 35.142 106.356 0.60 27.24 20 ARG D C 1
ATOM 5651 C C B ARG D 1 23 ? 41.629 35.138 106.345 0.40 26.59 20 ARG D C 1
ATOM 5652 O O A ARG D 1 23 ? 42.240 34.580 107.231 0.60 27.23 20 ARG D O 1
ATOM 5653 O O B ARG D 1 23 ? 42.311 34.564 107.197 0.40 26.62 20 ARG D O 1
ATOM 5668 N N . VAL D 1 24 ? 41.349 34.609 105.152 1.00 26.55 21 VAL D N 1
ATOM 5669 C CA . VAL D 1 24 ? 41.756 33.245 104.779 1.00 26.06 21 VAL D CA 1
ATOM 5670 C C . VAL D 1 24 ? 42.913 33.205 103.762 1.00 26.68 21 VAL D C 1
ATOM 5671 O O . VAL D 1 24 ? 42.802 33.700 102.636 1.00 26.62 21 VAL D O 1
ATOM 5675 N N . TYR D 1 25 ? 44.028 32.625 104.198 1.00 25.64 22 TYR D N 1
ATOM 5676 C CA . TYR D 1 25 ? 45.208 32.499 103.374 1.00 25.61 22 TYR D CA 1
ATOM 5677 C C . TYR D 1 25 ? 45.386 31.075 102.889 1.00 26.24 22 TYR D C 1
ATOM 5678 O O . TYR D 1 25 ? 44.913 30.109 103.504 1.00 25.84 22 TYR D O 1
ATOM 5687 N N . LYS D 1 26 ? 46.075 30.961 101.772 1.00 27.29 23 LYS D N 1
ATOM 5688 C CA . LYS D 1 26 ? 46.413 29.670 101.245 1.00 29.32 23 LYS D CA 1
ATOM 5689 C C . LYS D 1 26 ? 47.607 29.137 102.044 1.00 29.90 23 LYS D C 1
ATOM 5690 O O . LYS D 1 26 ? 48.177 29.859 102.859 1.00 28.90 23 LYS D O 1
ATOM 5696 N N . GLU D 1 27 ? 47.929 27.865 101.876 1.00 30.90 24 GLU D N 1
ATOM 5697 C CA . GLU D 1 27 ? 49.027 27.251 102.616 1.00 33.44 24 GLU D CA 1
ATOM 5698 C C . GLU D 1 27 ? 50.434 27.753 102.230 1.00 34.35 24 GLU D C 1
ATOM 5699 O O . GLU D 1 27 ? 51.397 27.536 102.967 1.00 36.29 24 GLU D O 1
ATOM 5705 N N . GLU D 1 28 ? 50.521 28.461 101.111 1.00 35.27 25 GLU D N 1
ATOM 5706 C CA . GLU D 1 28 ? 51.761 29.009 100.558 1.00 35.78 25 GLU D CA 1
ATOM 5707 C C . GLU D 1 28 ? 52.530 29.956 101.477 1.00 34.95 25 GLU D C 1
ATOM 5708 O O . GLU D 1 28 ? 51.976 30.917 102.032 1.00 33.52 25 GLU D O 1
ATOM 5714 N N . LYS D 1 29 ? 53.828 29.696 101.583 1.00 34.58 26 LYS D N 1
ATOM 5715 C CA . LYS D 1 29 ? 54.703 30.474 102.441 1.00 34.32 26 LYS D CA 1
ATOM 5716 C C . LYS D 1 29 ? 55.384 31.648 101.726 1.00 33.35 26 LYS D C 1
ATOM 5717 O O . LYS D 1 29 ? 55.833 31.548 100.589 1.00 32.41 26 LYS D O 1
ATOM 5723 N N . ILE D 1 30 ? 55.429 32.772 102.430 1.00 31.97 27 ILE D N 1
ATOM 5724 C CA . ILE D 1 30 ? 56.156 33.946 102.000 1.00 31.28 27 ILE D CA 1
ATOM 5725 C C . ILE D 1 30 ? 57.653 33.653 102.071 1.00 31.15 27 ILE D C 1
ATOM 5726 O O . ILE D 1 30 ? 58.117 33.011 103.022 1.00 31.26 27 ILE D O 1
ATOM 5731 N N . SER D 1 31 ? 58.403 34.110 101.075 1.00 30.66 28 SER D N 1
ATOM 5732 C CA . SER D 1 31 ? 59.839 33.877 101.048 1.00 31.11 28 SER D CA 1
ATOM 5733 C C . SER D 1 31 ? 60.584 34.665 102.116 1.00 31.56 28 SER D C 1
ATOM 5734 O O . SER D 1 31 ? 60.132 35.734 102.538 1.00 31.43 28 SER D O 1
ATOM 5737 N N . ASP D 1 32 ? 61.709 34.105 102.562 1.00 32.20 29 ASP D N 1
ATOM 5738 C CA . ASP D 1 32 ? 62.657 34.768 103.458 1.00 33.22 29 ASP D CA 1
ATOM 5739 C C . ASP D 1 32 ? 62.920 36.218 103.030 1.00 32.99 29 ASP D C 1
ATOM 5740 O O . ASP D 1 32 ? 62.852 37.136 103.852 1.00 33.11 29 ASP D O 1
ATOM 5745 N N . GLU D 1 33 ? 63.236 36.402 101.750 1.00 32.68 30 GLU D N 1
ATOM 5746 C CA . GLU D 1 33 ? 63.588 37.707 101.194 1.00 33.88 30 GLU D CA 1
ATOM 5747 C C . GLU D 1 33 ? 62.453 38.743 101.282 1.00 32.58 30 GLU D C 1
ATOM 5748 O O . GLU D 1 33 ? 62.677 39.920 101.639 1.00 32.17 30 GLU D O 1
ATOM 5754 N N . ASP D 1 34 ? 61.243 38.293 100.948 1.00 31.06 31 ASP D N 1
ATOM 5755 C CA . ASP D 1 34 ? 60.055 39.132 100.972 1.00 30.02 31 ASP D CA 1
ATOM 5756 C C . ASP D 1 34 ? 59.707 39.537 102.396 1.00 29.36 31 ASP D C 1
ATOM 5757 O O . ASP D 1 34 ? 59.428 40.715 102.654 1.00 30.02 31 ASP D O 1
ATOM 5762 N N . LEU D 1 35 ? 59.727 38.577 103.320 1.00 28.00 32 LEU D N 1
ATOM 5763 C CA . LEU D 1 35 ? 59.561 38.862 104.752 1.00 27.22 32 LEU D CA 1
ATOM 5764 C C . LEU D 1 35 ? 60.616 39.833 105.293 1.00 26.06 32 LEU D C 1
ATOM 5765 O O . LEU D 1 35 ? 60.296 40.748 106.039 1.00 25.06 32 LEU D O 1
ATOM 5770 N N . ALA D 1 36 ? 61.880 39.621 104.942 1.00 26.05 33 ALA D N 1
ATOM 5771 C CA . ALA D 1 36 ? 62.951 40.517 105.406 1.00 26.32 33 ALA D CA 1
ATOM 5772 C C . ALA D 1 36 ? 62.733 41.983 104.970 1.00 26.87 33 ALA D C 1
ATOM 5773 O O . ALA D 1 36 ? 63.050 42.915 105.707 1.00 27.69 33 ALA D O 1
ATOM 5775 N N . LEU D 1 37 ? 62.226 42.180 103.763 1.00 27.18 34 LEU D N 1
ATOM 5776 C CA . LEU D 1 37 ? 61.922 43.516 103.251 1.00 27.27 34 LEU D CA 1
ATOM 5777 C C . LEU D 1 37 ? 60.728 44.187 103.963 1.00 26.79 34 LEU D C 1
ATOM 5778 O O . LEU D 1 37 ? 60.766 45.378 104.314 1.00 26.64 34 LEU D O 1
ATOM 5783 N N . ILE D 1 38 ? 59.687 43.413 104.209 1.00 25.98 35 ILE D N 1
ATOM 5784 C CA . ILE D 1 38 ? 58.547 43.878 104.972 1.00 26.54 35 ILE D CA 1
ATOM 5785 C C . ILE D 1 38 ? 58.959 44.331 106.385 1.00 26.89 35 ILE D C 1
ATOM 5786 O O . ILE D 1 38 ? 58.513 45.368 106.865 1.00 27.18 35 ILE D O 1
ATOM 5791 N N . LEU D 1 39 ? 59.832 43.572 107.031 1.00 27.06 36 LEU D N 1
ATOM 5792 C CA . LEU D 1 39 ? 60.259 43.901 108.384 1.00 27.94 36 LEU D CA 1
ATOM 5793 C C . LEU D 1 39 ? 61.236 45.086 108.390 1.00 28.12 36 LEU D C 1
ATOM 5794 O O . LEU D 1 39 ? 61.252 45.880 109.338 1.00 28.76 36 LEU D O 1
ATOM 5799 N N . ASP D 1 40 ? 62.032 45.201 107.330 1.00 28.03 37 ASP D N 1
ATOM 5800 C CA . ASP D 1 40 ? 62.859 46.388 107.079 1.00 28.28 37 ASP D CA 1
ATOM 5801 C C . ASP D 1 40 ? 62.015 47.641 106.949 1.00 27.89 37 ASP D C 1
ATOM 5802 O O . ASP D 1 40 ? 62.421 48.690 107.429 1.00 28.91 37 ASP D O 1
ATOM 5807 N N . ALA D 1 41 ? 60.849 47.535 106.313 1.00 27.22 38 ALA D N 1
ATOM 5808 C CA . ALA D 1 41 ? 59.915 48.666 106.221 1.00 27.12 38 ALA D CA 1
ATOM 5809 C C . ALA D 1 41 ? 59.508 49.172 107.629 1.00 27.40 38 ALA D C 1
ATOM 5810 O O . ALA D 1 41 ? 59.413 50.389 107.853 1.00 26.65 38 ALA D O 1
ATOM 5812 N N . ALA D 1 42 ? 59.248 48.235 108.560 1.00 27.61 39 ALA D N 1
ATOM 5813 C CA . ALA D 1 42 ? 58.886 48.581 109.958 1.00 27.45 39 ALA D CA 1
ATOM 5814 C C . ALA D 1 42 ? 60.057 49.235 110.683 1.00 27.92 39 ALA D C 1
ATOM 5815 O O . ALA D 1 42 ? 59.933 50.310 111.245 1.00 28.71 39 ALA D O 1
ATOM 5817 N N . TRP D 1 43 ? 61.199 48.563 110.661 1.00 28.39 40 TRP D N 1
ATOM 5818 C CA . TRP D 1 43 ? 62.404 49.003 111.335 1.00 28.45 40 TRP D CA 1
ATOM 5819 C C . TRP D 1 43 ? 62.873 50.393 110.884 1.00 27.59 40 TRP D C 1
ATOM 5820 O O . TRP D 1 43 ? 63.344 51.189 111.691 1.00 27.51 40 TRP D O 1
ATOM 5831 N N . LEU D 1 44 ? 62.731 50.681 109.598 1.00 27.15 41 LEU D N 1
ATOM 5832 C CA . LEU D 1 44 ? 63.144 51.980 109.048 1.00 26.90 41 LEU D CA 1
ATOM 5833 C C . LEU D 1 44 ? 62.004 53.017 109.052 1.00 26.62 41 LEU D C 1
ATOM 5834 O O . LEU D 1 44 ? 62.184 54.123 108.572 1.00 26.36 41 LEU D O 1
ATOM 5839 N N . SER D 1 45 ? 60.835 52.658 109.572 1.00 25.83 42 SER D N 1
ATOM 5840 C CA . SER D 1 45 ? 59.748 53.614 109.745 1.00 25.68 42 SER D CA 1
ATOM 5841 C C . SER D 1 45 ? 60.163 54.783 110.678 1.00 26.19 42 SER D C 1
ATOM 5842 O O . SER D 1 45 ? 61.014 54.609 111.575 1.00 26.51 42 SER D O 1
ATOM 5845 N N . PRO D 1 46 ? 59.592 55.988 110.446 1.00 25.65 43 PRO D N 1
ATOM 5846 C CA . PRO D 1 46 ? 59.855 57.097 111.357 1.00 25.49 43 PRO D CA 1
ATOM 5847 C C . PRO D 1 46 ? 58.986 56.985 112.613 1.00 25.96 43 PRO D C 1
ATOM 5848 O O . PRO D 1 46 ? 57.876 56.451 112.570 1.00 25.30 43 PRO D O 1
ATOM 5852 N N . SER D 1 47 ? 59.492 57.451 113.744 1.00 25.81 44 SER D N 1
ATOM 5853 C CA . SER D 1 47 ? 58.668 57.466 114.942 1.00 26.24 44 SER D CA 1
ATOM 5854 C C . SER D 1 47 ? 58.894 58.818 115.606 1.00 25.78 44 SER D C 1
ATOM 5855 O O . SER D 1 47 ? 59.968 59.410 115.443 1.00 25.71 44 SER D O 1
ATOM 5858 N N . SER D 1 48 ? 57.899 59.298 116.355 1.00 25.49 45 SER D N 1
ATOM 5859 C CA . SER D 1 48 ? 58.001 60.609 117.019 1.00 25.22 45 SER D CA 1
ATOM 5860 C C . SER D 1 48 ? 59.263 60.652 117.845 1.00 25.64 45 SER D C 1
ATOM 5861 O O . SER D 1 48 ? 59.533 59.711 118.606 1.00 25.50 45 SER D O 1
ATOM 5864 N N . ILE D 1 49 ? 60.025 61.740 117.650 1.00 26.30 46 ILE D N 1
ATOM 5865 C CA . ILE D 1 49 ? 61.344 62.037 118.275 1.00 26.53 46 ILE D CA 1
ATOM 5866 C C . ILE D 1 49 ? 62.395 60.927 118.160 1.00 26.81 46 ILE D C 1
ATOM 5867 O O . ILE D 1 49 ? 63.345 60.868 118.949 1.00 26.42 46 ILE D O 1
ATOM 5872 N N . GLY D 1 50 ? 62.221 60.056 117.161 1.00 26.64 47 GLY D N 1
ATOM 5873 C CA . GLY D 1 50 ? 63.147 58.954 116.884 1.00 26.66 47 GLY D CA 1
ATOM 5874 C C . GLY D 1 50 ? 63.269 57.972 118.043 1.00 27.12 47 GLY D C 1
ATOM 5875 O O . GLY D 1 50 ? 64.327 57.354 118.243 1.00 26.21 47 GLY D O 1
ATOM 5876 N N . LEU D 1 51 ? 62.188 57.842 118.809 1.00 26.37 48 LEU D N 1
ATOM 5877 C CA . LEU D 1 51 ? 62.186 56.977 119.984 1.00 27.25 48 LEU D CA 1
ATOM 5878 C C . LEU D 1 51 ? 62.409 55.507 119.634 1.00 27.32 48 LEU D C 1
ATOM 5879 O O . LEU D 1 51 ? 63.205 54.841 120.291 1.00 28.69 48 LEU D O 1
ATOM 5884 N N . GLU D 1 52 ? 61.734 55.021 118.595 1.00 27.24 49 GLU D N 1
ATOM 5885 C CA . GLU D 1 52 ? 61.745 53.598 118.239 1.00 26.93 49 GLU D CA 1
ATOM 5886 C C . GLU D 1 52 ? 61.330 52.746 119.439 1.00 26.26 49 GLU D C 1
ATOM 5887 O O . GLU D 1 52 ? 61.934 51.718 119.721 1.00 26.05 49 GLU D O 1
ATOM 5893 N N . GLY D 1 53 ? 60.289 53.189 120.130 1.00 25.40 50 GLY D N 1
ATOM 5894 C CA . GLY D 1 53 ? 59.779 52.477 121.290 1.00 24.83 50 GLY D CA 1
ATOM 5895 C C . GLY D 1 53 ? 58.823 51.413 120.827 1.00 25.20 50 GLY D C 1
ATOM 5896 O O . GLY D 1 53 ? 57.635 51.429 121.167 1.00 24.55 50 GLY D O 1
ATOM 5897 N N . TRP D 1 54 ? 59.344 50.477 120.039 1.00 25.26 51 TRP D N 1
ATOM 5898 C CA . TRP D 1 54 ? 58.502 49.482 119.379 1.00 25.43 51 TRP D CA 1
ATOM 5899 C C . TRP D 1 54 ? 59.279 48.189 119.124 1.00 26.18 51 TRP D C 1
ATOM 5900 O O . TRP D 1 54 ? 60.497 48.181 119.046 1.00 25.64 51 TRP D O 1
ATOM 5911 N N . ARG D 1 55 ? 58.560 47.080 119.043 1.00 27.20 52 ARG D N 1
ATOM 5912 C CA . ARG D 1 55 ? 59.171 45.846 118.592 1.00 27.17 52 ARG D CA 1
ATOM 5913 C C . ARG D 1 55 ? 58.196 45.171 117.666 1.00 26.71 52 ARG D C 1
ATOM 5914 O O . ARG D 1 55 ? 56.993 45.374 117.783 1.00 26.71 52 ARG D O 1
ATOM 5922 N N . PHE D 1 56 ? 58.735 44.378 116.750 1.00 26.33 53 PHE D N 1
ATOM 5923 C CA . PHE D 1 56 ? 57.952 43.666 115.747 1.00 26.96 53 PHE D CA 1
ATOM 5924 C C . PHE D 1 56 ? 58.391 42.233 115.856 1.00 27.75 53 PHE D C 1
ATOM 5925 O O . PHE D 1 56 ? 59.562 41.910 115.592 1.00 27.91 53 PHE D O 1
ATOM 5933 N N . VAL D 1 57 ? 57.483 41.374 116.306 1.00 28.22 54 VAL D N 1
ATOM 5934 C CA . VAL D 1 57 ? 57.852 39.961 116.443 1.00 29.07 54 VAL D CA 1
ATOM 5935 C C . VAL D 1 57 ? 57.066 39.020 115.562 1.00 28.94 54 VAL D C 1
ATOM 5936 O O . VAL D 1 57 ? 55.812 39.048 115.516 1.00 28.79 54 VAL D O 1
ATOM 5940 N N . VAL D 1 58 ? 57.839 38.196 114.862 1.00 28.72 55 VAL D N 1
ATOM 5941 C CA . VAL D 1 58 ? 57.299 37.157 114.014 1.00 28.83 55 VAL D CA 1
ATOM 5942 C C . VAL D 1 58 ? 56.958 35.993 114.922 1.00 29.29 55 VAL D C 1
ATOM 5943 O O . VAL D 1 58 ? 57.843 35.375 115.496 1.00 28.42 55 VAL D O 1
ATOM 5947 N N . LEU D 1 59 ? 55.659 35.730 115.052 1.00 30.07 56 LEU D N 1
ATOM 5948 C CA . LEU D 1 59 ? 55.130 34.667 115.892 1.00 31.96 56 LEU D CA 1
ATOM 5949 C C . LEU D 1 59 ? 54.929 33.442 115.042 1.00 32.99 56 LEU D C 1
ATOM 5950 O O . LEU D 1 59 ? 53.878 33.284 114.418 1.00 33.13 56 LEU D O 1
ATOM 5955 N N . ASP D 1 60 ? 55.936 32.577 115.025 1.00 33.71 57 ASP D N 1
ATOM 5956 C CA . ASP D 1 60 ? 55.886 31.345 114.269 1.00 35.18 57 ASP D CA 1
ATOM 5957 C C . ASP D 1 60 ? 55.368 30.169 115.115 1.00 35.10 57 ASP D C 1
ATOM 5958 O O . ASP D 1 60 ? 54.846 29.191 114.566 1.00 35.38 57 ASP D O 1
ATOM 5963 N N . ASN D 1 61 ? 55.491 30.300 116.438 1.00 33.98 58 ASN D N 1
ATOM 5964 C CA . ASN D 1 61 ? 55.076 29.296 117.408 1.00 33.38 58 ASN D CA 1
ATOM 5965 C C . ASN D 1 61 ? 53.578 29.040 117.408 1.00 33.13 58 ASN D C 1
ATOM 5966 O O . ASN D 1 61 ? 52.788 29.923 117.769 1.00 32.95 58 ASN D O 1
ATOM 5971 N N A LYS D 1 62 ? 53.207 27.817 117.038 0.50 32.70 59 LYS D N 1
ATOM 5972 N N B LYS D 1 62 ? 53.194 27.824 117.027 0.50 32.89 59 LYS D N 1
ATOM 5973 C CA A LYS D 1 62 ? 51.815 27.398 116.864 0.50 32.28 59 LYS D CA 1
ATOM 5974 C CA B LYS D 1 62 ? 51.785 27.468 116.868 0.50 32.69 59 LYS D CA 1
ATOM 5975 C C A LYS D 1 62 ? 51.040 27.300 118.177 0.50 32.16 59 LYS D C 1
ATOM 5976 C C B LYS D 1 62 ? 51.012 27.286 118.183 0.50 32.35 59 LYS D C 1
ATOM 5977 O O A LYS D 1 62 ? 49.900 27.763 118.237 0.50 31.93 59 LYS D O 1
ATOM 5978 O O B LYS D 1 62 ? 49.848 27.682 118.249 0.50 32.14 59 LYS D O 1
ATOM 5989 N N . PRO D 1 63 ? 51.633 26.675 119.222 1.00 32.33 60 PRO D N 1
ATOM 5990 C CA . PRO D 1 63 ? 50.995 26.693 120.555 1.00 32.09 60 PRO D CA 1
ATOM 5991 C C . PRO D 1 63 ? 50.630 28.077 121.105 1.00 32.01 60 PRO D C 1
ATOM 5992 O O . PRO D 1 63 ? 49.546 28.241 121.669 1.00 32.02 60 PRO D O 1
ATOM 5996 N N . ILE D 1 64 ? 51.497 29.076 120.940 1.00 31.89 61 ILE D N 1
ATOM 5997 C CA . ILE D 1 64 ? 51.121 30.413 121.388 1.00 31.52 61 ILE D CA 1
ATOM 5998 C C . ILE D 1 64 ? 49.930 30.957 120.581 1.00 31.50 61 ILE D C 1
ATOM 5999 O O . ILE D 1 64 ? 48.994 31.537 121.158 1.00 31.56 61 ILE D O 1
ATOM 6004 N N . LYS D 1 65 ? 49.953 30.753 119.267 1.00 31.07 62 LYS D N 1
ATOM 6005 C CA . LYS D 1 65 ? 48.877 31.223 118.400 1.00 31.59 62 LYS D CA 1
ATOM 6006 C C . LYS D 1 65 ? 47.536 30.603 118.779 1.00 31.54 62 LYS D C 1
ATOM 6007 O O . LYS D 1 65 ? 46.505 31.276 118.803 1.00 31.31 62 LYS D O 1
ATOM 6013 N N . GLU D 1 66 ? 47.566 29.323 119.107 1.00 32.08 63 GLU D N 1
ATOM 6014 C CA . GLU D 1 66 ? 46.372 28.615 119.572 1.00 33.28 63 GLU D CA 1
ATOM 6015 C C . GLU D 1 66 ? 45.897 29.073 120.944 1.00 32.70 63 GLU D C 1
ATOM 6016 O O . GLU D 1 66 ? 44.699 29.119 121.189 1.00 32.34 63 GLU D O 1
ATOM 6022 N N . GLU D 1 67 ? 46.831 29.421 121.831 1.00 32.46 64 GLU D N 1
ATOM 6023 C CA . GLU D 1 67 ? 46.482 29.970 123.143 1.00 33.06 64 GLU D CA 1
ATOM 6024 C C . GLU D 1 67 ? 45.810 31.335 123.030 1.00 32.14 64 GLU D C 1
ATOM 6025 O O . GLU D 1 67 ? 44.878 31.641 123.774 1.00 32.57 64 GLU D O 1
ATOM 6031 N N . ILE D 1 68 ? 46.293 32.152 122.100 1.00 31.40 65 ILE D N 1
ATOM 6032 C CA . ILE D 1 68 ? 45.729 33.469 121.820 1.00 31.06 65 ILE D CA 1
ATOM 6033 C C . ILE D 1 68 ? 44.348 33.394 121.174 1.00 30.48 65 ILE D C 1
ATOM 6034 O O . ILE D 1 68 ? 43.449 34.155 121.517 1.00 30.40 65 ILE D O 1
ATOM 6039 N N . LYS D 1 69 ? 44.189 32.435 120.272 1.00 30.36 66 LYS D N 1
ATOM 6040 C CA . LYS D 1 69 ? 43.007 32.303 119.429 1.00 30.50 66 LYS D CA 1
ATOM 6041 C C . LYS D 1 69 ? 41.628 32.482 120.078 1.00 30.10 66 LYS D C 1
ATOM 6042 O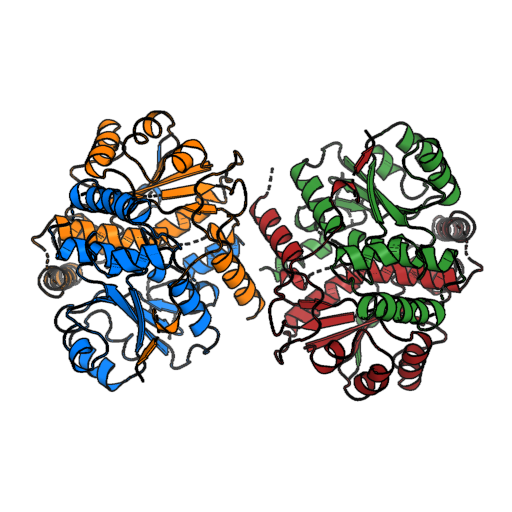 O . LYS D 1 69 ? 40.805 33.209 119.531 1.00 30.38 66 LYS D O 1
ATOM 6048 N N . PRO D 1 70 ? 41.341 31.796 121.210 1.00 30.20 67 PRO D N 1
ATOM 6049 C CA . PRO D 1 70 ? 39.996 31.988 121.791 1.00 29.42 67 PRO D CA 1
ATOM 6050 C C . PRO D 1 70 ? 39.700 33.415 122.258 1.00 29.93 67 PRO D C 1
ATOM 6051 O O . PRO D 1 70 ? 38.519 33.759 122.445 1.00 29.82 67 PRO D O 1
ATOM 6055 N N . PHE D 1 71 ? 40.752 34.231 122.440 1.00 29.03 68 PHE D N 1
ATOM 6056 C CA . PHE D 1 71 ? 40.583 35.621 122.851 1.00 29.75 68 PHE D CA 1
ATOM 6057 C C . PHE D 1 71 ? 40.707 36.633 121.699 1.00 29.68 68 PHE D C 1
ATOM 6058 O O . PHE D 1 71 ? 40.656 37.843 121.924 1.00 29.98 68 PHE D O 1
ATOM 6066 N N . ALA D 1 72 ? 40.825 36.132 120.469 1.00 29.24 69 ALA D N 1
ATOM 6067 C CA . ALA D 1 72 ? 40.987 36.989 119.295 1.00 29.10 69 ALA D CA 1
ATOM 6068 C C . ALA D 1 72 ? 39.859 36.807 118.297 1.00 29.48 69 ALA D C 1
ATOM 6069 O O . ALA D 1 72 ? 40.046 36.173 117.259 1.00 29.23 69 ALA D O 1
ATOM 6071 N N . TRP D 1 73 ? 38.689 37.362 118.610 1.00 30.02 70 TRP D N 1
ATOM 6072 C CA . TRP D 1 73 ? 37.520 37.266 117.729 1.00 30.48 70 TRP D CA 1
ATOM 6073 C C . TRP D 1 73 ? 37.777 37.708 116.290 1.00 30.91 70 TRP D C 1
ATOM 6074 O O . TRP D 1 73 ? 37.143 37.194 115.380 1.00 32.14 70 TRP D O 1
ATOM 6085 N N . GLY D 1 74 ? 38.694 38.668 116.099 1.00 31.48 71 GLY D N 1
ATOM 6086 C CA . GLY D 1 74 ? 39.038 39.210 114.782 1.00 30.02 71 GLY D CA 1
ATOM 6087 C C . GLY D 1 74 ? 40.149 38.487 114.044 1.00 29.90 71 GLY D C 1
ATOM 6088 O O . GLY D 1 74 ? 40.509 38.875 112.941 1.00 29.17 71 GLY D O 1
ATOM 6089 N N . ALA D 1 75 ? 40.659 37.396 114.614 1.00 29.66 72 ALA D N 1
ATOM 6090 C CA . ALA D 1 75 ? 41.868 36.783 114.087 1.00 29.36 72 ALA D CA 1
ATOM 6091 C C . ALA D 1 75 ? 41.835 35.267 113.923 1.00 28.88 72 ALA D C 1
ATOM 6092 O O . ALA D 1 75 ? 42.875 34.659 113.656 1.00 28.58 72 ALA D O 1
ATOM 6094 N N A GLN D 1 76 ? 40.649 34.679 114.060 0.60 29.26 73 GLN D N 1
ATOM 6095 N N B GLN D 1 76 ? 40.661 34.653 114.068 0.40 28.73 73 GLN D N 1
ATOM 6096 C CA A GLN D 1 76 ? 40.486 33.228 114.075 0.60 29.51 73 GLN D CA 1
ATOM 6097 C CA B GLN D 1 76 ? 40.577 33.192 114.056 0.40 28.47 73 GLN D CA 1
ATOM 6098 C C A GLN D 1 76 ? 41.100 32.569 112.818 0.60 28.71 73 GLN D C 1
ATOM 6099 C C B GLN D 1 76 ? 41.192 32.604 112.790 0.40 28.20 73 GLN D C 1
ATOM 6100 O O A GLN D 1 76 ? 42.011 31.744 112.923 0.60 27.88 73 GLN D O 1
ATOM 6101 O O B GLN D 1 76 ? 42.154 31.833 112.858 0.40 27.59 73 GLN D O 1
ATOM 6112 N N . TYR D 1 77 ? 40.631 32.974 111.643 1.00 28.17 74 TYR D N 1
ATOM 6113 C CA . TYR D 1 77 ? 41.096 32.412 110.361 1.00 28.32 74 TYR D CA 1
ATOM 6114 C C . TYR D 1 77 ? 42.533 32.767 110.081 1.00 27.31 74 TYR D C 1
ATOM 6115 O O . TYR D 1 77 ? 43.291 31.952 109.558 1.00 26.80 74 TYR D O 1
ATOM 6124 N N . GLN D 1 78 ? 42.890 34.005 110.416 1.00 26.23 75 GLN D N 1
ATOM 6125 C CA . GLN D 1 78 ? 44.209 34.514 110.135 1.00 25.51 75 GLN D CA 1
ATOM 6126 C C . GLN D 1 78 ? 45.240 33.720 110.911 1.00 25.53 75 GLN D C 1
ATOM 6127 O O . GLN D 1 78 ? 46.245 33.314 110.347 1.00 25.21 75 GLN D O 1
ATOM 6133 N N . LEU D 1 79 ? 45.005 33.526 112.213 1.00 26.00 76 LEU D N 1
ATOM 6134 C CA . LEU D 1 79 ? 45.940 32.775 113.048 1.00 27.03 76 LEU D CA 1
ATOM 6135 C C . LEU D 1 79 ? 46.124 31.341 112.527 1.00 28.12 76 LEU D C 1
ATOM 6136 O O . LEU D 1 79 ? 47.216 30.785 112.590 1.00 28.72 76 LEU D O 1
ATOM 6141 N N . GLU D 1 80 ? 45.048 30.759 111.998 1.00 28.79 77 GLU D N 1
ATOM 6142 C CA . GLU D 1 80 ? 45.067 29.392 111.511 1.00 30.12 77 GLU D CA 1
ATOM 6143 C C . GLU D 1 80 ? 45.725 29.238 110.135 1.00 29.50 77 GLU D C 1
ATOM 6144 O O . GLU D 1 80 ? 46.310 28.193 109.857 1.00 29.19 77 GLU D O 1
ATOM 6150 N N . THR D 1 81 ? 45.618 30.254 109.276 1.00 27.71 78 THR D N 1
ATOM 6151 C CA . THR D 1 81 ? 45.976 30.071 107.872 1.00 27.32 78 THR D CA 1
ATOM 6152 C C . THR D 1 81 ? 47.121 30.942 107.362 1.00 27.43 78 THR D C 1
ATOM 6153 O O . THR D 1 81 ? 47.744 30.594 106.361 1.00 27.32 78 THR D O 1
ATOM 6157 N N . ALA D 1 82 ? 47.378 32.076 108.016 1.00 26.48 79 ALA D N 1
ATOM 6158 C CA . ALA D 1 82 ? 48.392 33.012 107.520 1.00 27.51 79 ALA D CA 1
ATOM 6159 C C . ALA D 1 82 ? 49.750 32.351 107.451 1.00 27.54 79 ALA D C 1
ATOM 6160 O O . ALA D 1 82 ? 50.081 31.533 108.283 1.00 27.03 79 ALA D O 1
ATOM 6162 N N . SER D 1 83 ? 50.512 32.725 106.431 1.00 28.03 80 SER D N 1
ATOM 6163 C CA . SER D 1 83 ? 51.895 32.325 106.288 1.00 28.21 80 SER D CA 1
ATOM 6164 C C . SER D 1 83 ? 52.692 32.840 107.484 1.00 27.96 80 SER D C 1
ATOM 6165 O O . SER D 1 83 ? 53.465 32.122 108.101 1.00 27.66 80 SER D O 1
ATOM 6168 N N . HIS D 1 84 ? 52.507 34.117 107.784 1.00 28.70 81 HIS D N 1
ATOM 6169 C CA . HIS D 1 84 ? 53.210 34.755 108.886 1.00 28.57 81 HIS D CA 1
ATOM 6170 C C . HIS D 1 84 ? 52.280 35.633 109.666 1.00 29.31 81 HIS D C 1
ATOM 6171 O O . HIS D 1 84 ? 51.273 36.131 109.140 1.00 28.82 81 HIS D O 1
ATOM 6178 N N . PHE D 1 85 ? 52.647 35.833 110.929 1.00 29.72 82 PHE D N 1
ATOM 6179 C CA . PHE D 1 85 ? 51.852 36.591 111.843 1.00 29.92 82 PHE D CA 1
ATOM 6180 C C . PHE D 1 85 ? 52.819 37.461 112.631 1.00 30.36 82 PHE D C 1
ATOM 6181 O O . PHE D 1 85 ? 53.795 36.973 113.211 1.00 29.85 82 PHE D O 1
ATOM 6189 N N . ILE D 1 86 ? 52.578 38.767 112.605 1.00 30.17 83 ILE D N 1
ATOM 6190 C CA . ILE D 1 86 ? 53.463 39.722 113.267 1.00 30.00 83 ILE D CA 1
ATOM 6191 C C . ILE D 1 86 ? 52.752 40.417 114.427 1.00 29.50 83 ILE D C 1
ATOM 6192 O O . ILE D 1 86 ? 51.614 40.875 114.289 1.00 29.98 83 ILE D O 1
ATOM 6197 N N . LEU D 1 87 ? 53.431 40.453 115.574 1.00 29.23 84 LEU D N 1
ATOM 6198 C CA . LEU D 1 87 ? 52.979 41.172 116.760 1.00 28.71 84 LEU D CA 1
ATOM 6199 C C . LEU D 1 87 ? 53.667 42.536 116.763 1.00 28.43 84 LEU D C 1
ATOM 6200 O O . LEU D 1 87 ? 54.898 42.604 116.673 1.00 28.30 84 LEU D O 1
ATOM 6205 N N . LEU D 1 88 ? 52.873 43.606 116.832 1.00 28.22 85 LEU D N 1
ATOM 6206 C CA . LEU D 1 88 ? 53.391 44.974 116.962 1.00 27.99 85 LEU D CA 1
ATOM 6207 C C . LEU D 1 88 ? 53.323 45.346 118.443 1.00 27.98 85 LEU D C 1
ATOM 6208 O O . LEU D 1 88 ? 52.261 45.272 119.057 1.00 28.39 85 LEU D O 1
ATOM 6213 N N . ILE D 1 89 ? 54.480 45.667 119.014 1.00 27.61 86 ILE D N 1
ATOM 6214 C CA . ILE D 1 89 ? 54.610 45.915 120.451 1.00 27.28 86 ILE D CA 1
ATOM 6215 C C . ILE D 1 89 ? 55.136 47.338 120.687 1.00 27.98 86 ILE D C 1
ATOM 6216 O O . ILE D 1 89 ? 56.052 47.788 119.993 1.00 28.87 86 ILE D O 1
ATOM 6221 N N . ALA D 1 90 ? 54.516 48.052 121.617 1.00 27.25 87 ALA D N 1
ATOM 6222 C CA . ALA D 1 90 ? 54.921 49.428 121.947 1.00 27.71 87 ALA D CA 1
ATOM 6223 C C . ALA D 1 90 ? 55.409 49.531 123.402 1.00 27.48 87 ALA D C 1
ATOM 6224 O O . ALA D 1 90 ? 54.910 48.826 124.288 1.00 25.92 87 ALA D O 1
ATOM 6226 N N . GLU D 1 91 ? 56.382 50.413 123.626 1.00 27.41 88 GLU D N 1
ATOM 6227 C CA . GLU D 1 91 ? 56.988 50.602 124.943 1.00 28.40 88 GLU D CA 1
ATOM 6228 C C . GLU D 1 91 ? 56.070 51.373 125.867 1.00 27.15 88 GLU D C 1
ATOM 6229 O O . GLU D 1 91 ? 55.394 52.292 125.424 1.00 27.02 88 GLU D O 1
ATOM 6235 N N . LYS D 1 92 ? 56.072 50.995 127.151 1.00 26.34 89 LYS D N 1
ATOM 6236 C CA . LYS D 1 92 ? 55.336 51.684 128.217 1.00 25.03 89 LYS D CA 1
ATOM 6237 C C . LYS D 1 92 ? 56.247 52.695 128.895 1.00 24.84 89 LYS D C 1
ATOM 6238 O O . LYS D 1 92 ? 57.462 52.591 128.790 1.00 23.63 89 LYS D O 1
ATOM 6244 N N . HIS D 1 93 ? 55.642 53.665 129.579 1.00 24.89 90 HIS D N 1
ATOM 6245 C CA . HIS D 1 93 ? 56.356 54.583 130.447 1.00 25.69 90 HIS D CA 1
ATOM 6246 C C . HIS D 1 93 ? 57.455 55.390 129.748 1.00 25.85 90 HIS D C 1
ATOM 6247 O O . HIS D 1 93 ? 58.474 55.696 130.346 1.00 26.47 90 HIS D O 1
ATOM 6254 N N . ALA D 1 94 ? 57.216 55.772 128.495 1.00 25.99 91 ALA D N 1
ATOM 6255 C CA . ALA D 1 94 ? 58.169 56.586 127.730 1.00 25.61 91 ALA D CA 1
ATOM 6256 C C . ALA D 1 94 ? 58.060 58.069 128.080 1.00 25.38 91 ALA D C 1
ATOM 6257 O O . ALA D 1 94 ? 57.910 58.917 127.205 1.00 26.30 91 ALA D O 1
ATOM 6259 N N . ARG D 1 95 ? 58.175 58.381 129.363 1.00 25.18 92 ARG D N 1
ATOM 6260 C CA . ARG D 1 95 ? 58.094 59.732 129.851 1.00 24.44 92 ARG D CA 1
ATOM 6261 C C . ARG D 1 95 ? 59.367 60.475 129.444 1.00 25.77 92 ARG D C 1
ATOM 6262 O O . ARG D 1 95 ? 60.393 59.846 129.194 1.00 26.08 92 ARG D O 1
ATOM 6270 N N . TYR D 1 96 ? 59.274 61.796 129.367 1.00 25.89 93 TYR D N 1
ATOM 6271 C CA . TYR D 1 96 ? 60.371 62.670 128.955 1.00 27.41 93 TYR D CA 1
ATOM 6272 C C . TYR D 1 96 ? 61.668 62.433 129.702 1.00 27.74 93 TYR D C 1
ATOM 6273 O O . TYR D 1 96 ? 62.732 62.608 129.129 1.00 27.93 93 TYR D O 1
ATOM 6282 N N . ASP D 1 97 ? 61.571 62.062 130.981 1.00 28.32 94 ASP D N 1
ATOM 6283 C CA . ASP D 1 97 ? 62.733 61.815 131.827 1.00 28.72 94 ASP D CA 1
ATOM 6284 C C . ASP D 1 97 ? 63.172 60.332 131.887 1.00 29.00 94 ASP D C 1
ATOM 6285 O O . ASP D 1 97 ? 63.965 59.948 132.738 1.00 29.75 94 ASP D O 1
ATOM 6290 N N . SER D 1 98 ? 62.678 59.513 130.967 1.00 29.49 95 SER D N 1
ATOM 6291 C CA . SER D 1 98 ? 62.960 58.079 130.961 1.00 30.11 95 SER D CA 1
ATOM 6292 C C . SER D 1 98 ? 64.275 57.715 130.268 1.00 30.39 95 SER D C 1
ATOM 6293 O O . SER D 1 98 ? 64.722 58.432 129.372 1.00 29.97 95 SER D O 1
ATOM 6296 N N . PRO D 1 99 ? 64.861 56.554 130.633 1.00 30.95 96 PRO D N 1
ATOM 6297 C CA . PRO D 1 99 ? 66.046 56.044 129.935 1.00 31.13 96 PRO D CA 1
ATOM 6298 C C . PRO D 1 99 ? 65.824 55.903 128.422 1.00 30.47 96 PRO D C 1
ATOM 6299 O O . PRO D 1 99 ? 66.718 56.245 127.651 1.00 30.07 96 PRO D O 1
ATOM 6303 N N . ALA D 1 100 ? 64.641 55.431 128.013 1.00 30.07 97 ALA D N 1
ATOM 6304 C CA . ALA D 1 100 ? 64.336 55.254 126.586 1.00 30.14 97 ALA D CA 1
ATOM 6305 C C . ALA D 1 100 ? 64.463 56.570 125.802 1.00 30.00 97 ALA D C 1
ATOM 6306 O O . ALA D 1 100 ? 65.009 56.584 124.700 1.00 29.66 97 ALA D O 1
ATOM 6308 N N . ILE D 1 101 ? 63.985 57.671 126.380 1.00 30.47 98 ILE D N 1
ATOM 6309 C CA . ILE D 1 101 ? 64.096 58.972 125.728 1.00 30.91 98 ILE D CA 1
ATOM 6310 C C . ILE D 1 101 ? 65.554 59.448 125.745 1.00 31.88 98 ILE D C 1
ATOM 6311 O O . ILE D 1 101 ? 66.031 59.979 124.748 1.00 32.13 98 ILE D O 1
ATOM 6316 N N . LYS D 1 102 ? 66.268 59.224 126.854 1.00 32.38 99 LYS D N 1
ATOM 6317 C CA . LYS D 1 102 ? 67.704 59.544 126.925 1.00 33.46 99 LYS D CA 1
ATOM 6318 C C . LYS D 1 102 ? 68.495 58.790 125.834 1.00 33.24 99 LYS D C 1
ATOM 6319 O O . LYS D 1 102 ? 69.253 59.390 125.069 1.00 33.90 99 LYS D O 1
ATOM 6325 N N . ASN D 1 103 ? 68.306 57.483 125.757 1.00 33.13 100 ASN D N 1
ATOM 6326 C CA . ASN D 1 103 ? 68.973 56.683 124.733 1.00 32.76 100 ASN D CA 1
ATOM 6327 C C . ASN D 1 103 ? 68.661 57.118 123.305 1.00 32.35 100 ASN D C 1
ATOM 6328 O O . ASN D 1 103 ? 69.545 57.084 122.464 1.00 32.62 100 ASN D O 1
ATOM 6333 N N . SER D 1 104 ? 67.420 57.522 123.033 1.00 31.86 101 SER D N 1
ATOM 6334 C CA . SER D 1 104 ? 67.055 58.007 121.703 1.00 32.11 101 SER D CA 1
ATOM 6335 C C . SER D 1 104 ? 67.941 59.180 121.282 1.00 32.55 101 SER D C 1
ATOM 6336 O O . SER D 1 104 ? 68.403 59.246 120.147 1.00 32.67 101 SER D O 1
ATOM 6339 N N . LEU D 1 105 ? 68.207 60.091 122.208 1.00 32.99 102 LEU D N 1
ATOM 6340 C CA . LEU D 1 105 ? 69.076 61.218 121.926 1.00 32.86 102 LEU D CA 1
ATOM 6341 C C . LEU D 1 105 ? 70.526 60.808 121.752 1.00 33.71 102 LEU D C 1
ATOM 6342 O O . LEU D 1 105 ? 71.211 61.343 120.891 1.00 33.26 102 LEU D O 1
ATOM 6347 N N A LEU D 1 106 ? 70.968 59.853 122.567 0.70 34.29 103 LEU D N 1
ATOM 6348 N N B LEU D 1 106 ? 70.996 59.857 122.555 0.30 34.25 103 LEU D N 1
ATOM 6349 C CA A LEU D 1 106 ? 72.347 59.386 122.562 0.70 34.79 103 LEU D CA 1
ATOM 6350 C CA B LEU D 1 106 ? 72.401 59.454 122.491 0.30 34.87 103 LEU D CA 1
ATOM 6351 C C A LEU D 1 106 ? 72.691 58.585 121.298 0.70 35.54 103 LEU D C 1
ATOM 6352 C C B LEU D 1 106 ? 72.715 58.563 121.280 0.30 35.56 103 LEU D C 1
ATOM 6353 O O A LEU D 1 106 ? 73.838 58.616 120.834 0.70 35.45 103 LEU D O 1
ATOM 6354 O O B LEU D 1 106 ? 73.868 58.496 120.844 0.30 35.54 103 LEU D O 1
ATOM 6363 N N . ARG D 1 107 ? 71.691 57.896 120.742 1.00 36.22 104 ARG D N 1
ATOM 6364 C CA . ARG D 1 107 ? 71.815 57.150 119.462 1.00 37.50 104 ARG D CA 1
ATOM 6365 C C . ARG D 1 107 ? 72.095 58.117 118.322 1.00 38.80 104 ARG D C 1
ATOM 6366 O O . ARG D 1 107 ? 72.816 57.789 117.383 1.00 39.21 104 ARG D O 1
ATOM 6374 N N . ARG D 1 108 ? 71.473 59.294 118.418 1.00 40.33 105 ARG D N 1
ATOM 6375 C CA . ARG D 1 108 ? 71.555 60.352 117.431 1.00 42.06 105 ARG D CA 1
ATOM 6376 C C . ARG D 1 108 ? 72.815 61.179 117.642 1.00 42.62 105 ARG D C 1
ATOM 6377 O O . ARG D 1 108 ? 73.078 62.122 116.900 1.00 42.99 105 ARG D O 1
ATOM 6385 N N . GLY D 1 109 ? 73.584 60.821 118.666 1.00 43.40 106 GLY D N 1
ATOM 6386 C CA . GLY D 1 109 ? 74.838 61.493 118.968 1.00 44.42 106 GLY D CA 1
ATOM 6387 C C . GLY D 1 109 ? 74.645 62.845 119.615 1.00 45.24 106 GLY D C 1
ATOM 6388 O O . GLY D 1 109 ? 75.492 63.715 119.480 1.00 45.32 106 GLY D O 1
ATOM 6389 N N . ILE D 1 110 ? 73.524 63.031 120.308 1.00 46.11 107 ILE D N 1
ATOM 6390 C CA . ILE D 1 110 ? 73.270 64.267 121.056 1.00 46.52 107 ILE D CA 1
ATOM 6391 C C . ILE D 1 110 ? 73.650 63.998 122.508 1.00 47.77 107 ILE D C 1
ATOM 6392 O O . ILE D 1 110 ? 73.053 63.149 123.158 1.00 48.04 107 ILE D O 1
ATOM 6397 N N . LYS D 1 111 ? 74.659 64.716 122.999 1.00 49.28 108 LYS D N 1
ATOM 6398 C CA . LYS D 1 111 ? 75.296 64.410 124.289 1.00 50.71 108 LYS D CA 1
ATOM 6399 C C . LYS D 1 111 ? 75.565 65.656 125.137 1.00 51.26 108 LYS D C 1
ATOM 6400 O O . LYS D 1 111 ? 75.603 65.597 126.375 1.00 51.52 108 LYS D O 1
ATOM 6406 N N . GLU D 1 112 ? 75.756 66.771 124.438 1.00 51.84 109 GLU D N 1
ATOM 6407 C CA . GLU D 1 112 ? 76.355 68.012 124.971 1.00 52.42 109 GLU D CA 1
ATOM 6408 C C . GLU D 1 112 ? 75.808 68.552 126.298 1.00 52.21 109 GLU D C 1
ATOM 6409 O O . GLU D 1 112 ? 76.560 68.709 127.250 1.00 52.19 109 GLU D O 1
ATOM 6415 N N . GLY D 1 113 ? 74.494 68.805 126.332 1.00 52.33 110 GLY D N 1
ATOM 6416 C CA . GLY D 1 113 ? 73.821 69.642 127.343 1.00 51.70 110 GLY D CA 1
ATOM 6417 C C . GLY D 1 113 ? 73.357 70.924 126.672 1.00 51.17 110 GLY D C 1
ATOM 6418 O O . GLY D 1 113 ? 72.286 71.447 126.947 1.00 50.59 110 GLY D O 1
ATOM 6419 N N . ASP D 1 114 ? 74.204 71.412 125.771 1.00 51.52 111 ASP D N 1
ATOM 6420 C CA . ASP D 1 114 ? 73.938 72.577 124.929 1.00 51.60 111 ASP D CA 1
ATOM 6421 C C . ASP D 1 114 ? 72.660 72.370 124.132 1.00 51.34 111 ASP D C 1
ATOM 6422 O O . ASP D 1 114 ? 71.841 73.299 124.016 1.00 51.84 111 ASP D O 1
ATOM 6427 N N . GLY D 1 115 ? 72.532 71.158 123.567 1.00 49.90 112 GLY D N 1
ATOM 6428 C CA . GLY D 1 115 ? 71.350 70.700 122.859 1.00 48.25 112 GLY D CA 1
ATOM 6429 C C . GLY D 1 115 ? 70.741 69.419 123.421 1.00 46.72 112 GLY D C 1
ATOM 6430 O O . GLY D 1 115 ? 69.651 69.038 123.004 1.00 47.54 112 GLY D O 1
ATOM 6431 N N . LEU D 1 116 ? 71.440 68.744 124.338 1.00 45.06 113 LEU D N 1
ATOM 6432 C CA . LEU D 1 116 ? 70.905 67.553 125.013 1.00 43.91 113 LEU D CA 1
ATOM 6433 C C . LEU D 1 116 ? 69.883 67.934 126.082 1.00 43.07 113 LEU D C 1
ATOM 6434 O O . LEU D 1 116 ? 68.731 67.518 126.018 1.00 42.40 113 LEU D O 1
ATOM 6439 N N . ASN D 1 117 ? 70.302 68.719 127.070 1.00 42.44 114 ASN D N 1
ATOM 6440 C CA . ASN D 1 117 ? 69.366 69.154 128.101 1.00 41.98 114 ASN D CA 1
ATOM 6441 C C . ASN D 1 117 ? 68.341 70.131 127.540 1.00 41.35 114 ASN D C 1
ATOM 6442 O O . ASN D 1 117 ? 67.210 70.213 128.025 1.00 41.35 114 ASN D O 1
ATOM 6447 N N . SER D 1 118 ? 68.746 70.845 126.493 1.00 40.47 115 SER D N 1
ATOM 6448 C CA . SER D 1 118 ? 67.840 71.701 125.741 1.00 39.73 115 SER D CA 1
ATOM 6449 C C . SER D 1 118 ? 66.714 70.898 125.076 1.00 38.91 115 SER D C 1
ATOM 6450 O O . SER D 1 118 ? 65.565 71.320 125.131 1.00 38.67 115 SER D O 1
ATOM 6453 N N . ARG D 1 119 ? 67.044 69.761 124.452 1.00 38.18 116 ARG D N 1
ATOM 6454 C CA . ARG D 1 119 ? 66.025 68.866 123.848 1.00 37.56 116 ARG D CA 1
ATOM 6455 C C . ARG D 1 119 ? 65.166 68.187 124.897 1.00 36.40 116 ARG D C 1
ATOM 6456 O O . ARG D 1 119 ? 63.947 68.111 124.726 1.00 35.83 116 ARG D O 1
ATOM 6464 N N . LEU D 1 120 ? 65.794 67.704 125.975 1.00 35.08 117 LEU D N 1
ATOM 6465 C CA . LEU D 1 120 ? 65.054 67.117 127.099 1.00 34.12 117 LEU D CA 1
ATOM 6466 C C . LEU D 1 120 ? 64.005 68.077 127.647 1.00 33.47 117 LEU D C 1
ATOM 6467 O O . LEU D 1 120 ? 62.916 67.644 128.039 1.00 32.34 117 LEU D O 1
ATOM 6472 N N . LYS D 1 121 ? 64.334 69.374 127.658 1.00 32.84 118 LYS D N 1
ATOM 6473 C CA . LYS D 1 121 ? 63.398 70.409 128.122 1.00 32.67 118 LYS D CA 1
ATOM 6474 C C . LYS D 1 121 ? 62.217 70.622 127.156 1.00 31.68 118 LYS D C 1
ATOM 6475 O O . LYS D 1 121 ? 61.078 70.783 127.586 1.00 31.57 118 LYS D O 1
ATOM 6481 N N . LEU D 1 122 ? 62.506 70.620 125.861 1.00 30.56 119 LEU D N 1
ATOM 6482 C CA . LEU D 1 122 ? 61.490 70.570 124.815 1.00 30.21 119 LEU D CA 1
ATOM 6483 C C . LEU D 1 122 ? 60.534 69.371 124.972 1.00 28.80 119 LEU D C 1
ATOM 6484 O O . LEU D 1 122 ? 59.310 69.514 124.882 1.00 28.77 119 LEU D O 1
ATOM 6489 N N . TYR D 1 123 ? 61.106 68.192 125.199 1.00 27.47 120 TYR D N 1
ATOM 6490 C CA . TYR D 1 123 ? 60.343 66.957 125.330 1.00 26.69 120 TYR D CA 1
ATOM 6491 C C . TYR D 1 123 ? 59.430 66.992 126.552 1.00 26.72 120 TYR D C 1
ATOM 6492 O O . TYR D 1 123 ? 58.325 66.421 126.550 1.00 26.25 120 TYR D O 1
ATOM 6501 N N . GLU D 1 124 ? 59.891 67.687 127.587 1.00 26.19 121 GLU D N 1
ATOM 6502 C CA . GLU D 1 124 ? 59.124 67.851 128.789 1.00 26.75 121 GLU D CA 1
ATOM 6503 C C . GLU D 1 124 ? 57.879 68.683 128.507 1.00 26.98 121 GLU D C 1
ATOM 6504 O O . GLU D 1 124 ? 56.776 68.249 128.820 1.00 26.72 121 GLU D O 1
ATOM 6510 N N . SER D 1 125 ? 58.047 69.855 127.893 1.00 27.14 122 SER D N 1
ATOM 6511 C CA . SER D 1 125 ? 56.893 70.688 127.541 1.00 27.74 122 SER D CA 1
ATOM 6512 C C . SER D 1 125 ? 56.006 70.023 126.481 1.00 27.66 122 SER D C 1
ATOM 6513 O O . SER D 1 125 ? 54.788 70.175 126.522 1.00 27.69 122 SER D O 1
ATOM 6516 N N . PHE D 1 126 ? 56.623 69.291 125.549 1.00 27.02 123 PHE D N 1
ATOM 6517 C CA . PHE D 1 126 ? 55.903 68.507 124.548 1.00 27.37 123 PHE D CA 1
ATOM 6518 C C . PHE D 1 126 ? 54.919 67.534 125.226 1.00 26.93 123 PHE D C 1
ATOM 6519 O O . PHE D 1 126 ? 53.724 67.475 124.876 1.00 26.20 123 PHE D O 1
ATOM 6527 N N . GLN D 1 127 ? 55.432 66.788 126.202 1.00 26.56 124 GLN D N 1
ATOM 6528 C CA . GLN D 1 127 ? 54.634 65.808 126.908 1.00 26.70 124 GLN D CA 1
ATOM 6529 C C . GLN D 1 127 ? 53.666 66.416 127.908 1.00 27.26 124 GLN D C 1
ATOM 6530 O O . GLN D 1 127 ? 52.549 65.923 128.046 1.00 27.22 124 GLN D O 1
ATOM 6536 N N . LYS D 1 128 ? 54.079 67.486 128.591 1.00 27.56 125 LYS D N 1
ATOM 6537 C CA . LYS D 1 128 ? 53.256 68.058 129.661 1.00 29.38 125 LYS D CA 1
ATOM 6538 C C . LYS D 1 128 ? 52.166 68.965 129.122 1.00 30.41 125 LYS D C 1
ATOM 6539 O O . LYS D 1 128 ? 51.016 68.863 129.536 1.00 31.92 125 LYS D O 1
ATOM 6545 N N A GLU D 1 129 ? 52.528 69.798 128.156 0.70 31.08 126 GLU D N 1
ATOM 6546 N N B GLU D 1 129 ? 52.545 69.887 128.238 0.30 30.67 126 GLU D N 1
ATOM 6547 C CA A GLU D 1 129 ? 51.644 70.842 127.666 0.70 31.31 126 GLU D CA 1
ATOM 6548 C CA B GLU D 1 129 ? 51.603 70.843 127.654 0.30 30.67 126 GLU D CA 1
ATOM 6549 C C A GLU D 1 129 ? 51.078 70.555 126.267 0.70 31.13 126 GLU D C 1
ATOM 6550 C C B GLU D 1 129 ? 51.059 70.357 126.309 0.30 30.71 126 GLU D C 1
ATOM 6551 O O A GLU D 1 129 ? 49.865 70.614 126.068 0.70 31.56 126 GLU D O 1
ATOM 6552 O O B GLU D 1 129 ? 49.858 70.092 126.190 0.30 30.78 126 GLU D O 1
ATOM 6563 N N . ASP D 1 130 ? 51.936 70.211 125.315 1.00 30.59 127 ASP D N 1
ATOM 6564 C CA . ASP D 1 130 ? 51.494 69.993 123.934 1.00 31.21 127 ASP D CA 1
ATOM 6565 C C . ASP D 1 130 ? 50.532 68.836 123.774 1.00 31.72 127 ASP D C 1
ATOM 6566 O O . ASP D 1 130 ? 49.497 68.976 123.121 1.00 31.68 127 ASP D O 1
ATOM 6579 N N . ASP D 1 132 ? 49.728 66.715 126.610 1.00 33.41 129 ASP D N 1
ATOM 6580 C CA . ASP D 1 132 ? 49.075 66.543 127.912 1.00 32.74 129 ASP D CA 1
ATOM 6581 C C . ASP D 1 132 ? 49.099 65.077 128.365 1.00 31.39 129 ASP D C 1
ATOM 6582 O O . ASP D 1 132 ? 48.066 64.502 128.682 1.00 31.43 129 ASP D O 1
ATOM 6595 N N . ALA D 1 134 ? 52.362 63.459 130.035 1.00 26.31 131 ALA D N 1
ATOM 6596 C CA . ALA D 1 134 ? 53.535 63.093 130.848 1.00 26.00 131 ALA D CA 1
ATOM 6597 C C . ALA D 1 134 ? 53.225 62.317 132.140 1.00 26.37 131 ALA D C 1
ATOM 6598 O O . ALA D 1 134 ? 54.002 61.429 132.559 1.00 26.21 131 ALA D O 1
ATOM 6600 N N . ASP D 1 135 ? 52.099 62.647 132.764 1.00 26.11 132 ASP D N 1
ATOM 6601 C CA . ASP D 1 135 ? 51.688 61.994 134.003 1.00 27.26 132 ASP D CA 1
ATOM 6602 C C . ASP D 1 135 ? 50.468 61.108 133.805 1.00 27.11 132 ASP D C 1
ATOM 6603 O O . ASP D 1 135 ? 49.698 60.899 134.724 1.00 27.29 132 ASP D O 1
ATOM 6608 N N . ASN D 1 136 ? 50.288 60.620 132.587 1.00 27.71 133 ASN D N 1
ATOM 6609 C CA . ASN D 1 136 ? 49.171 59.757 132.246 1.00 28.48 133 ASN D CA 1
ATOM 6610 C C . ASN D 1 136 ? 49.738 58.577 131.508 1.00 28.83 133 ASN D C 1
ATOM 6611 O O . ASN D 1 136 ? 49.803 58.609 130.287 1.00 29.51 133 ASN D O 1
ATOM 6616 N N . PRO D 1 137 ? 50.177 57.531 132.238 1.00 29.23 134 PRO D N 1
ATOM 6617 C CA . PRO D 1 137 ? 50.821 56.378 131.590 1.00 29.13 134 PRO D CA 1
ATOM 6618 C C . PRO D 1 137 ? 50.013 55.710 130.466 1.00 29.75 134 PRO D C 1
ATOM 6619 O O . PRO D 1 137 ? 50.604 55.230 129.492 1.00 30.04 134 PRO D O 1
ATOM 6623 N N . ARG D 1 138 ? 48.692 55.689 130.554 1.00 29.80 135 ARG D N 1
ATOM 6624 C CA . ARG D 1 138 ? 47.955 55.104 129.455 1.00 30.06 135 ARG D CA 1
ATOM 6625 C C . ARG D 1 138 ? 48.000 55.951 128.175 1.00 29.36 135 ARG D C 1
ATOM 6626 O O . ARG D 1 138 ? 48.045 55.399 127.071 1.00 28.84 135 ARG D O 1
ATOM 6634 N N . ALA D 1 139 ? 47.959 57.275 128.327 1.00 28.34 136 ALA D N 1
ATOM 6635 C CA . ALA D 1 139 ? 48.165 58.174 127.189 1.00 27.86 136 ALA D CA 1
ATOM 6636 C C . ALA D 1 139 ? 49.566 58.037 126.569 1.00 27.41 136 ALA D C 1
ATOM 6637 O O . ALA D 1 139 ? 49.721 58.069 125.344 1.00 27.73 136 ALA D O 1
ATOM 6639 N N . LEU D 1 140 ? 50.574 57.859 127.418 1.00 26.75 137 LEU D N 1
ATOM 6640 C CA . LEU D 1 140 ? 51.945 57.686 126.968 1.00 26.19 137 LEU D CA 1
ATOM 6641 C C . LEU D 1 140 ? 52.118 56.361 126.239 1.00 26.42 137 LEU D C 1
ATOM 6642 O O . LEU D 1 140 ? 52.926 56.251 125.314 1.00 27.56 137 LEU D O 1
ATOM 6647 N N . PHE D 1 141 ? 51.425 55.338 126.713 1.00 26.30 138 PHE D N 1
ATOM 6648 C CA . PHE D 1 141 ? 51.377 54.073 126.005 1.00 25.92 138 PHE D CA 1
ATOM 6649 C C . PHE D 1 141 ? 50.660 54.198 124.655 1.00 25.56 138 PHE D C 1
ATOM 6650 O O . PHE D 1 141 ? 51.130 53.655 123.658 1.00 25.56 138 PHE D O 1
ATOM 6658 N N . ASP D 1 142 ? 49.527 54.897 124.623 1.00 24.81 139 ASP D N 1
ATOM 6659 C CA . ASP D 1 142 ? 48.804 55.055 123.384 1.00 24.90 139 ASP D CA 1
ATOM 6660 C C . ASP D 1 142 ? 49.586 55.871 122.352 1.00 25.07 139 ASP D C 1
ATOM 6661 O O . ASP D 1 142 ? 49.421 55.659 121.153 1.00 25.42 139 ASP D O 1
ATOM 6666 N N . TRP D 1 143 ? 50.440 56.782 122.832 1.00 25.27 140 TRP D N 1
ATOM 6667 C CA . TRP D 1 143 ? 51.393 57.539 122.009 1.00 24.92 140 TRP D CA 1
ATOM 6668 C C . TRP D 1 143 ? 52.458 56.671 121.321 1.00 25.24 140 TRP D C 1
ATOM 6669 O O . TRP D 1 143 ? 52.677 56.798 120.120 1.00 25.82 140 TRP D O 1
ATOM 6680 N N . THR D 1 144 ? 53.151 55.816 122.069 1.00 25.02 141 THR D N 1
ATOM 6681 C CA . THR D 1 144 ? 54.067 54.865 121.431 1.00 24.55 141 THR D CA 1
ATOM 6682 C C . THR D 1 144 ? 53.316 53.880 120.540 1.00 24.70 141 THR D C 1
ATOM 6683 O O . THR D 1 144 ? 53.790 53.517 119.460 1.00 24.32 141 THR D O 1
ATOM 6687 N N . ALA D 1 145 ? 52.134 53.469 120.974 1.00 24.66 142 ALA D N 1
ATOM 6688 C CA . ALA D 1 145 ? 51.307 52.595 120.136 1.00 25.51 142 ALA D CA 1
ATOM 6689 C C . ALA D 1 145 ? 50.968 53.256 118.796 1.00 25.99 142 ALA D C 1
ATOM 6690 O O . ALA D 1 145 ? 51.080 52.617 117.768 1.00 26.89 142 ALA D O 1
ATOM 6692 N N . LYS D 1 146 ? 50.627 54.552 118.808 1.00 27.37 143 LYS D N 1
ATOM 6693 C CA . LYS D 1 146 ? 50.399 55.313 117.554 1.00 27.01 143 LYS D CA 1
ATOM 6694 C C . LYS D 1 146 ? 51.556 55.156 116.587 1.00 27.26 143 LYS D C 1
ATOM 6695 O O . LYS D 1 146 ? 51.360 54.971 115.398 1.00 28.18 143 LYS D O 1
ATOM 6701 N N . GLN D 1 147 ? 52.778 55.253 117.084 1.00 27.22 144 GLN D N 1
ATOM 6702 C CA . GLN D 1 147 ? 53.904 55.165 116.194 1.00 26.77 144 GLN D CA 1
ATOM 6703 C C . GLN D 1 147 ? 53.878 53.837 115.442 1.00 26.92 144 GLN D C 1
ATOM 6704 O O . GLN D 1 147 ? 54.132 53.817 114.256 1.00 26.62 144 GLN D O 1
ATOM 6710 N N . THR D 1 148 ? 53.545 52.742 116.116 1.00 27.40 145 THR D N 1
ATOM 6711 C CA . THR D 1 148 ? 53.581 51.411 115.459 1.00 27.87 145 THR D CA 1
ATOM 6712 C C . THR D 1 148 ? 52.605 51.299 114.291 1.00 27.57 145 THR D C 1
ATOM 6713 O O . THR D 1 148 ? 52.796 50.442 113.436 1.00 28.28 145 THR D O 1
ATOM 6717 N N . TYR D 1 149 ? 51.565 52.143 114.265 1.00 27.36 146 TYR D N 1
ATOM 6718 C CA . TYR D 1 149 ? 50.604 52.184 113.160 1.00 26.81 146 TYR D CA 1
ATOM 6719 C C . TYR D 1 149 ? 51.234 52.730 111.867 1.00 26.63 146 TYR D C 1
ATOM 6720 O O . TYR D 1 149 ? 50.828 52.363 110.759 1.00 27.11 146 TYR D O 1
ATOM 6729 N N . ILE D 1 150 ? 52.238 53.577 112.012 1.00 26.61 147 ILE D N 1
ATOM 6730 C CA . ILE D 1 150 ? 53.027 54.036 110.867 1.00 26.61 147 ILE D CA 1
ATOM 6731 C C . ILE D 1 150 ? 53.716 52.837 110.278 1.00 27.48 147 ILE D C 1
ATOM 6732 O O . ILE D 1 150 ? 53.708 52.643 109.049 1.00 28.01 147 ILE D O 1
ATOM 6737 N N . ALA D 1 151 ? 54.316 52.036 111.161 1.00 27.50 148 ALA D N 1
ATOM 6738 C CA . ALA D 1 151 ? 55.057 50.845 110.742 1.00 27.68 148 ALA D CA 1
ATOM 6739 C C . ALA D 1 151 ? 54.091 49.822 110.141 1.00 27.74 148 ALA D C 1
ATOM 6740 O O . ALA D 1 151 ? 54.434 49.137 109.191 1.00 28.16 148 ALA D O 1
ATOM 6742 N N . LEU D 1 152 ? 52.874 49.752 110.689 1.00 27.47 149 LEU D N 1
ATOM 6743 C CA . LEU D 1 152 ? 51.840 48.862 110.207 1.00 27.44 149 LEU D CA 1
ATOM 6744 C C . LEU D 1 152 ? 51.482 49.249 108.776 1.00 28.18 149 LEU D C 1
ATOM 6745 O O . LEU D 1 152 ? 51.353 48.383 107.911 1.00 29.57 149 LEU D O 1
ATOM 6750 N N . GLY D 1 153 ? 51.298 50.542 108.525 1.00 28.30 150 GLY D N 1
ATOM 6751 C CA . GLY D 1 153 ? 51.012 51.028 107.168 1.00 27.42 150 GLY D CA 1
ATOM 6752 C C . GLY D 1 153 ? 52.124 50.680 106.214 1.00 27.38 150 GLY D C 1
ATOM 6753 O O . GLY D 1 153 ? 51.873 50.178 105.131 1.00 27.10 150 GLY D O 1
ATOM 6754 N N . ASN D 1 154 ? 53.362 50.977 106.600 1.00 27.81 151 ASN D N 1
ATOM 6755 C CA . ASN D 1 154 ? 54.504 50.677 105.747 1.00 28.44 151 ASN D CA 1
ATOM 6756 C C . ASN D 1 154 ? 54.651 49.204 105.440 1.00 27.46 151 ASN D C 1
ATOM 6757 O O . ASN D 1 154 ? 54.921 48.844 104.312 1.00 27.71 151 ASN D O 1
ATOM 6786 N N . THR D 1 158 ? 54.304 47.771 101.653 1.00 26.78 155 THR D N 1
ATOM 6787 C CA . THR D 1 158 ? 55.428 46.972 101.170 1.00 26.64 155 THR D CA 1
ATOM 6788 C C . THR D 1 158 ? 54.919 45.617 100.677 1.00 27.18 155 THR D C 1
ATOM 6789 O O . THR D 1 158 ? 55.258 45.186 99.568 1.00 27.58 155 THR D O 1
ATOM 6793 N N . ALA D 1 159 ? 54.077 44.976 101.503 1.00 27.45 156 ALA D N 1
ATOM 6794 C CA . ALA D 1 159 ? 53.467 43.673 101.191 1.00 26.50 156 ALA D CA 1
ATOM 6795 C C . ALA D 1 159 ? 52.650 43.714 99.905 1.00 25.95 156 ALA D C 1
ATOM 6796 O O . ALA D 1 159 ? 52.845 42.912 99.012 1.00 25.90 156 ALA D O 1
ATOM 6798 N N . ALA D 1 160 ? 51.708 44.649 99.835 1.00 25.94 157 ALA D N 1
ATOM 6799 C CA . ALA D 1 160 ? 50.888 44.873 98.654 1.00 24.11 157 ALA D CA 1
ATOM 6800 C C . ALA D 1 160 ? 51.724 45.027 97.378 1.00 24.46 157 ALA D C 1
ATOM 6801 O O . ALA D 1 160 ? 51.406 44.424 96.360 1.00 25.02 157 ALA D O 1
ATOM 6803 N N . LEU D 1 161 ? 52.773 45.848 97.425 1.00 24.16 158 LEU D N 1
ATOM 6804 C CA . LEU D 1 161 ? 53.678 46.013 96.278 1.00 25.22 158 LEU D CA 1
ATOM 6805 C C . LEU D 1 161 ? 54.335 44.700 95.836 1.00 25.55 158 LEU D C 1
ATOM 6806 O O . LEU D 1 161 ? 54.624 44.527 94.647 1.00 26.71 158 LEU D O 1
ATOM 6811 N N . LEU D 1 162 ? 54.547 43.782 96.783 1.00 24.97 159 LEU D N 1
ATOM 6812 C CA . LEU D 1 162 ? 55.141 42.463 96.488 1.00 25.20 159 LEU D CA 1
ATOM 6813 C C . LEU D 1 162 ? 54.094 41.388 96.141 1.00 24.87 159 LEU D C 1
ATOM 6814 O O . LEU D 1 162 ? 54.448 40.249 95.873 1.00 25.28 159 LEU D O 1
ATOM 6819 N N . GLY D 1 163 ? 52.814 41.742 96.178 1.00 24.48 160 GLY D N 1
ATOM 6820 C CA . GLY D 1 163 ? 51.753 40.786 95.892 1.00 23.80 160 GLY D CA 1
ATOM 6821 C C . GLY D 1 163 ? 51.277 39.978 97.087 1.00 24.02 160 GLY D C 1
ATOM 6822 O O . GLY D 1 163 ? 50.560 38.969 96.944 1.00 23.66 160 GLY D O 1
ATOM 6823 N N . ILE D 1 164 ? 51.662 40.430 98.271 1.00 24.38 161 ILE D N 1
ATOM 6824 C CA . ILE D 1 164 ? 51.409 39.724 99.533 1.00 24.55 161 ILE D CA 1
ATOM 6825 C C . ILE D 1 164 ? 50.212 40.336 100.254 1.00 25.78 161 ILE D C 1
ATOM 6826 O O . ILE D 1 164 ? 50.137 41.546 100.442 1.00 25.36 161 ILE D O 1
ATOM 6831 N N . ASP D 1 165 ? 49.285 39.479 100.662 1.00 26.85 162 ASP D N 1
ATOM 6832 C CA . ASP D 1 165 ? 48.072 39.905 101.343 1.00 27.45 162 ASP D CA 1
ATOM 6833 C C . ASP D 1 165 ? 48.336 40.031 102.837 1.00 27.98 162 ASP D C 1
ATOM 6834 O O . ASP D 1 165 ? 49.260 39.398 103.365 1.00 28.19 162 ASP D O 1
ATOM 6839 N N . THR D 1 166 ? 47.546 40.877 103.493 1.00 28.05 163 THR D N 1
ATOM 6840 C CA . THR D 1 166 ? 47.692 41.164 104.926 1.00 27.58 163 THR D CA 1
ATOM 6841 C C . THR D 1 166 ? 46.323 41.414 105.536 1.00 27.18 163 THR D C 1
ATOM 6842 O O . THR D 1 166 ? 45.342 41.588 104.837 1.00 27.01 163 THR D O 1
ATOM 6846 N N . CYS D 1 167 ? 46.292 41.438 106.855 1.00 27.84 164 CYS D N 1
ATOM 6847 C CA . CYS D 1 167 ? 45.164 41.898 107.628 1.00 27.66 164 CYS D CA 1
ATOM 6848 C C . CYS D 1 167 ? 45.700 42.564 108.918 1.00 27.29 164 CYS D C 1
ATOM 6849 O O . CYS D 1 167 ? 46.346 41.901 109.731 1.00 26.58 164 CYS D O 1
ATOM 6852 N N . PRO D 1 168 ? 45.426 43.874 109.104 1.00 26.83 165 PRO D N 1
ATOM 6853 C CA . PRO D 1 168 ? 45.740 44.529 110.385 1.00 26.77 165 PRO D CA 1
ATOM 6854 C C . PRO D 1 168 ? 44.699 44.106 111.429 1.00 26.80 165 PRO D C 1
ATOM 6855 O O . PRO D 1 168 ? 43.532 43.955 111.087 1.00 26.65 165 PRO D O 1
ATOM 6859 N N . ILE D 1 169 ? 45.122 43.825 112.656 1.00 26.76 166 ILE D N 1
ATOM 6860 C CA . ILE D 1 169 ? 44.235 43.199 113.631 1.00 26.86 166 ILE D CA 1
ATOM 6861 C C . ILE D 1 169 ? 44.325 43.916 114.997 1.00 27.07 166 ILE D C 1
ATOM 6862 O O . ILE D 1 169 ? 45.435 44.099 115.548 1.00 27.51 166 ILE D O 1
ATOM 6867 N N . GLU D 1 170 ? 43.157 44.320 115.502 1.00 26.11 167 GLU D N 1
ATOM 6868 C CA . GLU D 1 170 ? 42.958 44.823 116.875 1.00 26.86 167 GLU D CA 1
ATOM 6869 C C . GLU D 1 170 ? 41.870 44.002 117.608 1.00 26.00 167 GLU D C 1
ATOM 6870 O O . GLU D 1 170 ? 41.590 44.243 118.765 1.00 26.70 167 GLU D O 1
ATOM 6876 N N . GLY D 1 171 ? 41.256 43.060 116.906 1.00 25.78 168 GLY D N 1
ATOM 6877 C CA . GLY D 1 171 ? 40.087 42.331 117.393 1.00 25.68 168 GLY D CA 1
ATOM 6878 C C . GLY D 1 171 ? 40.432 41.217 118.342 1.00 25.51 168 GLY D C 1
ATOM 6879 O O . GLY D 1 171 ? 40.164 40.048 118.063 1.00 26.57 168 GLY D O 1
ATOM 6880 N N . PHE D 1 172 ? 41.026 41.586 119.472 1.00 25.04 169 PHE D N 1
ATOM 6881 C CA . PHE D 1 172 ? 41.349 40.638 120.521 1.00 24.01 169 PHE D CA 1
ATOM 6882 C C . PHE D 1 172 ? 41.307 41.312 121.896 1.00 24.07 169 PHE D C 1
ATOM 6883 O O . PHE D 1 172 ? 41.334 42.535 122.015 1.00 24.66 169 PHE D O 1
ATOM 6891 N N . HIS D 1 173 ? 41.253 40.510 122.950 1.00 24.04 170 HIS D N 1
ATOM 6892 C CA . HIS D 1 173 ? 41.244 41.055 124.298 1.00 23.75 170 HIS D CA 1
ATOM 6893 C C . HIS D 1 173 ? 42.687 41.381 124.668 1.00 23.77 170 HIS D C 1
ATOM 6894 O O . HIS D 1 173 ? 43.500 40.488 124.867 1.00 22.83 170 HIS D O 1
ATOM 6901 N N . TYR D 1 174 ? 43.009 42.667 124.721 1.00 24.60 171 TYR D N 1
ATOM 6902 C CA . TYR D 1 174 ? 44.395 43.087 124.880 1.00 26.01 171 TYR D CA 1
ATOM 6903 C C . TYR D 1 174 ? 44.985 42.617 126.202 1.00 26.86 171 TYR D C 1
ATOM 6904 O O . TYR D 1 174 ? 46.110 42.103 126.225 1.00 28.83 171 TYR D O 1
ATOM 6913 N N . ASP D 1 175 ? 44.239 42.767 127.292 1.00 26.89 172 ASP D N 1
ATOM 6914 C CA . ASP D 1 175 ? 44.720 42.310 128.584 1.00 27.74 172 ASP D CA 1
ATOM 6915 C C . ASP D 1 175 ? 45.069 40.811 128.574 1.00 27.11 172 ASP D C 1
ATOM 6916 O O . ASP D 1 175 ? 46.165 40.428 128.979 1.00 27.52 172 ASP D O 1
ATOM 6921 N N . LYS D 1 176 ? 44.157 39.977 128.086 1.00 26.34 173 LYS D N 1
ATOM 6922 C CA . LYS D 1 176 ? 44.407 38.536 127.957 1.00 27.11 173 LYS D CA 1
ATOM 6923 C C . LYS D 1 176 ? 45.610 38.097 127.090 1.00 25.83 173 LYS D C 1
ATOM 6924 O O . LYS D 1 176 ? 46.381 37.219 127.476 1.00 25.62 173 LYS D O 1
ATOM 6930 N N . VAL D 1 177 ? 45.777 38.715 125.933 1.00 25.03 174 VAL D N 1
ATOM 6931 C CA . VAL D 1 177 ? 46.885 38.386 125.032 1.00 24.62 174 VAL D CA 1
ATOM 6932 C C . VAL D 1 177 ? 48.233 38.866 125.639 1.00 25.46 174 VAL D C 1
ATOM 6933 O O . VAL D 1 177 ? 49.253 38.141 125.570 1.00 24.49 174 VAL D O 1
ATOM 6937 N N . ASN D 1 178 ? 48.226 40.075 126.224 1.00 24.39 175 ASN D N 1
ATOM 6938 C CA . ASN D 1 178 ? 49.406 40.598 126.919 1.00 25.84 175 ASN D CA 1
ATOM 6939 C C . ASN D 1 178 ? 49.903 39.608 127.960 1.00 25.65 175 ASN D C 1
ATOM 6940 O O . ASN D 1 178 ? 51.108 39.405 128.095 1.00 26.25 175 ASN D O 1
ATOM 6945 N N . HIS D 1 179 ? 48.971 38.993 128.682 1.00 25.50 176 HIS D N 1
ATOM 6946 C CA . HIS D 1 179 ? 49.346 38.064 129.750 1.00 26.26 176 HIS D CA 1
ATOM 6947 C C . HIS D 1 179 ? 49.842 36.715 129.228 1.00 25.85 176 HIS D C 1
ATOM 6948 O O . HIS D 1 179 ? 50.792 36.176 129.772 1.00 26.13 176 HIS D O 1
ATOM 6955 N N . ILE D 1 180 ? 49.202 36.182 128.179 1.00 25.84 177 ILE D N 1
ATOM 6956 C CA . ILE D 1 180 ? 49.726 35.023 127.432 1.00 25.81 177 ILE D CA 1
ATOM 6957 C C . ILE D 1 180 ? 51.143 35.270 126.887 1.00 26.12 177 ILE D C 1
ATOM 6958 O O . ILE D 1 180 ? 52.016 34.444 127.063 1.00 26.41 177 ILE D O 1
ATOM 6963 N N . LEU D 1 181 ? 51.355 36.402 126.219 1.00 25.79 178 LEU D N 1
ATOM 6964 C CA . LEU D 1 181 ? 52.686 36.786 125.762 1.00 26.25 178 LEU D CA 1
ATOM 6965 C C . LEU D 1 181 ? 53.704 36.947 126.878 1.00 26.27 178 LEU D C 1
ATOM 6966 O O . LEU D 1 181 ? 54.846 36.519 126.731 1.00 26.03 178 LEU D O 1
ATOM 6971 N N . ALA D 1 182 ? 53.295 37.581 127.980 1.00 26.70 179 ALA D N 1
ATOM 6972 C CA . ALA D 1 182 ? 54.157 37.704 129.172 1.00 27.58 179 ALA D CA 1
ATOM 6973 C C . ALA D 1 182 ? 54.509 36.320 129.764 1.00 28.34 179 ALA D C 1
ATOM 6974 O O . ALA D 1 182 ? 55.676 36.042 130.055 1.00 27.96 179 ALA D O 1
ATOM 6976 N N . LYS D 1 183 ? 53.493 35.459 129.898 1.00 29.00 180 LYS D N 1
ATOM 6977 C CA . LYS D 1 183 ? 53.642 34.119 130.444 1.00 29.65 180 LYS D CA 1
ATOM 6978 C C . LYS D 1 183 ? 54.677 33.327 129.631 1.00 29.66 180 LYS D C 1
ATOM 6979 O O . LYS D 1 183 ? 55.462 32.572 130.184 1.00 29.61 180 LYS D O 1
ATOM 6985 N N . HIS D 1 184 ? 54.673 33.517 128.314 1.00 29.40 181 HIS D N 1
ATOM 6986 C CA . HIS D 1 184 ? 55.645 32.870 127.432 1.00 29.18 181 HIS D CA 1
ATOM 6987 C C . HIS D 1 184 ? 56.915 33.647 127.219 1.00 29.20 181 HIS D C 1
ATOM 6988 O O . HIS D 1 184 ? 57.725 33.245 126.401 1.00 28.86 181 HIS D O 1
ATOM 6995 N N . ASN D 1 185 ? 57.085 34.749 127.953 1.00 29.89 182 ASN D N 1
ATOM 6996 C CA . ASN D 1 185 ? 58.301 35.584 127.905 1.00 30.83 182 ASN D CA 1
ATOM 6997 C C . ASN D 1 185 ? 58.545 36.217 126.532 1.00 30.57 182 ASN D C 1
ATOM 6998 O O . ASN D 1 185 ? 59.688 36.463 126.140 1.00 30.92 182 ASN D O 1
ATOM 7003 N N . VAL D 1 186 ? 57.463 36.450 125.801 1.00 30.51 183 VAL D N 1
ATOM 7004 C CA . VAL D 1 186 ? 57.530 37.118 124.510 1.00 30.72 183 VAL D CA 1
ATOM 7005 C C . VAL D 1 186 ? 57.619 38.635 124.732 1.00 31.27 183 VAL D C 1
ATOM 7006 O O . VAL D 1 186 ? 58.260 39.338 123.955 1.00 32.11 183 VAL D O 1
ATOM 7010 N N . ILE D 1 187 ? 56.969 39.122 125.789 1.00 30.98 184 ILE D N 1
ATOM 7011 C CA . ILE D 1 187 ? 57.069 40.516 126.201 1.00 30.98 184 ILE D CA 1
ATOM 7012 C C . ILE D 1 187 ? 57.375 40.582 127.705 1.00 31.64 184 ILE D C 1
ATOM 7013 O O . ILE D 1 187 ? 57.132 39.622 128.447 1.00 31.85 184 ILE D O 1
ATOM 7018 N N . ASP D 1 188 ? 57.937 41.705 128.133 1.00 31.48 185 ASP D N 1
ATOM 7019 C CA . ASP D 1 188 ? 58.013 42.062 129.535 1.00 31.72 185 ASP D CA 1
ATOM 7020 C C . ASP D 1 188 ? 56.879 43.063 129.755 1.00 31.15 185 ASP D C 1
ATOM 7021 O O . ASP D 1 188 ? 56.962 44.200 129.314 1.00 31.08 185 ASP D O 1
ATOM 7026 N N . LEU D 1 189 ? 55.811 42.626 130.413 1.00 31.30 186 LEU D N 1
ATOM 7027 C CA . LEU D 1 189 ? 54.584 43.411 130.520 1.00 31.64 186 LEU D CA 1
ATOM 7028 C C . LEU D 1 189 ? 54.766 44.670 131.389 1.00 31.57 186 LEU D C 1
ATOM 7029 O O . LEU D 1 189 ? 53.958 45.609 131.344 1.00 30.64 186 LEU D O 1
ATOM 7034 N N . GLU D 1 190 ? 55.836 44.708 132.170 1.00 31.56 187 GLU D N 1
ATOM 7035 C CA . GLU D 1 190 ? 56.123 45.919 132.937 1.00 32.32 187 GLU D CA 1
ATOM 7036 C C . GLU D 1 190 ? 56.735 47.018 132.039 1.00 31.85 187 GLU D C 1
ATOM 7037 O O . GLU D 1 190 ? 56.679 48.210 132.376 1.00 31.89 187 GLU D O 1
ATOM 7043 N N . LYS D 1 191 ? 57.289 46.615 130.893 1.00 30.71 188 LYS D N 1
ATOM 7044 C CA . LYS D 1 191 ? 58.034 47.536 130.043 1.00 30.59 188 LYS D CA 1
ATOM 7045 C C . LYS D 1 191 ? 57.339 47.860 128.718 1.00 29.75 188 LYS D C 1
ATOM 7046 O O . LYS D 1 191 ? 57.707 48.823 128.058 1.00 28.74 188 LYS D O 1
ATOM 7052 N N . GLU D 1 192 ? 56.350 47.051 128.346 1.00 29.25 189 GLU D N 1
ATOM 7053 C CA . GLU D 1 192 ? 55.766 47.068 126.993 1.00 29.32 189 GLU D CA 1
ATOM 7054 C C . GLU D 1 192 ? 54.425 46.352 126.959 1.00 28.94 189 GLU D C 1
ATOM 7055 O O . GLU D 1 192 ? 54.047 45.672 127.919 1.00 29.52 189 GLU D O 1
ATOM 7061 N N . GLY D 1 193 ? 53.698 46.535 125.862 1.00 28.68 190 GLY D N 1
ATOM 7062 C CA . GLY D 1 193 ? 52.437 45.859 125.637 1.00 27.13 190 GLY D CA 1
ATOM 7063 C C . GLY D 1 193 ? 52.141 45.807 124.149 1.00 27.42 190 GLY D C 1
ATOM 7064 O O . GLY D 1 193 ? 52.646 46.632 123.366 1.00 25.89 190 GLY D O 1
ATOM 7065 N N . ILE D 1 194 ? 51.282 44.866 123.761 1.00 26.56 191 ILE D N 1
ATOM 7066 C CA . ILE D 1 194 ? 50.916 44.732 122.373 1.00 26.55 191 ILE D CA 1
ATOM 7067 C C . ILE D 1 194 ? 50.148 45.961 121.880 1.00 26.75 191 ILE D C 1
ATOM 7068 O O . ILE D 1 194 ? 49.276 46.478 122.587 1.00 27.63 191 ILE D O 1
ATOM 7073 N N . ALA D 1 195 ? 50.509 46.466 120.694 1.00 26.02 192 ALA D N 1
ATOM 7074 C CA . ALA D 1 195 ? 49.723 47.507 120.017 1.00 26.78 192 ALA D CA 1
ATOM 7075 C C . ALA D 1 195 ? 48.682 46.906 119.055 1.00 27.45 192 ALA D C 1
ATOM 7076 O O . ALA D 1 195 ? 47.522 47.350 118.994 1.00 27.54 192 ALA D O 1
ATOM 7078 N N . SER D 1 196 ? 49.102 45.892 118.306 1.00 28.54 193 SER D N 1
ATOM 7079 C CA . SER D 1 196 ? 48.223 45.207 117.332 1.00 28.88 193 SER D CA 1
ATOM 7080 C C . SER D 1 196 ? 48.908 43.992 116.751 1.00 28.95 193 SER D C 1
ATOM 7081 O O . SER D 1 196 ? 50.047 43.653 117.123 1.00 29.05 193 SER D O 1
ATOM 7092 N N . LEU D 1 198 ? 49.363 41.679 112.834 1.00 28.71 195 LEU D N 1
ATOM 7093 C CA . LEU D 1 198 ? 49.315 41.746 111.383 1.00 28.74 195 LEU D CA 1
ATOM 7094 C C . LEU D 1 198 ? 49.579 40.349 110.836 1.00 27.93 195 LEU D C 1
ATOM 7095 O O . LEU D 1 198 ? 50.655 39.772 111.097 1.00 28.00 195 LEU D O 1
ATOM 7100 N N . SER D 1 199 ? 48.621 39.815 110.086 1.00 27.14 196 SER D N 1
ATOM 7101 C CA . SER D 1 199 ? 48.842 38.563 109.346 1.00 26.59 196 SER D CA 1
ATOM 7102 C C . SER D 1 199 ? 49.316 38.873 107.947 1.00 26.74 196 SER D C 1
ATOM 7103 O O . SER D 1 199 ? 48.958 39.900 107.375 1.00 26.79 196 SER D O 1
ATOM 7106 N N . LEU D 1 200 ? 50.119 37.965 107.402 1.00 27.00 197 LEU D N 1
ATOM 7107 C CA . LEU D 1 200 ? 50.655 38.084 106.041 1.00 27.16 197 LEU D CA 1
ATOM 7108 C C . LEU D 1 200 ? 50.534 36.728 105.327 1.00 26.49 197 LEU D C 1
ATOM 7109 O O . LEU D 1 200 ? 50.628 35.690 105.957 1.00 27.15 197 LEU D O 1
ATOM 7114 N N . GLY D 1 201 ? 50.327 36.758 104.020 1.00 26.44 198 GLY D N 1
ATOM 7115 C CA . GLY D 1 201 ? 50.313 35.544 103.201 1.00 25.89 198 GLY D CA 1
ATOM 7116 C C . GLY D 1 201 ? 49.652 35.811 101.864 1.00 25.81 198 GLY D C 1
ATOM 7117 O O . GLY D 1 201 ? 49.663 36.933 101.384 1.00 26.65 198 GLY D O 1
ATOM 7118 N N . TYR D 1 202 ? 49.053 34.785 101.275 1.00 25.05 199 TYR D N 1
ATOM 7119 C CA . TYR D 1 202 ? 48.441 34.905 99.959 1.00 25.16 199 TYR D CA 1
ATOM 7120 C C . TYR D 1 202 ? 46.980 34.509 100.088 1.00 24.73 199 TYR D C 1
ATOM 7121 O O . TYR D 1 202 ? 46.686 33.413 100.541 1.00 25.04 199 TYR D O 1
ATOM 7130 N N . ARG D 1 203 ? 46.068 35.408 99.729 1.00 25.15 200 ARG D N 1
ATOM 7131 C CA . ARG D 1 203 ? 44.637 35.138 99.880 1.00 25.36 200 ARG D CA 1
ATOM 7132 C C . ARG D 1 203 ? 44.274 33.781 99.255 1.00 25.77 200 ARG D C 1
ATOM 7133 O O . ARG D 1 203 ? 44.788 33.421 98.207 1.00 24.56 200 ARG D O 1
ATOM 7141 N N . LEU D 1 204 ? 43.387 33.028 99.896 1.00 26.72 201 LEU D N 1
ATOM 7142 C CA . LEU D 1 204 ? 42.858 31.832 99.256 1.00 28.39 201 LEU D CA 1
ATOM 7143 C C . LEU D 1 204 ? 41.957 32.171 98.049 1.00 30.05 201 LEU D C 1
ATOM 7144 O O . LEU D 1 204 ? 41.964 31.479 97.031 1.00 29.67 201 LEU D O 1
ATOM 7149 N N . ARG D 1 205 ? 41.201 33.255 98.163 1.00 32.24 202 ARG D N 1
ATOM 7150 C CA . ARG D 1 205 ? 40.173 33.604 97.189 1.00 34.23 202 ARG D CA 1
ATOM 7151 C C . ARG D 1 205 ? 40.143 35.103 97.076 1.00 36.59 202 ARG D C 1
ATOM 7152 O O . ARG D 1 205 ? 40.437 35.792 98.031 1.00 35.82 202 ARG D O 1
ATOM 7160 N N . ASP D 1 206 ? 39.764 35.608 95.910 1.00 40.18 203 ASP D N 1
ATOM 7161 C CA . ASP D 1 206 ? 39.471 37.027 95.777 1.00 44.09 203 ASP D CA 1
ATOM 7162 C C . ASP D 1 206 ? 38.147 37.317 96.474 1.00 46.28 203 ASP D C 1
ATOM 7163 O O . ASP D 1 206 ? 37.274 36.445 96.528 1.00 47.13 203 ASP D O 1
ATOM 7168 N N . PRO D 1 207 ? 38.008 38.528 97.049 1.00 48.70 204 PRO D N 1
ATOM 7169 C CA . PRO D 1 207 ? 36.684 38.971 97.507 1.00 50.16 204 PRO D CA 1
ATOM 7170 C C . PRO D 1 207 ? 35.794 39.250 96.285 1.00 51.56 204 PRO D C 1
ATOM 7171 O O . PRO D 1 207 ? 36.293 39.632 95.206 1.00 51.56 204 PRO D O 1
ATOM 7175 N N . LYS D 1 208 ? 34.495 39.034 96.430 1.00 53.25 205 LYS D N 1
ATOM 7176 C CA . LYS D 1 208 ? 33.568 39.418 95.361 1.00 54.88 205 LYS D CA 1
ATOM 7177 C C . LYS D 1 208 ? 33.100 40.853 95.653 1.00 55.22 205 LYS D C 1
ATOM 7178 O O . LYS D 1 208 ? 33.044 41.709 94.746 1.00 55.56 205 LYS D O 1
ATOM 7184 N N A HIS D 1 209 ? 32.775 41.094 96.930 0.50 55.30 206 HIS D N 1
ATOM 7185 N N B HIS D 1 209 ? 32.754 41.079 96.916 0.50 55.16 206 HIS D N 1
ATOM 7186 C CA A HIS D 1 209 ? 32.454 42.426 97.466 0.50 55.21 206 HIS D CA 1
ATOM 7187 C CA B HIS D 1 209 ? 32.505 42.391 97.495 0.50 54.92 206 HIS D CA 1
ATOM 7188 C C A HIS D 1 209 ? 33.638 43.385 97.284 0.50 54.74 206 HIS D C 1
ATOM 7189 C C B HIS D 1 209 ? 33.674 43.351 97.214 0.50 54.58 206 HIS D C 1
ATOM 7190 O O A HIS D 1 209 ? 34.768 43.106 97.707 0.50 54.83 206 HIS D O 1
ATOM 7191 O O B HIS D 1 209 ? 34.836 43.043 97.515 0.50 54.65 206 HIS D O 1
ATOM 7204 N N . ALA D 1 210 ? 33.369 44.498 96.613 1.00 54.09 207 ALA D N 1
ATOM 7205 C CA . ALA D 1 210 ? 34.395 45.498 96.316 1.00 53.00 207 ALA D CA 1
ATOM 7206 C C . ALA D 1 210 ? 34.729 46.376 97.528 1.00 51.57 207 ALA D C 1
ATOM 7207 O O . ALA D 1 210 ? 33.951 46.486 98.483 1.00 51.21 207 ALA D O 1
ATOM 7209 N N . GLN D 1 211 ? 35.913 46.973 97.476 1.00 50.17 208 GLN D N 1
ATOM 7210 C CA . GLN D 1 211 ? 36.408 47.902 98.490 1.00 48.89 208 GLN D CA 1
ATOM 7211 C C . GLN D 1 211 ? 35.371 49.023 98.720 1.00 47.09 208 GLN D C 1
ATOM 7212 O O . GLN D 1 211 ? 34.965 49.690 97.765 1.00 46.89 208 GLN D O 1
ATOM 7218 N N . VAL D 1 212 ? 34.914 49.204 99.960 1.00 44.74 209 VAL D N 1
ATOM 7219 C CA . VAL D 1 212 ? 34.027 50.333 100.277 1.00 42.42 209 VAL D CA 1
ATOM 7220 C C . VAL D 1 212 ? 34.721 51.386 101.138 1.00 40.54 209 VAL D C 1
ATOM 7221 O O . VAL D 1 212 ? 35.418 51.069 102.115 1.00 40.44 209 VAL D O 1
ATOM 7225 N N . ARG D 1 213 ? 34.545 52.638 100.734 1.00 37.16 210 ARG D N 1
ATOM 7226 C CA . ARG D 1 213 ? 35.036 53.766 101.481 1.00 35.16 210 ARG D CA 1
ATOM 7227 C C . ARG D 1 213 ? 33.949 54.849 101.470 1.00 33.26 210 ARG D C 1
ATOM 7228 O O . ARG D 1 213 ? 33.034 54.798 100.657 1.00 33.54 210 ARG D O 1
ATOM 7236 N N . LYS D 1 214 ? 34.033 55.795 102.395 1.00 30.79 211 LYS D N 1
ATOM 7237 C CA . LYS D 1 214 ? 33.223 57.010 102.337 1.00 28.74 211 LYS D CA 1
ATOM 7238 C C . LYS D 1 214 ? 33.470 57.735 100.996 1.00 28.30 211 LYS D C 1
ATOM 7239 O O . LYS D 1 214 ? 34.522 57.541 100.368 1.00 27.16 211 LYS D O 1
ATOM 7245 N N . PRO D 1 215 ? 32.513 58.582 100.554 1.00 27.73 212 PRO D N 1
ATOM 7246 C CA . PRO D 1 215 ? 32.808 59.398 99.381 1.00 28.24 212 PRO D CA 1
ATOM 7247 C C . PRO D 1 215 ? 34.087 60.214 99.653 1.00 29.02 212 PRO D C 1
ATOM 7248 O O . PRO D 1 215 ? 34.247 60.723 100.782 1.00 28.33 212 PRO D O 1
ATOM 7252 N N . LYS D 1 216 ? 35.004 60.274 98.673 1.00 29.67 213 LYS D N 1
ATOM 7253 C CA . LYS D 1 216 ? 36.238 61.093 98.759 1.00 31.32 213 LYS D CA 1
ATOM 7254 C C . LYS D 1 216 ? 36.050 62.429 99.469 1.00 31.58 213 LYS D C 1
ATOM 7255 O O . LYS D 1 216 ? 36.891 62.810 100.272 1.00 31.07 213 LYS D O 1
ATOM 7261 N N . GLU D 1 217 ? 34.949 63.120 99.168 1.00 32.56 214 GLU D N 1
ATOM 7262 C CA . GLU D 1 217 ? 34.683 64.474 99.686 1.00 34.26 214 GLU D CA 1
ATOM 7263 C C . GLU D 1 217 ? 34.361 64.534 101.167 1.00 33.75 214 GLU D C 1
ATOM 7264 O O . GLU D 1 217 ? 34.402 65.608 101.759 1.00 34.29 214 GLU D O 1
ATOM 7270 N N . GLU D 1 218 ? 34.039 63.390 101.760 1.00 33.51 215 GLU D N 1
ATOM 7271 C CA . GLU D 1 218 ? 33.786 63.314 103.196 1.00 33.02 215 GLU D CA 1
ATOM 7272 C C . GLU D 1 218 ? 35.078 63.100 103.953 1.00 31.59 215 GLU D C 1
ATOM 7273 O O . GLU D 1 218 ? 35.085 63.113 105.192 1.00 31.42 215 GLU D O 1
ATOM 7279 N N . VAL D 1 219 ? 36.167 62.885 103.217 1.00 30.15 216 VAL D N 1
ATOM 7280 C CA . VAL D 1 219 ? 37.425 62.483 103.837 1.00 29.21 216 VAL D CA 1
ATOM 7281 C C . VAL D 1 219 ? 38.525 63.484 103.500 1.00 29.19 216 VAL D C 1
ATOM 7282 O O . VAL D 1 219 ? 39.263 63.932 104.378 1.00 28.65 216 VAL D O 1
ATOM 7294 N N . SER D 1 221 ? 39.845 67.232 101.715 1.00 28.92 218 SER D N 1
ATOM 7295 C CA . SER D 1 221 ? 39.438 68.574 101.347 1.00 28.63 218 SER D CA 1
ATOM 7296 C C . SER D 1 221 ? 40.637 69.520 101.300 1.00 28.35 218 SER D C 1
ATOM 7297 O O . SER D 1 221 ? 41.731 69.191 101.759 1.00 28.10 218 SER D O 1
ATOM 7300 N N . VAL D 1 222 ? 40.393 70.703 100.758 1.00 28.04 219 VAL D N 1
ATOM 7301 C CA . VAL D 1 222 ? 41.384 71.761 100.655 1.00 27.38 219 VAL D CA 1
ATOM 7302 C C . VAL D 1 222 ? 40.840 72.982 101.364 1.00 27.08 219 VAL D C 1
ATOM 7303 O O . VAL D 1 222 ? 39.685 73.349 101.172 1.00 26.72 219 VAL D O 1
ATOM 7307 N N . VAL D 1 223 ? 41.664 73.585 102.214 1.00 27.45 220 VAL D N 1
ATOM 7308 C CA . VAL D 1 223 ? 41.374 74.907 102.760 1.00 27.68 220 VAL D CA 1
ATOM 7309 C C . VAL D 1 223 ? 42.248 75.905 102.001 1.00 28.79 220 VAL D C 1
ATOM 7310 O O . VAL D 1 223 ? 43.460 75.957 102.233 1.00 28.08 220 VAL D O 1
ATOM 7314 N N . LYS D 1 224 ? 41.621 76.689 101.108 1.00 30.39 221 LYS D N 1
ATOM 7315 C CA . LYS D 1 224 ? 42.333 77.570 100.166 1.00 32.09 221 LYS D CA 1
ATOM 7316 C C . LYS D 1 224 ? 42.881 78.814 100.865 1.00 32.43 221 LYS D C 1
ATOM 7317 O O . LYS D 1 224 ? 42.263 79.339 101.801 1.00 32.94 221 LYS D O 1
#

Solvent-accessible surface area: 36426 Å² total

Nearest PDB structures (foldseek):
  6wt2-assembly2_D  TM=9.526E-01  e=9.431E-26  Neisseria meningitidis Z2491
  7t33-assembly1_B  TM=9.566E-01  e=1.115E-24  Haemophilus influenzae Rd KW20
  7jh4-assembly2_C  TM=9.611E-01  e=1.531E-24  Staphylococcus aureus
  7rzl-assembly1_A  TM=9.380E-01  e=4.595E-25  Haemophilus influenzae R2846
  3gbh-assembly1_B  TM=7.927E-01  e=3.294E-13  Staphylococcus epidermidis ATCC 12228

B-factor: mean 31.72, std 8.39, range [10.46, 136.13]

Secondary structure (DSSP, 8-state):
-HHHHHHHHHH--B---B-S-PPPHHHHHHHHHHHHTS--GGG---EEEEEE--HHHHHHHGGG-TT-HHHHHH-SEEEEEEEES---TTSHHHHHHHHHTT--SSSSHHHHHHHHHHHHHT-----HHHHHHHHHHHHHHHHH--TGGGT-EEE----S-HHHHHHHHHHTTSS-TTTEEE---EEE-BSS--SS------GGG--EE-/-HHHHHHHHHHHHH--B---B-SPPPPHHHHHHHHHHHHTS--GGG---EEEEEE--HHHHHHHGGG-TT-HHHHHH-SEEEEEEEES---TTSHHHHHHHHTTT--SSTTHHHHHHHHHHHHHT-----HHHHHHHHHHHHHHHHH--HHHHT-EEE----S-HHHHHHHHHHTTSS-TTTEEE---EEE-BSS--SS------GGG--EE-/-HHHHHHHHHHH--B---B-SPPPPHHHHHHHHHHHHTS--GGG---EEEEEE--HHHHHHHGGG-TT-HHHHHH-SEEEEEEEES---TTSHHHHHHHHHTT--SSSHHHHHHHHHHHHHHT-----HHHHHHHHHHHHHHHHH--TGGGT-EEE----S-HHHHHHHHHHTTSS-TTTEEE---EEE-BSS--------GGG--EE-/--HHHHHHHHHHHHH--B---B-SPPPPHHHHHHHHHHHHTS--GGG---EEEEEE--HHHHHHHGGG-TT-HHHHHH-SEEEEEEEES---TTSHHHHHHHHHTT--SSTTHHHHHHHHHHHHHT-----HHHHHHHHHHHHHHHHH--TGGGT-EEE----S-HHHHHHHHHHTTSS-TTTEEE---EEE-BSS--SSPP----GGG--EE-

Organism: Streptococcus pyogenes serotype M1 (NCBI:txid301447)

InterPro domains:
  IPR000415 Nitroreductase-like [G3DSA:3.40.109.10] (1-221)
  IPR000415 Nitroreductase-like [SSF55469] (9-217)
  IPR029479 Nitroreductase [PF00881] (15-199)
  IPR033878 Oxygen-insensitive NAD(P)H nitroreductase NfsB-like [cd02149] (8-216)
  IPR050627 Nitroreductase/BluB [PTHR23026] (6-219)

Sequence (846 aa):
IHHQIQQALHFRTAVRRVYKEEKKISDEEDLALILDAAWLSPSSIGLEGWRFVVLDNKPIKEEIKPFAWGAQQYQQLETASHFILLIAEKHARYDSPAIKNSLLRRRGIKEGDGLNSRLKLYESFQKEDDADNPRALFDWTAKQTYIALGNTAALLGIDTCPIEGFHYDDKVNHHILAKHNVIDLEKEGIASLSLGYRLRDPKHHAQVRKPKEEVSVVKDDQTIHHQIQQALHFRTAVRVYKEEEKKISDEEDLALILDAAWLSPSSIGLEGWRFVVLDNKPIKEEEIKPFAWGAQYQLETASHFILLIAEKHARYDSPAIKNSLLRRGIKEGDGLNSRLKLYESFQKEEDDADNPRALFDWTAKQTYIALGNTAALLGIDTCPIEGFHYDKVNHILAKHNVIDLEKKEGIASLSLGYRLRDPKHAQVRKPKEEVSVVKTIHHQIQQQALHFRTAVRRVYKEEKISDEDLALILDAAWLSPSSIGLEGWRFVVLDNKKPIKEEIKPFAWGAQYQLETASHFILLIAEKHARYDSPAIKNSLLRRGIKEGDGLNSRLKLYESFQKEDDADNPRALFDWTAKQTYIALGNTAALLGIDTCPIEGFHYDKVNHILAKHNVIDLEKEGIASLSLGYRLRDPAQVRKPKEEVSVVKADDQTIHHQIQQALHFRTAVRRVYKEEKISDEDLALILDAAWLSPSSIGLEGWRFVVLDNKKPIKEEIKPFAWGAQQYQLETASHFILLIAEKHARYDSPAIKNSLLLRRGIKEGDGLNSRLKLYESFQKEEDDADNPRALFDWTAKQTYIALGNTAALLGIDTCPIEGFHYDKVNHILAKHNVIDLEKEGIASLSLGYRLRDPKHHAQVRKPKEEVSVVK

CATH classification: 3.40.109.10

Radius of gyration: 31.72 Å; Cα contacts (8 Å, |Δi|>4): 1589; chains: 4; bounding box: 62×74×90 Å